Protein AF-0000000066791402 (afdb_homodimer)

Radius of gyration: 32.53 Å; Cα contacts (8 Å, |Δi|>4): 1651; chains: 2; bounding box: 67×98×71 Å

Sequence (848 aa):
MLLPCTPHPPVSLLLFLQSAPPRKTFDAFIEDCKLCGMSWCSPAAQQLCVALIIRNPLVKKYPPRPSNIYAFLKHFIFELEQIHSGTAGAEDPDGEDPIHQDLMEAYIEYMELSGRSDQKSFCYRTYFDPNASEKYVSVRLAVGQFTNVGLALWPSAFVLVQLLARELSEPSPSVVPFPLEGELRLLELGAGVGLLPLLLKRQRAYEDRVCCCILTEYQQELVDNITFNLALQDIVVAEAVTSDTPNSGGPLHAVALLDWREHEQNQVKLRNWGCNLILAADCVYDVSLIQPFVRTLHDALSATNGCGGAVVVQTHRQRETIQRLFAVLEEAGLSVCSYRLACGVPSAGRSHDITLTFPRSVSVHTGDGSVCCFALERDEVSPSGIFKGLEGIENSVVSGWIGPFFTSMEAVVGVHVIRLRSICMLLPCTPHPPVSLLLFLQSAPPRKTFDAFIEDCKLCGMSWCSPAAQQLCVALIIRNPLVKKYPPRPSNIYAFLKHFIFELEQIHSGTAGAEDPDGEDPIHQDLMEAYIEYMELSGRSDQKSFCYRTYFDPNASEKYVSVRLAVGQFTNVGLALWPSAFVLVQLLARELSEPSPSVVPFPLEGELRLLELGAGVGLLPLLLKRQRAYEDRVCCCILTEYQQELVDNITFNLALQDIVVAEAVTSDTPNSGGPLHAVALLDWREHEQNQVKLRNWGCNLILAADCVYDVSLIQPFVRTLHDALSATNGCGGAVVVQTHRQRETIQRLFAVLEEAGLSVCSYRLACGVPSAGRSHDITLTFPRSVSVHTGDGSVCCFALERDEVSPSGIFKGLEGIENSVVSGWIGPFFTSMEAVVGVHVIRLRSIC

Organism: Trypanosoma brucei brucei (strain 927/4 GUTat10.1) (NCBI:txid185431)

pLDDT: mean 86.26, std 15.94, range [28.75, 98.69]

Nearest PDB structures (foldseek):
  8fzb-assembly1_A  TM=7.005E-01  e=3.569E-17  Homo sapiens
  4m6y-assembly1_A  TM=4.398E-01  e=2.228E-04  Streptomyces hygroscopicus
  7dvq-assembly1_x  TM=4.304E-01  e=3.317E+00  Homo sapiens
  5z57-assembly1_x  TM=4.015E-01  e=5.271E+00  Homo sapiens
  5z56-assembly1_x  TM=4.015E-01  e=5.271E+00  Homo sapiens

Solvent-accessible surface area (backbone atoms only — not comparable to full-atom values): 45100 Å² total; per-residue (Å²): 123,67,66,50,33,50,86,60,57,58,62,23,47,53,32,47,35,52,60,47,61,39,67,60,25,50,53,34,38,41,52,49,26,49,58,65,54,34,57,55,72,39,62,30,38,37,40,25,47,34,18,61,45,66,51,18,56,51,36,67,77,44,36,41,45,44,56,54,54,29,49,29,42,51,51,52,52,51,55,51,52,51,54,49,61,68,53,41,78,52,67,67,78,82,73,68,69,85,63,42,66,65,43,53,51,50,40,55,53,28,50,54,49,31,72,67,59,51,56,84,37,72,22,22,36,38,38,63,37,92,86,37,92,70,38,67,49,68,39,66,29,39,53,30,52,79,79,42,66,44,34,32,86,56,71,27,47,53,51,48,42,53,48,49,56,51,40,55,66,38,94,74,54,85,72,69,56,69,55,94,68,79,79,38,22,36,31,30,51,52,36,32,38,44,60,55,62,71,63,39,66,70,33,67,43,43,40,73,52,32,50,29,39,36,35,22,24,66,45,69,71,38,44,51,46,23,50,49,34,36,46,74,70,74,43,70,75,43,78,81,64,54,75,77,70,67,85,58,94,48,47,46,33,19,68,45,82,51,48,52,82,45,55,72,65,46,47,53,52,35,46,47,48,48,32,30,33,38,34,32,34,59,73,74,84,49,67,84,48,42,61,34,44,49,50,48,51,49,48,34,39,57,49,33,77,76,53,20,23,32,42,40,22,34,50,59,76,49,44,65,44,46,30,50,44,54,52,51,36,51,73,71,48,40,43,79,51,40,27,34,59,42,82,44,67,75,49,86,83,62,48,89,41,60,76,45,73,53,52,39,53,60,47,58,62,41,95,82,62,52,60,67,35,41,28,34,24,70,43,48,72,39,87,72,37,43,45,57,89,44,64,95,54,80,80,64,69,47,69,48,53,56,37,65,40,77,44,75,34,75,44,54,38,32,42,34,33,35,35,74,53,77,82,121,124,65,64,48,33,52,87,60,57,58,62,23,46,54,32,48,35,52,60,45,60,40,68,59,27,50,54,34,38,41,52,49,28,50,58,64,54,32,56,54,74,39,62,30,40,36,42,26,46,35,19,60,45,66,52,18,57,50,36,68,76,47,35,39,46,44,56,54,54,28,48,28,43,50,51,52,53,50,54,51,52,51,54,48,60,68,54,40,77,54,68,66,79,82,71,68,69,85,65,43,67,64,44,54,51,51,41,54,53,29,50,52,49,32,73,66,58,52,56,84,38,74,22,24,35,39,38,61,37,92,85,37,92,70,38,67,48,69,40,66,28,37,53,30,51,79,79,42,66,43,34,33,86,56,70,28,47,52,50,48,44,52,50,50,56,50,40,54,67,39,95,74,56,86,72,69,54,67,54,91,68,80,79,38,21,35,32,28,50,53,35,32,39,43,61,54,62,72,62,38,65,71,34,68,44,44,39,72,52,31,50,31,40,36,35,22,25,67,45,69,73,38,44,52,45,22,52,49,33,35,46,74,70,73,43,68,74,45,78,80,66,53,76,74,70,67,83,60,95,48,48,47,33,18,68,43,81,51,48,51,81,44,54,73,65,45,49,54,52,36,46,49,49,49,32,28,34,39,35,34,36,59,73,74,83,49,69,87,48,42,63,32,44,50,50,47,50,50,49,34,38,58,47,33,76,75,51,20,23,31,42,40,22,34,51,59,77,48,46,65,45,45,30,49,44,55,52,49,36,51,73,71,48,39,42,78,51,39,27,34,58,41,80,44,66,76,50,85,84,62,48,89,42,58,74,45,71,51,54,38,54,60,48,57,63,42,96,82,62,53,61,68,34,39,30,34,24,70,45,49,71,40,86,74,39,42,45,57,88,45,65,95,54,80,82,65,68,47,70,49,52,57,38,64,40,77,44,76,34,76,45,54,39,33,41,35,31,36,34,75,50,78,81,122

GO terms:
  GO:0005737 cytoplasm (C, HTP)
  GO:0005737 cytoplasm (C, IDA)

Secondary structure (DSSP, 8-state):
----B-----HHHHHHHTT--HHHHHHHHHHHHHHTT--TTSHHHHHHHIIIIIT-HHHHHS---HHHHHHHHHHHHHHHHHHHHHHTTS--TT---SS-HHHHHHHHHHHHHHHH--TTSEEEEEEE-TTSSS-EEEEEEESSTTT-GGGS--HHHHHHHHHHHHHHH-SS-SSS---SSS-EEEEEES-TTTHHHHHHTTSHHHHHHEEEEEEEESSHHHHHHHHHHHHHTTPPEE---SS---SSSS-EEEEEE--TT-HHHHHHHHHHHT-SEEEEES----HHHHHHHHHHHHHHHHTTTT--EEEEEEE---HHHHHHHHHHHHHTTEEEEEEEEEES---GGGGGGEEEEPPBSB----TTS----EEEEEE-B-TTS-BGGGTT-----EEEEEBTEEEEESS-EEEEEEEE----/----B-----HHHHHHHTT--HHHHHHHHHHHHHHTT--TTSHHHHHHHIIIIIT-HHHHHS---HHHHHHHHHHHHHHHHHHHHHHTTS--TT---SS-HHHHHHHHHHHHHHHH--TTSEEEEEEE-TTSSS-EEEEEEESSTTT-GGGS--HHHHHHHHHHHHHHH-SS-SSS---SSS-EEEEEES-TTTHHHHHHTTSHHHHHHEEEEEEEESSHHHHHHHHHHHHHTTPPEE---SS----SSS-EEEEEE--TT-HHHHHHHHHHHT-SEEEEES----HHHHHHHHHHHHHHHHTTTT--EEEEEEE---HHHHHHHHHHHHHTTEEEEEEEEEES---GGGGGGEEEEPPBSB----TTS----EEEEEE-B-TTSSBGGGTT-----EEEEEBTEEEEESS-EEEEEEEE----

Foldseek 3Di:
DPPPDDDDDQPLQLCLLQLHQLVVSVVSLQVVQVVVVHGCQDLVNLVVCCDVHVVPPCCVVFNAQLVSQLNNLVVSVVVLVVVCVVVVVPPPVVPDDSHHPSSVVSNVVSVVVNVPDDQADKGWHKFACPLFPPGIAIFIAGSNCPVDVLRDDDPLLLVVLLLCLVQLPDPDRDAFQAFPDDAAEEEEDSCRQVVRCRPNVRPPSQFVRHQEYEYEDADPVSLVNNCVSCVVSPHDADDLFDDDSPPPSGHHYHYYHDDLVPQVVLLVSLLGNLHQEYEYEAPQDDQVCLLSVLSSVLSNQVSNVFRHKYKYKHFLPDQVSLLSNVVSCVVSQKDKWKKWKDWFDPDPPPVVFFDDWADAPDQPLDPVRTRTIITIGTFDQDSSNHTPVCVVPDQDWDWDDRHRDTDTGRGIMMIMMMGHNPPD/DPPPDDDDDQPLQLCLLQLHQLVVSVVSLQVVQVVVVHGCLDLVNLVVCCDVHVVPPCCVVFNAQLVSQLNNLVVSVVVLVVVCVVVVVPPPVVPDDSHHPSSVVSNVVSVVVNVPDDQADKGWHKFACPLFPPGIAIFIAGSNCPVDVLRDDDPLLLVVLQLCLVQLPDPDRDAFQAFPDDAAEEEEDSCRQVVRCRPNVRPPSQFVRHQEYEYEDADPVSLVNNCVSCVVSPHDADDLFDDDSPPPSGHHYHYYHDDLVPQVVLLVSLLGNLHQEYEYEAPQDDQVCLLSVLSSVLSNQVSNVFRHKYKYKHFLPDQVSLLSNVVSCVVSQKDKWKKWKDWFDPDPPPVVFFDDWADAPDQPLDPVRTRTIITIGTFDQDSSSHTPVCVVPDDDWDWDDRHRDTDTGRGIMMIMMMGHHPPD

Structure (mmCIF, N/CA/C/O backbone):
data_AF-0000000066791402-model_v1
#
loop_
_entity.id
_entity.type
_entity.pdbx_description
1 polymer 'FAM86 N-terminal domain-containing protein'
#
loop_
_atom_site.group_PDB
_atom_site.id
_atom_site.type_symbol
_atom_site.label_atom_id
_atom_site.label_alt_id
_atom_site.label_comp_id
_atom_site.label_asym_id
_atom_site.label_entity_id
_atom_site.label_seq_id
_atom_site.pdbx_PDB_ins_code
_atom_site.Cartn_x
_atom_site.Cartn_y
_atom_site.Cartn_z
_atom_site.occupancy
_atom_site.B_iso_or_equiv
_atom_site.auth_seq_id
_atom_site.auth_comp_id
_atom_site.auth_asym_id
_atom_site.auth_atom_id
_atom_site.pdbx_PDB_model_num
ATOM 1 N N . MET A 1 1 ? -15.898 -5.961 -6.141 1 28.89 1 MET A N 1
ATOM 2 C CA . MET A 1 1 ? -14.742 -5.824 -7.02 1 28.89 1 MET A CA 1
ATOM 3 C C . MET A 1 1 ? -13.594 -5.125 -6.301 1 28.89 1 MET A C 1
ATOM 5 O O . MET A 1 1 ? -13.773 -4.035 -5.75 1 28.89 1 MET A O 1
ATOM 9 N N . LEU A 1 2 ? -12.711 -5.852 -5.801 1 39 2 LEU A N 1
ATOM 10 C CA . LEU A 1 2 ? -11.633 -5.25 -5.023 1 39 2 LEU A CA 1
ATOM 11 C C . LEU A 1 2 ? -11 -4.094 -5.785 1 39 2 LEU A C 1
ATOM 13 O O . LEU A 1 2 ? -10.609 -4.246 -6.945 1 39 2 LEU A O 1
ATOM 17 N N . LEU A 1 3 ? -11.484 -2.992 -5.617 1 42.06 3 LEU A N 1
ATOM 18 C CA . LEU A 1 3 ? -10.891 -1.79 -6.188 1 42.06 3 LEU A CA 1
ATOM 19 C C . LEU A 1 3 ? -9.367 -1.859 -6.121 1 42.06 3 LEU A C 1
ATOM 21 O O . LEU A 1 3 ? -8.805 -2.426 -5.184 1 42.06 3 LEU A O 1
ATOM 25 N N . PRO A 1 4 ? -8.797 -1.756 -7.375 1 51.94 4 PRO A N 1
ATOM 26 C CA . PRO A 1 4 ? -7.332 -1.806 -7.434 1 51.94 4 PRO A CA 1
ATOM 27 C C . PRO A 1 4 ? -6.668 -1.009 -6.312 1 51.94 4 PRO A C 1
ATOM 29 O O . PRO A 1 4 ? -7.191 0.028 -5.895 1 51.94 4 PRO A O 1
ATOM 32 N N . CYS A 1 5 ? -5.922 -1.689 -5.418 1 57.69 5 CYS A N 1
ATOM 33 C CA . CYS A 1 5 ? -5.242 -1.062 -4.293 1 57.69 5 CYS A CA 1
ATOM 34 C C . CYS A 1 5 ? -4.133 -0.134 -4.773 1 57.69 5 CYS A C 1
ATOM 36 O O . CYS A 1 5 ? -3.338 -0.507 -5.637 1 57.69 5 CYS A O 1
ATOM 38 N N . THR A 1 6 ? -4.336 1.146 -4.793 1 65.69 6 THR A N 1
ATOM 39 C CA . THR A 1 6 ? -3.275 2.113 -5.047 1 65.69 6 THR A CA 1
ATOM 40 C C . THR A 1 6 ? -2.152 1.966 -4.023 1 65.69 6 THR A C 1
ATOM 42 O O . THR A 1 6 ? -2.41 1.815 -2.828 1 65.69 6 THR A O 1
ATOM 45 N N . PRO A 1 7 ? -0.952 1.846 -4.566 1 76 7 PRO A N 1
ATOM 46 C CA . PRO A 1 7 ? 0.175 1.736 -3.639 1 76 7 PRO A CA 1
ATOM 47 C C . PRO A 1 7 ? 0.181 2.842 -2.584 1 76 7 PRO A C 1
ATOM 49 O O . PRO A 1 7 ? -0.173 3.986 -2.883 1 76 7 PRO A O 1
ATOM 52 N N . HIS A 1 8 ? 0.431 2.51 -1.397 1 83.06 8 HIS A N 1
ATOM 53 C CA . HIS A 1 8 ? 0.462 3.387 -0.232 1 83.06 8 HIS A CA 1
ATOM 54 C C . HIS A 1 8 ? 1.676 3.096 0.645 1 83.06 8 HIS A C 1
ATOM 56 O O . HIS A 1 8 ? 2.09 1.941 0.775 1 83.06 8 HIS A O 1
ATOM 62 N N . PRO A 1 9 ? 2.301 4.18 1.148 1 91.81 9 PRO A N 1
ATOM 63 C CA . PRO A 1 9 ? 3.428 3.92 2.047 1 91.81 9 PRO A CA 1
ATOM 64 C C . PRO A 1 9 ? 3.025 3.111 3.279 1 91.81 9 PRO A C 1
ATOM 66 O O . PRO A 1 9 ? 1.847 3.078 3.643 1 91.81 9 PRO A O 1
ATOM 69 N N . PRO A 1 10 ? 4 2.426 3.896 1 94.19 10 PRO A N 1
ATOM 70 C CA . PRO A 1 10 ? 3.68 1.718 5.137 1 94.19 10 PRO A CA 1
ATOM 71 C C . PRO A 1 10 ? 3.135 2.645 6.223 1 94.19 10 PRO A C 1
ATOM 73 O O . PRO A 1 10 ? 3.629 3.764 6.387 1 94.19 10 PRO A O 1
ATOM 76 N N . VAL A 1 11 ? 2.16 2.197 6.941 1 93 11 VAL A N 1
ATOM 77 C CA . VAL A 1 11 ? 1.469 2.996 7.949 1 93 11 VAL A CA 1
ATOM 78 C C . VAL A 1 11 ? 2.438 3.367 9.07 1 93 11 VAL A C 1
ATOM 80 O O . VAL A 1 11 ? 2.377 4.473 9.609 1 93 11 VAL A O 1
ATOM 83 N N . SER A 1 12 ? 3.318 2.434 9.414 1 96.88 12 SER A N 1
ATOM 84 C CA . SER A 1 12 ? 4.277 2.684 10.484 1 96.88 12 SER A CA 1
ATOM 85 C C . SER A 1 12 ? 5.18 3.867 10.148 1 96.88 12 SER A C 1
ATOM 87 O O . SER A 1 12 ? 5.496 4.68 11.023 1 96.88 12 SER A O 1
ATOM 89 N N . LEU A 1 13 ? 5.578 3.977 8.875 1 97.38 13 LEU A N 1
ATOM 90 C CA . LEU A 1 13 ? 6.395 5.105 8.445 1 97.38 13 LEU A CA 1
ATOM 91 C C . LEU A 1 13 ? 5.629 6.418 8.594 1 97.38 13 LEU A C 1
ATOM 93 O O . LEU A 1 13 ? 6.168 7.398 9.109 1 97.38 13 LEU A O 1
ATOM 97 N N . LEU A 1 14 ? 4.379 6.414 8.148 1 94.88 14 LEU A N 1
ATOM 98 C CA . LEU A 1 14 ? 3.564 7.621 8.203 1 94.88 14 LEU A CA 1
ATOM 99 C C . LEU A 1 14 ? 3.361 8.078 9.648 1 94.88 14 LEU A C 1
ATOM 101 O O . LEU A 1 14 ? 3.443 9.273 9.938 1 94.88 14 LEU A O 1
ATOM 105 N N . LEU A 1 15 ? 3.078 7.113 10.516 1 95.88 15 LEU A N 1
ATOM 106 C CA . LEU A 1 15 ? 2.896 7.434 11.93 1 95.88 15 LEU A CA 1
ATOM 107 C C . LEU A 1 15 ? 4.188 7.969 12.531 1 95.88 15 LEU A C 1
ATOM 109 O O . LEU A 1 15 ? 4.168 8.953 13.281 1 95.88 15 LEU A O 1
ATOM 113 N N . PHE A 1 16 ? 5.301 7.355 12.203 1 98 16 PHE A N 1
ATOM 114 C CA . PHE A 1 16 ? 6.605 7.754 12.719 1 98 16 PHE A CA 1
ATOM 115 C C . PHE A 1 16 ? 6.941 9.18 12.297 1 98 16 PHE A C 1
ATOM 117 O O . PHE A 1 16 ? 7.387 9.984 13.117 1 98 16 PHE A O 1
ATOM 124 N N . LEU A 1 17 ? 6.691 9.492 11.055 1 97.62 17 LEU A N 1
ATOM 125 C CA . LEU A 1 17 ? 6.992 10.805 10.484 1 97.62 17 LEU A CA 1
ATOM 126 C C . LEU A 1 17 ? 6.18 11.891 11.18 1 97.62 17 LEU A C 1
ATOM 128 O O . LEU A 1 17 ? 6.574 13.062 11.18 1 97.62 17 LEU A O 1
ATOM 132 N N . GLN A 1 18 ? 5.074 11.516 11.82 1 96.19 18 GLN A N 1
ATOM 133 C CA . GLN A 1 18 ? 4.195 12.492 12.453 1 96.19 18 GLN A CA 1
ATOM 134 C C . GLN A 1 18 ? 4.352 12.461 13.969 1 96.19 18 GLN A C 1
ATOM 136 O O . GLN A 1 18 ? 3.541 13.039 14.695 1 96.19 18 GLN A O 1
ATOM 141 N N . SER A 1 19 ? 5.379 11.734 14.461 1 95.06 19 SER A N 1
ATOM 142 C CA . SER A 1 19 ? 5.656 11.609 15.883 1 95.06 19 SER A CA 1
ATOM 143 C C . SER A 1 19 ? 4.43 11.109 16.641 1 95.06 19 SER A C 1
ATOM 145 O O . SER A 1 19 ? 4.078 11.648 17.688 1 95.06 19 SER A O 1
ATOM 147 N N . ALA A 1 20 ? 3.729 10.117 16.016 1 94.5 20 ALA A N 1
ATOM 148 C CA . ALA A 1 20 ? 2.643 9.438 16.719 1 94.5 20 ALA A CA 1
ATOM 149 C C . ALA A 1 20 ? 3.158 8.719 17.969 1 94.5 20 ALA A C 1
ATOM 151 O O . ALA A 1 20 ? 4.363 8.508 18.109 1 94.5 20 ALA A O 1
ATOM 152 N N . PRO A 1 21 ? 2.234 8.383 18.906 1 94.06 21 PRO A N 1
ATOM 153 C CA . PRO A 1 21 ? 2.691 7.625 20.062 1 94.06 21 PRO A CA 1
ATOM 154 C C . PRO A 1 21 ? 3.486 6.379 19.688 1 94.06 21 PRO A C 1
ATOM 156 O O . PRO A 1 21 ? 3.08 5.629 18.797 1 94.06 21 PRO A O 1
ATOM 159 N N . PRO A 1 22 ? 4.609 6.113 20.328 1 96.81 22 PRO A N 1
ATOM 160 C CA . PRO A 1 22 ? 5.527 5.027 19.969 1 96.81 22 PRO A CA 1
ATOM 161 C C . PRO A 1 22 ? 4.832 3.668 19.891 1 96.81 22 PRO A C 1
ATOM 163 O O . PRO A 1 22 ? 5.113 2.877 19 1 96.81 22 PRO A O 1
ATOM 166 N N . ARG A 1 23 ? 3.941 3.42 20.781 1 95.75 23 ARG A N 1
ATOM 167 C CA . ARG A 1 23 ? 3.262 2.129 20.812 1 95.75 23 ARG A CA 1
ATOM 168 C C . ARG A 1 23 ? 2.393 1.943 19.562 1 95.75 23 ARG A C 1
ATOM 170 O O . ARG A 1 23 ? 2.295 0.838 19.031 1 95.75 23 ARG A O 1
ATOM 177 N N . LYS A 1 24 ? 1.714 3.057 19.125 1 94.31 24 LYS A N 1
ATOM 178 C CA . LYS A 1 24 ? 0.887 2.998 17.922 1 94.31 24 LYS A CA 1
ATOM 179 C C . LYS A 1 24 ? 1.737 2.748 16.688 1 94.31 24 LYS A C 1
ATOM 181 O O . LYS A 1 24 ? 1.343 1.986 15.797 1 94.31 24 LYS A O 1
ATOM 186 N N . THR A 1 25 ? 2.857 3.412 16.625 1 96.81 25 THR A N 1
ATOM 187 C CA . THR A 1 25 ? 3.785 3.213 15.516 1 96.81 25 THR A CA 1
ATOM 188 C C . THR A 1 25 ? 4.297 1.776 15.492 1 96.81 25 THR A C 1
ATOM 190 O O . THR A 1 25 ? 4.379 1.158 14.422 1 96.81 25 THR A O 1
ATOM 193 N N . PHE A 1 26 ? 4.609 1.235 16.672 1 98.25 26 PHE A N 1
ATOM 194 C CA . PHE A 1 26 ? 5.105 -0.132 16.781 1 98.25 26 PHE A CA 1
ATOM 195 C C . PHE A 1 26 ? 4.043 -1.129 16.328 1 98.25 26 PHE A C 1
ATOM 197 O O . PHE A 1 26 ? 4.336 -2.062 15.578 1 98.25 26 PHE A O 1
ATOM 204 N N . ASP A 1 27 ? 2.824 -0.896 16.797 1 96.5 27 ASP A N 1
ATOM 205 C CA . ASP A 1 27 ? 1.725 -1.766 16.391 1 96.5 27 ASP A CA 1
ATOM 206 C C . ASP A 1 27 ? 1.547 -1.754 14.867 1 96.5 27 ASP A C 1
ATOM 208 O O . ASP A 1 27 ? 1.312 -2.799 14.258 1 96.5 27 ASP A O 1
ATOM 212 N N . ALA A 1 28 ? 1.609 -0.577 14.305 1 94.81 28 ALA A N 1
ATOM 213 C CA . ALA A 1 28 ? 1.503 -0.459 12.859 1 94.81 28 ALA A CA 1
ATOM 214 C C . ALA A 1 28 ? 2.652 -1.183 12.164 1 94.81 28 ALA A C 1
ATOM 216 O O . ALA A 1 28 ? 2.473 -1.757 11.086 1 94.81 28 ALA A O 1
ATOM 217 N N . PHE A 1 29 ? 3.855 -1.165 12.75 1 97.94 29 PHE A N 1
ATOM 218 C CA . PHE A 1 29 ? 5.008 -1.84 12.164 1 97.94 29 PHE A CA 1
ATOM 219 C C . PHE A 1 29 ? 4.801 -3.35 12.148 1 97.94 29 PHE A C 1
ATOM 221 O O . PHE A 1 29 ? 5.184 -4.023 11.195 1 97.94 29 PHE A O 1
ATOM 228 N N . ILE A 1 30 ? 4.266 -3.863 13.227 1 97.44 30 ILE A N 1
ATOM 229 C CA . ILE A 1 30 ? 3.941 -5.285 13.289 1 97.44 30 ILE A CA 1
ATOM 230 C C . ILE A 1 30 ? 3.037 -5.66 12.117 1 97.44 30 ILE A C 1
ATOM 232 O O . ILE A 1 30 ? 3.289 -6.648 11.422 1 97.44 30 ILE A O 1
ATOM 236 N N . GLU A 1 31 ? 2.037 -4.836 11.883 1 93.94 31 GLU A N 1
ATOM 237 C CA . GLU A 1 31 ? 1.088 -5.105 10.812 1 93.94 31 GLU A CA 1
ATOM 238 C C . GLU A 1 31 ? 1.753 -4.988 9.445 1 93.94 31 GLU A C 1
ATOM 240 O O . GLU A 1 31 ? 1.46 -5.766 8.531 1 93.94 31 GLU A O 1
ATOM 245 N N . ASP A 1 32 ? 2.619 -3.951 9.297 1 95.38 32 ASP A N 1
ATOM 246 C CA . ASP A 1 32 ? 3.354 -3.797 8.047 1 95.38 32 ASP A CA 1
ATOM 247 C C . ASP A 1 32 ? 4.215 -5.027 7.758 1 95.38 32 ASP A C 1
ATOM 249 O O . ASP A 1 32 ? 4.301 -5.473 6.613 1 95.38 32 ASP A O 1
ATOM 253 N N . CYS A 1 33 ? 4.891 -5.527 8.789 1 96.94 33 CYS A N 1
ATOM 254 C CA . CYS A 1 33 ? 5.715 -6.723 8.633 1 96.94 33 CYS A CA 1
ATOM 255 C C . CYS A 1 33 ? 4.871 -7.914 8.203 1 96.94 33 CYS A C 1
ATOM 257 O O . CYS A 1 33 ? 5.254 -8.656 7.297 1 96.94 33 CYS A O 1
ATOM 259 N N . LYS A 1 34 ? 3.742 -8.102 8.859 1 93.69 34 LYS A N 1
ATOM 260 C CA . LYS A 1 34 ? 2.838 -9.195 8.508 1 93.69 34 LYS A CA 1
ATOM 261 C C . LYS A 1 34 ? 2.426 -9.117 7.039 1 93.69 34 LYS A C 1
ATOM 263 O O . LYS A 1 34 ? 2.371 -10.133 6.344 1 93.69 34 LYS A O 1
ATOM 268 N N . LEU A 1 35 ? 2.123 -7.93 6.621 1 92.19 35 LEU A N 1
ATOM 269 C CA . LEU A 1 35 ? 1.735 -7.699 5.23 1 92.19 35 LEU A CA 1
ATOM 270 C C . LEU A 1 35 ? 2.844 -8.133 4.277 1 92.19 35 LEU A C 1
ATOM 272 O O . LEU A 1 35 ? 2.566 -8.586 3.164 1 92.19 35 LEU A O 1
ATOM 276 N N . CYS A 1 36 ? 4.086 -8.031 4.695 1 95.81 36 CYS A N 1
ATOM 277 C CA . CYS A 1 36 ? 5.23 -8.359 3.854 1 95.81 36 CYS A CA 1
ATOM 278 C C . CYS A 1 36 ? 5.676 -9.797 4.082 1 95.81 36 CYS A C 1
ATOM 280 O O . CYS A 1 36 ? 6.742 -10.203 3.617 1 95.81 36 CYS A O 1
ATOM 282 N N . GLY A 1 37 ? 4.926 -10.555 4.871 1 93.56 37 GLY A N 1
ATOM 283 C CA . GLY A 1 37 ? 5.207 -11.961 5.082 1 93.56 37 GLY A CA 1
ATOM 284 C C . GLY A 1 37 ? 6.32 -12.211 6.082 1 93.56 37 GLY A C 1
ATOM 285 O O . GLY A 1 37 ? 7.027 -13.211 6 1 93.56 37 GLY A O 1
ATOM 286 N N . MET A 1 38 ? 6.523 -11.336 6.984 1 95.62 38 MET A N 1
ATOM 287 C CA . MET A 1 38 ? 7.594 -11.508 7.961 1 95.62 38 MET A CA 1
ATOM 288 C C . MET A 1 38 ? 7.098 -11.219 9.375 1 95.62 38 MET A C 1
ATOM 290 O O . MET A 1 38 ? 6.199 -10.398 9.562 1 95.62 38 MET A O 1
ATOM 294 N N . SER A 1 39 ? 7.727 -11.906 10.305 1 95.62 39 SER A N 1
ATOM 295 C CA . SER A 1 39 ? 7.508 -11.578 11.711 1 95.62 39 SER A CA 1
ATOM 296 C C . SER A 1 39 ? 8.297 -10.336 12.117 1 95.62 39 SER A C 1
ATOM 298 O O . SER A 1 39 ? 9.453 -10.172 11.719 1 95.62 39 SER A O 1
ATOM 300 N N . TRP A 1 40 ? 7.695 -9.508 12.93 1 97 40 TRP A N 1
ATOM 301 C CA . TRP A 1 40 ? 8.32 -8.25 13.336 1 97 40 TRP A CA 1
ATOM 302 C C . TRP A 1 40 ? 9.594 -8.508 14.133 1 97 40 TRP A C 1
ATOM 304 O O . TRP A 1 40 ? 10.453 -7.625 14.242 1 97 40 TRP A O 1
ATOM 314 N N . CYS A 1 41 ? 9.727 -9.703 14.672 1 95.75 41 CYS A N 1
ATOM 315 C CA . CYS A 1 41 ? 10.859 -9.992 15.547 1 95.75 41 CYS A CA 1
ATOM 316 C C . CYS A 1 41 ? 12.016 -10.594 14.758 1 95.75 41 CYS A C 1
ATOM 318 O O . CYS A 1 41 ? 13.094 -10.812 15.305 1 95.75 41 CYS A O 1
ATOM 320 N N . SER A 1 42 ? 11.844 -10.914 13.445 1 95.94 42 SER A N 1
ATOM 321 C CA . SER A 1 42 ? 12.906 -11.492 12.625 1 95.94 42 SER A CA 1
ATOM 322 C C . SER A 1 42 ? 14.039 -10.492 12.414 1 95.94 42 SER A C 1
ATOM 324 O O . SER A 1 42 ? 13.828 -9.281 12.477 1 95.94 42 SER A O 1
ATOM 326 N N . PRO A 1 43 ? 15.25 -10.945 12.227 1 96.06 43 PRO A N 1
ATOM 327 C CA . PRO A 1 43 ? 16.359 -10.039 11.914 1 96.06 43 PRO A CA 1
ATOM 328 C C . PRO A 1 43 ? 16.078 -9.156 10.703 1 96.06 43 PRO A C 1
ATOM 330 O O . PRO A 1 43 ? 16.438 -7.973 10.703 1 96.06 43 PRO A O 1
ATOM 333 N N . ALA A 1 44 ? 15.438 -9.695 9.695 1 96.69 44 ALA A N 1
ATOM 334 C CA . ALA A 1 44 ? 15.109 -8.93 8.5 1 96.69 44 ALA A CA 1
ATOM 335 C C . ALA A 1 44 ? 14.156 -7.777 8.836 1 96.69 44 ALA A C 1
ATOM 337 O O . ALA A 1 44 ? 14.297 -6.676 8.297 1 96.69 44 ALA A O 1
ATOM 338 N N . ALA A 1 45 ? 13.195 -8.078 9.664 1 97.88 45 ALA A N 1
ATOM 339 C CA . ALA A 1 45 ? 12.25 -7.043 10.062 1 97.88 45 ALA A CA 1
ATOM 340 C C . ALA A 1 45 ? 12.938 -5.93 10.836 1 97.88 45 ALA A C 1
ATOM 342 O O . ALA A 1 45 ? 12.609 -4.75 10.672 1 97.88 45 ALA A O 1
ATOM 343 N N . GLN A 1 46 ? 13.82 -6.297 11.703 1 98.06 46 GLN A N 1
ATOM 344 C CA . GLN A 1 46 ? 14.578 -5.309 12.469 1 98.06 46 GLN A CA 1
ATOM 345 C C . GLN A 1 46 ? 15.406 -4.418 11.539 1 98.06 46 GLN A C 1
ATOM 347 O O . GLN A 1 46 ? 15.414 -3.193 11.695 1 98.06 46 GLN A O 1
ATOM 352 N N . GLN A 1 47 ? 16.078 -5.031 10.594 1 97.62 47 GLN A N 1
ATOM 353 C CA . GLN A 1 47 ? 16.812 -4.277 9.594 1 97.62 47 GLN A CA 1
ATOM 354 C C . GLN A 1 47 ? 15.891 -3.396 8.766 1 97.62 47 GLN A C 1
ATOM 356 O O . GLN A 1 47 ? 16.25 -2.273 8.398 1 97.62 47 GLN A O 1
ATOM 361 N N . LEU A 1 48 ? 14.773 -3.979 8.438 1 98.19 48 LEU A N 1
ATOM 362 C CA . LEU A 1 48 ? 13.758 -3.244 7.688 1 98.19 48 LEU A CA 1
ATOM 363 C C . LEU A 1 48 ? 13.352 -1.974 8.43 1 98.19 48 LEU A C 1
ATOM 365 O O . LEU A 1 48 ? 13.25 -0.904 7.824 1 98.19 48 LEU A O 1
ATOM 369 N N . CYS A 1 49 ? 13.109 -2.064 9.703 1 98.5 49 CYS A N 1
ATOM 370 C CA . CYS A 1 49 ? 12.727 -0.918 10.516 1 98.5 49 CYS A CA 1
ATOM 371 C C . CYS A 1 49 ? 13.773 0.185 10.445 1 98.5 49 CYS A C 1
ATOM 373 O O . CYS A 1 49 ? 13.438 1.356 10.258 1 98.5 49 CYS A O 1
ATOM 375 N N . VAL A 1 50 ? 14.977 -0.211 10.555 1 98.44 50 VAL A N 1
ATOM 376 C CA . VAL A 1 50 ? 16.078 0.756 10.562 1 98.44 50 VAL A CA 1
ATOM 377 C C . VAL A 1 50 ? 16.188 1.433 9.203 1 98.44 50 VAL A C 1
ATOM 379 O O . VAL A 1 50 ? 16.25 2.66 9.117 1 98.44 50 VAL A O 1
ATOM 382 N N . ALA A 1 51 ? 16.141 0.689 8.133 1 97.62 51 ALA A N 1
ATOM 383 C CA . ALA A 1 51 ? 16.312 1.219 6.785 1 97.62 51 ALA A CA 1
ATOM 384 C C . ALA A 1 51 ? 15.109 2.051 6.355 1 97.62 51 ALA A C 1
ATOM 386 O O . ALA A 1 51 ? 15.266 3.113 5.75 1 97.62 51 ALA A O 1
ATOM 387 N N . LEU A 1 52 ? 13.914 1.593 6.652 1 97.94 52 LEU A N 1
ATOM 388 C CA . LEU A 1 52 ? 12.664 2.174 6.168 1 97.94 52 LEU A CA 1
ATOM 389 C C . LEU A 1 52 ? 12.273 3.387 7 1 97.94 52 LEU A C 1
ATOM 391 O O . LEU A 1 52 ? 11.742 4.367 6.469 1 97.94 52 LEU A O 1
ATOM 395 N N . ILE A 1 53 ? 12.508 3.254 8.336 1 98.12 53 ILE A N 1
ATOM 396 C CA . ILE A 1 53 ? 11.93 4.25 9.234 1 98.12 53 ILE A CA 1
ATOM 397 C C . ILE A 1 53 ? 13.039 5.133 9.805 1 98.12 53 ILE A C 1
ATOM 399 O O . ILE A 1 53 ? 13.094 6.332 9.523 1 98.12 53 ILE A O 1
ATOM 403 N N . ILE A 1 54 ? 14.039 4.559 10.445 1 98.31 54 ILE A N 1
ATOM 404 C CA . ILE A 1 54 ? 14.992 5.312 11.25 1 98.31 54 ILE A CA 1
ATOM 405 C C . ILE A 1 54 ? 15.977 6.039 10.328 1 98.31 54 ILE A C 1
ATOM 407 O O . ILE A 1 54 ? 16.25 7.227 10.516 1 98.31 54 ILE A O 1
ATOM 411 N N . ARG A 1 55 ? 16.453 5.355 9.312 1 97.19 55 ARG A N 1
ATOM 412 C CA . ARG A 1 55 ? 17.5 5.914 8.453 1 97.19 55 ARG A CA 1
ATOM 413 C C . ARG A 1 55 ? 16.906 6.465 7.156 1 97.19 55 ARG A C 1
ATOM 415 O O . ARG A 1 55 ? 17.625 6.699 6.188 1 97.19 55 ARG A O 1
ATOM 422 N N . ASN A 1 56 ? 15.609 6.523 7.059 1 97.56 56 ASN A N 1
ATOM 423 C CA . ASN A 1 56 ? 14.938 7.133 5.914 1 97.56 56 ASN A CA 1
ATOM 424 C C . ASN A 1 56 ? 15.492 8.523 5.617 1 97.56 56 ASN A C 1
ATOM 426 O O . ASN A 1 56 ? 15.656 9.336 6.527 1 97.56 56 ASN A O 1
ATOM 430 N N . PRO A 1 57 ? 15.797 8.844 4.434 1 96.69 57 PRO A N 1
ATOM 431 C CA . PRO A 1 57 ? 16.328 10.164 4.102 1 96.69 57 PRO A CA 1
ATOM 432 C C . PRO A 1 57 ? 15.398 11.297 4.551 1 96.69 57 PRO A C 1
ATOM 434 O O . PRO A 1 57 ? 15.867 12.375 4.922 1 96.69 57 PRO A O 1
ATOM 437 N N . LEU A 1 58 ? 14.102 11.125 4.551 1 95.88 58 LEU A N 1
ATOM 438 C CA . LEU A 1 58 ? 13.148 12.117 5.035 1 95.88 58 LEU A CA 1
ATOM 439 C C . LEU A 1 58 ? 13.367 12.398 6.52 1 95.88 58 LEU A C 1
ATOM 441 O O . LEU A 1 58 ? 13.305 13.547 6.949 1 95.88 58 LEU A O 1
ATOM 445 N N . VAL A 1 59 ? 13.578 11.328 7.23 1 96.88 59 VAL A N 1
ATOM 446 C CA . VAL A 1 59 ? 13.766 11.438 8.672 1 96.88 59 VAL A CA 1
ATOM 447 C C . VAL A 1 59 ? 15.094 12.133 8.969 1 96.88 59 VAL A C 1
ATOM 449 O O . VAL A 1 59 ? 15.195 12.906 9.922 1 96.88 59 VAL A O 1
ATOM 452 N N . LYS A 1 60 ? 16.094 11.844 8.188 1 95.62 60 LYS A N 1
ATOM 453 C CA . LYS A 1 60 ? 17.406 12.484 8.359 1 95.62 60 LYS A CA 1
ATOM 454 C C . LYS A 1 60 ? 17.328 13.977 8.047 1 95.62 60 LYS A C 1
ATOM 456 O O . LYS A 1 60 ? 17.891 14.797 8.766 1 95.62 60 LYS A O 1
ATOM 461 N N . LYS A 1 61 ? 16.656 14.32 6.988 1 96.56 61 LYS A N 1
ATOM 462 C CA . LYS A 1 61 ? 16.547 15.703 6.551 1 96.56 61 LYS A CA 1
ATOM 463 C C . LYS A 1 61 ? 15.602 16.5 7.453 1 96.56 61 LYS A C 1
ATOM 465 O O . LYS A 1 61 ? 15.844 17.672 7.742 1 96.56 61 LYS A O 1
ATOM 470 N N . TYR A 1 62 ? 14.516 15.883 7.828 1 97.25 62 TYR A N 1
ATOM 471 C CA . TYR A 1 62 ? 13.492 16.469 8.695 1 97.25 62 TYR A CA 1
ATOM 472 C C . TYR A 1 62 ? 13.234 15.57 9.898 1 97.25 62 TYR A C 1
ATOM 474 O O . TYR A 1 62 ? 12.188 14.922 9.992 1 97.25 62 TYR A O 1
ATOM 482 N N . PRO A 1 63 ? 14.078 15.617 10.867 1 96.19 63 PRO A N 1
ATOM 483 C CA . PRO A 1 63 ? 14.008 14.672 11.977 1 96.19 63 PRO A CA 1
ATOM 484 C C . PRO A 1 63 ? 12.82 14.938 12.906 1 96.19 63 PRO A C 1
ATOM 486 O O . PRO A 1 63 ? 12.617 16.078 13.336 1 96.19 63 PRO A O 1
ATOM 489 N N . PRO A 1 64 ? 12.07 13.859 13.242 1 96.25 64 PRO A N 1
ATOM 490 C CA . PRO A 1 64 ? 11.086 14.008 14.32 1 96.25 64 PRO A CA 1
ATOM 491 C C . PRO A 1 64 ? 11.727 14.25 15.68 1 96.25 64 PRO A C 1
ATOM 493 O O . PRO A 1 64 ? 12.953 14.289 15.789 1 96.25 64 PRO A O 1
ATOM 496 N N . ARG A 1 65 ? 10.898 14.461 16.672 1 93.12 65 ARG A N 1
ATOM 497 C CA . ARG A 1 65 ? 11.391 14.664 18.031 1 93.12 65 ARG A CA 1
ATOM 498 C C . ARG A 1 65 ? 12.266 13.492 18.469 1 93.12 65 ARG A C 1
ATOM 500 O O . ARG A 1 65 ? 11.828 12.344 18.453 1 93.12 65 ARG A O 1
ATOM 507 N N . PRO A 1 66 ? 13.492 13.758 18.828 1 93.31 66 PRO A N 1
ATOM 508 C CA . PRO A 1 66 ? 14.414 12.68 19.188 1 93.31 66 PRO A CA 1
ATOM 509 C C . PRO A 1 66 ? 13.891 11.805 20.312 1 93.31 66 PRO A C 1
ATOM 511 O O . PRO A 1 66 ? 14.117 10.586 20.312 1 93.31 66 PRO A O 1
ATOM 514 N N . SER A 1 67 ? 13.227 12.414 21.281 1 93.56 67 SER A N 1
ATOM 515 C CA . SER A 1 67 ? 12.695 11.641 22.406 1 93.56 67 SER A CA 1
ATOM 516 C C . SER A 1 67 ? 11.656 10.625 21.922 1 93.56 67 SER A C 1
ATOM 518 O O . SER A 1 67 ? 11.555 9.531 22.484 1 93.56 67 SER A O 1
ATOM 520 N N . ASN A 1 68 ? 10.898 11.023 20.938 1 95.06 68 ASN A N 1
ATOM 521 C CA . ASN A 1 68 ? 9.906 10.117 20.391 1 95.06 68 ASN A CA 1
ATOM 522 C C . ASN A 1 68 ? 10.555 8.938 19.672 1 95.06 68 ASN A C 1
ATOM 524 O O . ASN A 1 68 ? 10.086 7.805 19.766 1 95.06 68 ASN A O 1
ATOM 528 N N . ILE A 1 69 ? 11.633 9.18 18.922 1 97.38 69 ILE A N 1
ATOM 529 C CA . ILE A 1 69 ? 12.367 8.133 18.219 1 97.38 69 ILE A CA 1
ATOM 530 C C . ILE A 1 69 ? 12.969 7.164 19.234 1 97.38 69 ILE A C 1
ATOM 532 O O . ILE A 1 69 ? 12.844 5.945 19.094 1 97.38 69 ILE A O 1
ATOM 536 N N . TYR A 1 70 ? 13.555 7.789 20.25 1 97.44 70 TYR A N 1
ATOM 537 C CA . TYR A 1 70 ? 14.156 6.98 21.297 1 97.44 70 TYR A CA 1
ATOM 538 C C . TYR A 1 70 ? 13.117 6.102 21.984 1 97.44 70 TYR A C 1
ATOM 540 O O . TYR A 1 70 ? 13.344 4.91 22.203 1 97.44 70 TYR A O 1
ATOM 548 N N . ALA A 1 71 ? 11.984 6.645 22.297 1 97.69 71 ALA A N 1
ATOM 549 C CA . ALA A 1 71 ? 10.914 5.906 22.953 1 97.69 71 ALA A CA 1
ATOM 550 C C . ALA A 1 71 ? 10.422 4.754 22.078 1 97.69 71 ALA A C 1
ATOM 552 O O . ALA A 1 71 ? 10.117 3.672 22.594 1 97.69 71 ALA A O 1
ATOM 553 N N . PHE A 1 72 ? 10.297 4.988 20.828 1 98.31 72 PHE A N 1
ATOM 554 C CA . PHE A 1 72 ? 9.898 3.951 19.891 1 98.31 72 PHE A CA 1
ATOM 555 C C . PHE A 1 72 ? 10.898 2.801 19.891 1 98.31 72 PHE A C 1
ATOM 557 O O . PHE A 1 72 ? 10.508 1.635 20 1 98.31 72 PHE A O 1
ATOM 564 N N . LEU A 1 73 ? 12.164 3.143 19.734 1 98.62 73 LEU A N 1
ATOM 565 C CA . LEU A 1 73 ? 13.219 2.133 19.703 1 98.62 73 LEU A CA 1
ATOM 566 C C . LEU A 1 73 ? 13.297 1.383 21.031 1 98.62 73 LEU A C 1
ATOM 568 O O . LEU A 1 73 ? 13.484 0.164 21.047 1 98.62 73 LEU A O 1
ATOM 572 N N . LYS A 1 74 ? 13.156 2.09 22.078 1 98.12 74 LYS A N 1
ATOM 573 C CA . LYS A 1 74 ? 13.164 1.475 23.391 1 98.12 74 LYS A CA 1
ATOM 574 C C . LYS A 1 74 ? 12.031 0.458 23.531 1 98.12 74 LYS A C 1
ATOM 576 O O . LYS A 1 74 ? 12.25 -0.648 24.031 1 98.12 74 LYS A O 1
ATOM 581 N N . HIS A 1 75 ? 10.867 0.866 23.109 1 98.12 75 HIS A N 1
ATOM 582 C CA . HIS A 1 75 ? 9.719 -0.031 23.156 1 98.12 75 HIS A CA 1
ATOM 583 C C . HIS A 1 75 ? 9.945 -1.259 22.281 1 98.12 75 HIS A C 1
ATOM 585 O O . HIS A 1 75 ? 9.633 -2.381 22.688 1 98.12 75 HIS A O 1
ATOM 591 N N . PHE A 1 76 ? 10.469 -1.085 21.078 1 98.19 76 PHE A N 1
ATOM 592 C CA . PHE A 1 76 ? 10.75 -2.164 20.141 1 98.19 76 PHE A CA 1
ATOM 593 C C . PHE A 1 76 ? 11.711 -3.178 20.766 1 98.19 76 PHE A C 1
ATOM 595 O O . PHE A 1 76 ? 11.445 -4.383 20.734 1 98.19 76 PHE A O 1
ATOM 602 N N . ILE A 1 77 ? 12.789 -2.703 21.344 1 97.38 77 ILE A N 1
ATOM 603 C CA . ILE A 1 77 ? 13.812 -3.551 21.938 1 97.38 77 ILE A CA 1
ATOM 604 C C . ILE A 1 77 ? 13.234 -4.281 23.156 1 97.38 77 ILE A C 1
ATOM 606 O O . ILE A 1 77 ? 13.5 -5.469 23.344 1 97.38 77 ILE A O 1
ATOM 610 N N . PHE A 1 78 ? 12.453 -3.572 23.906 1 96.62 78 PHE A N 1
ATOM 611 C CA . PHE A 1 78 ? 11.797 -4.18 25.062 1 96.62 78 PHE A CA 1
ATOM 612 C C . PHE A 1 78 ? 10.945 -5.367 24.625 1 96.62 78 PHE A C 1
ATOM 614 O O . PHE A 1 78 ? 11.016 -6.438 25.234 1 96.62 78 PHE A O 1
ATOM 621 N N . GLU A 1 79 ? 10.141 -5.184 23.594 1 96.19 79 GLU A N 1
ATOM 622 C CA . GLU A 1 79 ? 9.273 -6.25 23.094 1 96.19 79 GLU A CA 1
ATOM 623 C C . GLU A 1 79 ? 10.094 -7.43 22.578 1 96.19 79 GLU A C 1
ATOM 625 O O . GLU A 1 79 ? 9.711 -8.586 22.766 1 96.19 79 GLU A O 1
ATOM 630 N N . LEU A 1 80 ? 11.219 -7.184 21.891 1 96.12 80 LEU A N 1
ATOM 631 C CA . LEU A 1 80 ? 12.102 -8.234 21.391 1 96.12 80 LEU A CA 1
ATOM 632 C C . LEU A 1 80 ? 12.672 -9.055 22.547 1 96.12 80 LEU A C 1
ATOM 634 O O . LEU A 1 80 ? 12.75 -10.281 22.469 1 96.12 80 LEU A O 1
ATOM 638 N N . GLU A 1 81 ? 13.055 -8.422 23.609 1 93.44 81 GLU A N 1
ATOM 639 C CA . GLU A 1 81 ? 13.625 -9.078 24.781 1 93.44 81 GLU A CA 1
ATOM 640 C C . GLU A 1 81 ? 12.594 -9.945 25.484 1 93.44 81 GLU A C 1
ATOM 642 O O . GLU A 1 81 ? 12.922 -11.016 26.016 1 93.44 81 GLU A O 1
ATOM 647 N N . GLN A 1 82 ? 11.398 -9.562 25.484 1 91.38 82 GLN A N 1
ATOM 648 C CA . GLN A 1 82 ? 10.328 -10.312 26.125 1 91.38 82 GLN A CA 1
ATOM 649 C C . GLN A 1 82 ? 10.062 -11.633 25.391 1 91.38 82 GLN A C 1
ATOM 651 O O . GLN A 1 82 ? 9.82 -12.656 26.031 1 91.38 82 GLN A O 1
ATOM 656 N N . ILE A 1 83 ? 10.055 -11.586 24.094 1 87.5 83 ILE A N 1
ATOM 657 C CA . ILE A 1 83 ? 9.805 -12.789 23.312 1 87.5 83 ILE A CA 1
ATOM 658 C C . ILE A 1 83 ? 10.953 -13.773 23.516 1 87.5 83 ILE A C 1
ATOM 660 O O . ILE A 1 83 ? 10.734 -14.984 23.625 1 87.5 83 ILE A O 1
ATOM 664 N N . HIS A 1 84 ? 12.133 -13.281 23.5 1 79.81 84 HIS A N 1
ATOM 665 C CA . HIS A 1 84 ? 13.312 -14.133 23.641 1 79.81 84 HIS A CA 1
ATOM 666 C C . HIS A 1 84 ? 13.398 -14.742 25.031 1 79.81 84 HIS A C 1
ATOM 668 O O . HIS A 1 84 ? 13.82 -15.891 25.188 1 79.81 84 HIS A O 1
ATOM 674 N N . SER A 1 85 ? 13.102 -13.992 25.984 1 72.44 85 SER A N 1
ATOM 675 C CA . SER A 1 85 ? 13.117 -14.508 27.359 1 72.44 85 SER A CA 1
ATOM 676 C C . SER A 1 85 ? 12.031 -15.562 27.562 1 72.44 85 SER A C 1
ATOM 678 O O . SER A 1 85 ? 12.219 -16.5 28.328 1 72.44 85 SER A O 1
ATOM 680 N N . GLY A 1 86 ? 10.891 -15.336 26.969 1 63.16 86 GLY A N 1
ATOM 681 C CA . GLY A 1 86 ? 9.812 -16.297 27.125 1 63.16 86 GLY A CA 1
ATOM 682 C C . GLY A 1 86 ? 10.062 -17.594 26.359 1 63.16 86 GLY A C 1
ATOM 683 O O . GLY A 1 86 ? 9.609 -18.656 26.781 1 63.16 86 GLY A O 1
ATOM 684 N N . THR A 1 87 ? 10.633 -17.438 25.109 1 55.94 87 THR A N 1
ATOM 685 C CA . THR A 1 87 ? 10.984 -18.641 24.359 1 55.94 87 THR A CA 1
ATOM 686 C C . THR A 1 87 ? 12.266 -19.25 24.906 1 55.94 87 THR A C 1
ATOM 688 O O . THR A 1 87 ? 12.688 -20.328 24.453 1 55.94 87 THR A O 1
ATOM 691 N N . ALA A 1 88 ? 13.062 -18.453 25.641 1 49.84 88 ALA A N 1
ATOM 692 C CA . ALA A 1 88 ? 14.359 -18.828 26.188 1 49.84 88 ALA A CA 1
ATOM 693 C C . ALA A 1 88 ? 14.258 -20.109 27.016 1 49.84 88 ALA A C 1
ATOM 695 O O . ALA A 1 88 ? 15.234 -20.531 27.625 1 49.84 88 ALA A O 1
ATOM 696 N N . GLY A 1 89 ? 13.234 -20.547 27.391 1 41.47 89 GLY A N 1
ATOM 697 C CA . GLY A 1 89 ? 13.68 -21.875 27.797 1 41.47 89 GLY A CA 1
ATOM 698 C C . GLY A 1 89 ? 14.539 -22.562 26.75 1 41.47 89 GLY A C 1
ATOM 699 O O . GLY A 1 89 ? 15.117 -23.625 27.016 1 41.47 89 GLY A O 1
ATOM 700 N N . ALA A 1 90 ? 14.039 -22.516 25.5 1 39 90 ALA A N 1
ATOM 701 C CA . ALA A 1 90 ? 14.836 -23.25 24.516 1 39 90 ALA A CA 1
ATOM 702 C C . ALA A 1 90 ? 16.062 -22.438 24.109 1 39 90 ALA A C 1
ATOM 704 O O . ALA A 1 90 ? 15.969 -21.25 23.797 1 39 90 ALA A O 1
ATOM 705 N N . GLU A 1 91 ? 17.141 -22.578 24.609 1 39.81 91 GLU A N 1
ATOM 706 C CA . GLU A 1 91 ? 18.469 -22.109 24.203 1 39.81 91 GLU A CA 1
ATOM 707 C C . GLU A 1 91 ? 18.5 -21.734 22.719 1 39.81 91 GLU A C 1
ATOM 709 O O . GLU A 1 91 ? 18.156 -22.562 21.859 1 39.81 91 GLU A O 1
ATOM 714 N N . ASP A 1 92 ? 18.016 -20.578 22.234 1 47.16 92 ASP A N 1
ATOM 715 C CA . ASP A 1 92 ? 18.375 -20.312 20.844 1 47.16 92 ASP A CA 1
ATOM 716 C C . ASP A 1 92 ? 19.75 -20.875 20.516 1 47.16 92 ASP A C 1
ATOM 718 O O . ASP A 1 92 ? 20.766 -20.406 21.047 1 47.16 92 ASP A O 1
ATOM 722 N N . PRO A 1 93 ? 19.859 -22 20.266 1 44.88 93 PRO A N 1
ATOM 723 C CA . PRO A 1 93 ? 21.125 -22.719 20.141 1 44.88 93 PRO A CA 1
ATOM 724 C C . PRO A 1 93 ? 22.219 -21.875 19.484 1 44.88 93 PRO A C 1
ATOM 726 O O . PRO A 1 93 ? 23.406 -22.156 19.672 1 44.88 93 PRO A O 1
ATOM 729 N N . ASP A 1 94 ? 21.828 -21.047 18.5 1 49.44 94 ASP A N 1
ATOM 730 C CA . ASP A 1 94 ? 22.969 -20.484 17.781 1 49.44 94 ASP A CA 1
ATOM 731 C C . ASP A 1 94 ? 23.547 -19.281 18.516 1 49.44 94 ASP A C 1
ATOM 733 O O . ASP A 1 94 ? 24.531 -18.688 18.062 1 49.44 94 ASP A O 1
ATOM 737 N N . GLY A 1 95 ? 23.125 -18.938 19.797 1 55.81 95 GLY A N 1
ATOM 738 C CA . GLY A 1 95 ? 23.812 -17.922 20.578 1 55.81 95 GLY A CA 1
ATOM 739 C C . GLY A 1 95 ? 23.641 -16.531 20.016 1 55.81 95 GLY A C 1
ATOM 740 O O . GLY A 1 95 ? 24.375 -15.609 20.391 1 55.81 95 GLY A O 1
ATOM 741 N N . GLU A 1 96 ? 22.938 -16.359 18.953 1 62.91 96 GLU A N 1
ATOM 742 C CA . GLU A 1 96 ? 22.953 -15.055 18.281 1 62.91 96 GLU A CA 1
ATOM 743 C C . GLU A 1 96 ? 22.047 -14.055 19.016 1 62.91 96 GLU A C 1
ATOM 745 O O . GLU A 1 96 ? 21.031 -14.438 19.594 1 62.91 96 GLU A O 1
ATOM 750 N N . ASP A 1 97 ? 22.531 -12.898 19.328 1 78.81 97 ASP A N 1
ATOM 751 C CA . ASP A 1 97 ? 21.844 -11.742 19.891 1 78.81 97 ASP A CA 1
ATOM 752 C C . ASP A 1 97 ? 20.484 -11.531 19.234 1 78.81 97 ASP A C 1
ATOM 754 O O . ASP A 1 97 ? 20.391 -11.516 18 1 78.81 97 ASP A O 1
ATOM 758 N N . PRO A 1 98 ? 19.406 -11.633 20.062 1 88.81 98 PRO A N 1
ATOM 759 C CA . PRO A 1 98 ? 18.047 -11.445 19.531 1 88.81 98 PRO A CA 1
ATOM 760 C C . PRO A 1 98 ? 17.875 -10.094 18.844 1 88.81 98 PRO A C 1
ATOM 762 O O . PRO A 1 98 ? 16.938 -9.922 18.047 1 88.81 98 PRO A O 1
ATOM 765 N N . ILE A 1 99 ? 18.734 -9.211 19.203 1 95.38 99 ILE A N 1
ATOM 766 C CA . ILE A 1 99 ? 18.625 -7.871 18.641 1 95.38 99 ILE A CA 1
ATOM 767 C C . ILE A 1 99 ? 19.625 -7.699 17.516 1 95.38 99 ILE A C 1
ATOM 769 O O . ILE A 1 99 ? 20.828 -7.914 17.688 1 95.38 99 ILE A O 1
ATOM 773 N N . HIS A 1 100 ? 19.156 -7.371 16.391 1 95.31 100 HIS A N 1
ATOM 774 C CA . HIS A 1 100 ? 20 -7.121 15.234 1 95.31 100 HIS A CA 1
ATOM 775 C C . HIS A 1 100 ? 20.938 -5.941 15.477 1 95.31 100 HIS A C 1
ATOM 777 O O . HIS A 1 100 ? 20.531 -4.945 16.094 1 95.31 100 HIS A O 1
ATOM 783 N N . GLN A 1 101 ? 22.094 -5.934 14.969 1 95.5 101 GLN A N 1
ATOM 784 C CA . GLN A 1 101 ? 23.125 -4.922 15.188 1 95.5 101 GLN A CA 1
ATOM 785 C C . GLN A 1 101 ? 22.656 -3.545 14.727 1 95.5 101 GLN A C 1
ATOM 787 O O . GLN A 1 101 ? 22.875 -2.545 15.406 1 95.5 101 GLN A O 1
ATOM 792 N N . ASP A 1 102 ? 22.016 -3.42 13.594 1 95.94 102 ASP A N 1
ATOM 793 C CA . ASP A 1 102 ? 21.547 -2.148 13.055 1 95.94 102 ASP A CA 1
ATOM 794 C C . ASP A 1 102 ? 20.547 -1.482 14 1 95.94 102 ASP A C 1
ATOM 796 O O . ASP A 1 102 ? 20.578 -0.262 14.172 1 95.94 102 ASP A O 1
ATOM 800 N N . LEU A 1 103 ? 19.656 -2.309 14.555 1 97.44 103 LEU A N 1
ATOM 801 C CA . LEU A 1 103 ? 18.656 -1.785 15.477 1 97.44 103 LEU A CA 1
ATOM 802 C C . LEU A 1 103 ? 19.312 -1.281 16.75 1 97.44 103 LEU A C 1
ATOM 804 O O . LEU A 1 103 ? 18.953 -0.216 17.266 1 97.44 103 LEU A O 1
ATOM 808 N N . MET A 1 104 ? 20.25 -2.047 17.297 1 97.19 104 MET A N 1
ATOM 809 C CA . MET A 1 104 ? 20.969 -1.657 18.516 1 97.19 104 MET A CA 1
ATOM 810 C C . MET A 1 104 ? 21.734 -0.359 18.297 1 97.19 104 MET A C 1
ATOM 812 O O . MET A 1 104 ? 21.734 0.521 19.156 1 97.19 104 MET A O 1
ATOM 816 N N . GLU A 1 105 ? 22.391 -0.26 17.156 1 97.31 105 GLU A N 1
ATOM 817 C CA . GLU A 1 105 ? 23.125 0.958 16.828 1 97.31 105 GLU A CA 1
ATOM 818 C C . GLU A 1 105 ? 22.203 2.168 16.781 1 97.31 105 GLU A C 1
ATOM 820 O O . GLU A 1 105 ? 22.547 3.238 17.297 1 97.31 105 GLU A O 1
ATOM 825 N N . ALA A 1 106 ? 21.062 2.021 16.156 1 97.25 106 ALA A N 1
ATOM 826 C CA . ALA A 1 106 ? 20.078 3.1 16.094 1 97.25 106 ALA A CA 1
ATOM 827 C C . ALA A 1 106 ? 19.594 3.484 17.484 1 97.25 106 ALA A C 1
ATOM 829 O O . ALA A 1 106 ? 19.469 4.672 17.797 1 97.25 106 ALA A O 1
ATOM 830 N N . TYR A 1 107 ? 19.359 2.486 18.312 1 97.75 107 TYR A N 1
ATOM 831 C CA . TYR A 1 107 ? 18.922 2.705 19.672 1 97.75 107 TYR A CA 1
ATOM 832 C C . TYR A 1 107 ? 19.922 3.547 20.453 1 97.75 107 TYR A C 1
ATOM 834 O O . TYR A 1 107 ? 19.562 4.527 21.109 1 97.75 107 TYR A O 1
ATOM 842 N N . ILE A 1 108 ? 21.172 3.199 20.391 1 97.44 108 ILE A N 1
ATOM 843 C CA . ILE A 1 108 ? 22.234 3.9 21.109 1 97.44 108 ILE A CA 1
ATOM 844 C C . ILE A 1 108 ? 22.359 5.332 20.594 1 97.44 108 ILE A C 1
ATOM 846 O O . ILE A 1 108 ? 22.484 6.273 21.375 1 97.44 108 ILE A O 1
ATOM 850 N N . GLU A 1 109 ? 22.266 5.465 19.312 1 96.5 109 GLU A N 1
ATOM 851 C CA . GLU A 1 109 ? 22.359 6.781 18.672 1 96.5 109 GLU A CA 1
ATOM 852 C C . GLU A 1 109 ? 21.266 7.715 19.203 1 96.5 109 GLU A C 1
ATOM 854 O O . GLU A 1 109 ? 21.547 8.844 19.609 1 96.5 109 GLU A O 1
ATOM 859 N N . TYR A 1 110 ? 20.062 7.254 19.266 1 95.94 110 TYR A N 1
ATOM 860 C CA . TYR A 1 110 ? 18.969 8.133 19.625 1 95.94 110 TYR A CA 1
ATOM 861 C C . TYR A 1 110 ? 18.828 8.25 21.141 1 95.94 110 TYR A C 1
ATOM 863 O O . TYR A 1 110 ? 18.203 9.195 21.641 1 95.94 110 TYR A O 1
ATOM 871 N N . MET A 1 111 ? 19.359 7.301 21.875 1 95.06 111 MET A N 1
ATOM 872 C CA . MET A 1 111 ? 19.484 7.477 23.312 1 95.06 111 MET A CA 1
ATOM 873 C C . MET A 1 111 ? 20.344 8.695 23.641 1 95.06 111 MET A C 1
ATOM 875 O O . MET A 1 111 ? 19.984 9.5 24.5 1 95.06 111 MET A O 1
ATOM 879 N N . GLU A 1 112 ? 21.391 8.836 22.891 1 94.56 112 GLU A N 1
ATOM 880 C CA . GLU A 1 112 ? 22.297 9.961 23.109 1 94.56 112 GLU A CA 1
ATOM 881 C C . GLU A 1 112 ? 21.672 11.273 22.641 1 94.56 112 GLU A C 1
ATOM 883 O O . GLU A 1 112 ? 21.766 12.289 23.328 1 94.56 112 GLU A O 1
ATOM 888 N N . LEU A 1 113 ? 21.078 11.234 21.5 1 91.06 113 LEU A N 1
ATOM 889 C CA . LEU A 1 113 ? 20.469 12.438 20.938 1 91.06 113 LEU A CA 1
ATOM 890 C C . LEU A 1 113 ? 19.328 12.938 21.812 1 91.06 113 LEU A C 1
ATOM 892 O O . LEU A 1 113 ? 19.156 14.148 22 1 91.06 113 LEU A O 1
ATOM 896 N N . SER A 1 114 ? 18.5 12.055 22.266 1 90.31 114 SER A N 1
ATOM 897 C CA . SER A 1 114 ? 17.391 12.414 23.125 1 90.31 114 SER A CA 1
ATOM 898 C C . SER A 1 114 ? 17.891 13.078 24.406 1 90.31 114 SER A C 1
ATOM 900 O O . SER A 1 114 ? 17.266 14.008 24.922 1 90.31 114 SER A O 1
ATOM 902 N N . GLY A 1 115 ? 18.953 12.609 25 1 87.56 115 GLY A N 1
ATOM 903 C CA . GLY A 1 115 ? 19.516 13.164 26.219 1 87.56 115 GLY A CA 1
ATOM 904 C C . GLY A 1 115 ? 20.078 14.562 26.031 1 87.56 115 GLY A C 1
ATOM 905 O O . GLY A 1 115 ? 20.078 15.359 26.969 1 87.56 115 GLY A O 1
ATOM 906 N N . ARG A 1 116 ? 20.469 14.938 24.859 1 84.56 116 ARG A N 1
ATOM 907 C CA . ARG A 1 116 ? 21.109 16.219 24.609 1 84.56 116 ARG A CA 1
ATOM 908 C C . ARG A 1 116 ? 20.094 17.25 24.109 1 84.56 116 ARG A C 1
ATOM 910 O O . ARG A 1 116 ? 20.406 18.438 24 1 84.56 116 ARG A O 1
ATOM 917 N N . SER A 1 117 ? 18.984 16.719 23.75 1 80.62 117 SER A N 1
ATOM 918 C CA . SER A 1 117 ? 18.016 17.594 23.094 1 80.62 117 SER A CA 1
ATOM 919 C C . SER A 1 117 ? 17.5 18.672 24.047 1 80.62 117 SER A C 1
ATOM 921 O O . SER A 1 117 ? 17.141 18.375 25.188 1 80.62 117 SER A O 1
ATOM 923 N N . ASP A 1 118 ? 17.609 19.875 23.484 1 80.44 118 ASP A N 1
ATOM 924 C CA . ASP A 1 118 ? 17.078 21.047 24.172 1 80.44 118 ASP A CA 1
ATOM 925 C C . ASP A 1 118 ? 15.641 21.328 23.766 1 80.44 118 ASP A C 1
ATOM 927 O O . ASP A 1 118 ? 15.258 21.094 22.625 1 80.44 118 ASP A O 1
ATOM 931 N N . GLN A 1 119 ? 14.906 21.812 24.703 1 74.38 119 GLN A N 1
ATOM 932 C CA . GLN A 1 119 ? 13.5 22.125 24.453 1 74.38 119 GLN A CA 1
ATOM 933 C C . GLN A 1 119 ? 13.367 23.25 23.422 1 74.38 119 GLN A C 1
ATOM 935 O O . GLN A 1 119 ? 12.336 23.359 22.75 1 74.38 119 GLN A O 1
ATOM 940 N N . LYS A 1 120 ? 14.391 23.984 23.234 1 77.69 120 LYS A N 1
ATOM 941 C CA . LYS A 1 120 ? 14.328 25.125 22.328 1 77.69 120 LYS A CA 1
ATOM 942 C C . LYS A 1 120 ? 14.711 24.719 20.906 1 77.69 120 LYS A C 1
ATOM 944 O O . LYS A 1 120 ? 14.508 25.484 19.969 1 77.69 120 LYS A O 1
ATOM 949 N N . SER A 1 121 ? 15.102 23.5 20.844 1 89.12 121 SER A N 1
ATOM 950 C CA . SER A 1 121 ? 15.453 23.016 19.516 1 89.12 121 SER A CA 1
ATOM 951 C C . SER A 1 121 ? 14.203 22.719 18.688 1 89.12 121 SER A C 1
ATOM 953 O O . SER A 1 121 ? 13.086 22.859 19.172 1 89.12 121 SER A O 1
ATOM 955 N N . PHE A 1 122 ? 14.422 22.562 17.359 1 93.25 122 PHE A N 1
ATOM 956 C CA . PHE A 1 122 ? 13.297 22.312 16.469 1 93.25 122 PHE A CA 1
ATOM 957 C C . PHE A 1 122 ? 13.273 20.859 16 1 93.25 122 PHE A C 1
ATOM 959 O O . PHE A 1 122 ? 14.289 20.172 16.062 1 93.25 122 PHE A O 1
ATOM 966 N N . CYS A 1 123 ? 12.188 20.359 15.727 1 95.62 123 CYS A N 1
ATOM 967 C CA . CYS A 1 123 ? 11.922 19.078 15.094 1 95.62 123 CYS A CA 1
ATOM 968 C C . CYS A 1 123 ? 10.906 19.219 13.969 1 95.62 123 CYS A C 1
ATOM 970 O O . CYS A 1 123 ? 10.516 20.344 13.617 1 95.62 123 CYS A O 1
ATOM 972 N N . TYR A 1 124 ? 10.57 18.125 13.352 1 97.38 124 TYR A N 1
ATOM 973 C CA . TYR A 1 124 ? 9.68 18.188 12.195 1 97.38 124 TYR A CA 1
ATOM 974 C C . TYR A 1 124 ? 8.602 17.125 12.273 1 97.38 124 TYR A C 1
ATOM 976 O O . TYR A 1 124 ? 8.797 16.078 12.898 1 97.38 124 TYR A O 1
ATOM 984 N N . ARG A 1 125 ? 7.5 17.422 11.742 1 96.94 125 ARG A N 1
ATOM 985 C CA . ARG A 1 125 ? 6.5 16.438 11.344 1 96.94 125 ARG A CA 1
ATOM 986 C C . ARG A 1 125 ? 6.297 16.453 9.836 1 96.94 125 ARG A C 1
ATOM 988 O O . ARG A 1 125 ? 6.316 17.5 9.203 1 96.94 125 ARG A O 1
ATOM 995 N N . THR A 1 126 ? 6.191 15.297 9.266 1 97.44 126 THR A N 1
ATOM 996 C CA . THR A 1 126 ? 6.074 15.156 7.82 1 97.44 126 THR A CA 1
ATOM 997 C C . THR A 1 126 ? 4.785 14.43 7.449 1 97.44 126 THR A C 1
ATOM 999 O O . THR A 1 126 ? 4.457 13.398 8.039 1 97.44 126 THR A O 1
ATOM 1002 N N . TYR A 1 127 ? 4.059 14.961 6.477 1 94.75 127 TYR A N 1
ATOM 1003 C CA . TYR A 1 127 ? 2.762 14.43 6.07 1 94.75 127 TYR A CA 1
ATOM 1004 C C . TYR A 1 127 ? 2.795 13.961 4.621 1 94.75 127 TYR A C 1
ATOM 1006 O O . TYR A 1 127 ? 3.482 14.555 3.787 1 94.75 127 TYR A O 1
ATOM 1014 N N . PHE A 1 128 ? 2.014 12.891 4.414 1 92.62 128 PHE A N 1
ATOM 1015 C CA . PHE A 1 128 ? 1.95 12.281 3.092 1 92.62 128 PHE A CA 1
ATOM 1016 C C . PHE A 1 128 ? 0.724 12.766 2.33 1 92.62 128 PHE A C 1
ATOM 1018 O O . PHE A 1 128 ? -0.392 12.734 2.854 1 92.62 128 PHE A O 1
ATOM 1025 N N . ASP A 1 129 ? 0.94 13.219 1.131 1 83.75 129 ASP A N 1
ATOM 1026 C CA . ASP A 1 129 ? -0.128 13.602 0.212 1 83.75 129 ASP A CA 1
ATOM 1027 C C . ASP A 1 129 ? -0.045 12.805 -1.089 1 83.75 129 ASP A C 1
ATOM 1029 O O . ASP A 1 129 ? 0.784 13.102 -1.952 1 83.75 129 ASP A O 1
ATOM 1033 N N . PRO A 1 130 ? -0.979 11.844 -1.309 1 76.5 130 PRO A N 1
ATOM 1034 C CA . PRO A 1 130 ? -0.899 10.984 -2.496 1 76.5 130 PRO A CA 1
ATOM 1035 C C . PRO A 1 130 ? -1.147 11.758 -3.793 1 76.5 130 PRO A C 1
ATOM 1037 O O . PRO A 1 130 ? -0.756 11.297 -4.871 1 76.5 130 PRO A O 1
ATOM 1040 N N . ASN A 1 131 ? -1.735 12.875 -3.738 1 72.19 131 ASN A N 1
ATOM 1041 C CA . ASN A 1 131 ? -2.158 13.586 -4.941 1 72.19 131 ASN A CA 1
ATOM 1042 C C . ASN A 1 131 ? -1.137 14.641 -5.363 1 72.19 131 ASN A C 1
ATOM 1044 O O . ASN A 1 131 ? -1.251 15.227 -6.438 1 72.19 131 ASN A O 1
ATOM 1048 N N . ALA A 1 132 ? -0.191 14.812 -4.539 1 77.69 132 ALA A N 1
ATOM 1049 C CA . ALA A 1 132 ? 0.802 15.836 -4.848 1 77.69 132 ALA A CA 1
ATOM 1050 C C . ALA A 1 132 ? 1.994 15.242 -5.59 1 77.69 132 ALA A C 1
ATOM 1052 O O . ALA A 1 132 ? 2.26 14.039 -5.488 1 77.69 132 ALA A O 1
ATOM 1053 N N . SER A 1 133 ? 2.6 16.062 -6.422 1 78.31 133 SER A N 1
ATOM 1054 C CA . SER A 1 133 ? 3.812 15.633 -7.109 1 78.31 133 SER A CA 1
ATOM 1055 C C . SER A 1 133 ? 4.922 15.289 -6.117 1 78.31 133 SER A C 1
ATOM 1057 O O . SER A 1 133 ? 5.57 14.25 -6.234 1 78.31 133 SER A O 1
ATOM 1059 N N . GLU A 1 134 ? 5.121 16.312 -5.238 1 84.69 134 GLU A N 1
ATOM 1060 C CA . GLU A 1 134 ? 5.953 16 -4.078 1 84.69 134 GLU A CA 1
ATOM 1061 C C . GLU A 1 134 ? 5.125 15.398 -2.943 1 84.69 134 GLU A C 1
ATOM 1063 O O . GLU A 1 134 ? 4.398 16.125 -2.254 1 84.69 134 GLU A O 1
ATOM 1068 N N . LYS A 1 135 ? 5.305 14.219 -2.678 1 88.81 135 LYS A N 1
ATOM 1069 C CA . LYS A 1 135 ? 4.34 13.445 -1.903 1 88.81 135 LYS A CA 1
ATOM 1070 C C . LYS A 1 135 ? 4.406 13.805 -0.422 1 88.81 135 LYS A C 1
ATOM 1072 O O . LYS A 1 135 ? 3.459 13.555 0.326 1 88.81 135 LYS A O 1
ATOM 1077 N N . TYR A 1 136 ? 5.578 14.375 0.037 1 94.88 136 TYR A N 1
ATOM 1078 C CA . TYR A 1 136 ? 5.742 14.617 1.468 1 94.88 136 TYR A CA 1
ATOM 1079 C C . TYR A 1 136 ? 5.898 16.109 1.759 1 94.88 136 TYR A C 1
ATOM 1081 O O . TYR A 1 136 ? 6.551 16.828 1.003 1 94.88 136 TYR A O 1
ATOM 1089 N N . VAL A 1 137 ? 5.246 16.578 2.836 1 95.31 137 VAL A N 1
ATOM 1090 C CA . VAL A 1 137 ? 5.32 17.953 3.322 1 95.31 137 VAL A CA 1
ATOM 1091 C C . VAL A 1 137 ? 5.785 17.953 4.777 1 95.31 137 VAL A C 1
ATOM 1093 O O . VAL A 1 137 ? 5.152 17.344 5.641 1 95.31 137 VAL A O 1
ATOM 1096 N N . SER A 1 138 ? 6.93 18.609 4.992 1 96.94 138 SER A N 1
ATOM 1097 C CA . SER A 1 138 ? 7.473 18.688 6.344 1 96.94 138 SER A CA 1
ATOM 1098 C C . SER A 1 138 ? 7.207 20.047 6.977 1 96.94 138 SER A C 1
ATOM 1100 O O . SER A 1 138 ? 7.227 21.062 6.289 1 96.94 138 SER A O 1
ATOM 1102 N N . VAL A 1 139 ? 6.957 20.016 8.258 1 97.31 139 VAL A N 1
ATOM 1103 C CA . VAL A 1 139 ? 6.672 21.234 9.016 1 97.31 139 VAL A CA 1
ATOM 1104 C C . VAL A 1 139 ? 7.555 21.297 10.258 1 97.31 139 VAL A C 1
ATOM 1106 O O . VAL A 1 139 ? 7.652 20.312 11 1 97.31 139 VAL A O 1
ATOM 1109 N N . ARG A 1 140 ? 8.188 22.422 10.469 1 97.12 140 ARG A N 1
ATOM 1110 C CA . ARG A 1 140 ? 9.07 22.609 11.617 1 97.12 140 ARG A CA 1
ATOM 1111 C C . ARG A 1 140 ? 8.273 23.031 12.852 1 97.12 140 ARG A C 1
ATOM 1113 O O . ARG A 1 140 ? 7.402 23.906 12.766 1 97.12 140 ARG A O 1
ATOM 1120 N N . LEU A 1 141 ? 8.555 22.391 13.945 1 94.88 141 LEU A N 1
ATOM 1121 C CA . LEU A 1 141 ? 7.957 22.656 15.25 1 94.88 141 LEU A CA 1
ATOM 1122 C C . LEU A 1 141 ? 9.023 22.719 16.344 1 94.88 141 LEU A C 1
ATOM 1124 O O . LEU A 1 141 ? 10.156 22.297 16.125 1 94.88 141 LEU A O 1
ATOM 1128 N N . ALA A 1 142 ? 8.539 23.25 17.469 1 92.25 142 ALA A N 1
ATOM 1129 C CA . ALA A 1 142 ? 9.445 23.188 18.609 1 92.25 142 ALA A CA 1
ATOM 1130 C C . ALA A 1 142 ? 9.422 21.797 19.25 1 92.25 142 ALA A C 1
ATOM 1132 O O . ALA A 1 142 ? 8.383 21.141 19.281 1 92.25 142 ALA A O 1
ATOM 1133 N N . VAL A 1 143 ? 10.586 21.375 19.781 1 87.12 143 VAL A N 1
ATOM 1134 C CA . VAL A 1 143 ? 10.672 20.094 20.484 1 87.12 143 VAL A CA 1
ATOM 1135 C C . VAL A 1 143 ? 9.82 20.141 21.75 1 87.12 143 VAL A C 1
ATOM 1137 O O . VAL A 1 143 ? 9.109 19.188 22.062 1 87.12 143 VAL A O 1
ATOM 1140 N N . GLY A 1 144 ? 9.93 21.312 22.391 1 80.44 144 GLY A N 1
ATOM 1141 C CA . GLY A 1 144 ? 9.109 21.516 23.562 1 80.44 144 GLY A CA 1
ATOM 1142 C C . GLY A 1 144 ? 7.723 22.031 23.25 1 80.44 144 GLY A C 1
ATOM 1143 O O . GLY A 1 144 ? 7.555 23.219 22.953 1 80.44 144 GLY A O 1
ATOM 1144 N N . GLN A 1 145 ? 6.699 21.266 23.359 1 66.94 145 GLN A N 1
ATOM 1145 C CA . GLN A 1 145 ? 5.352 21.641 22.953 1 66.94 145 GLN A CA 1
ATOM 1146 C C . GLN A 1 145 ? 4.805 22.766 23.828 1 66.94 145 GLN A C 1
ATOM 1148 O O . GLN A 1 145 ? 4.012 23.594 23.359 1 66.94 145 GLN A O 1
ATOM 1153 N N . PHE A 1 146 ? 5.258 22.891 25.016 1 69.75 146 PHE A N 1
ATOM 1154 C CA . PHE A 1 146 ? 4.578 23.797 25.938 1 69.75 146 PHE A CA 1
ATOM 1155 C C . PHE A 1 146 ? 5.438 25.016 26.219 1 69.75 146 PHE A C 1
ATOM 1157 O O . PHE A 1 146 ? 5.039 25.906 26.969 1 69.75 146 PHE A O 1
ATOM 1164 N N . THR A 1 147 ? 6.531 25.047 25.547 1 69.75 147 THR A N 1
ATOM 1165 C CA . THR A 1 147 ? 7.336 26.25 25.719 1 69.75 147 THR A CA 1
ATOM 1166 C C . THR A 1 147 ? 6.695 27.438 25.016 1 69.75 147 THR A C 1
ATOM 1168 O O . THR A 1 147 ? 6.59 28.531 25.578 1 69.75 147 THR A O 1
ATOM 1171 N N . ASN A 1 148 ? 6.23 27.203 23.875 1 83.06 148 ASN A N 1
ATOM 1172 C CA . ASN A 1 148 ? 5.461 28.156 23.062 1 83.06 148 ASN A CA 1
ATOM 1173 C C . ASN A 1 148 ? 4.379 27.453 22.25 1 83.06 148 ASN A C 1
ATOM 1175 O O . ASN A 1 148 ? 4.684 26.703 21.328 1 83.06 148 ASN A O 1
ATOM 1179 N N . VAL A 1 149 ? 3.154 27.688 22.641 1 87.5 149 VAL A N 1
ATOM 1180 C CA . VAL A 1 149 ? 2.023 26.953 22.094 1 87.5 149 VAL A CA 1
ATOM 1181 C C . VAL A 1 149 ? 1.918 27.219 20.594 1 87.5 149 VAL A C 1
ATOM 1183 O O . VAL A 1 149 ? 1.352 26.422 19.844 1 87.5 149 VAL A O 1
ATOM 1186 N N . GLY A 1 150 ? 2.498 28.359 20.141 1 93.56 150 GLY A N 1
ATOM 1187 C CA . GLY A 1 150 ? 2.459 28.719 18.734 1 93.56 150 GLY A CA 1
ATOM 1188 C C . GLY A 1 150 ? 3.434 27.922 17.891 1 93.56 150 GLY A C 1
ATOM 1189 O O . GLY A 1 150 ? 3.379 27.969 16.656 1 93.56 150 GLY A O 1
ATOM 1190 N N . LEU A 1 151 ? 4.289 27.172 18.547 1 94.38 151 LEU A N 1
ATOM 1191 C CA . LEU A 1 151 ? 5.281 26.375 17.828 1 94.38 151 LEU A CA 1
ATOM 1192 C C . LEU A 1 151 ? 4.895 24.906 17.844 1 94.38 151 LEU A C 1
ATOM 1194 O O . LEU A 1 151 ? 5.738 24.031 17.609 1 94.38 151 LEU A O 1
ATOM 1198 N N . ALA A 1 152 ? 3.682 24.641 18.156 1 93.38 152 ALA A N 1
ATOM 1199 C CA . ALA A 1 152 ? 3.156 23.281 18.219 1 93.38 152 ALA A CA 1
ATOM 1200 C C . ALA A 1 152 ? 1.991 23.109 17.25 1 93.38 152 ALA A C 1
ATOM 1202 O O . ALA A 1 152 ? 1.514 24.078 16.656 1 93.38 152 ALA A O 1
ATOM 1203 N N . LEU A 1 153 ? 1.646 21.859 17.031 1 93.75 153 LEU A N 1
ATOM 1204 C CA . LEU A 1 153 ? 0.464 21.531 16.234 1 93.75 153 LEU A CA 1
ATOM 1205 C C . LEU A 1 153 ? -0.646 20.984 17.125 1 93.75 153 LEU A C 1
ATOM 1207 O O . LEU A 1 153 ? -0.382 20.203 18.047 1 93.75 153 LEU A O 1
ATOM 1211 N N . TRP A 1 154 ? -1.796 21.422 16.828 1 92.75 154 TRP A N 1
ATOM 1212 C CA . TRP A 1 154 ? -2.967 21.047 17.609 1 92.75 154 TRP A CA 1
ATOM 1213 C C . TRP A 1 154 ? -4.031 20.406 16.719 1 92.75 154 TRP A C 1
ATOM 1215 O O . TRP A 1 154 ? -4.121 20.719 15.523 1 92.75 154 TRP A O 1
ATOM 1225 N N . PRO A 1 155 ? -4.91 19.531 17.25 1 92.31 155 PRO A N 1
ATOM 1226 C CA . PRO A 1 155 ? -5.875 18.766 16.453 1 92.31 155 PRO A CA 1
ATOM 1227 C C . PRO A 1 155 ? -6.801 19.656 15.625 1 92.31 155 PRO A C 1
ATOM 1229 O O . PRO A 1 155 ? -7.156 19.297 14.5 1 92.31 155 PRO A O 1
ATOM 1232 N N . SER A 1 156 ? -7.215 20.75 16.172 1 95.19 156 SER A N 1
ATOM 1233 C CA . SER A 1 156 ? -8.164 21.625 15.484 1 95.19 156 SER A CA 1
ATOM 1234 C C . SER A 1 156 ? -7.586 22.156 14.18 1 95.19 156 SER A C 1
ATOM 1236 O O . SER A 1 156 ? -8.328 22.469 13.25 1 95.19 156 SER A O 1
ATOM 1238 N N . ALA A 1 157 ? -6.262 22.281 14.141 1 95.75 157 ALA A N 1
ATOM 1239 C CA . ALA A 1 157 ? -5.617 22.719 12.898 1 95.75 157 ALA A CA 1
ATOM 1240 C C . ALA A 1 157 ? -5.852 21.719 11.781 1 95.75 157 ALA A C 1
ATOM 1242 O O . ALA A 1 157 ? -6.078 22.094 10.633 1 95.75 157 ALA A O 1
ATOM 1243 N N . PHE A 1 158 ? -5.777 20.422 12.141 1 93.56 158 PHE A N 1
ATOM 1244 C CA . PHE A 1 158 ? -5.996 19.359 11.164 1 93.56 158 PHE A CA 1
ATOM 1245 C C . PHE A 1 158 ? -7.418 19.406 10.625 1 93.56 158 PHE A C 1
ATOM 1247 O O . PHE A 1 158 ? -7.641 19.25 9.422 1 93.56 158 PHE A O 1
ATOM 1254 N N . VAL A 1 159 ? -8.336 19.641 11.484 1 92.94 159 VAL A N 1
ATOM 1255 C CA . VAL A 1 159 ? -9.75 19.719 11.109 1 92.94 159 VAL A CA 1
ATOM 1256 C C . VAL A 1 159 ? -9.984 20.922 10.195 1 92.94 159 VAL A C 1
ATOM 1258 O O . VAL A 1 159 ? -10.688 20.812 9.195 1 92.94 159 VAL A O 1
ATOM 1261 N N . LEU A 1 160 ? -9.391 22 10.555 1 96.5 160 LEU A N 1
ATOM 1262 C CA . LEU A 1 160 ? -9.555 23.219 9.758 1 96.5 160 LEU A CA 1
ATOM 1263 C C . LEU A 1 160 ? -9.023 23 8.344 1 96.5 160 LEU A C 1
ATOM 1265 O O . LEU A 1 160 ? -9.703 23.359 7.367 1 96.5 160 LEU A O 1
ATOM 1269 N N . VAL A 1 161 ? -7.832 22.438 8.25 1 94.5 161 VAL A N 1
ATOM 1270 C CA . VAL A 1 161 ? -7.211 22.203 6.953 1 94.5 161 VAL A CA 1
ATOM 1271 C C . VAL A 1 161 ? -8.094 21.297 6.109 1 94.5 161 VAL A C 1
ATOM 1273 O O . VAL A 1 161 ? -8.352 21.578 4.938 1 94.5 161 VAL A O 1
ATOM 1276 N N . GLN A 1 162 ? -8.578 20.25 6.695 1 90.69 162 GLN A N 1
ATOM 1277 C CA . GLN A 1 162 ? -9.383 19.266 5.969 1 90.69 162 GLN A CA 1
ATOM 1278 C C . GLN A 1 162 ? -10.742 19.859 5.586 1 90.69 162 GLN A C 1
ATOM 1280 O O . GLN A 1 162 ? -11.266 19.562 4.512 1 90.69 162 GLN A O 1
ATOM 1285 N N . LEU A 1 163 ? -11.328 20.609 6.465 1 93.06 163 LEU A N 1
ATOM 1286 C CA . LEU A 1 163 ? -12.594 21.266 6.18 1 93.06 163 LEU A CA 1
ATOM 1287 C C . LEU A 1 163 ? -12.469 22.203 4.98 1 93.06 163 LEU A C 1
ATOM 1289 O O . LEU A 1 163 ? -13.297 22.156 4.066 1 93.06 163 LEU A O 1
ATOM 1293 N N . LEU A 1 164 ? -11.453 23.031 5.023 1 94.19 164 LEU A N 1
ATOM 1294 C CA . LEU A 1 164 ? -11.273 23.984 3.939 1 94.19 164 LEU A CA 1
ATOM 1295 C C . LEU A 1 164 ? -10.969 23.266 2.627 1 94.19 164 LEU A C 1
ATOM 1297 O O . LEU A 1 164 ? -11.461 23.672 1.569 1 94.19 164 LEU A O 1
ATOM 1301 N N . ALA A 1 165 ? -10.094 22.266 2.697 1 90.38 165 ALA A N 1
ATOM 1302 C CA . ALA A 1 165 ? -9.773 21.484 1.503 1 90.38 165 ALA A CA 1
ATOM 1303 C C . ALA A 1 165 ? -11.039 20.922 0.866 1 90.38 165 ALA A C 1
ATOM 1305 O O . ALA A 1 165 ? -11.203 20.984 -0.354 1 90.38 165 ALA A O 1
ATOM 1306 N N . ARG A 1 166 ? -11.844 20.406 1.642 1 87.31 166 ARG A N 1
ATOM 1307 C CA . ARG A 1 166 ? -13.078 19.797 1.163 1 87.31 166 ARG A CA 1
ATOM 1308 C C . ARG A 1 166 ? -14.031 20.859 0.611 1 87.31 166 ARG A C 1
ATOM 1310 O O . ARG A 1 166 ? -14.594 20.688 -0.472 1 87.31 166 ARG A O 1
ATOM 1317 N N . GLU A 1 167 ? -14.258 21.875 1.366 1 90.5 167 GLU A N 1
ATOM 1318 C CA . GLU A 1 167 ? -15.234 22.906 1.012 1 90.5 167 GLU A CA 1
ATOM 1319 C C . GLU A 1 167 ? -14.789 23.703 -0.209 1 90.5 167 GLU A C 1
ATOM 1321 O O . GLU A 1 167 ? -15.617 24.141 -1.008 1 90.5 167 GLU A O 1
ATOM 1326 N N . LEU A 1 168 ? -13.516 23.891 -0.334 1 90.94 168 LEU A N 1
ATOM 1327 C CA . LEU A 1 168 ? -13 24.609 -1.502 1 90.94 168 LEU A CA 1
ATOM 1328 C C . LEU A 1 168 ? -13.203 23.781 -2.77 1 90.94 168 LEU A C 1
ATOM 1330 O O . LEU A 1 168 ? -13.367 24.344 -3.855 1 90.94 168 LEU A O 1
ATOM 1334 N N . SER A 1 169 ? -13.164 22.469 -2.695 1 86.75 169 SER A N 1
ATOM 1335 C CA . SER A 1 169 ? -13.25 21.578 -3.848 1 86.75 169 SER A CA 1
ATOM 1336 C C . SER A 1 169 ? -14.703 21.297 -4.215 1 86.75 169 SER A C 1
ATOM 1338 O O . SER A 1 169 ? -14.984 20.703 -5.262 1 86.75 169 SER A O 1
ATOM 1340 N N . GLU A 1 170 ? -15.609 21.703 -3.371 1 84.69 170 GLU A N 1
ATOM 1341 C CA . GLU A 1 170 ? -17.031 21.438 -3.588 1 84.69 170 GLU A CA 1
ATOM 1342 C C . GLU A 1 170 ? -17.703 22.594 -4.324 1 84.69 170 GLU A C 1
ATOM 1344 O O . GLU A 1 170 ? -17.406 23.766 -4.051 1 84.69 170 GLU A O 1
ATOM 1349 N N . PRO A 1 171 ? -18.562 22.234 -5.23 1 82.88 171 PRO A N 1
ATOM 1350 C CA . PRO A 1 171 ? -19.297 23.297 -5.93 1 82.88 171 PRO A CA 1
ATOM 1351 C C . PRO A 1 171 ? -20.266 24.047 -5.02 1 82.88 171 PRO A C 1
ATOM 1353 O O . PRO A 1 171 ? -20.5 25.25 -5.211 1 82.88 171 PRO A O 1
ATOM 1356 N N . SER A 1 172 ? -20.844 23.281 -4.051 1 84.88 172 SER A N 1
ATOM 1357 C CA . SER A 1 172 ? -21.781 23.891 -3.113 1 84.88 172 SER A CA 1
ATOM 1358 C C . SER A 1 172 ? -21.328 23.688 -1.67 1 84.88 172 SER A C 1
ATOM 1360 O O . SER A 1 172 ? -21.812 22.781 -0.982 1 84.88 172 SER A O 1
ATOM 1362 N N . PRO A 1 173 ? -20.484 24.562 -1.242 1 85.5 173 PRO A N 1
ATOM 1363 C CA . PRO A 1 173 ? -20.031 24.438 0.145 1 85.5 173 PRO A CA 1
ATOM 1364 C C . PRO A 1 173 ? -21.172 24.578 1.154 1 85.5 173 PRO A C 1
ATOM 1366 O O . PRO A 1 173 ? -22.109 25.344 0.922 1 85.5 173 PRO A O 1
ATOM 1369 N N . SER A 1 174 ? -21.062 23.844 2.305 1 86.38 174 SER A N 1
ATOM 1370 C CA . SER A 1 174 ? -22.188 23.75 3.232 1 86.38 174 SER A CA 1
ATOM 1371 C C . SER A 1 174 ? -21.812 24.312 4.598 1 86.38 174 SER A C 1
ATOM 1373 O O . SER A 1 174 ? -22.703 24.703 5.375 1 86.38 174 SER A O 1
ATOM 1375 N N . VAL A 1 175 ? -20.578 24.469 4.945 1 91.62 175 VAL A N 1
ATOM 1376 C CA . VAL A 1 175 ? -20.172 24.828 6.301 1 91.62 175 VAL A CA 1
ATOM 1377 C C . VAL A 1 175 ? -19.453 26.172 6.285 1 91.62 175 VAL A C 1
ATOM 1379 O O . VAL A 1 175 ? -19.828 27.109 6.996 1 91.62 175 VAL A O 1
ATOM 1382 N N . VAL A 1 176 ? -18.484 26.281 5.395 1 92.94 176 VAL A N 1
ATOM 1383 C CA . VAL A 1 176 ? -17.641 27.469 5.352 1 92.94 176 VAL A CA 1
ATOM 1384 C C . VAL A 1 176 ? -18.391 28.609 4.688 1 92.94 176 VAL A C 1
ATOM 1386 O O . VAL A 1 176 ? -18.953 28.453 3.604 1 92.94 176 VAL A O 1
ATOM 1389 N N . PRO A 1 177 ? -18.406 29.719 5.301 1 91.81 177 PRO A N 1
ATOM 1390 C CA . PRO A 1 177 ? -19.125 30.875 4.758 1 91.81 177 PRO A CA 1
ATOM 1391 C C . PRO A 1 177 ? -18.328 31.625 3.691 1 91.81 177 PRO A C 1
ATOM 1393 O O . PRO A 1 177 ? -17.922 32.781 3.906 1 91.81 177 PRO A O 1
ATOM 1396 N N . PHE A 1 178 ? -18.219 31.031 2.574 1 88.88 178 PHE A N 1
ATOM 1397 C CA . PHE A 1 178 ? -17.547 31.703 1.472 1 88.88 178 PHE A CA 1
ATOM 1398 C C . PHE A 1 178 ? -18.359 32.906 0.973 1 88.88 178 PHE A C 1
ATOM 1400 O O . PHE A 1 178 ? -19.594 32.844 0.994 1 88.88 178 PHE A O 1
ATOM 1407 N N . PRO A 1 179 ? -17.625 33.875 0.545 1 83.94 179 PRO A N 1
ATOM 1408 C CA . PRO A 1 179 ? -18.375 35 -0.034 1 83.94 179 PRO A CA 1
ATOM 1409 C C . PRO A 1 179 ? -19.047 34.625 -1.36 1 83.94 179 PRO A C 1
ATOM 1411 O O . PRO A 1 179 ? -18.516 33.812 -2.119 1 83.94 179 PRO A O 1
ATOM 1414 N N . LEU A 1 180 ? -20.172 35.125 -1.593 1 73.25 180 LEU A N 1
ATOM 1415 C CA . LEU A 1 180 ? -20.938 34.844 -2.805 1 73.25 180 LEU A CA 1
ATOM 1416 C C . LEU A 1 180 ? -20.25 35.438 -4.027 1 73.25 180 LEU A C 1
ATOM 1418 O O . LEU A 1 180 ? -20.344 34.906 -5.129 1 73.25 180 LEU A O 1
ATOM 1422 N N . GLU A 1 181 ? -19.672 36.625 -3.793 1 73.31 181 GLU A N 1
ATOM 1423 C CA . GLU A 1 181 ? -19.016 37.312 -4.887 1 73.31 181 GLU A CA 1
ATOM 1424 C C . GLU A 1 181 ? -17.641 37.844 -4.453 1 73.31 181 GLU A C 1
ATOM 1426 O O . GLU A 1 181 ? -17.375 37.969 -3.258 1 73.31 181 GLU A O 1
ATOM 1431 N N . GLY A 1 182 ? -16.812 37.938 -5.379 1 75.12 182 GLY A N 1
ATOM 1432 C CA . GLY A 1 182 ? -15.531 38.562 -5.117 1 75.12 182 GLY A CA 1
ATOM 1433 C C . GLY A 1 182 ? -14.406 37.562 -4.902 1 75.12 182 GLY A C 1
ATOM 1434 O O . GLY A 1 182 ? -14.609 36.344 -5.012 1 75.12 182 GLY A O 1
ATOM 1435 N N . GLU A 1 183 ? -13.289 38.156 -4.617 1 85.06 183 GLU A N 1
ATOM 1436 C CA . GLU A 1 183 ? -12.07 37.375 -4.371 1 85.06 183 GLU A CA 1
ATOM 1437 C C . GLU A 1 183 ? -12.086 36.75 -2.979 1 85.06 183 GLU A C 1
ATOM 1439 O O . GLU A 1 183 ? -12.562 37.375 -2.021 1 85.06 183 GLU A O 1
ATOM 1444 N N . LEU A 1 184 ? -11.727 35.562 -2.857 1 92.75 184 LEU A N 1
ATOM 1445 C CA . LEU A 1 184 ? -11.617 34.906 -1.558 1 92.75 184 LEU A CA 1
ATOM 1446 C C . LEU A 1 184 ? -10.281 35.219 -0.896 1 92.75 184 LEU A C 1
ATOM 1448 O O . LEU A 1 184 ? -9.227 34.844 -1.404 1 92.75 184 LEU A O 1
ATOM 1452 N N . ARG A 1 185 ? -10.312 36 0.165 1 93.5 185 ARG A N 1
ATOM 1453 C CA . ARG A 1 185 ? -9.141 36.406 0.938 1 93.5 185 ARG A CA 1
ATOM 1454 C C . ARG A 1 185 ? -9.195 35.844 2.352 1 93.5 185 ARG A C 1
ATOM 1456 O O . ARG A 1 185 ? -10.133 36.125 3.105 1 93.5 185 ARG A O 1
ATOM 1463 N N . LEU A 1 186 ? -8.172 35.094 2.695 1 96.56 186 LEU A N 1
ATOM 1464 C CA . LEU A 1 186 ? -8.148 34.375 3.969 1 96.56 186 LEU A CA 1
ATOM 1465 C C . LEU A 1 186 ? -7.285 35.094 4.988 1 96.56 186 LEU A C 1
ATOM 1467 O O . LEU A 1 186 ? -6.234 35.656 4.637 1 96.56 186 LEU A O 1
ATOM 1471 N N . LEU A 1 187 ? -7.773 35.188 6.191 1 97.56 187 LEU A N 1
ATOM 1472 C CA . LEU A 1 187 ? -7.008 35.625 7.352 1 97.56 187 LEU A CA 1
ATOM 1473 C C . LEU A 1 187 ? -7.016 34.562 8.445 1 97.56 187 LEU A C 1
ATOM 1475 O O . LEU A 1 187 ? -8.078 34.156 8.922 1 97.56 187 LEU A O 1
ATOM 1479 N N . GLU A 1 188 ? -5.879 34.031 8.758 1 98.69 188 GLU A N 1
ATOM 1480 C CA . GLU A 1 188 ? -5.824 33.094 9.883 1 98.69 188 GLU A CA 1
ATOM 1481 C C . GLU A 1 188 ? -5.27 33.781 11.133 1 98.69 188 GLU A C 1
ATOM 1483 O O . GLU A 1 188 ? -4.145 34.281 11.125 1 98.69 188 GLU A O 1
ATOM 1488 N N . LEU A 1 189 ? -6.117 33.875 12.164 1 98.5 189 LEU A N 1
ATOM 1489 C CA . LEU A 1 189 ? -5.703 34.375 13.477 1 98.5 189 LEU A CA 1
ATOM 1490 C C . LEU A 1 189 ? -5.043 33.25 14.289 1 98.5 189 LEU A C 1
ATOM 1492 O O . LEU A 1 189 ? -5.613 32.156 14.453 1 98.5 189 LEU A O 1
ATOM 1496 N N . GLY A 1 190 ? -3.828 33.531 14.828 1 97.81 190 GLY A N 1
ATOM 1497 C CA . GLY A 1 190 ? -3.125 32.469 15.547 1 97.81 190 GLY A CA 1
ATOM 1498 C C . GLY A 1 190 ? -2.803 31.266 14.68 1 97.81 190 GLY A C 1
ATOM 1499 O O . GLY A 1 190 ? -3.221 30.141 14.984 1 97.81 190 GLY A O 1
ATOM 1500 N N . ALA A 1 191 ? -1.927 31.516 13.734 1 98.25 191 ALA A N 1
ATOM 1501 C CA . ALA A 1 191 ? -1.706 30.516 12.68 1 98.25 191 ALA A CA 1
ATOM 1502 C C . ALA A 1 191 ? -0.767 29.422 13.164 1 98.25 191 ALA A C 1
ATOM 1504 O O . ALA A 1 191 ? -0.581 28.406 12.477 1 98.25 191 ALA A O 1
ATOM 1505 N N . GLY A 1 192 ? -0.209 29.516 14.352 1 96.81 192 GLY A N 1
ATOM 1506 C CA . GLY A 1 192 ? 0.708 28.516 14.867 1 96.81 192 GLY A CA 1
ATOM 1507 C C . GLY A 1 192 ? 1.937 28.328 14 1 96.81 192 GLY A C 1
ATOM 1508 O O . GLY A 1 192 ? 2.686 29.281 13.766 1 96.81 192 GLY A O 1
ATOM 1509 N N . VAL A 1 193 ? 2.074 27.219 13.414 1 97.38 193 VAL A N 1
ATOM 1510 C CA . VAL A 1 193 ? 3.262 26.953 12.617 1 97.38 193 VAL A CA 1
ATOM 1511 C C . VAL A 1 193 ? 2.947 27.156 11.133 1 97.38 193 VAL A C 1
ATOM 1513 O O . VAL A 1 193 ? 3.773 26.859 10.266 1 97.38 193 VAL A O 1
ATOM 1516 N N . GLY A 1 194 ? 1.788 27.625 10.812 1 98 194 GLY A N 1
ATOM 1517 C CA . GLY A 1 194 ? 1.428 27.969 9.445 1 98 194 GLY A CA 1
ATOM 1518 C C . GLY A 1 194 ? 1.067 26.75 8.602 1 98 194 GLY A C 1
ATOM 1519 O O . GLY A 1 194 ? 1.438 26.672 7.43 1 98 194 GLY A O 1
ATOM 1520 N N . LEU A 1 195 ? 0.323 25.797 9.094 1 97.25 195 LEU A N 1
ATOM 1521 C CA . LEU A 1 195 ? 0.024 24.516 8.461 1 97.25 195 LEU A CA 1
ATOM 1522 C C . LEU A 1 195 ? -0.905 24.703 7.27 1 97.25 195 LEU A C 1
ATOM 1524 O O . LEU A 1 195 ? -0.789 23.984 6.27 1 97.25 195 LEU A O 1
ATOM 1528 N N . LEU A 1 196 ? -1.777 25.594 7.285 1 96.56 196 LEU A N 1
ATOM 1529 C CA . LEU A 1 196 ? -2.912 25.734 6.379 1 96.56 196 LEU A CA 1
ATOM 1530 C C . LEU A 1 196 ? -2.439 25.859 4.934 1 96.56 196 LEU A C 1
ATOM 1532 O O . LEU A 1 196 ? -2.75 25 4.098 1 96.56 196 LEU A O 1
ATOM 1536 N N . PRO A 1 197 ? -1.642 26.859 4.57 1 96 197 PRO A N 1
ATOM 1537 C CA . PRO A 1 197 ? -1.248 26.969 3.162 1 96 197 PRO A CA 1
ATOM 1538 C C . PRO A 1 197 ? -0.289 25.859 2.73 1 96 197 PRO A C 1
ATOM 1540 O O . PRO A 1 197 ? -0.167 25.578 1.536 1 96 197 PRO A O 1
ATOM 1543 N N . LEU A 1 198 ? 0.45 25.25 3.705 1 94.75 198 LEU A N 1
ATOM 1544 C CA . LEU A 1 198 ? 1.409 24.203 3.367 1 94.75 198 LEU A CA 1
ATOM 1545 C C . LEU A 1 198 ? 0.713 23.031 2.691 1 94.75 198 LEU A C 1
ATOM 1547 O O . LEU A 1 198 ? 1.257 22.438 1.758 1 94.75 198 LEU A O 1
ATOM 1551 N N . LEU A 1 199 ? -0.434 22.734 3.143 1 91.75 199 LEU A N 1
ATOM 1552 C CA . LEU A 1 199 ? -1.15 21.578 2.617 1 91.75 199 LEU A CA 1
ATOM 1553 C C . LEU A 1 199 ? -2.107 22 1.504 1 91.75 199 LEU A C 1
ATOM 1555 O O . LEU A 1 199 ? -2.283 21.266 0.526 1 91.75 199 LEU A O 1
ATOM 1559 N N . LEU A 1 200 ? -2.686 23.188 1.572 1 92.06 200 LEU A N 1
ATOM 1560 C CA . LEU A 1 200 ? -3.729 23.594 0.638 1 92.06 200 LEU A CA 1
ATOM 1561 C C . LEU A 1 200 ? -3.127 24.047 -0.686 1 92.06 200 LEU A C 1
ATOM 1563 O O . LEU A 1 200 ? -3.762 23.938 -1.736 1 92.06 200 LEU A O 1
ATOM 1567 N N . LYS A 1 201 ? -1.955 24.562 -0.651 1 90.62 201 LYS A N 1
ATOM 1568 C CA . LYS A 1 201 ? -1.321 25.062 -1.864 1 90.62 201 LYS A CA 1
ATOM 1569 C C . LYS A 1 201 ? -1.185 23.969 -2.914 1 90.62 201 LYS A C 1
ATOM 1571 O O . LYS A 1 201 ? -1.08 24.25 -4.109 1 90.62 201 LYS A O 1
ATOM 1576 N N . ARG A 1 202 ? -1.252 22.812 -2.471 1 86.19 202 ARG A N 1
ATOM 1577 C CA . ARG A 1 202 ? -1.088 21.656 -3.35 1 86.19 202 ARG A CA 1
ATOM 1578 C C . ARG A 1 202 ? -2.406 21.297 -4.023 1 86.19 202 ARG A C 1
ATOM 1580 O O . ARG A 1 202 ? -2.441 20.438 -4.902 1 86.19 202 ARG A O 1
ATOM 1587 N N . GLN A 1 203 ? -3.422 21.953 -3.705 1 86.19 203 GLN A N 1
ATOM 1588 C CA . GLN A 1 203 ? -4.75 21.703 -4.25 1 86.19 203 GLN A CA 1
ATOM 1589 C C . GLN A 1 203 ? -5.121 22.734 -5.305 1 86.19 203 GLN A C 1
ATOM 1591 O O . GLN A 1 203 ? -4.965 23.938 -5.082 1 86.19 203 GLN A O 1
ATOM 1596 N N . ARG A 1 204 ? -5.648 22.266 -6.383 1 87.62 204 ARG A N 1
ATOM 1597 C CA . ARG A 1 204 ? -6.027 23.156 -7.473 1 87.62 204 ARG A CA 1
ATOM 1598 C C . ARG A 1 204 ? -7.098 24.141 -7.02 1 87.62 204 ARG A C 1
ATOM 1600 O O . ARG A 1 204 ? -7.086 25.312 -7.426 1 87.62 204 ARG A O 1
ATOM 1607 N N . ALA A 1 205 ? -8 23.656 -6.266 1 88.88 205 ALA A N 1
ATOM 1608 C CA . ALA A 1 205 ? -9.102 24.5 -5.816 1 88.88 205 ALA A CA 1
ATOM 1609 C C . ALA A 1 205 ? -8.586 25.703 -5.016 1 88.88 205 ALA A C 1
ATOM 1611 O O . ALA A 1 205 ? -9.141 26.797 -5.09 1 88.88 205 ALA A O 1
ATOM 1612 N N . TYR A 1 206 ? -7.539 25.531 -4.211 1 92.31 206 TYR A N 1
ATOM 1613 C CA . TYR A 1 206 ? -6.926 26.609 -3.441 1 92.31 206 TYR A CA 1
ATOM 1614 C C . TYR A 1 206 ? -6.285 27.641 -4.363 1 92.31 206 TYR A C 1
ATOM 1616 O O . TYR A 1 206 ? -6.48 28.844 -4.191 1 92.31 206 TYR A O 1
ATOM 1624 N N . GLU A 1 207 ? -5.629 27.172 -5.336 1 89.19 207 GLU A N 1
ATOM 1625 C CA . GLU A 1 207 ? -4.949 28.047 -6.289 1 89.19 207 GLU A CA 1
ATOM 1626 C C . GLU A 1 207 ? -5.953 28.844 -7.117 1 89.19 207 GLU A C 1
ATOM 1628 O O . GLU A 1 207 ? -5.695 29.984 -7.477 1 89.19 207 GLU A O 1
ATOM 1633 N N . ASP A 1 208 ? -7.035 28.188 -7.367 1 89.19 208 ASP A N 1
ATOM 1634 C CA . ASP A 1 208 ? -8.016 28.797 -8.258 1 89.19 208 ASP A CA 1
ATOM 1635 C C . ASP A 1 208 ? -8.898 29.781 -7.5 1 89.19 208 ASP A C 1
ATOM 1637 O O . ASP A 1 208 ? -9.305 30.812 -8.055 1 89.19 208 ASP A O 1
ATOM 1641 N N . ARG A 1 209 ? -9.203 29.484 -6.27 1 91 209 ARG A N 1
ATOM 1642 C CA . ARG A 1 209 ? -10.266 30.219 -5.598 1 91 209 ARG A CA 1
ATOM 1643 C C . ARG A 1 209 ? -9.695 31.234 -4.617 1 91 209 ARG A C 1
ATOM 1645 O O . ARG A 1 209 ? -10.336 32.25 -4.328 1 91 209 ARG A O 1
ATOM 1652 N N . VAL A 1 210 ? -8.531 31.016 -4.035 1 94 210 VAL A N 1
ATOM 1653 C CA . VAL A 1 210 ? -7.977 31.891 -3.002 1 94 210 VAL A CA 1
ATOM 1654 C C . VAL A 1 210 ? -7.066 32.938 -3.643 1 94 210 VAL A C 1
ATOM 1656 O O . VAL A 1 210 ? -6.195 32.594 -4.449 1 94 210 VAL A O 1
ATOM 1659 N N . CYS A 1 211 ? -7.324 34.125 -3.287 1 91.5 211 CYS A N 1
ATOM 1660 C CA . CYS A 1 211 ? -6.527 35.25 -3.828 1 91.5 211 CYS A CA 1
ATOM 1661 C C . CYS A 1 211 ? -5.375 35.594 -2.896 1 91.5 211 CYS A C 1
ATOM 1663 O O . CYS A 1 211 ? -4.305 36 -3.352 1 91.5 211 CYS A O 1
ATOM 1665 N N . CYS A 1 212 ? -5.727 35.438 -1.659 1 92.94 212 CYS A N 1
ATOM 1666 C CA . CYS A 1 212 ? -4.742 35.812 -0.651 1 92.94 212 CYS A CA 1
ATOM 1667 C C . CYS A 1 212 ? -4.949 35.031 0.64 1 92.94 212 CYS A C 1
ATOM 1669 O O . CYS A 1 212 ? -6.082 34.719 0.993 1 92.94 212 CYS A O 1
ATOM 1671 N N . CYS A 1 213 ? -3.814 34.719 1.273 1 96.31 213 CYS A N 1
ATOM 1672 C CA . CYS A 1 213 ? -3.826 34.094 2.582 1 96.31 213 CYS A CA 1
ATOM 1673 C C . CYS A 1 213 ? -2.848 34.75 3.533 1 96.31 213 CYS A C 1
ATOM 1675 O O . CYS A 1 213 ? -1.633 34.688 3.332 1 96.31 213 CYS A O 1
ATOM 1677 N N . ILE A 1 214 ? -3.4 35.406 4.531 1 97.56 214 ILE A N 1
ATOM 1678 C CA . ILE A 1 214 ? -2.578 36.094 5.516 1 97.56 214 ILE A CA 1
ATOM 1679 C C . ILE A 1 214 ? -2.568 35.312 6.824 1 97.56 214 ILE A C 1
ATOM 1681 O O . ILE A 1 214 ? -3.625 35.062 7.402 1 97.56 214 ILE A O 1
ATOM 1685 N N . LEU A 1 215 ? -1.372 34.969 7.258 1 98.5 215 LEU A N 1
ATOM 1686 C CA . LEU A 1 215 ? -1.175 34.281 8.523 1 98.5 215 LEU A CA 1
ATOM 1687 C C . LEU A 1 215 ? -0.646 35.219 9.594 1 98.5 215 LEU A C 1
ATOM 1689 O O . LEU A 1 215 ? 0.249 36.031 9.328 1 98.5 215 LEU A O 1
ATOM 1693 N N . THR A 1 216 ? -1.248 35.125 10.828 1 98.38 216 THR A N 1
ATOM 1694 C CA . THR A 1 216 ? -0.831 36.062 11.852 1 98.38 216 THR A CA 1
ATOM 1695 C C . THR A 1 216 ? -0.478 35.344 13.148 1 98.38 216 THR A C 1
ATOM 1697 O O . THR A 1 216 ? -1.047 34.312 13.461 1 98.38 216 THR A O 1
ATOM 1700 N N . GLU A 1 217 ? 0.485 35.906 13.828 1 97.5 217 GLU A N 1
ATOM 1701 C CA . GLU A 1 217 ? 0.866 35.5 15.188 1 97.5 217 GLU A CA 1
ATOM 1702 C C . GLU A 1 217 ? 1.326 36.719 15.992 1 97.5 217 GLU A C 1
ATOM 1704 O O . GLU A 1 217 ? 1.598 37.781 15.422 1 97.5 217 GLU A O 1
ATOM 1709 N N . TYR A 1 218 ? 1.356 36.531 17.281 1 96.69 218 TYR A N 1
ATOM 1710 C CA . TYR A 1 218 ? 1.544 37.719 18.141 1 96.69 218 TYR A CA 1
ATOM 1711 C C . TYR A 1 218 ? 3.018 37.906 18.469 1 96.69 218 TYR A C 1
ATOM 1713 O O . TYR A 1 218 ? 3.41 38.969 18.938 1 96.69 218 TYR A O 1
ATOM 1721 N N . GLN A 1 219 ? 3.889 36.938 18.234 1 96.19 219 GLN A N 1
ATOM 1722 C CA . GLN A 1 219 ? 5.312 37.062 18.531 1 96.19 219 GLN A CA 1
ATOM 1723 C C . GLN A 1 219 ? 6.152 36.938 17.266 1 96.19 219 GLN A C 1
ATOM 1725 O O . GLN A 1 219 ? 5.82 36.125 16.391 1 96.19 219 GLN A O 1
ATOM 1730 N N . GLN A 1 220 ? 7.258 37.562 17.281 1 96.38 220 GLN A N 1
ATOM 1731 C CA . GLN A 1 220 ? 8.141 37.562 16.109 1 96.38 220 GLN A CA 1
ATOM 1732 C C . GLN A 1 220 ? 8.695 36.156 15.867 1 96.38 220 GLN A C 1
ATOM 1734 O O . GLN A 1 220 ? 8.828 35.719 14.719 1 96.38 220 GLN A O 1
ATOM 1739 N N . GLU A 1 221 ? 9.031 35.469 16.922 1 94.75 221 GLU A N 1
ATOM 1740 C CA . GLU A 1 221 ? 9.586 34.125 16.781 1 94.75 221 GLU A CA 1
ATOM 1741 C C . GLU A 1 221 ? 8.617 33.188 16.047 1 94.75 221 GLU A C 1
ATOM 1743 O O . GLU A 1 221 ? 9.047 32.344 15.258 1 94.75 221 GLU A O 1
ATOM 1748 N N . LEU A 1 222 ? 7.367 33.406 16.312 1 96.5 222 LEU A N 1
ATOM 1749 C CA . LEU A 1 222 ? 6.34 32.594 15.664 1 96.5 222 LEU A CA 1
ATOM 1750 C C . LEU A 1 222 ? 6.191 32.969 14.195 1 96.5 222 LEU A C 1
ATOM 1752 O O . LEU A 1 222 ? 6.094 32.094 13.336 1 96.5 222 LEU A O 1
ATOM 1756 N N . VAL A 1 223 ? 6.211 34.25 13.898 1 97.38 223 VAL A N 1
ATOM 1757 C CA . VAL A 1 223 ? 6.137 34.75 12.523 1 97.38 223 VAL A CA 1
ATOM 1758 C C . VAL A 1 223 ? 7.324 34.219 11.719 1 97.38 223 VAL A C 1
ATOM 1760 O O . VAL A 1 223 ? 7.16 33.781 10.578 1 97.38 223 VAL A O 1
ATOM 1763 N N . ASP A 1 224 ? 8.469 34.219 12.336 1 97.06 224 ASP A N 1
ATOM 1764 C CA . ASP A 1 224 ? 9.672 33.719 11.688 1 97.06 224 ASP A CA 1
ATOM 1765 C C . ASP A 1 224 ? 9.555 32.219 11.367 1 97.06 224 ASP A C 1
ATOM 1767 O O . ASP A 1 224 ? 10 31.781 10.312 1 97.06 224 ASP A O 1
ATOM 1771 N N . ASN A 1 225 ? 9.008 31.5 12.297 1 96.81 225 ASN A N 1
ATOM 1772 C CA . ASN A 1 225 ? 8.859 30.062 12.078 1 96.81 225 ASN A CA 1
ATOM 1773 C C . ASN A 1 225 ? 7.859 29.766 10.969 1 96.81 225 ASN A C 1
ATOM 1775 O O . ASN A 1 225 ? 8.055 28.828 10.18 1 96.81 225 ASN A O 1
ATOM 1779 N N . ILE A 1 226 ? 6.758 30.547 10.891 1 98.31 226 ILE A N 1
ATOM 1780 C CA . ILE A 1 226 ? 5.809 30.406 9.797 1 98.31 226 ILE A CA 1
ATOM 1781 C C . ILE A 1 226 ? 6.508 30.672 8.461 1 98.31 226 ILE A C 1
ATOM 1783 O O . ILE A 1 226 ? 6.363 29.891 7.516 1 98.31 226 ILE A O 1
ATOM 1787 N N . THR A 1 227 ? 7.246 31.719 8.445 1 97.94 227 THR A N 1
ATOM 1788 C CA . THR A 1 227 ? 7.969 32.094 7.23 1 97.94 227 THR A CA 1
ATOM 1789 C C . THR A 1 227 ? 8.93 30.984 6.809 1 97.94 227 THR A C 1
ATOM 1791 O O . THR A 1 227 ? 9.023 30.656 5.621 1 97.94 227 THR A O 1
ATOM 1794 N N . PHE A 1 228 ? 9.609 30.406 7.73 1 97.75 228 PHE A N 1
ATOM 1795 C CA . PHE A 1 228 ? 10.516 29.297 7.469 1 97.75 228 PHE A CA 1
ATOM 1796 C C . PHE A 1 228 ? 9.773 28.125 6.84 1 97.75 228 PHE A C 1
ATOM 1798 O O . PHE A 1 228 ? 10.219 27.562 5.84 1 97.75 228 PHE A O 1
ATOM 1805 N N . ASN A 1 229 ? 8.648 27.75 7.445 1 98 229 ASN A N 1
ATOM 1806 C CA . ASN A 1 229 ? 7.879 26.609 6.965 1 98 229 ASN A CA 1
ATOM 1807 C C . ASN A 1 229 ? 7.328 26.859 5.562 1 98 229 ASN A C 1
ATOM 1809 O O . ASN A 1 229 ? 7.273 25.953 4.738 1 98 229 ASN A O 1
ATOM 1813 N N . LEU A 1 230 ? 6.906 28.109 5.297 1 97.56 230 LEU A N 1
ATOM 1814 C CA . LEU A 1 230 ? 6.453 28.453 3.955 1 97.56 230 LEU A CA 1
ATOM 1815 C C . LEU A 1 230 ? 7.598 28.344 2.951 1 97.56 230 LEU A C 1
ATOM 1817 O O . LEU A 1 230 ? 7.43 27.75 1.875 1 97.56 230 LEU A O 1
ATOM 1821 N N . ALA A 1 231 ? 8.719 28.828 3.312 1 96.94 231 ALA A N 1
ATOM 1822 C CA . ALA A 1 231 ? 9.891 28.781 2.443 1 96.94 231 ALA A CA 1
ATOM 1823 C C . ALA A 1 231 ? 10.32 27.344 2.172 1 96.94 231 ALA A C 1
ATOM 1825 O O . ALA A 1 231 ? 10.773 27.016 1.073 1 96.94 231 ALA A O 1
ATOM 1826 N N . LEU A 1 232 ? 10.195 26.547 3.203 1 95.31 232 LEU A N 1
ATOM 1827 C CA . LEU A 1 232 ? 10.539 25.125 3.074 1 95.31 232 LEU A CA 1
ATOM 1828 C C . LEU A 1 232 ? 9.734 24.469 1.95 1 95.31 232 LEU A C 1
ATOM 1830 O O . LEU A 1 232 ? 10.195 23.516 1.338 1 95.31 232 LEU A O 1
ATOM 1834 N N . GLN A 1 233 ? 8.531 24.969 1.669 1 92.94 233 GLN A N 1
ATOM 1835 C CA . GLN A 1 233 ? 7.66 24.422 0.633 1 92.94 233 GLN A CA 1
ATOM 1836 C C . GLN A 1 233 ? 7.645 25.312 -0.604 1 92.94 233 GLN A C 1
ATOM 1838 O O . GLN A 1 233 ? 6.719 25.25 -1.414 1 92.94 233 GLN A O 1
ATOM 1843 N N . ASP A 1 234 ? 8.562 26.25 -0.732 1 92.25 234 ASP A N 1
ATOM 1844 C CA . ASP A 1 234 ? 8.758 27.141 -1.87 1 92.25 234 ASP A CA 1
ATOM 1845 C C . ASP A 1 234 ? 7.578 28.109 -2.02 1 92.25 234 ASP A C 1
ATOM 1847 O O . ASP A 1 234 ? 7.16 28.406 -3.137 1 92.25 234 ASP A O 1
ATOM 1851 N N . ILE A 1 235 ? 6.992 28.422 -0.928 1 93.94 235 ILE A N 1
ATOM 1852 C CA . ILE A 1 235 ? 5.965 29.453 -0.929 1 93.94 235 ILE A CA 1
ATOM 1853 C C . ILE A 1 235 ? 6.602 30.812 -0.64 1 93.94 235 ILE A C 1
ATOM 1855 O O . ILE A 1 235 ? 7.223 31 0.408 1 93.94 235 ILE A O 1
ATOM 1859 N N . VAL A 1 236 ? 6.402 31.688 -1.482 1 92.06 236 VAL A N 1
ATOM 1860 C CA . VAL A 1 236 ? 6.984 33.031 -1.341 1 92.06 236 VAL A CA 1
ATOM 1861 C C . VAL A 1 236 ? 6.082 33.875 -0.468 1 92.06 236 VAL A C 1
ATOM 1863 O O . VAL A 1 236 ? 4.871 33.938 -0.681 1 92.06 236 VAL A O 1
ATOM 1866 N N . VAL A 1 237 ? 6.695 34.5 0.474 1 94.06 237 VAL A N 1
ATOM 1867 C CA . VAL A 1 237 ? 5.961 35.375 1.381 1 94.06 237 VAL A CA 1
ATOM 1868 C C . VAL A 1 237 ? 6.004 36.812 0.862 1 94.06 237 VAL A C 1
ATOM 1870 O O . VAL A 1 237 ? 7.082 37.312 0.567 1 94.06 237 VAL A O 1
ATOM 1873 N N . ALA A 1 238 ? 4.867 37.375 0.762 1 90.88 238 ALA A N 1
ATOM 1874 C CA . ALA A 1 238 ? 4.746 38.75 0.315 1 90.88 238 ALA A CA 1
ATOM 1875 C C . ALA A 1 238 ? 4.285 39.656 1.453 1 90.88 238 ALA A C 1
ATOM 1877 O O . ALA A 1 238 ? 4.066 39.188 2.576 1 90.88 238 ALA A O 1
ATOM 1878 N N . GLU A 1 239 ? 4.328 40.938 1.142 1 86.25 239 GLU A N 1
ATOM 1879 C CA . GLU A 1 239 ? 3.754 41.875 2.092 1 86.25 239 GLU A CA 1
ATOM 1880 C C . GLU A 1 239 ? 2.229 41.812 2.086 1 86.25 239 GLU A C 1
ATOM 1882 O O . GLU A 1 239 ? 1.613 41.625 1.033 1 86.25 239 GLU A O 1
ATOM 1887 N N . ALA A 1 240 ? 1.746 41.844 3.346 1 77.06 240 ALA A N 1
ATOM 1888 C CA . ALA A 1 240 ? 0.29 41.844 3.461 1 77.06 240 ALA A CA 1
ATOM 1889 C C . ALA A 1 240 ? -0.324 43.125 2.916 1 77.06 240 ALA A C 1
ATOM 1891 O O . ALA A 1 240 ? -0.149 44.188 3.498 1 77.06 240 ALA A O 1
ATOM 1892 N N . VAL A 1 241 ? -0.701 43.312 1.615 1 67.69 241 VAL A N 1
ATOM 1893 C CA . VAL A 1 241 ? -1.256 44.562 1.062 1 67.69 241 VAL A CA 1
ATOM 1894 C C . VAL A 1 241 ? -2.578 44.25 0.359 1 67.69 241 VAL A C 1
ATOM 1896 O O . VAL A 1 241 ? -2.887 43.094 0.072 1 67.69 241 VAL A O 1
ATOM 1899 N N . THR A 1 242 ? -3.613 45.156 0.551 1 61.09 242 THR A N 1
ATOM 1900 C CA . THR A 1 242 ? -4.953 45.062 -0.018 1 61.09 242 THR A CA 1
ATOM 1901 C C . THR A 1 242 ? -4.891 44.625 -1.48 1 61.09 242 THR A C 1
ATOM 1903 O O . THR A 1 242 ? -5.699 43.812 -1.926 1 61.09 242 THR A O 1
ATOM 1906 N N . SER A 1 243 ? -4.426 45.562 -2.404 1 53.5 243 SER A N 1
ATOM 1907 C CA . SER A 1 243 ? -5.062 45.812 -3.689 1 53.5 243 SER A CA 1
ATOM 1908 C C . SER A 1 243 ? -4.738 44.719 -4.703 1 53.5 243 SER A C 1
ATOM 1910 O O . SER A 1 243 ? -5.625 44.25 -5.414 1 53.5 243 SER A O 1
ATOM 1912 N N . ASP A 1 244 ? -3.572 44.812 -5.348 1 50.16 244 ASP A N 1
ATOM 1913 C CA . ASP A 1 244 ? -3.457 44.438 -6.746 1 50.16 244 ASP A CA 1
ATOM 1914 C C . ASP A 1 244 ? -3.225 42.938 -6.883 1 50.16 244 ASP A C 1
ATOM 1916 O O . ASP A 1 244 ? -2.414 42.344 -6.152 1 50.16 244 ASP A O 1
ATOM 1920 N N . THR A 1 245 ? -4.391 42.281 -7.168 1 53.47 245 THR A N 1
ATOM 1921 C CA . THR A 1 245 ? -4.34 40.906 -7.582 1 53.47 245 THR A CA 1
ATOM 1922 C C . THR A 1 245 ? -2.965 40.562 -8.148 1 53.47 245 THR A C 1
ATOM 1924 O O . THR A 1 245 ? -2.512 41.156 -9.117 1 53.47 245 THR A O 1
ATOM 1927 N N . PRO A 1 246 ? -2.148 40.094 -7.297 1 50.88 246 PRO A N 1
ATOM 1928 C CA . PRO A 1 246 ? -0.926 39.719 -8.016 1 50.88 246 PRO A CA 1
ATOM 1929 C C . PRO A 1 246 ? -1.208 38.938 -9.289 1 50.88 246 PRO A C 1
ATOM 1931 O O . PRO A 1 246 ? -2.195 38.219 -9.359 1 50.88 246 PRO A O 1
ATOM 1934 N N . ASN A 1 247 ? -1.028 39.562 -10.422 1 48.62 247 ASN A N 1
ATOM 1935 C CA . ASN A 1 247 ? -1.048 38.938 -11.742 1 48.62 247 ASN A CA 1
ATOM 1936 C C . ASN A 1 247 ? -0.359 37.594 -11.734 1 48.62 247 ASN A C 1
ATOM 1938 O O . ASN A 1 247 ? -0.135 37 -12.789 1 48.62 247 ASN A O 1
ATOM 1942 N N . SER A 1 248 ? 0.256 37.219 -10.57 1 55.66 248 SER A N 1
ATOM 1943 C CA . SER A 1 248 ? 1.09 36.031 -10.773 1 55.66 248 SER A CA 1
ATOM 1944 C C . SER A 1 248 ? 0.344 34.781 -10.391 1 55.66 248 SER A C 1
ATOM 1946 O O . SER A 1 248 ? -0.104 34.625 -9.258 1 55.66 248 SER A O 1
ATOM 1948 N N . GLY A 1 249 ? -0.458 34.062 -11.312 1 66.69 249 GLY A N 1
ATOM 1949 C CA . GLY A 1 249 ? -0.98 32.75 -11.586 1 66.69 249 GLY A CA 1
ATOM 1950 C C . GLY A 1 249 ? -1.417 32 -10.336 1 66.69 249 GLY A C 1
ATOM 1951 O O . GLY A 1 249 ? -2.057 30.953 -10.422 1 66.69 249 GLY A O 1
ATOM 1952 N N . GLY A 1 250 ? -1.17 32.562 -8.781 1 79.31 250 GLY A N 1
ATOM 1953 C CA . GLY A 1 250 ? -1.603 31.859 -7.578 1 79.31 250 GLY A CA 1
ATOM 1954 C C . GLY A 1 250 ? -1.852 32.781 -6.406 1 79.31 250 GLY A C 1
ATOM 1955 O O . GLY A 1 250 ? -1.708 34 -6.535 1 79.31 250 GLY A O 1
ATOM 1956 N N . PRO A 1 251 ? -2.346 32.25 -5.277 1 90.12 251 PRO A N 1
ATOM 1957 C CA . PRO A 1 251 ? -2.639 33.094 -4.105 1 90.12 251 PRO A CA 1
ATOM 1958 C C . PRO A 1 251 ? -1.398 33.781 -3.549 1 90.12 251 PRO A C 1
ATOM 1960 O O . PRO A 1 251 ? -0.304 33.219 -3.574 1 90.12 251 PRO A O 1
ATOM 1963 N N . LEU A 1 252 ? -1.567 35 -3.096 1 91.62 252 LEU A N 1
ATOM 1964 C CA . LEU A 1 252 ? -0.542 35.688 -2.318 1 91.62 252 LEU A CA 1
ATOM 1965 C C . LEU A 1 252 ? -0.521 35.188 -0.88 1 91.62 252 LEU A C 1
ATOM 1967 O O . LEU A 1 252 ? -1.574 35 -0.267 1 91.62 252 LEU A O 1
ATOM 1971 N N . HIS A 1 253 ? 0.685 34.906 -0.418 1 95.94 253 HIS A N 1
ATOM 1972 C CA . HIS A 1 253 ? 0.848 34.5 0.973 1 95.94 253 HIS A CA 1
ATOM 1973 C C . HIS A 1 253 ? 1.631 35.531 1.765 1 95.94 253 HIS A C 1
ATOM 1975 O O . HIS A 1 253 ? 2.688 36 1.322 1 95.94 253 HIS A O 1
ATOM 1981 N N . ALA A 1 254 ? 1.069 35.938 2.861 1 96.88 254 ALA A N 1
ATOM 1982 C CA . ALA A 1 254 ? 1.734 36.906 3.73 1 96.88 254 ALA A CA 1
ATOM 1983 C C . ALA A 1 254 ? 1.687 36.469 5.188 1 96.88 254 ALA A C 1
ATOM 1985 O O . ALA A 1 254 ? 0.823 35.656 5.574 1 96.88 254 ALA A O 1
ATOM 1986 N N . VAL A 1 255 ? 2.654 36.875 5.938 1 98.12 255 VAL A N 1
ATOM 1987 C CA . VAL A 1 255 ? 2.736 36.625 7.375 1 98.12 255 VAL A CA 1
ATOM 1988 C C . VAL A 1 255 ? 2.906 37.938 8.117 1 98.12 255 VAL A C 1
ATOM 1990 O O . VAL A 1 255 ? 3.701 38.781 7.711 1 98.12 255 VAL A O 1
ATOM 1993 N N . ALA A 1 256 ? 2.109 38.156 9.164 1 97.25 256 ALA A N 1
ATOM 1994 C CA . ALA A 1 256 ? 2.146 39.469 9.844 1 97.25 256 ALA A CA 1
ATOM 1995 C C . ALA A 1 256 ? 2.006 39.281 11.359 1 97.25 256 ALA A C 1
ATOM 1997 O O . ALA A 1 256 ? 1.411 38.312 11.828 1 97.25 256 ALA A O 1
ATOM 1998 N N . LEU A 1 257 ? 2.553 40.25 12.078 1 96.81 257 LEU A N 1
ATOM 1999 C CA . LEU A 1 257 ? 2.363 40.344 13.516 1 96.81 257 LEU A CA 1
ATOM 2000 C C . LEU A 1 257 ? 0.985 40.906 13.852 1 96.81 257 LEU A C 1
ATOM 2002 O O . LEU A 1 257 ? 0.577 41.938 13.297 1 96.81 257 LEU A O 1
ATOM 2006 N N . LEU A 1 258 ? 0.306 40.25 14.703 1 97.62 258 LEU A N 1
ATOM 2007 C CA . LEU A 1 258 ? -1.002 40.719 15.156 1 97.62 258 LEU A CA 1
ATOM 2008 C C . LEU A 1 258 ? -1.262 40.281 16.594 1 97.62 258 LEU A C 1
ATOM 2010 O O . LEU A 1 258 ? -1.631 39.125 16.844 1 97.62 258 LEU A O 1
ATOM 2014 N N . ASP A 1 259 ? -1.065 41.188 17.5 1 97.5 259 ASP A N 1
ATOM 2015 C CA . ASP A 1 259 ? -1.438 41 18.891 1 97.5 259 ASP A CA 1
ATOM 2016 C C . ASP A 1 259 ? -2.881 41.406 19.141 1 97.5 259 ASP A C 1
ATOM 2018 O O . ASP A 1 259 ? -3.207 42.594 19.047 1 97.5 259 ASP A O 1
ATOM 2022 N N . TRP A 1 260 ? -3.717 40.5 19.531 1 97.81 260 TRP A N 1
ATOM 2023 C CA . TRP A 1 260 ? -5.148 40.75 19.641 1 97.81 260 TRP A CA 1
ATOM 2024 C C . TRP A 1 260 ? -5.422 41.875 20.656 1 97.81 260 TRP A C 1
ATOM 2026 O O . TRP A 1 260 ? -6.512 42.438 20.672 1 97.81 260 TRP A O 1
ATOM 2036 N N . ARG A 1 261 ? -4.449 42.188 21.531 1 96.75 261 ARG A N 1
ATOM 2037 C CA . ARG A 1 261 ? -4.625 43.188 22.578 1 96.75 261 ARG A CA 1
ATOM 2038 C C . ARG A 1 261 ? -4.426 44.594 22.031 1 96.75 261 ARG A C 1
ATOM 2040 O O . ARG A 1 261 ? -4.801 45.562 22.672 1 96.75 261 ARG A O 1
ATOM 2047 N N . GLU A 1 262 ? -3.846 44.625 20.875 1 96.19 262 GLU A N 1
ATOM 2048 C CA . GLU A 1 262 ? -3.602 45.938 20.25 1 96.19 262 GLU A CA 1
ATOM 2049 C C . GLU A 1 262 ? -4.727 46.312 19.297 1 96.19 262 GLU A C 1
ATOM 2051 O O . GLU A 1 262 ? -4.52 46.375 18.078 1 96.19 262 GLU A O 1
ATOM 2056 N N . HIS A 1 263 ? -5.801 46.844 19.719 1 93.31 263 HIS A N 1
ATOM 2057 C CA . HIS A 1 263 ? -7.055 46.969 19 1 93.31 263 HIS A CA 1
ATOM 2058 C C . HIS A 1 263 ? -6.949 48.062 17.922 1 93.31 263 HIS A C 1
ATOM 2060 O O . HIS A 1 263 ? -7.281 47.844 16.766 1 93.31 263 HIS A O 1
ATOM 2066 N N . GLU A 1 264 ? -6.426 49.188 18.219 1 93.06 264 GLU A N 1
ATOM 2067 C CA . GLU A 1 264 ? -6.398 50.312 17.297 1 93.06 264 GLU A CA 1
ATOM 2068 C C . GLU A 1 264 ? -5.523 50 16.078 1 93.06 264 GLU A C 1
ATOM 2070 O O . GLU A 1 264 ? -5.934 50.219 14.938 1 93.06 264 GLU A O 1
ATOM 2075 N N . GLN A 1 265 ? -4.414 49.469 16.391 1 93.88 265 GLN A N 1
ATOM 2076 C CA . GLN A 1 265 ? -3.506 49.125 15.305 1 93.88 265 GLN A CA 1
ATOM 2077 C C . GLN A 1 265 ? -4.086 48 14.445 1 93.88 265 GLN A C 1
ATOM 2079 O O . GLN A 1 265 ? -3.939 48 13.227 1 93.88 265 GLN A O 1
ATOM 2084 N N . ASN A 1 266 ? -4.707 47.062 15.102 1 95.75 266 ASN A N 1
ATOM 2085 C CA . ASN A 1 266 ? -5.273 45.906 14.398 1 95.75 266 ASN A CA 1
ATOM 2086 C C . ASN A 1 266 ? -6.41 46.344 13.469 1 95.75 266 ASN A C 1
ATOM 2088 O O . ASN A 1 266 ? -6.555 45.781 12.375 1 95.75 266 ASN A O 1
ATOM 2092 N N . GLN A 1 267 ? -7.227 47.281 13.875 1 94.88 267 GLN A N 1
ATOM 2093 C CA . GLN A 1 267 ? -8.352 47.719 13.062 1 94.88 267 GLN A CA 1
ATOM 2094 C C . GLN A 1 267 ? -7.871 48.25 11.719 1 94.88 267 GLN A C 1
ATOM 2096 O O . GLN A 1 267 ? -8.492 48 10.68 1 94.88 267 GLN A O 1
ATOM 2101 N N . VAL A 1 268 ? -6.809 48.969 11.758 1 94.12 268 VAL A N 1
ATOM 2102 C CA . VAL A 1 268 ? -6.246 49.531 10.531 1 94.12 268 VAL A CA 1
ATOM 2103 C C . VAL A 1 268 ? -5.715 48.406 9.641 1 94.12 268 VAL A C 1
ATOM 2105 O O . VAL A 1 268 ? -5.988 48.375 8.438 1 94.12 268 VAL A O 1
ATOM 2108 N N . LYS A 1 269 ? -4.938 47.5 10.195 1 95 269 LYS A N 1
ATOM 2109 C CA . LYS A 1 269 ? -4.391 46.375 9.453 1 95 269 LYS A CA 1
ATOM 2110 C C . LYS A 1 269 ? -5.5 45.562 8.805 1 95 269 LYS A C 1
ATOM 2112 O O . LYS A 1 269 ? -5.426 45.25 7.613 1 95 269 LYS A O 1
ATOM 2117 N N . LEU A 1 270 ? -6.52 45.25 9.539 1 95.62 270 LEU A N 1
ATOM 2118 C CA . LEU A 1 270 ? -7.609 44.375 9.094 1 95.62 270 LEU A CA 1
ATOM 2119 C C . LEU A 1 270 ? -8.383 45.031 7.953 1 95.62 270 LEU A C 1
ATOM 2121 O O . LEU A 1 270 ? -8.758 44.344 6.988 1 95.62 270 LEU A O 1
ATOM 2125 N N . ARG A 1 271 ? -8.609 46.312 8.055 1 92.81 271 ARG A N 1
ATOM 2126 C CA . ARG A 1 271 ? -9.281 47.062 6.984 1 92.81 271 ARG A CA 1
ATOM 2127 C C . ARG A 1 271 ? -8.445 47.031 5.707 1 92.81 271 ARG A C 1
ATOM 2129 O O . ARG A 1 271 ? -8.984 46.844 4.613 1 92.81 271 ARG A O 1
ATOM 2136 N N . ASN A 1 272 ? -7.199 47.25 5.895 1 92.31 272 ASN A N 1
ATOM 2137 C CA . ASN A 1 272 ? -6.297 47.25 4.746 1 92.31 272 ASN A CA 1
ATOM 2138 C C . ASN A 1 272 ? -6.215 45.875 4.074 1 92.31 272 ASN A C 1
ATOM 2140 O O . ASN A 1 272 ? -6.113 45.812 2.852 1 92.31 272 ASN A O 1
ATOM 2144 N N . TRP A 1 273 ? -6.207 44.844 4.875 1 93 273 TRP A N 1
ATOM 2145 C CA . TRP A 1 273 ? -6.07 43.469 4.352 1 93 273 TRP A CA 1
ATOM 2146 C C . TRP A 1 273 ? -7.352 43.031 3.645 1 93 273 TRP A C 1
ATOM 2148 O O . TRP A 1 273 ? -7.297 42.344 2.639 1 93 273 TRP A O 1
ATOM 2158 N N . GLY A 1 274 ? -8.539 43.406 4.145 1 89.19 274 GLY A N 1
ATOM 2159 C CA . GLY A 1 274 ? -9.82 43.156 3.508 1 89.19 274 GLY A CA 1
ATOM 2160 C C . GLY A 1 274 ? -10.141 41.688 3.352 1 89.19 274 GLY A C 1
ATOM 2161 O O . GLY A 1 274 ? -10.695 41.281 2.332 1 89.19 274 GLY A O 1
ATOM 2162 N N . CYS A 1 275 ? -9.688 40.906 4.285 1 94.12 275 CYS A N 1
ATOM 2163 C CA . CYS A 1 275 ? -9.969 39.469 4.23 1 94.12 275 CYS A CA 1
ATOM 2164 C C . CYS A 1 275 ? -11.438 39.188 4.551 1 94.12 275 CYS A C 1
ATOM 2166 O O . CYS A 1 275 ? -12.016 39.812 5.434 1 94.12 275 CYS A O 1
ATOM 2168 N N . ASN A 1 276 ? -12.008 38.312 3.777 1 94.38 276 ASN A N 1
ATOM 2169 C CA . ASN A 1 276 ? -13.445 38.062 3.943 1 94.38 276 ASN A CA 1
ATOM 2170 C C . ASN A 1 276 ? -13.734 36.688 4.496 1 94.38 276 ASN A C 1
ATOM 2172 O O . ASN A 1 276 ? -14.891 36.344 4.727 1 94.38 276 ASN A O 1
ATOM 2176 N N . LEU A 1 277 ? -12.789 35.875 4.734 1 96.75 277 LEU A N 1
ATOM 2177 C CA . LEU A 1 277 ? -12.898 34.625 5.492 1 96.75 277 LEU A CA 1
ATOM 2178 C C . LEU A 1 277 ? -11.836 34.562 6.586 1 96.75 277 LEU A C 1
ATOM 2180 O O . LEU A 1 277 ? -10.641 34.469 6.293 1 96.75 277 LEU A O 1
ATOM 2184 N N . ILE A 1 278 ? -12.289 34.656 7.824 1 97.88 278 ILE A N 1
ATOM 2185 C CA . ILE A 1 278 ? -11.398 34.656 8.977 1 97.88 278 ILE A CA 1
ATOM 2186 C C . ILE A 1 278 ? -11.352 33.25 9.609 1 97.88 278 ILE A C 1
ATOM 2188 O O . ILE A 1 278 ? -12.398 32.656 9.859 1 97.88 278 ILE A O 1
ATOM 2192 N N . LEU A 1 279 ? -10.141 32.75 9.781 1 98.62 279 LEU A N 1
ATOM 2193 C CA . LEU A 1 279 ? -9.938 31.406 10.297 1 98.62 279 LEU A CA 1
ATOM 2194 C C . LEU A 1 279 ? -9.164 31.438 11.609 1 98.62 279 LEU A C 1
ATOM 2196 O O . LEU A 1 279 ? -8.289 32.281 11.805 1 98.62 279 LEU A O 1
ATOM 2200 N N . ALA A 1 280 ? -9.508 30.594 12.492 1 98.62 280 ALA A N 1
ATOM 2201 C CA . ALA A 1 280 ? -8.773 30.375 13.734 1 98.62 280 ALA A CA 1
ATOM 2202 C C . ALA A 1 280 ? -8.922 28.938 14.219 1 98.62 280 ALA A C 1
ATOM 2204 O O . ALA A 1 280 ? -10.016 28.359 14.156 1 98.62 280 ALA A O 1
ATOM 2205 N N . ALA A 1 281 ? -7.82 28.344 14.68 1 97.94 281 ALA A N 1
ATOM 2206 C CA . ALA A 1 281 ? -7.84 26.969 15.188 1 97.94 281 ALA A CA 1
ATOM 2207 C C . ALA A 1 281 ? -7.125 26.875 16.531 1 97.94 281 ALA A C 1
ATOM 2209 O O . ALA A 1 281 ? -5.93 27.156 16.625 1 97.94 281 ALA A O 1
ATOM 2210 N N . ASP A 1 282 ? -7.859 26.453 17.547 1 95.56 282 ASP A N 1
ATOM 2211 C CA . ASP A 1 282 ? -7.371 26.219 18.906 1 95.56 282 ASP A CA 1
ATOM 2212 C C . ASP A 1 282 ? -6.742 27.484 19.469 1 95.56 282 ASP A C 1
ATOM 2214 O O . ASP A 1 282 ? -5.648 27.438 20.047 1 95.56 282 ASP A O 1
ATOM 2218 N N . CYS A 1 283 ? -7.469 28.531 19.344 1 96.06 283 CYS A N 1
ATOM 2219 C CA . CYS A 1 283 ? -6.996 29.828 19.812 1 96.06 283 CYS A CA 1
ATOM 2220 C C . CYS A 1 283 ? -7.637 30.188 21.141 1 96.06 283 CYS A C 1
ATOM 2222 O O . CYS A 1 283 ? -7.273 31.203 21.766 1 96.06 283 CYS A O 1
ATOM 2224 N N . VAL A 1 284 ? -8.547 29.391 21.594 1 94.69 284 VAL A N 1
ATOM 2225 C CA . VAL A 1 284 ? -9.312 29.688 22.797 1 94.69 284 VAL A CA 1
ATOM 2226 C C . VAL A 1 284 ? -8.82 28.828 23.953 1 94.69 284 VAL A C 1
ATOM 2228 O O . VAL A 1 284 ? -9.43 27.812 24.281 1 94.69 284 VAL A O 1
ATOM 2231 N N . TYR A 1 285 ? -7.715 29.25 24.656 1 91.06 285 TYR A N 1
ATOM 2232 C CA . TYR A 1 285 ? -7.117 28.438 25.719 1 91.06 285 TYR A CA 1
ATOM 2233 C C . TYR A 1 285 ? -6.801 29.297 26.938 1 91.06 285 TYR A C 1
ATOM 2235 O O . TYR A 1 285 ? -6.48 28.75 28 1 91.06 285 TYR A O 1
ATOM 2243 N N . ASP A 1 286 ? -6.906 30.578 26.781 1 92.31 286 ASP A N 1
ATOM 2244 C CA . ASP A 1 286 ? -6.684 31.547 27.859 1 92.31 286 ASP A CA 1
ATOM 2245 C C . ASP A 1 286 ? -7.863 32.5 27.984 1 92.31 286 ASP A C 1
ATOM 2247 O O . ASP A 1 286 ? -8.109 33.312 27.078 1 92.31 286 ASP A O 1
ATOM 2251 N N . VAL A 1 287 ? -8.516 32.531 29.094 1 94.5 287 VAL A N 1
ATOM 2252 C CA . VAL A 1 287 ? -9.727 33.281 29.328 1 94.5 287 VAL A CA 1
ATOM 2253 C C . VAL A 1 287 ? -9.438 34.781 29.109 1 94.5 287 VAL A C 1
ATOM 2255 O O . VAL A 1 287 ? -10.281 35.531 28.609 1 94.5 287 VAL A O 1
ATOM 2258 N N . SER A 1 288 ? -8.281 35.188 29.469 1 94.69 288 SER A N 1
ATOM 2259 C CA . SER A 1 288 ? -7.926 36.625 29.406 1 94.69 288 SER A CA 1
ATOM 2260 C C . SER A 1 288 ? -7.812 37.094 27.953 1 94.69 288 SER A C 1
ATOM 2262 O O . SER A 1 288 ? -7.867 38.281 27.688 1 94.69 288 SER A O 1
ATOM 2264 N N . LEU A 1 289 ? -7.715 36.156 27.047 1 95.88 289 LEU A N 1
ATOM 2265 C CA . LEU A 1 289 ? -7.5 36.531 25.656 1 95.88 289 LEU A CA 1
ATOM 2266 C C . LEU A 1 289 ? -8.805 36.438 24.859 1 95.88 289 LEU A C 1
ATOM 2268 O O . LEU A 1 289 ? -8.852 36.875 23.703 1 95.88 289 LEU A O 1
ATOM 2272 N N . ILE A 1 290 ? -9.867 36.031 25.469 1 97.31 290 ILE A N 1
ATOM 2273 C CA . ILE A 1 290 ? -11.102 35.75 24.734 1 97.31 290 ILE A CA 1
ATOM 2274 C C . ILE A 1 290 ? -11.719 37.062 24.266 1 97.31 290 ILE A C 1
ATOM 2276 O O . ILE A 1 290 ? -12.109 37.188 23.109 1 97.31 290 ILE A O 1
ATOM 2280 N N . GLN A 1 291 ? -11.773 38.031 25.125 1 97.31 291 GLN A N 1
ATOM 2281 C CA . GLN A 1 291 ? -12.359 39.344 24.766 1 97.31 291 GLN A CA 1
ATOM 2282 C C . GLN A 1 291 ? -11.578 40 23.641 1 97.31 291 GLN A C 1
ATOM 2284 O O . GLN A 1 291 ? -12.164 40.406 22.625 1 97.31 291 GLN A O 1
ATOM 2289 N N . PRO A 1 292 ? -10.219 40.125 23.781 1 97.88 292 PRO A N 1
ATOM 2290 C CA . PRO A 1 292 ? -9.461 40.688 22.672 1 97.88 292 PRO A CA 1
ATOM 2291 C C . PRO A 1 292 ? -9.609 39.875 21.391 1 97.88 292 PRO A C 1
ATOM 2293 O O . PRO A 1 292 ? -9.625 40.438 20.297 1 97.88 292 PRO A O 1
ATOM 2296 N N . PHE A 1 293 ? -9.664 38.594 21.5 1 98 293 PHE A N 1
ATOM 2297 C CA . PHE A 1 293 ? -9.828 37.719 20.344 1 98 293 PHE A CA 1
ATOM 2298 C C . PHE A 1 293 ? -11.141 38 19.625 1 98 293 PHE A C 1
ATOM 2300 O O . PHE A 1 293 ? -11.164 38.219 18.406 1 98 293 PHE A O 1
ATOM 2307 N N . VAL A 1 294 ? -12.234 38.062 20.328 1 98.06 294 VAL A N 1
ATOM 2308 C CA . VAL A 1 294 ? -13.562 38.281 19.766 1 98.06 294 VAL A CA 1
ATOM 2309 C C . VAL A 1 294 ? -13.633 39.688 19.172 1 98.06 294 VAL A C 1
ATOM 2311 O O . VAL A 1 294 ? -14.25 39.906 18.125 1 98.06 294 VAL A O 1
ATOM 2314 N N . ARG A 1 295 ? -13.023 40.594 19.828 1 97.38 295 ARG A N 1
ATOM 2315 C CA . ARG A 1 295 ? -12.984 41.969 19.281 1 97.38 295 ARG A CA 1
ATOM 2316 C C . ARG A 1 295 ? -12.258 41.969 17.938 1 97.38 295 ARG A C 1
ATOM 2318 O O . ARG A 1 295 ? -12.688 42.656 17 1 97.38 295 ARG A O 1
ATOM 2325 N N . THR A 1 296 ? -11.141 41.312 17.938 1 97.75 296 THR A N 1
ATOM 2326 C CA . THR A 1 296 ? -10.391 41.219 16.688 1 97.75 296 THR A CA 1
ATOM 2327 C C . THR A 1 296 ? -11.242 40.594 15.602 1 97.75 296 THR A C 1
ATOM 2329 O O . THR A 1 296 ? -11.25 41.062 14.461 1 97.75 296 THR A O 1
ATOM 2332 N N . LEU A 1 297 ? -11.93 39.531 15.938 1 96.81 297 LEU A N 1
ATOM 2333 C CA . LEU A 1 297 ? -12.836 38.844 15.016 1 96.81 297 LEU A CA 1
ATOM 2334 C C . LEU A 1 297 ? -13.906 39.812 14.508 1 96.81 297 LEU A C 1
ATOM 2336 O O . LEU A 1 297 ? -14.18 39.875 13.305 1 96.81 297 LEU A O 1
ATOM 2340 N N . HIS A 1 298 ? -14.484 40.5 15.422 1 95.88 298 HIS A N 1
ATOM 2341 C CA . HIS A 1 298 ? -15.523 41.469 15.086 1 95.88 298 HIS A CA 1
ATOM 2342 C C . HIS A 1 298 ? -15.008 42.562 14.141 1 95.88 298 HIS A C 1
ATOM 2344 O O . HIS A 1 298 ? -15.656 42.875 13.148 1 95.88 298 HIS A O 1
ATOM 2350 N N . ASP A 1 299 ? -13.844 43.062 14.453 1 95.75 299 ASP A N 1
ATOM 2351 C CA . ASP A 1 299 ? -13.242 44.094 13.625 1 95.75 299 ASP A CA 1
ATOM 2352 C C . ASP A 1 299 ? -12.945 43.594 12.219 1 95.75 299 ASP A C 1
ATOM 2354 O O . ASP A 1 299 ? -13.164 44.281 11.234 1 95.75 299 ASP A O 1
ATOM 2358 N N . ALA A 1 300 ? -12.445 42.406 12.125 1 95.75 300 ALA A N 1
ATOM 2359 C CA . ALA A 1 300 ? -12.133 41.781 10.828 1 95.75 300 ALA A CA 1
ATOM 2360 C C . ALA A 1 300 ? -13.406 41.594 10 1 95.75 300 ALA A C 1
ATOM 2362 O O . ALA A 1 300 ? -13.414 41.875 8.805 1 95.75 300 ALA A O 1
ATOM 2363 N N . LEU A 1 301 ? -14.438 41.094 10.633 1 94.75 301 LEU A N 1
ATOM 2364 C CA . LEU A 1 301 ? -15.695 40.875 9.938 1 94.75 301 LEU A CA 1
ATOM 2365 C C . LEU A 1 301 ? -16.359 42.188 9.531 1 94.75 301 LEU A C 1
ATOM 2367 O O . LEU A 1 301 ? -16.969 42.25 8.469 1 94.75 301 LEU A O 1
ATOM 2371 N N . SER A 1 302 ? -16.219 43.156 10.344 1 92.62 302 SER A N 1
ATOM 2372 C CA . SER A 1 302 ? -16.797 44.469 10.055 1 92.62 302 SER A CA 1
ATOM 2373 C C . SER A 1 302 ? -16.141 45.094 8.836 1 92.62 302 SER A C 1
ATOM 2375 O O . SER A 1 302 ? -16.781 45.844 8.102 1 92.62 302 SER A O 1
ATOM 2377 N N . ALA A 1 303 ? -14.898 44.781 8.664 1 90.56 303 ALA A N 1
ATOM 2378 C CA . ALA A 1 303 ? -14.141 45.344 7.555 1 90.56 303 ALA A CA 1
ATOM 2379 C C . ALA A 1 303 ? -14.641 44.812 6.219 1 90.56 303 ALA A C 1
ATOM 2381 O O . ALA A 1 303 ? -14.336 45.375 5.164 1 90.56 303 ALA A O 1
ATOM 2382 N N . THR A 1 304 ? -15.453 43.75 6.195 1 87.38 304 THR A N 1
ATOM 2383 C CA . THR A 1 304 ? -15.914 43.125 4.961 1 87.38 304 THR A CA 1
ATOM 2384 C C . THR A 1 304 ? -17.297 43.656 4.566 1 87.38 304 THR A C 1
ATOM 2386 O O . THR A 1 304 ? -17.859 43.219 3.568 1 87.38 304 THR A O 1
ATOM 2389 N N . ASN A 1 305 ? -17.844 44.625 5.191 1 79.94 305 ASN A N 1
ATOM 2390 C CA . ASN A 1 305 ? -19.156 45.219 4.941 1 79.94 305 ASN A CA 1
ATOM 2391 C C . ASN A 1 305 ? -20.25 44.156 4.879 1 79.94 305 ASN A C 1
ATOM 2393 O O . ASN A 1 305 ? -21.062 44.156 3.959 1 79.94 305 ASN A O 1
ATOM 2397 N N . GLY A 1 306 ? -20.156 43.156 5.73 1 76.88 306 GLY A N 1
ATOM 2398 C CA . GLY A 1 306 ? -21.219 42.188 5.895 1 76.88 306 GLY A CA 1
ATOM 2399 C C . GLY A 1 306 ? -21.047 40.969 4.996 1 76.88 306 GLY A C 1
ATOM 2400 O O . GLY A 1 306 ? -21.844 40.031 5.062 1 76.88 306 GLY A O 1
ATOM 2401 N N . CYS A 1 307 ? -20.062 40.844 4.234 1 82.06 307 CYS A N 1
ATOM 2402 C CA . CYS A 1 307 ? -19.922 39.781 3.26 1 82.06 307 CYS A CA 1
ATOM 2403 C C . CYS A 1 307 ? -18.984 38.688 3.77 1 82.06 307 CYS A C 1
ATOM 2405 O O . CYS A 1 307 ? -18.859 37.625 3.158 1 82.06 307 CYS A O 1
ATOM 2407 N N . GLY A 1 308 ? -18.469 38.906 4.863 1 89.94 308 GLY A N 1
ATOM 2408 C CA . GLY A 1 308 ? -17.469 37.969 5.328 1 89.94 308 GLY A CA 1
ATOM 2409 C C . GLY A 1 308 ? -17.969 37.062 6.434 1 89.94 308 GLY A C 1
ATOM 2410 O O . GLY A 1 308 ? -19.062 37.281 6.965 1 89.94 308 GLY A O 1
ATOM 2411 N N . GLY A 1 309 ? -17.328 35.969 6.695 1 94.88 309 GLY A N 1
ATOM 2412 C CA . GLY A 1 309 ? -17.578 35.031 7.789 1 94.88 309 GLY A CA 1
ATOM 2413 C C . GLY A 1 309 ? -16.312 34.5 8.414 1 94.88 309 GLY A C 1
ATOM 2414 O O . GLY A 1 309 ? -15.211 34.75 7.914 1 94.88 309 GLY A O 1
ATOM 2415 N N . ALA A 1 310 ? -16.531 33.906 9.547 1 97.56 310 ALA A N 1
ATOM 2416 C CA . ALA A 1 310 ? -15.391 33.344 10.25 1 97.56 310 ALA A CA 1
ATOM 2417 C C . ALA A 1 310 ? -15.641 31.859 10.602 1 97.56 310 ALA A C 1
ATOM 2419 O O . ALA A 1 310 ? -16.781 31.453 10.781 1 97.56 310 ALA A O 1
ATOM 2420 N N . VAL A 1 311 ? -14.586 31.078 10.586 1 98.12 311 VAL A N 1
ATOM 2421 C CA . VAL A 1 311 ? -14.609 29.688 11.039 1 98.12 311 VAL A CA 1
ATOM 2422 C C . VAL A 1 311 ? -13.609 29.5 12.172 1 98.12 311 VAL A C 1
ATOM 2424 O O . VAL A 1 311 ? -12.398 29.656 11.969 1 98.12 311 VAL A O 1
ATOM 2427 N N . VAL A 1 312 ? -14.133 29.25 13.328 1 98.44 312 VAL A N 1
ATOM 2428 C CA . VAL A 1 312 ? -13.305 28.969 14.492 1 98.44 312 VAL A CA 1
ATOM 2429 C C . VAL A 1 312 ? -13.398 27.484 14.852 1 98.44 312 VAL A C 1
ATOM 2431 O O . VAL A 1 312 ? -14.477 27 15.211 1 98.44 312 VAL A O 1
ATOM 2434 N N . VAL A 1 313 ? -12.297 26.781 14.703 1 97.44 313 VAL A N 1
ATOM 2435 C CA . VAL A 1 313 ? -12.219 25.375 15.102 1 97.44 313 VAL A CA 1
ATOM 2436 C C . VAL A 1 313 ? -11.531 25.266 16.469 1 97.44 313 VAL A C 1
ATOM 2438 O O . VAL A 1 313 ? -10.414 25.75 16.641 1 97.44 313 VAL A O 1
ATOM 2441 N N . GLN A 1 314 ? -12.273 24.641 17.406 1 96.06 314 GLN A N 1
ATOM 2442 C CA . GLN A 1 314 ? -11.781 24.656 18.781 1 96.06 314 GLN A CA 1
ATOM 2443 C C . GLN A 1 314 ? -11.977 23.297 19.453 1 96.06 314 GLN A C 1
ATOM 2445 O O . GLN A 1 314 ? -13.055 22.719 19.375 1 96.06 314 GLN A O 1
ATOM 2450 N N . THR A 1 315 ? -10.836 22.812 20.047 1 93.88 315 THR A N 1
ATOM 2451 C CA . THR A 1 315 ? -10.969 21.672 20.953 1 93.88 315 THR A CA 1
ATOM 2452 C C . THR A 1 315 ? -11.516 22.125 22.297 1 93.88 315 THR A C 1
ATOM 2454 O O . THR A 1 315 ? -10.93 22.969 22.969 1 93.88 315 THR A O 1
ATOM 2457 N N . HIS A 1 316 ? -12.594 21.531 22.703 1 92.31 316 HIS A N 1
ATOM 2458 C CA . HIS A 1 316 ? -13.273 21.922 23.938 1 92.31 316 HIS A CA 1
ATOM 2459 C C . HIS A 1 316 ? -12.625 21.266 25.156 1 92.31 316 HIS A C 1
ATOM 2461 O O . HIS A 1 316 ? -13.242 20.438 25.828 1 92.31 316 HIS A O 1
ATOM 2467 N N . ARG A 1 317 ? -11.484 21.781 25.531 1 88.31 317 ARG A N 1
ATOM 2468 C CA . ARG A 1 317 ? -10.719 21.188 26.625 1 88.31 317 ARG A CA 1
ATOM 2469 C C . ARG A 1 317 ? -11.227 21.688 27.984 1 88.31 317 ARG A C 1
ATOM 2471 O O . ARG A 1 317 ? -11.219 20.953 28.953 1 88.31 317 ARG A O 1
ATOM 2478 N N . GLN A 1 318 ? -11.531 22.953 28.031 1 88.94 318 GLN A N 1
ATOM 2479 C CA . GLN A 1 318 ? -11.984 23.578 29.266 1 88.94 318 GLN A CA 1
ATOM 2480 C C . GLN A 1 318 ? -13.367 24.219 29.078 1 88.94 318 GLN A C 1
ATOM 2482 O O . GLN A 1 318 ? -13.555 25.078 28.219 1 88.94 318 GLN A O 1
ATOM 2487 N N . ARG A 1 319 ? -14.195 23.922 30 1 89.44 319 ARG A N 1
ATOM 2488 C CA . ARG A 1 319 ? -15.562 24.422 29.922 1 89.44 319 ARG A CA 1
ATOM 2489 C C . ARG A 1 319 ? -15.609 25.938 30.109 1 89.44 319 ARG A C 1
ATOM 2491 O O . ARG A 1 319 ? -16.375 26.625 29.453 1 89.44 319 ARG A O 1
ATOM 2498 N N . GLU A 1 320 ? -14.812 26.391 30.906 1 92.5 320 GLU A N 1
ATOM 2499 C CA . GLU A 1 320 ? -14.805 27.812 31.25 1 92.5 320 GLU A CA 1
ATOM 2500 C C . GLU A 1 320 ? -14.484 28.656 30.016 1 92.5 320 GLU A C 1
ATOM 2502 O O . GLU A 1 320 ? -15.133 29.688 29.781 1 92.5 320 GLU A O 1
ATOM 2507 N N . THR A 1 321 ? -13.469 28.297 29.281 1 94.12 321 THR A N 1
ATOM 2508 C CA . THR A 1 321 ? -13.07 29.078 28.109 1 94.12 321 THR A CA 1
ATOM 2509 C C . THR A 1 321 ? -14.156 29.047 27.047 1 94.12 321 THR A C 1
ATOM 2511 O O . THR A 1 321 ? -14.414 30.047 26.375 1 94.12 321 THR A O 1
ATOM 2514 N N . ILE A 1 322 ? -14.82 27.938 26.938 1 94.81 322 ILE A N 1
ATOM 2515 C CA . ILE A 1 322 ? -15.859 27.797 25.922 1 94.81 322 ILE A CA 1
ATOM 2516 C C . ILE A 1 322 ? -17.078 28.641 26.312 1 94.81 322 ILE A C 1
ATOM 2518 O O . ILE A 1 322 ? -17.641 29.359 25.484 1 94.81 322 ILE A O 1
ATOM 2522 N N . GLN A 1 323 ? -17.406 28.531 27.562 1 95.19 323 GLN A N 1
ATOM 2523 C CA . GLN A 1 323 ? -18.516 29.344 28.062 1 95.19 323 GLN A CA 1
ATOM 2524 C C . GLN A 1 323 ? -18.25 30.828 27.844 1 95.19 323 GLN A C 1
ATOM 2526 O O . GLN A 1 323 ? -19.141 31.562 27.375 1 95.19 323 GLN A O 1
ATOM 2531 N N . ARG A 1 324 ? -17.125 31.203 28.219 1 96.06 324 ARG A N 1
ATOM 2532 C CA . ARG A 1 324 ? -16.75 32.625 28.078 1 96.06 324 ARG A CA 1
ATOM 2533 C C . ARG A 1 324 ? -16.75 33.031 26.609 1 96.06 324 ARG A C 1
ATOM 2535 O O . ARG A 1 324 ? -17.188 34.125 26.281 1 96.06 324 ARG A O 1
ATOM 2542 N N . LEU A 1 325 ? -16.234 32.219 25.734 1 97.31 325 LEU A N 1
ATOM 2543 C CA . LEU A 1 325 ? -16.203 32.531 24.312 1 97.31 325 LEU A CA 1
ATOM 2544 C C . LEU A 1 325 ? -17.609 32.844 23.797 1 97.31 325 LEU A C 1
ATOM 2546 O O . LEU A 1 325 ? -17.844 33.875 23.188 1 97.31 325 LEU A O 1
ATOM 2550 N N . PHE A 1 326 ? -18.531 31.984 24.062 1 96.56 326 PHE A N 1
ATOM 2551 C CA . PHE A 1 326 ? -19.875 32.125 23.516 1 96.56 326 PHE A CA 1
ATOM 2552 C C . PHE A 1 326 ? -20.594 33.312 24.141 1 96.56 326 PHE A C 1
ATOM 2554 O O . PHE A 1 326 ? -21.375 34 23.469 1 96.56 326 PHE A O 1
ATOM 2561 N N . ALA A 1 327 ? -20.344 33.5 25.375 1 95.88 327 ALA A N 1
ATOM 2562 C CA . ALA A 1 327 ? -20.922 34.688 26.031 1 95.88 327 ALA A CA 1
ATOM 2563 C C . ALA A 1 327 ? -20.422 35.969 25.375 1 95.88 327 ALA A C 1
ATOM 2565 O O . ALA A 1 327 ? -21.219 36.875 25.109 1 95.88 327 ALA A O 1
ATOM 2566 N N . VAL A 1 328 ? -19.125 36.062 25.172 1 97.06 328 VAL A N 1
ATOM 2567 C CA . VAL A 1 328 ? -18.531 37.281 24.609 1 97.06 328 VAL A CA 1
ATOM 2568 C C . VAL A 1 328 ? -18.984 37.438 23.172 1 97.06 328 VAL A C 1
ATOM 2570 O O . VAL A 1 328 ? -19.203 38.562 22.703 1 97.06 328 VAL A O 1
ATOM 2573 N N . LEU A 1 329 ? -19.109 36.375 22.406 1 96.75 329 LEU A N 1
ATOM 2574 C CA . LEU A 1 329 ? -19.609 36.438 21.047 1 96.75 329 LEU A CA 1
ATOM 2575 C C . LEU A 1 329 ? -21.016 37.031 21.016 1 96.75 329 LEU A C 1
ATOM 2577 O O . LEU A 1 329 ? -21.312 37.875 20.172 1 96.75 329 LEU A O 1
ATOM 2581 N N . GLU A 1 330 ? -21.844 36.562 21.875 1 94.56 330 GLU A N 1
ATOM 2582 C CA . GLU A 1 330 ? -23.203 37.094 21.969 1 94.56 330 GLU A CA 1
ATOM 2583 C C . GLU A 1 330 ? -23.219 38.562 22.312 1 94.56 330 GLU A C 1
ATOM 2585 O O . GLU A 1 330 ? -23.969 39.344 21.703 1 94.56 330 GLU A O 1
ATOM 2590 N N . GLU A 1 331 ? -22.422 38.906 23.188 1 95.81 331 GLU A N 1
ATOM 2591 C CA . GLU A 1 331 ? -22.328 40.312 23.625 1 95.81 331 GLU A CA 1
ATOM 2592 C C . GLU A 1 331 ? -21.859 41.188 22.469 1 95.81 331 GLU A C 1
ATOM 2594 O O . GLU A 1 331 ? -22.25 42.375 22.406 1 95.81 331 GLU A O 1
ATOM 2599 N N . ALA A 1 332 ? -21.031 40.656 21.641 1 95.5 332 ALA A N 1
ATOM 2600 C CA . ALA A 1 332 ? -20.453 41.406 20.547 1 95.5 332 ALA A CA 1
ATOM 2601 C C . ALA A 1 332 ? -21.406 41.469 19.344 1 95.5 332 ALA A C 1
ATOM 2603 O O . ALA A 1 332 ? -21.094 42.062 18.312 1 95.5 332 ALA A O 1
ATOM 2604 N N . GLY A 1 333 ? -22.562 40.781 19.406 1 93.06 333 GLY A N 1
ATOM 2605 C CA . GLY A 1 333 ? -23.547 40.781 18.344 1 93.06 333 GLY A CA 1
ATOM 2606 C C . GLY A 1 333 ? -23.172 39.844 17.203 1 93.06 333 GLY A C 1
ATOM 2607 O O . GLY A 1 333 ? -23.422 40.156 16.031 1 93.06 333 GLY A O 1
ATOM 2608 N N . LEU A 1 334 ? -22.5 38.844 17.5 1 95.31 334 LEU A N 1
ATOM 2609 C CA . LEU A 1 334 ? -22.109 37.844 16.5 1 95.31 334 LEU A CA 1
ATOM 2610 C C . LEU A 1 334 ? -22.984 36.625 16.578 1 95.31 334 LEU A C 1
ATOM 2612 O O . LEU A 1 334 ? -23.344 36.188 17.672 1 95.31 334 LEU A O 1
ATOM 2616 N N . SER A 1 335 ? -23.422 36.125 15.445 1 94.81 335 SER A N 1
ATOM 2617 C CA . SER A 1 335 ? -24.188 34.875 15.383 1 94.81 335 SER A CA 1
ATOM 2618 C C . SER A 1 335 ? -23.25 33.688 15.172 1 94.81 335 SER A C 1
ATOM 2620 O O . SER A 1 335 ? -22.234 33.781 14.484 1 94.81 335 SER A O 1
ATOM 2622 N N . VAL A 1 336 ? -23.656 32.531 15.773 1 95.94 336 VAL A N 1
ATOM 2623 C CA . VAL A 1 336 ? -22.781 31.359 15.711 1 95.94 336 VAL A CA 1
ATOM 2624 C C . VAL A 1 336 ? -23.594 30.141 15.289 1 95.94 336 VAL A C 1
ATOM 2626 O O . VAL A 1 336 ? -24.703 29.922 15.773 1 95.94 336 VAL A O 1
ATOM 2629 N N . CYS A 1 337 ? -23.125 29.406 14.281 1 94.88 337 CYS A N 1
ATOM 2630 C CA . CYS A 1 337 ? -23.562 28.062 13.93 1 94.88 337 CYS A CA 1
ATOM 2631 C C . CYS A 1 337 ? -22.469 27.047 14.203 1 94.88 337 CYS A C 1
ATOM 2633 O O . CYS A 1 337 ? -21.359 27.141 13.664 1 94.88 337 CYS A O 1
ATOM 2635 N N . SER A 1 338 ? -22.859 26.031 14.984 1 95.25 338 SER A N 1
ATOM 2636 C CA . SER A 1 338 ? -21.812 25.141 15.469 1 95.25 338 SER A CA 1
ATOM 2637 C C . SER A 1 338 ? -21.984 23.734 14.914 1 95.25 338 SER A C 1
ATOM 2639 O O . SER A 1 338 ? -23.109 23.297 14.641 1 95.25 338 SER A O 1
ATOM 2641 N N . TYR A 1 339 ? -20.859 23.109 14.703 1 93.19 339 TYR A N 1
ATOM 2642 C CA . TYR A 1 339 ? -20.75 21.703 14.297 1 93.19 339 TYR A CA 1
ATOM 2643 C C . TYR A 1 339 ? -19.812 20.953 15.219 1 93.19 339 TYR A C 1
ATOM 2645 O O . TYR A 1 339 ? -18.828 21.516 15.727 1 93.19 339 TYR A O 1
ATOM 2653 N N . ARG A 1 340 ? -20.062 19.719 15.453 1 91.62 340 ARG A N 1
ATOM 2654 C CA . ARG A 1 340 ? -19.234 18.828 16.266 1 91.62 340 ARG A CA 1
ATOM 2655 C C . ARG A 1 340 ? -18.578 17.75 15.43 1 91.62 340 ARG A C 1
ATOM 2657 O O . ARG A 1 340 ? -19.219 17.172 14.547 1 91.62 340 ARG A O 1
ATOM 2664 N N . LEU A 1 341 ? -17.312 17.578 15.703 1 89 341 LEU A N 1
ATOM 2665 C CA . LEU A 1 341 ? -16.609 16.484 15.039 1 89 341 LEU A CA 1
ATOM 2666 C C . LEU A 1 341 ? -16.969 15.148 15.68 1 89 341 LEU A C 1
ATOM 2668 O O . LEU A 1 341 ? -16.719 14.93 16.875 1 89 341 LEU A O 1
ATOM 2672 N N . ALA A 1 342 ? -17.562 14.273 14.922 1 80.94 342 ALA A N 1
ATOM 2673 C CA . ALA A 1 342 ? -17.953 12.953 15.406 1 80.94 342 ALA A CA 1
ATOM 2674 C C . ALA A 1 342 ? -17.125 11.859 14.75 1 80.94 342 ALA A C 1
ATOM 2676 O O . ALA A 1 342 ? -16.672 12.008 13.617 1 80.94 342 ALA A O 1
ATOM 2677 N N . CYS A 1 343 ? -16.703 10.828 15.672 1 71.19 343 CYS A N 1
ATOM 2678 C CA . CYS A 1 343 ? -15.984 9.664 15.156 1 71.19 343 CYS A CA 1
ATOM 2679 C C . CYS A 1 343 ? -16.922 8.477 14.992 1 71.19 343 CYS A C 1
ATOM 2681 O O . CYS A 1 343 ? -17.734 8.188 15.875 1 71.19 343 CYS A O 1
ATOM 2683 N N . GLY A 1 344 ? -17.125 7.816 13.883 1 60.44 344 GLY A N 1
ATOM 2684 C CA . GLY A 1 344 ? -17.875 6.578 13.727 1 60.44 344 GLY A CA 1
ATOM 2685 C C . GLY A 1 344 ? -18.734 6.551 12.477 1 60.44 344 GLY A C 1
ATOM 2686 O O . GLY A 1 344 ? -18.797 7.539 11.742 1 60.44 344 GLY A O 1
ATOM 2687 N N . VAL A 1 345 ? -19.156 5.203 11.977 1 52.38 345 VAL A N 1
ATOM 2688 C CA . VAL A 1 345 ? -20.062 4.938 10.859 1 52.38 345 VAL A CA 1
ATOM 2689 C C . VAL A 1 345 ? -21.391 5.668 11.07 1 52.38 345 VAL A C 1
ATOM 2691 O O . VAL A 1 345 ? -21.938 5.656 12.172 1 52.38 345 VAL A O 1
ATOM 2694 N N . PRO A 1 346 ? -21.641 6.629 10.102 1 47.44 346 PRO A N 1
ATOM 2695 C CA . PRO A 1 346 ? -22.984 7.191 10.281 1 47.44 346 PRO A CA 1
ATOM 2696 C C . PRO A 1 346 ? -24.031 6.129 10.609 1 47.44 346 PRO A C 1
ATOM 2698 O O . PRO A 1 346 ? -24.062 5.066 9.984 1 47.44 346 PRO A O 1
ATOM 2701 N N . SER A 1 347 ? -24.234 5.871 11.734 1 41.88 347 SER A N 1
ATOM 2702 C CA . SER A 1 347 ? -25.344 4.957 11.93 1 41.88 347 SER A CA 1
ATOM 2703 C C . SER A 1 347 ? -26.516 5.301 11.016 1 41.88 347 SER A C 1
ATOM 2705 O O . SER A 1 347 ? -26.703 6.465 10.648 1 41.88 347 SER A O 1
ATOM 2707 N N . ALA A 1 348 ? -27.125 4.301 10.336 1 41.69 348 ALA A N 1
ATOM 2708 C CA . ALA A 1 348 ? -28.297 4.453 9.484 1 41.69 348 ALA A CA 1
ATOM 2709 C C . ALA A 1 348 ? -29.188 5.59 9.977 1 41.69 348 ALA A C 1
ATOM 2711 O O . ALA A 1 348 ? -29.812 6.289 9.172 1 41.69 348 ALA A O 1
ATOM 2712 N N . GLY A 1 349 ? -29.609 5.625 11.094 1 37.97 349 GLY A N 1
ATOM 2713 C CA . GLY A 1 349 ? -30.719 6.453 11.531 1 37.97 349 GLY A CA 1
ATOM 2714 C C . GLY A 1 349 ? -30.344 7.914 11.703 1 37.97 349 GLY A C 1
ATOM 2715 O O . GLY A 1 349 ? -31.219 8.758 11.922 1 37.97 349 GLY A O 1
ATOM 2716 N N . ARG A 1 350 ? -29.219 8.273 12.016 1 43.69 350 ARG A N 1
ATOM 2717 C CA . ARG A 1 350 ? -28.984 9.672 12.375 1 43.69 350 ARG A CA 1
ATOM 2718 C C . ARG A 1 350 ? -28.25 10.414 11.266 1 43.69 350 ARG A C 1
ATOM 2720 O O . ARG A 1 350 ? -27.438 11.297 11.531 1 43.69 350 ARG A O 1
ATOM 2727 N N . SER A 1 351 ? -28.328 9.914 10.109 1 50.06 351 SER A N 1
ATOM 2728 C CA . SER A 1 351 ? -27.781 10.461 8.875 1 50.06 351 SER A CA 1
ATOM 2729 C C . SER A 1 351 ? -28.125 11.945 8.734 1 50.06 351 SER A C 1
ATOM 2731 O O . SER A 1 351 ? -27.391 12.695 8.102 1 50.06 351 SER A O 1
ATOM 2733 N N . HIS A 1 352 ? -29.281 12.25 9.234 1 46.19 352 HIS A N 1
ATOM 2734 C CA . HIS A 1 352 ? -29.812 13.578 8.93 1 46.19 352 HIS A CA 1
ATOM 2735 C C . HIS A 1 352 ? -28.891 14.664 9.469 1 46.19 352 HIS A C 1
ATOM 2737 O O . HIS A 1 352 ? -28.953 15.82 9.039 1 46.19 352 HIS A O 1
ATOM 2743 N N . ASP A 1 353 ? -27.859 14.219 10.305 1 56.38 353 ASP A N 1
ATOM 2744 C CA . ASP A 1 353 ? -27.172 15.352 10.93 1 56.38 353 ASP A CA 1
ATOM 2745 C C . ASP A 1 353 ? -25.703 15.414 10.477 1 56.38 353 ASP A C 1
ATOM 2747 O O . ASP A 1 353 ? -24.922 16.219 11.008 1 56.38 353 ASP A O 1
ATOM 2751 N N . ILE A 1 354 ? -25.359 14.57 9.43 1 54.38 354 ILE A N 1
ATOM 2752 C CA . ILE A 1 354 ? -23.984 14.602 8.953 1 54.38 354 ILE A CA 1
ATOM 2753 C C . ILE A 1 354 ? -23.859 15.617 7.82 1 54.38 354 ILE A C 1
ATOM 2755 O O . ILE A 1 354 ? -24.547 15.508 6.801 1 54.38 354 ILE A O 1
ATOM 2759 N N . THR A 1 355 ? -23.031 16.547 8.117 1 62.5 355 THR A N 1
ATOM 2760 C CA . THR A 1 355 ? -22.828 17.625 7.145 1 62.5 355 THR A CA 1
ATOM 2761 C C . THR A 1 355 ? -21.688 17.281 6.195 1 62.5 355 THR A C 1
ATOM 2763 O O . THR A 1 355 ? -21.766 17.547 4.992 1 62.5 355 THR A O 1
ATOM 2766 N N . LEU A 1 356 ? -20.609 16.609 6.801 1 66 356 LEU A N 1
ATOM 2767 C CA . LEU A 1 356 ? -19.453 16.344 5.965 1 66 356 LEU A CA 1
ATOM 2768 C C . LEU A 1 356 ? -18.656 15.156 6.516 1 66 356 LEU A C 1
ATOM 2770 O O . LEU A 1 356 ? -18.625 14.938 7.727 1 66 356 LEU A O 1
ATOM 2774 N N . THR A 1 357 ? -18.234 14.352 5.578 1 65.62 357 THR A N 1
ATOM 2775 C CA . THR A 1 357 ? -17.344 13.266 5.965 1 65.62 357 THR A CA 1
ATOM 2776 C C . THR A 1 357 ? -15.938 13.508 5.438 1 65.62 357 THR A C 1
ATOM 2778 O O . THR A 1 357 ? -15.758 14.047 4.34 1 65.62 357 THR A O 1
ATOM 2781 N N . PHE A 1 358 ? -15.047 13.289 6.273 1 67.81 358 PHE A N 1
ATOM 2782 C CA . PHE A 1 358 ? -13.656 13.438 5.852 1 67.81 358 PHE A CA 1
ATOM 2783 C C . PHE A 1 358 ? -13.125 12.125 5.277 1 67.81 358 PHE A C 1
ATOM 2785 O O . PHE A 1 358 ? -13.453 11.047 5.773 1 67.81 358 PHE A O 1
ATOM 2792 N N . PRO A 1 359 ? -12.43 12.281 4.047 1 58.03 359 PRO A N 1
ATOM 2793 C CA . PRO A 1 359 ? -11.844 11.055 3.484 1 58.03 359 PRO A CA 1
ATOM 2794 C C . PRO A 1 359 ? -10.758 10.453 4.375 1 58.03 359 PRO A C 1
ATOM 2796 O O . PRO A 1 359 ? -10.156 11.164 5.18 1 58.03 359 PRO A O 1
ATOM 2799 N N . ARG A 1 360 ? -10.719 9.188 4.332 1 56 360 ARG A N 1
ATOM 2800 C CA . ARG A 1 360 ? -9.664 8.484 5.055 1 56 360 ARG A CA 1
ATOM 2801 C C . ARG A 1 360 ? -8.484 8.188 4.141 1 56 360 ARG A C 1
ATOM 2803 O O . ARG A 1 360 ? -8.664 7.801 2.984 1 56 360 ARG A O 1
ATOM 2810 N N . SER A 1 361 ? -7.316 8.695 4.488 1 53.16 361 SER A N 1
ATOM 2811 C CA . SER A 1 361 ? -6.156 8.32 3.686 1 53.16 361 SER A CA 1
ATOM 2812 C C . SER A 1 361 ? -5.809 6.852 3.871 1 53.16 361 SER A C 1
ATOM 2814 O O . SER A 1 361 ? -5.309 6.203 2.947 1 53.16 361 SER A O 1
ATOM 2816 N N . VAL A 1 362 ? -5.859 6.328 5.18 1 51.97 362 VAL A N 1
ATOM 2817 C CA . VAL A 1 362 ? -5.469 4.953 5.48 1 51.97 362 VAL A CA 1
ATOM 2818 C C . VAL A 1 362 ? -6.633 4.223 6.145 1 51.97 362 VAL A C 1
ATOM 2820 O O . VAL A 1 362 ? -7.277 4.758 7.047 1 51.97 362 VAL A O 1
ATOM 2823 N N . SER A 1 363 ? -7.164 3.281 5.41 1 48.03 363 SER A N 1
ATOM 2824 C CA . SER A 1 363 ? -8.203 2.496 6.07 1 48.03 363 SER A CA 1
ATOM 2825 C C . SER A 1 363 ? -7.609 1.599 7.152 1 48.03 363 SER A C 1
ATOM 2827 O O . SER A 1 363 ? -6.848 0.676 6.852 1 48.03 363 SER A O 1
ATOM 2829 N N . VAL A 1 364 ? -7.145 2.178 8.281 1 44.12 364 VAL A N 1
ATOM 2830 C CA . VAL A 1 364 ? -6.629 1.312 9.336 1 44.12 364 VAL A CA 1
ATOM 2831 C C . VAL A 1 364 ? -7.781 0.581 10.023 1 44.12 364 VAL A C 1
ATOM 2833 O O . VAL A 1 364 ? -8.797 1.193 10.367 1 44.12 364 VAL A O 1
ATOM 2836 N N . HIS A 1 365 ? -7.891 -0.633 9.727 1 40.16 365 HIS A N 1
ATOM 2837 C CA . HIS A 1 365 ? -8.875 -1.392 10.492 1 40.16 365 HIS A CA 1
ATOM 2838 C C . HIS A 1 365 ? -8.594 -1.302 11.992 1 40.16 365 HIS A C 1
ATOM 2840 O O . HIS A 1 365 ? -7.453 -1.48 12.422 1 40.16 365 HIS A O 1
ATOM 2846 N N . THR A 1 366 ? -9.188 -0.472 12.648 1 39.88 366 THR A N 1
ATOM 2847 C CA . THR A 1 366 ? -9.094 -0.599 14.102 1 39.88 366 THR A CA 1
ATOM 2848 C C . THR A 1 366 ? -9.32 -2.043 14.531 1 39.88 366 THR A C 1
ATOM 2850 O O . THR A 1 366 ? -9.812 -2.861 13.75 1 39.88 366 THR A O 1
ATOM 2853 N N . GLY A 1 367 ? -8.656 -2.375 15.625 1 36.75 367 GLY A N 1
ATOM 2854 C CA . GLY A 1 367 ? -8.859 -3.689 16.219 1 36.75 367 GLY A CA 1
ATOM 2855 C C . GLY A 1 367 ? -10.242 -4.254 15.945 1 36.75 367 GLY A C 1
ATOM 2856 O O . GLY A 1 367 ? -10.398 -5.465 15.773 1 36.75 367 GLY A O 1
ATOM 2857 N N . ASP A 1 368 ? -11.266 -3.48 16.062 1 36.53 368 ASP A N 1
ATOM 2858 C CA . ASP A 1 368 ? -12.617 -4.02 15.953 1 36.53 368 ASP A CA 1
ATOM 2859 C C . ASP A 1 368 ? -13.117 -3.957 14.508 1 36.53 368 ASP A C 1
ATOM 2861 O O . ASP A 1 368 ? -14.281 -4.25 14.242 1 36.53 368 ASP A O 1
ATOM 2865 N N . GLY A 1 369 ? -12.43 -3.76 13.492 1 42.16 369 GLY A N 1
ATOM 2866 C CA . GLY A 1 369 ? -12.852 -3.785 12.102 1 42.16 369 GLY A CA 1
ATOM 2867 C C . GLY A 1 369 ? -13.438 -2.469 11.633 1 42.16 369 GLY A C 1
ATOM 2868 O O . GLY A 1 369 ? -13.828 -2.338 10.477 1 42.16 369 GLY A O 1
ATOM 2869 N N . SER A 1 370 ? -13.805 -1.582 12.586 1 44.53 370 SER A N 1
ATOM 2870 C CA . SER A 1 370 ? -14.617 -0.431 12.203 1 44.53 370 SER A CA 1
ATOM 2871 C C . SER A 1 370 ? -13.75 0.688 11.633 1 44.53 370 SER A C 1
ATOM 2873 O O . SER A 1 370 ? -12.586 0.836 12.008 1 44.53 370 SER A O 1
ATOM 2875 N N . VAL A 1 371 ? -13.953 1.004 10.391 1 49.66 371 VAL A N 1
ATOM 2876 C CA . VAL A 1 371 ? -13.328 2.143 9.727 1 49.66 371 VAL A CA 1
ATOM 2877 C C . VAL A 1 371 ? -13.844 3.443 10.328 1 49.66 371 VAL A C 1
ATOM 2879 O O . VAL A 1 371 ? -15.047 3.721 10.289 1 49.66 371 VAL A O 1
ATOM 2882 N N . CYS A 1 372 ? -13.156 4.043 11.375 1 55.34 372 CYS A N 1
ATOM 2883 C CA . CYS A 1 372 ? -13.617 5.293 11.961 1 55.34 372 CYS A CA 1
ATOM 2884 C C . CYS A 1 372 ? -13.469 6.445 10.969 1 55.34 372 CYS A C 1
ATOM 2886 O O . CYS A 1 372 ? -12.398 6.652 10.406 1 55.34 372 CYS A O 1
ATOM 2888 N N . CYS A 1 373 ? -14.539 6.836 10.391 1 66.56 373 CYS A N 1
ATOM 2889 C CA . CYS A 1 373 ? -14.57 8.039 9.57 1 66.56 373 CYS A CA 1
ATOM 2890 C C . CYS A 1 373 ? -15.039 9.242 10.391 1 66.56 373 CYS A C 1
ATOM 2892 O O . CYS A 1 373 ? -15.828 9.094 11.328 1 66.56 373 CYS A O 1
ATOM 2894 N N . PHE A 1 374 ? -14.289 10.367 10.297 1 77 374 PHE A N 1
ATOM 2895 C CA . PHE A 1 374 ? -14.695 11.594 10.977 1 77 374 PHE A CA 1
ATOM 2896 C C . PHE A 1 374 ? -15.734 12.352 10.148 1 77 374 PHE A C 1
ATOM 2898 O O . PHE A 1 374 ? -15.641 12.406 8.922 1 77 374 PHE A O 1
ATOM 2905 N N . ALA A 1 375 ? -16.719 12.812 10.859 1 81.56 375 ALA A N 1
ATOM 2906 C CA . ALA A 1 375 ? -17.781 13.586 10.234 1 81.56 375 ALA A CA 1
ATOM 2907 C C . ALA A 1 375 ? -18.156 14.797 11.078 1 81.56 375 ALA A C 1
ATOM 2909 O O . ALA A 1 375 ? -17.953 14.797 12.297 1 81.56 375 ALA A O 1
ATOM 2910 N N . LEU A 1 376 ? -18.641 15.805 10.43 1 88.19 376 LEU A N 1
ATOM 2911 C CA . LEU A 1 376 ? -19.156 16.969 11.133 1 88.19 376 LEU A CA 1
ATOM 2912 C C . LEU A 1 376 ? -20.672 16.906 11.281 1 88.19 376 LEU A C 1
ATOM 2914 O O . LEU A 1 376 ? -21.375 16.656 10.305 1 88.19 376 LEU A O 1
ATOM 2918 N N . GLU A 1 377 ? -21.125 17.141 12.453 1 87.19 377 GLU A N 1
ATOM 2919 C CA . GLU A 1 377 ? -22.547 17.156 12.758 1 87.19 377 GLU A CA 1
ATOM 2920 C C . GLU A 1 377 ? -22.984 18.516 13.312 1 87.19 377 GLU A C 1
ATOM 2922 O O . GLU A 1 377 ? -22.297 19.078 14.18 1 87.19 377 GLU A O 1
ATOM 2927 N N . ARG A 1 378 ? -24.078 18.938 12.758 1 90.5 378 ARG A N 1
ATOM 2928 C CA . ARG A 1 378 ? -24.609 20.172 13.32 1 90.5 378 ARG A CA 1
ATOM 2929 C C . ARG A 1 378 ? -25.016 19.984 14.773 1 90.5 378 ARG A C 1
ATOM 2931 O O . ARG A 1 378 ? -25.594 18.953 15.125 1 90.5 378 ARG A O 1
ATOM 2938 N N . ASP A 1 379 ? -24.609 20.859 15.625 1 91.5 379 ASP A N 1
ATOM 2939 C CA . ASP A 1 379 ? -24.906 20.781 17.047 1 91.5 379 ASP A CA 1
ATOM 2940 C C . ASP A 1 379 ? -24.938 22.172 17.688 1 91.5 379 ASP A C 1
ATOM 2942 O O . ASP A 1 379 ? -24.641 23.172 17.016 1 91.5 379 ASP A O 1
ATOM 2946 N N . GLU A 1 380 ? -25.469 22.219 18.859 1 92 380 GLU A N 1
ATOM 2947 C CA . GLU A 1 380 ? -25.5 23.469 19.609 1 92 380 GLU A CA 1
ATOM 2948 C C . GLU A 1 380 ? -24.75 23.344 20.922 1 92 380 GLU A C 1
ATOM 2950 O O . GLU A 1 380 ? -24.75 22.297 21.562 1 92 380 GLU A O 1
ATOM 2955 N N . VAL A 1 381 ? -24.062 24.406 21.203 1 91.62 381 VAL A N 1
ATOM 2956 C CA . VAL A 1 381 ? -23.344 24.422 22.469 1 91.62 381 VAL A CA 1
ATOM 2957 C C . VAL A 1 381 ? -24.234 24.984 23.578 1 91.62 381 VAL A C 1
ATOM 2959 O O . VAL A 1 381 ? -24.766 26.094 23.453 1 91.62 381 VAL A O 1
ATOM 2962 N N . SER A 1 382 ? -24.359 24.297 24.641 1 89.88 382 SER A N 1
ATOM 2963 C CA . SER A 1 382 ? -25.172 24.703 25.766 1 89.88 382 SER A CA 1
ATOM 2964 C C . SER A 1 382 ? -24.5 25.812 26.562 1 89.88 382 SER A C 1
ATOM 2966 O O . SER A 1 382 ? -23.297 26.062 26.391 1 89.88 382 SER A O 1
ATOM 2968 N N . PRO A 1 383 ? -25.25 26.438 27.469 1 86.19 383 PRO A N 1
ATOM 2969 C CA . PRO A 1 383 ? -24.641 27.469 28.312 1 86.19 383 PRO A CA 1
ATOM 2970 C C . PRO A 1 383 ? -23.531 26.938 29.203 1 86.19 383 PRO A C 1
ATOM 2972 O O . PRO A 1 383 ? -22.672 27.703 29.656 1 86.19 383 PRO A O 1
ATOM 2975 N N . SER A 1 384 ? -23.5 25.641 29.406 1 86.5 384 SER A N 1
ATOM 2976 C CA . SER A 1 384 ? -22.453 25.031 30.219 1 86.5 384 SER A CA 1
ATOM 2977 C C . SER A 1 384 ? -21.188 24.766 29.406 1 86.5 384 SER A C 1
ATOM 2979 O O . SER A 1 384 ? -20.156 24.375 29.953 1 86.5 384 SER A O 1
ATOM 2981 N N . GLY A 1 385 ? -21.297 25.062 28.156 1 86.88 385 GLY A N 1
ATOM 2982 C CA . GLY A 1 385 ? -20.125 24.922 27.312 1 86.88 385 GLY A CA 1
ATOM 2983 C C . GLY A 1 385 ? -19.984 23.547 26.688 1 86.88 385 GLY A C 1
ATOM 2984 O O . GLY A 1 385 ? -18.938 23.219 26.125 1 86.88 385 GLY A O 1
ATOM 2985 N N . ILE A 1 386 ? -21.047 22.734 26.859 1 88.81 386 ILE A N 1
ATOM 2986 C CA . ILE A 1 386 ? -21.031 21.375 26.312 1 88.81 386 ILE A CA 1
ATOM 2987 C C . ILE A 1 386 ? -21.984 21.297 25.125 1 88.81 386 ILE A C 1
ATOM 2989 O O . ILE A 1 386 ? -23.031 21.938 25.109 1 88.81 386 ILE A O 1
ATOM 2993 N N . PHE A 1 387 ? -21.547 20.516 24.188 1 90.31 387 PHE A N 1
ATOM 2994 C CA . PHE A 1 387 ? -22.453 20.281 23.078 1 90.31 387 PHE A CA 1
ATOM 2995 C C . PHE A 1 387 ? -23.703 19.547 23.547 1 90.31 387 PHE A C 1
ATOM 2997 O O . PHE A 1 387 ? -23.609 18.609 24.344 1 90.31 387 PHE A O 1
ATOM 3004 N N . LYS A 1 388 ? -24.812 19.906 23.031 1 89.12 388 LYS A N 1
ATOM 3005 C CA . LYS A 1 388 ? -26.078 19.297 23.422 1 89.12 388 LYS A CA 1
ATOM 3006 C C . LYS A 1 388 ? -26.109 17.812 23.094 1 89.12 388 LYS A C 1
ATOM 3008 O O . LYS A 1 388 ? -26.625 17 23.859 1 89.12 388 LYS A O 1
ATOM 3013 N N . GLY A 1 389 ? -25.531 17.469 21.953 1 83.69 389 GLY A N 1
ATOM 3014 C CA . GLY A 1 389 ? -25.5 16.078 21.531 1 83.69 389 GLY A CA 1
ATOM 3015 C C . GLY A 1 389 ? -24.641 15.203 22.422 1 83.69 389 GLY A C 1
ATOM 3016 O O . GLY A 1 389 ? -24.703 13.977 22.344 1 83.69 389 GLY A O 1
ATOM 3017 N N . LEU A 1 390 ? -23.828 15.805 23.25 1 84.25 390 LEU A N 1
ATOM 3018 C CA . LEU A 1 390 ? -22.938 15.039 24.109 1 84.25 390 LEU A CA 1
ATOM 3019 C C . LEU A 1 390 ? -23.359 15.156 25.562 1 84.25 390 LEU A C 1
ATOM 3021 O O . LEU A 1 390 ? -22.641 14.711 26.469 1 84.25 390 LEU A O 1
ATOM 3025 N N . GLU A 1 391 ? -24.406 15.734 25.781 1 81.25 391 GLU A N 1
ATOM 3026 C CA . GLU A 1 391 ? -24.891 15.82 27.156 1 81.25 391 GLU A CA 1
ATOM 3027 C C . GLU A 1 391 ? -25.094 14.43 27.75 1 81.25 391 GLU A C 1
ATOM 3029 O O . GLU A 1 391 ? -25.797 13.594 27.172 1 81.25 391 GLU A O 1
ATOM 3034 N N . GLY A 1 392 ? -24.391 14.125 28.828 1 70.75 392 GLY A N 1
ATOM 3035 C CA . GLY A 1 392 ? -24.516 12.836 29.5 1 70.75 392 GLY A CA 1
ATOM 3036 C C . GLY A 1 392 ? -23.531 11.797 28.984 1 70.75 392 GLY A C 1
ATOM 3037 O O . GLY A 1 392 ? -23.531 10.648 29.422 1 70.75 392 GLY A O 1
ATOM 3038 N N . ILE A 1 393 ? -22.766 12.219 27.906 1 73.5 393 ILE A N 1
ATOM 3039 C CA . ILE A 1 393 ? -21.812 11.273 27.328 1 73.5 393 ILE A CA 1
ATOM 3040 C C . ILE A 1 393 ? -20.391 11.625 27.766 1 73.5 393 ILE A C 1
ATOM 3042 O O . ILE A 1 393 ? -20 12.789 27.719 1 73.5 393 ILE A O 1
ATOM 3046 N N . GLU A 1 394 ? -19.719 10.719 28.344 1 65.06 394 GLU A N 1
ATOM 3047 C CA . GLU A 1 394 ? -18.328 10.93 28.734 1 65.06 394 GLU A CA 1
ATOM 3048 C C . GLU A 1 394 ? -17.406 10.953 27.516 1 65.06 394 GLU A C 1
ATOM 3050 O O . GLU A 1 394 ? -17.578 10.164 26.594 1 65.06 394 GLU A O 1
ATOM 3055 N N . ASN A 1 395 ? -16.641 12 27.5 1 61.25 395 ASN A N 1
ATOM 3056 C CA . ASN A 1 395 ? -15.719 12.18 26.391 1 61.25 395 ASN A CA 1
ATOM 3057 C C . ASN A 1 395 ? -14.594 11.141 26.422 1 61.25 395 ASN A C 1
ATOM 3059 O O . ASN A 1 395 ? -13.961 10.938 27.453 1 61.25 395 ASN A O 1
ATOM 3063 N N . SER A 1 396 ? -14.5 10.266 25.453 1 65.31 396 SER A N 1
ATOM 3064 C CA . SER A 1 396 ? -13.367 9.352 25.328 1 65.31 396 SER A CA 1
ATOM 3065 C C . SER A 1 396 ? -12.359 9.852 24.297 1 65.31 396 SER A C 1
ATOM 3067 O O . SER A 1 396 ? -12.719 10.617 23.391 1 65.31 396 SER A O 1
ATOM 3069 N N . VAL A 1 397 ? -11.07 9.656 24.625 1 69 397 VAL A N 1
ATOM 3070 C CA . VAL A 1 397 ? -9.992 9.961 23.688 1 69 397 VAL A CA 1
ATOM 3071 C C . VAL A 1 397 ? -10.211 9.195 22.375 1 69 397 VAL A C 1
ATOM 3073 O O . VAL A 1 397 ? -10.461 7.988 22.391 1 69 397 VAL A O 1
ATOM 3076 N N . VAL A 1 398 ? -10.25 9.984 21.422 1 75.25 398 VAL A N 1
ATOM 3077 C CA . VAL A 1 398 ? -10.414 9.375 20.109 1 75.25 398 VAL A CA 1
ATOM 3078 C C . VAL A 1 398 ? -9.156 9.602 19.266 1 75.25 398 VAL A C 1
ATOM 3080 O O . VAL A 1 398 ? -8.602 10.703 19.25 1 75.25 398 VAL A O 1
ATOM 3083 N N . SER A 1 399 ? -8.508 8.469 18.859 1 79.38 399 SER A N 1
ATOM 3084 C CA . SER A 1 399 ? -7.355 8.578 17.969 1 79.38 399 SER A CA 1
ATOM 3085 C C . SER A 1 399 ? -7.684 8.055 16.578 1 79.38 399 SER A C 1
ATOM 3087 O O . SER A 1 399 ? -8.492 7.137 16.422 1 79.38 399 SER A O 1
ATOM 3089 N N . GLY A 1 400 ? -7.152 8.672 15.586 1 81.31 400 GLY A N 1
ATOM 3090 C CA . GLY A 1 400 ? -7.379 8.234 14.219 1 81.31 400 GLY A CA 1
ATOM 3091 C C . GLY A 1 400 ? -6.812 9.188 13.188 1 81.31 400 GLY A C 1
ATOM 3092 O O . GLY A 1 400 ? -5.945 10 13.492 1 81.31 400 GLY A O 1
ATOM 3093 N N . TRP A 1 401 ? -7.293 8.945 12 1 84.69 401 TRP A N 1
ATOM 3094 C CA . TRP A 1 401 ? -6.777 9.727 10.883 1 84.69 401 TRP A CA 1
ATOM 3095 C C . TRP A 1 401 ? -7.816 10.734 10.398 1 84.69 401 TRP A C 1
ATOM 3097 O O . TRP A 1 401 ? -8.984 10.398 10.219 1 84.69 401 TRP A O 1
ATOM 3107 N N . ILE A 1 402 ? -7.422 11.93 10.305 1 84.19 402 ILE A N 1
ATOM 3108 C CA . ILE A 1 402 ? -8.18 12.961 9.594 1 84.19 402 ILE A CA 1
ATOM 3109 C C . ILE A 1 402 ? -7.441 13.344 8.312 1 84.19 402 ILE A C 1
ATOM 3111 O O . ILE A 1 402 ? -6.543 14.188 8.336 1 84.19 402 ILE A O 1
ATOM 3115 N N . GLY A 1 403 ? -7.895 12.703 7.195 1 82 403 GLY A N 1
ATOM 3116 C CA . GLY A 1 403 ? -7.074 12.82 6 1 82 403 GLY A CA 1
ATOM 3117 C C . GLY A 1 403 ? -5.672 12.273 6.18 1 82 403 GLY A C 1
ATOM 3118 O O . GLY A 1 403 ? -5.496 11.141 6.637 1 82 403 GLY A O 1
ATOM 3119 N N . PRO A 1 404 ? -4.672 13.141 5.941 1 86.75 404 PRO A N 1
ATOM 3120 C CA . PRO A 1 404 ? -3.289 12.68 6.09 1 86.75 404 PRO A CA 1
ATOM 3121 C C . PRO A 1 404 ? -2.783 12.781 7.527 1 86.75 404 PRO A C 1
ATOM 3123 O O . PRO A 1 404 ? -1.67 12.344 7.828 1 86.75 404 PRO A O 1
ATOM 3126 N N . PHE A 1 405 ? -3.629 13.305 8.43 1 90.56 405 PHE A N 1
ATOM 3127 C CA . PHE A 1 405 ? -3.164 13.625 9.773 1 90.56 405 PHE A CA 1
ATOM 3128 C C . PHE A 1 405 ? -3.58 12.539 10.758 1 90.56 405 PHE A C 1
ATOM 3130 O O . PHE A 1 405 ? -4.766 12.234 10.898 1 90.56 405 PHE A O 1
ATOM 3137 N N . PHE A 1 406 ? -2.582 12.008 11.422 1 90.06 406 PHE A N 1
ATOM 3138 C CA . PHE A 1 406 ? -2.889 11.188 12.578 1 90.06 406 PHE A CA 1
ATOM 3139 C C . PHE A 1 406 ? -2.979 12.039 13.844 1 90.06 406 PHE A C 1
ATOM 3141 O O . PHE A 1 406 ? -2.127 12.898 14.078 1 90.06 406 PHE A O 1
ATOM 3148 N N . THR A 1 407 ? -4.062 11.852 14.594 1 86.38 407 THR A N 1
ATOM 3149 C CA . THR A 1 407 ? -4.207 12.688 15.781 1 86.38 407 THR A CA 1
ATOM 3150 C C . THR A 1 407 ? -4.895 11.914 16.906 1 86.38 407 THR A C 1
ATOM 3152 O O . THR A 1 407 ? -5.609 10.945 16.656 1 86.38 407 THR A O 1
ATOM 3155 N N . SER A 1 408 ? -4.449 12.266 18.078 1 81.62 408 SER A N 1
ATOM 3156 C CA . SER A 1 408 ? -5.137 11.828 19.281 1 81.62 408 SER A CA 1
ATOM 3157 C C . SER A 1 408 ? -5.836 12.992 19.984 1 81.62 408 SER A C 1
ATOM 3159 O O . SER A 1 408 ? -5.188 13.961 20.391 1 81.62 408 SER A O 1
ATOM 3161 N N . MET A 1 409 ? -7.145 12.883 20.016 1 80.56 409 MET A N 1
ATOM 3162 C CA . MET A 1 409 ? -7.922 13.969 20.594 1 80.56 409 MET A CA 1
ATOM 3163 C C . MET A 1 409 ? -8.414 13.594 22 1 80.56 409 MET A C 1
ATOM 3165 O O . MET A 1 409 ? -9.039 12.547 22.172 1 80.56 409 MET A O 1
ATOM 3169 N N . GLU A 1 410 ? -8.102 14.43 22.891 1 79.81 410 GLU A N 1
ATOM 3170 C CA . GLU A 1 410 ? -8.523 14.188 24.281 1 79.81 410 GLU A CA 1
ATOM 3171 C C . GLU A 1 410 ? -9.883 14.828 24.547 1 79.81 410 GLU A C 1
ATOM 3173 O O . GLU A 1 410 ? -10.484 14.578 25.594 1 79.81 410 GLU A O 1
ATOM 3178 N N . ALA A 1 411 ? -10.336 15.664 23.641 1 84.31 411 ALA A N 1
ATOM 3179 C CA . ALA A 1 411 ? -11.617 16.344 23.797 1 84.31 411 ALA A CA 1
ATOM 3180 C C . ALA A 1 411 ? -12.297 16.547 22.453 1 84.31 411 ALA A C 1
ATOM 3182 O O . ALA A 1 411 ? -11.688 16.312 21.406 1 84.31 411 ALA A O 1
ATOM 3183 N N . VAL A 1 412 ? -13.547 16.953 22.594 1 88.69 412 VAL A N 1
ATOM 3184 C CA . VAL A 1 412 ? -14.352 17.125 21.391 1 88.69 412 VAL A CA 1
ATOM 3185 C C . VAL A 1 412 ? -13.898 18.375 20.625 1 88.69 412 VAL A C 1
ATOM 3187 O O . VAL A 1 412 ? -13.57 19.391 21.25 1 88.69 412 VAL A O 1
ATOM 3190 N N . VAL A 1 413 ? -13.875 18.219 19.344 1 92.31 413 VAL A N 1
ATOM 3191 C CA . VAL A 1 413 ? -13.531 19.359 18.5 1 92.31 413 VAL A CA 1
ATOM 3192 C C . VAL A 1 413 ? -14.805 19.984 17.922 1 92.31 413 VAL A C 1
ATOM 3194 O O . VAL A 1 413 ? -15.656 19.266 17.391 1 92.31 413 VAL A O 1
ATOM 3197 N N . GLY A 1 414 ? -14.953 21.281 18.094 1 93.81 414 GLY A N 1
ATOM 3198 C CA . GLY A 1 414 ? -16.062 22.016 17.516 1 93.81 414 GLY A CA 1
ATOM 3199 C C . GLY A 1 414 ? -15.648 22.953 16.391 1 93.81 414 GLY A C 1
ATOM 3200 O O . GLY A 1 414 ? -14.57 23.531 16.422 1 93.81 414 GLY A O 1
ATOM 3201 N N . VAL A 1 415 ? -16.5 23 15.375 1 95.94 415 VAL A N 1
ATOM 3202 C CA . VAL A 1 415 ? -16.391 23.984 14.312 1 95.94 415 VAL A CA 1
ATOM 3203 C C . VAL A 1 415 ? -17.469 25.047 14.469 1 95.94 415 VAL A C 1
ATOM 3205 O O . VAL A 1 415 ? -18.672 24.734 14.422 1 95.94 415 VAL A O 1
ATOM 3208 N N . HIS A 1 416 ? -17.094 26.25 14.664 1 97.38 416 HIS A N 1
ATOM 3209 C CA . HIS A 1 416 ? -18.016 27.344 14.906 1 97.38 416 HIS A CA 1
ATOM 3210 C C . HIS A 1 416 ? -17.953 28.375 13.789 1 97.38 416 HIS A C 1
ATOM 3212 O O . HIS A 1 416 ? -16.938 29.047 13.617 1 97.38 416 HIS A O 1
ATOM 3218 N N . VAL A 1 417 ? -19.031 28.438 13.07 1 97.19 417 VAL A N 1
ATOM 3219 C CA . VAL A 1 417 ? -19.141 29.422 12 1 97.19 417 VAL A CA 1
ATOM 3220 C C . VAL A 1 417 ? -19.766 30.719 12.547 1 97.19 417 VAL A C 1
ATOM 3222 O O . VAL A 1 417 ? -20.859 30.688 13.125 1 97.19 417 VAL A O 1
ATOM 3225 N N . ILE A 1 418 ? -19.062 31.797 12.367 1 96.94 418 ILE A N 1
ATOM 3226 C CA . ILE A 1 418 ? -19.438 33.062 12.992 1 96.94 418 ILE A CA 1
ATOM 3227 C C . ILE A 1 418 ? -19.688 34.125 11.922 1 96.94 418 ILE A C 1
ATOM 3229 O O . ILE A 1 418 ? -18.938 34.219 10.953 1 96.94 418 ILE A O 1
ATOM 3233 N N . ARG A 1 419 ? -20.75 34.938 12.102 1 95 419 ARG A N 1
ATOM 3234 C CA . ARG A 1 419 ? -21.109 36.062 11.203 1 95 419 ARG A CA 1
ATOM 3235 C C . ARG A 1 419 ? -21.578 37.25 11.992 1 95 419 ARG A C 1
ATOM 3237 O O . ARG A 1 419 ? -21.953 37.156 13.164 1 95 419 ARG A O 1
ATOM 3244 N N . LEU A 1 420 ? -21.453 38.406 11.312 1 92.44 420 LEU A N 1
ATOM 3245 C CA . LEU A 1 420 ? -22.062 39.594 11.891 1 92.44 420 LEU A CA 1
ATOM 3246 C C . LEU A 1 420 ? -23.578 39.5 11.852 1 92.44 420 LEU A C 1
ATOM 3248 O O . LEU A 1 420 ? -24.156 39.062 10.859 1 92.44 420 LEU A O 1
ATOM 3252 N N . ARG A 1 421 ? -24.219 39.719 12.992 1 85.81 421 ARG A N 1
ATOM 3253 C CA . ARG A 1 421 ? -25.688 39.75 13.008 1 85.81 421 ARG A CA 1
ATOM 3254 C C . ARG A 1 421 ? -26.219 40.875 12.141 1 85.81 421 ARG A C 1
ATOM 3256 O O . ARG A 1 421 ? -25.656 41.969 12.117 1 85.81 421 ARG A O 1
ATOM 3263 N N . SER A 1 422 ? -27.031 40.531 11.039 1 64.06 422 SER A N 1
ATOM 3264 C CA . SER A 1 422 ? -27.672 41.594 10.25 1 64.06 422 SER A CA 1
ATOM 3265 C C . SER A 1 422 ? -28.469 42.531 11.133 1 64.06 422 SER A C 1
ATOM 3267 O O . SER A 1 422 ? -29.172 42.094 12.047 1 64.06 422 SER A O 1
ATOM 3269 N N . ILE A 1 423 ? -27.906 43.719 11.562 1 43.91 423 ILE A N 1
ATOM 3270 C CA . ILE A 1 423 ? -28.734 44.75 12.203 1 43.91 423 ILE A CA 1
ATOM 3271 C C . ILE A 1 423 ? -30.078 44.875 11.469 1 43.91 423 ILE A C 1
ATOM 3273 O O . ILE A 1 423 ? -30.094 45.125 10.266 1 43.91 423 ILE A O 1
ATOM 3277 N N . CYS A 1 424 ? -31 44.031 11.859 1 32.84 424 CYS A N 1
ATOM 3278 C CA . CYS A 1 424 ? -32.312 44.562 11.516 1 32.84 424 CYS A CA 1
ATOM 3279 C C . CYS A 1 424 ? -32.531 45.906 12.18 1 32.84 424 CYS A C 1
ATOM 3281 O O . CYS A 1 424 ? -32.156 46.125 13.328 1 32.84 424 CYS A O 1
ATOM 3283 N N . MET B 1 1 ? -14.086 10.414 -3.914 1 28.75 1 MET B N 1
ATOM 3284 C CA . MET B 1 1 ? -13.773 10.078 -2.527 1 28.75 1 MET B CA 1
ATOM 3285 C C . MET B 1 1 ? -12.68 9.016 -2.459 1 28.75 1 MET B C 1
ATOM 3287 O O . MET B 1 1 ? -12.797 7.957 -3.078 1 28.75 1 MET B O 1
ATOM 3291 N N . LEU B 1 2 ? -11.516 9.398 -2.279 1 38.72 2 LEU B N 1
ATOM 3292 C CA . LEU B 1 2 ? -10.414 8.438 -2.305 1 38.72 2 LEU B CA 1
ATOM 3293 C C . LEU B 1 2 ? -10.711 7.25 -1.4 1 38.72 2 LEU B C 1
ATOM 3295 O O . LEU B 1 2 ? -11.062 7.426 -0.23 1 38.72 2 LEU B O 1
ATOM 3299 N N . LEU B 1 3 ? -11.305 6.305 -1.896 1 42.06 3 LEU B N 1
ATOM 3300 C CA . LEU B 1 3 ? -11.523 5.055 -1.176 1 42.06 3 LEU B CA 1
ATOM 3301 C C . LEU B 1 3 ? -10.312 4.699 -0.323 1 42.06 3 LEU B C 1
ATOM 3303 O O . LEU B 1 3 ? -9.172 4.992 -0.701 1 42.06 3 LEU B O 1
ATOM 3307 N N . PRO B 1 4 ? -10.625 4.59 1.014 1 51.5 4 PRO B N 1
ATOM 3308 C CA . PRO B 1 4 ? -9.531 4.246 1.926 1 51.5 4 PRO B CA 1
ATOM 3309 C C . PRO B 1 4 ? -8.594 3.189 1.347 1 51.5 4 PRO B C 1
ATOM 3311 O O . PRO B 1 4 ? -9.031 2.295 0.62 1 51.5 4 PRO B O 1
ATOM 3314 N N . CYS B 1 5 ? -7.316 3.557 1.105 1 57.34 5 CYS B N 1
ATOM 3315 C CA . CYS B 1 5 ? -6.312 2.656 0.548 1 57.34 5 CYS B CA 1
ATOM 3316 C C . CYS B 1 5 ? -6.012 1.512 1.51 1 57.34 5 CYS B C 1
ATOM 3318 O O . CYS B 1 5 ? -5.82 1.735 2.705 1 57.34 5 CYS B O 1
ATOM 3320 N N . THR B 1 6 ? -6.523 0.354 1.285 1 65.44 6 THR B N 1
ATOM 3321 C CA . THR B 1 6 ? -6.141 -0.839 2.033 1 65.44 6 THR B CA 1
ATOM 3322 C C . THR B 1 6 ? -4.645 -1.104 1.902 1 65.44 6 THR B C 1
ATOM 3324 O O . THR B 1 6 ? -4.082 -1.001 0.81 1 65.44 6 THR B O 1
ATOM 3327 N N . PRO B 1 7 ? -4.031 -1.265 3.07 1 75.81 7 PRO B N 1
ATOM 3328 C CA . PRO B 1 7 ? -2.598 -1.565 3.01 1 75.81 7 PRO B CA 1
ATOM 3329 C C . PRO B 1 7 ? -2.279 -2.727 2.072 1 75.81 7 PRO B C 1
ATOM 3331 O O . PRO B 1 7 ? -3.043 -3.691 1.995 1 75.81 7 PRO B O 1
ATOM 3334 N N . HIS B 1 8 ? -1.291 -2.588 1.305 1 83.06 8 HIS B N 1
ATOM 3335 C CA . HIS B 1 8 ? -0.822 -3.547 0.312 1 83.06 8 HIS B CA 1
ATOM 3336 C C . HIS B 1 8 ? 0.695 -3.693 0.359 1 83.06 8 HIS B C 1
ATOM 3338 O O . HIS B 1 8 ? 1.408 -2.719 0.615 1 83.06 8 HIS B O 1
ATOM 3344 N N . PRO B 1 9 ? 1.163 -4.949 0.226 1 91.88 9 PRO B N 1
ATOM 3345 C CA . PRO B 1 9 ? 2.619 -5.102 0.198 1 91.88 9 PRO B CA 1
ATOM 3346 C C . PRO B 1 9 ? 3.27 -4.336 -0.952 1 91.88 9 PRO B C 1
ATOM 3348 O O . PRO B 1 9 ? 2.604 -4.012 -1.938 1 91.88 9 PRO B O 1
ATOM 3351 N N . PRO B 1 10 ? 4.559 -4.012 -0.799 1 94.19 10 PRO B N 1
ATOM 3352 C CA . PRO B 1 10 ? 5.25 -3.361 -1.917 1 94.19 10 PRO B CA 1
ATOM 3353 C C . PRO B 1 10 ? 5.223 -4.199 -3.193 1 94.19 10 PRO B C 1
ATOM 3355 O O . PRO B 1 10 ? 5.375 -5.422 -3.139 1 94.19 10 PRO B O 1
ATOM 3358 N N . VAL B 1 11 ? 5.035 -3.562 -4.301 1 93.06 11 VAL B N 1
ATOM 3359 C CA . VAL B 1 11 ? 4.887 -4.23 -5.59 1 93.06 11 VAL B CA 1
ATOM 3360 C C . VAL B 1 11 ? 6.176 -4.961 -5.945 1 93.06 11 VAL B C 1
ATOM 3362 O O . VAL B 1 11 ? 6.141 -6.055 -6.52 1 93.06 11 VAL B O 1
ATOM 3365 N N . SER B 1 12 ? 7.309 -4.34 -5.613 1 96.88 12 SER B N 1
ATOM 3366 C CA . SER B 1 12 ? 8.602 -4.953 -5.926 1 96.88 12 SER B CA 1
ATOM 3367 C C . SER B 1 12 ? 8.75 -6.301 -5.234 1 96.88 12 SER B C 1
ATOM 3369 O O . SER B 1 12 ? 9.273 -7.25 -5.82 1 96.88 12 SER B O 1
ATOM 3371 N N . LEU B 1 13 ? 8.266 -6.395 -3.992 1 97.44 13 LEU B N 1
ATOM 3372 C CA . LEU B 1 13 ? 8.312 -7.664 -3.271 1 97.44 13 LEU B CA 1
ATOM 3373 C C . LEU B 1 13 ? 7.453 -8.719 -3.965 1 97.44 13 LEU B C 1
ATOM 3375 O O . LEU B 1 13 ? 7.891 -9.852 -4.152 1 97.44 13 LEU B O 1
ATOM 3379 N N . LEU B 1 14 ? 6.254 -8.328 -4.348 1 94.94 14 LEU B N 1
ATOM 3380 C CA . LEU B 1 14 ? 5.336 -9.258 -4.988 1 94.94 14 LEU B CA 1
ATOM 3381 C C . LEU B 1 14 ? 5.91 -9.773 -6.305 1 94.94 14 LEU B C 1
ATOM 3383 O O . LEU B 1 14 ? 5.812 -10.969 -6.602 1 94.94 14 LEU B O 1
ATOM 3387 N N . LEU B 1 15 ? 6.477 -8.852 -7.082 1 95.94 15 LEU B N 1
ATOM 3388 C CA . LEU B 1 15 ? 7.09 -9.242 -8.352 1 95.94 15 LEU B CA 1
ATOM 3389 C C . LEU B 1 15 ? 8.273 -10.172 -8.117 1 95.94 15 LEU B C 1
ATOM 3391 O O . LEU B 1 15 ? 8.43 -11.172 -8.82 1 95.94 15 LEU B O 1
ATOM 3395 N N . PHE B 1 16 ? 9.086 -9.867 -7.125 1 98.06 16 PHE B N 1
ATOM 3396 C CA . PHE B 1 16 ? 10.266 -10.664 -6.805 1 98.06 16 PHE B CA 1
ATOM 3397 C C . PHE B 1 16 ? 9.875 -12.078 -6.406 1 98.06 16 PHE B C 1
ATOM 3399 O O . PHE B 1 16 ? 10.477 -13.047 -6.875 1 98.06 16 PHE B O 1
ATOM 3406 N N . LEU B 1 17 ? 8.859 -12.188 -5.59 1 97.62 17 LEU B N 1
ATOM 3407 C CA . LEU B 1 17 ? 8.391 -13.469 -5.086 1 97.62 17 LEU B CA 1
ATOM 3408 C C . LEU B 1 17 ? 7.883 -14.352 -6.227 1 97.62 17 LEU B C 1
ATOM 3410 O O . LEU B 1 17 ? 7.852 -15.578 -6.102 1 97.62 17 LEU B O 1
ATOM 3414 N N . GLN B 1 18 ? 7.535 -13.742 -7.352 1 96.25 18 GLN B N 1
ATOM 3415 C CA . GLN B 1 18 ? 6.98 -14.492 -8.477 1 96.25 18 GLN B CA 1
ATOM 3416 C C . GLN B 1 18 ? 8.008 -14.656 -9.594 1 96.25 18 GLN B C 1
ATOM 3418 O O . GLN B 1 18 ? 7.66 -15.047 -10.711 1 96.25 18 GLN B O 1
ATOM 3423 N N . SER B 1 19 ? 9.273 -14.281 -9.305 1 95.06 19 SER B N 1
ATOM 3424 C CA . SER B 1 19 ? 10.359 -14.375 -10.273 1 95.06 19 SER B CA 1
ATOM 3425 C C . SER B 1 19 ? 10.023 -13.625 -11.555 1 95.06 19 SER B C 1
ATOM 3427 O O . SER B 1 19 ? 10.219 -14.148 -12.656 1 95.06 19 SER B O 1
ATOM 3429 N N . ALA B 1 20 ? 9.406 -12.422 -11.391 1 94.56 20 ALA B N 1
ATOM 3430 C CA . ALA B 1 20 ? 9.188 -11.539 -12.531 1 94.56 20 ALA B CA 1
ATOM 3431 C C . ALA B 1 20 ? 10.508 -11.109 -13.148 1 94.56 20 ALA B C 1
ATOM 3433 O O . ALA B 1 20 ? 11.57 -11.258 -12.539 1 94.56 20 ALA B O 1
ATOM 3434 N N . PRO B 1 21 ? 10.438 -10.609 -14.406 1 94 21 PRO B N 1
ATOM 3435 C CA . PRO B 1 21 ? 11.688 -10.125 -15 1 94 21 PRO B CA 1
ATOM 3436 C C . PRO B 1 21 ? 12.414 -9.125 -14.109 1 94 21 PRO B C 1
ATOM 3438 O O . PRO B 1 21 ? 11.789 -8.211 -13.562 1 94 21 PRO B O 1
ATOM 3441 N N . PRO B 1 22 ? 13.727 -9.25 -13.93 1 96.88 22 PRO B N 1
ATOM 3442 C CA . PRO B 1 22 ? 14.516 -8.43 -13.008 1 96.88 22 PRO B CA 1
ATOM 3443 C C . PRO B 1 22 ? 14.328 -6.934 -13.227 1 96.88 22 PRO B C 1
ATOM 3445 O O . PRO B 1 22 ? 14.227 -6.172 -12.258 1 96.88 22 PRO B O 1
ATOM 3448 N N . ARG B 1 23 ? 14.242 -6.527 -14.445 1 95.69 23 ARG B N 1
ATOM 3449 C CA . ARG B 1 23 ? 14.102 -5.105 -14.742 1 95.69 23 ARG B CA 1
ATOM 3450 C C . ARG B 1 23 ? 12.758 -4.57 -14.25 1 95.69 23 ARG B C 1
ATOM 3452 O O . ARG B 1 23 ? 12.68 -3.436 -13.766 1 95.69 23 ARG B O 1
ATOM 3459 N N . LYS B 1 24 ? 11.672 -5.402 -14.398 1 94.31 24 LYS B N 1
ATOM 3460 C CA . LYS B 1 24 ? 10.352 -5.004 -13.914 1 94.31 24 LYS B CA 1
ATOM 3461 C C . LYS B 1 24 ? 10.328 -4.887 -12.398 1 94.31 24 LYS B C 1
ATOM 3463 O O . LYS B 1 24 ? 9.719 -3.965 -11.852 1 94.31 24 LYS B O 1
ATOM 3468 N N . THR B 1 25 ? 10.969 -5.828 -11.75 1 96.81 25 THR B N 1
ATOM 3469 C CA . THR B 1 25 ? 11.062 -5.797 -10.297 1 96.81 25 THR B CA 1
ATOM 3470 C C . THR B 1 25 ? 11.844 -4.562 -9.836 1 96.81 25 THR B C 1
ATOM 3472 O O . THR B 1 25 ? 11.445 -3.895 -8.883 1 96.81 25 THR B O 1
ATOM 3475 N N . PHE B 1 26 ? 12.922 -4.242 -10.555 1 98.25 26 PHE B N 1
ATOM 3476 C CA . PHE B 1 26 ? 13.734 -3.082 -10.203 1 98.25 26 PHE B CA 1
ATOM 3477 C C . PHE B 1 26 ? 12.945 -1.792 -10.383 1 98.25 26 PHE B C 1
ATOM 3479 O O . PHE B 1 26 ? 12.984 -0.911 -9.523 1 98.25 26 PHE B O 1
ATOM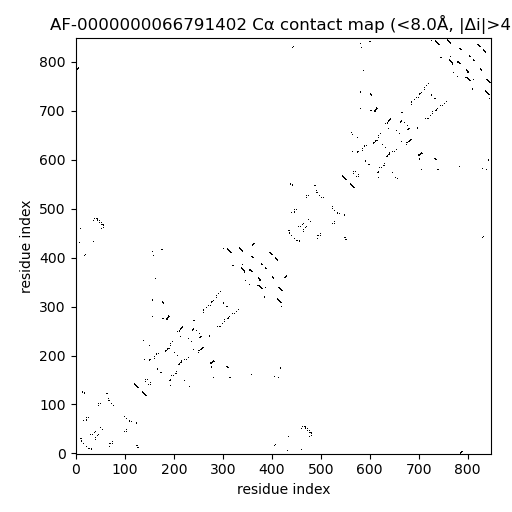 3486 N N . ASP B 1 27 ? 12.234 -1.716 -11.5 1 96.44 27 ASP B N 1
ATOM 3487 C CA . ASP B 1 27 ? 11.406 -0.54 -11.742 1 96.44 27 ASP B CA 1
ATOM 3488 C C . ASP B 1 27 ? 10.375 -0.358 -10.633 1 96.44 27 ASP B C 1
ATOM 3490 O O . ASP B 1 27 ? 10.125 0.764 -10.188 1 96.44 27 ASP B O 1
ATOM 3494 N N . ALA B 1 28 ? 9.766 -1.454 -10.258 1 94.88 28 ALA B N 1
ATOM 3495 C CA . ALA B 1 28 ? 8.789 -1.399 -9.164 1 94.88 28 ALA B CA 1
ATOM 3496 C C . ALA B 1 28 ? 9.453 -0.963 -7.863 1 94.88 28 ALA B C 1
ATOM 3498 O O . ALA B 1 28 ? 8.836 -0.262 -7.055 1 94.88 28 ALA B O 1
ATOM 3499 N N . PHE B 1 29 ? 10.703 -1.36 -7.621 1 97.94 29 PHE B N 1
ATOM 3500 C CA . PHE B 1 29 ? 11.414 -0.981 -6.406 1 97.94 29 PHE B CA 1
ATOM 3501 C C . PHE B 1 29 ? 11.672 0.521 -6.375 1 97.94 29 PHE B C 1
ATOM 3503 O O . PHE B 1 29 ? 11.586 1.149 -5.32 1 97.94 29 PHE B O 1
ATOM 3510 N N . ILE B 1 30 ? 12.047 1.053 -7.516 1 97.44 30 ILE B N 1
ATOM 3511 C CA . ILE B 1 30 ? 12.242 2.496 -7.621 1 97.44 30 ILE B CA 1
ATOM 3512 C C . ILE B 1 30 ? 10.969 3.217 -7.184 1 97.44 30 ILE B C 1
ATOM 3514 O O . ILE B 1 30 ? 11.023 4.156 -6.387 1 97.44 30 ILE B O 1
ATOM 3518 N N . GLU B 1 31 ? 9.844 2.729 -7.664 1 93.88 31 GLU B N 1
ATOM 3519 C CA . GLU B 1 31 ? 8.562 3.355 -7.344 1 93.88 31 GLU B CA 1
ATOM 3520 C C . GLU B 1 31 ? 8.219 3.182 -5.867 1 93.88 31 GLU B C 1
ATOM 3522 O O . GLU B 1 31 ? 7.68 4.094 -5.238 1 93.88 31 GLU B O 1
ATOM 3527 N N . ASP B 1 32 ? 8.508 1.964 -5.336 1 95.38 32 ASP B N 1
ATOM 3528 C CA . ASP B 1 32 ? 8.281 1.727 -3.914 1 95.38 32 ASP B CA 1
ATOM 3529 C C . ASP B 1 32 ? 9.102 2.688 -3.057 1 95.38 32 ASP B C 1
ATOM 3531 O O . ASP B 1 32 ? 8.617 3.195 -2.045 1 95.38 32 ASP B O 1
ATOM 3535 N N . CYS B 1 33 ? 10.359 2.887 -3.432 1 96.88 33 CYS B N 1
ATOM 3536 C CA . CYS B 1 33 ? 11.219 3.811 -2.705 1 96.88 33 CYS B CA 1
ATOM 3537 C C . CYS B 1 33 ? 10.664 5.227 -2.748 1 96.88 33 CYS B C 1
ATOM 3539 O O . CYS B 1 33 ? 10.625 5.914 -1.726 1 96.88 33 CYS B O 1
ATOM 3541 N N . LYS B 1 34 ? 10.25 5.664 -3.926 1 93.69 34 LYS B N 1
ATOM 3542 C CA . LYS B 1 34 ? 9.664 6.992 -4.078 1 93.69 34 LYS B CA 1
ATOM 3543 C C . LYS B 1 34 ? 8.461 7.168 -3.156 1 93.69 34 LYS B C 1
ATOM 3545 O O . LYS B 1 34 ? 8.289 8.227 -2.539 1 93.69 34 LYS B O 1
ATOM 3550 N N . LEU B 1 35 ? 7.652 6.152 -3.105 1 92.06 35 LEU B N 1
ATOM 3551 C CA . LEU B 1 35 ? 6.469 6.168 -2.25 1 92.06 35 LEU B CA 1
ATOM 3552 C C . LEU B 1 35 ? 6.859 6.363 -0.788 1 92.06 35 LEU B C 1
ATOM 3554 O O . LEU B 1 35 ? 6.117 6.977 -0.018 1 92.06 35 LEU B O 1
ATOM 3558 N N . CYS B 1 36 ? 8.016 5.883 -0.395 1 95.75 36 CYS B N 1
ATOM 3559 C CA . CYS B 1 36 ? 8.477 5.957 0.988 1 95.75 36 CYS B CA 1
ATOM 3560 C C . CYS B 1 36 ? 9.352 7.184 1.207 1 95.75 36 CYS B C 1
ATOM 3562 O O . CYS B 1 36 ? 10 7.312 2.25 1 95.75 36 CYS B O 1
ATOM 3564 N N . GLY B 1 37 ? 9.469 8.047 0.209 1 93.56 37 GLY B N 1
ATOM 3565 C CA . GLY B 1 37 ? 10.195 9.297 0.338 1 93.56 37 GLY B CA 1
ATOM 3566 C C . GLY B 1 37 ? 11.703 9.117 0.22 1 93.56 37 GLY B C 1
ATOM 3567 O O . GLY B 1 37 ? 12.469 9.891 0.802 1 93.56 37 GLY B O 1
ATOM 3568 N N . MET B 1 38 ? 12.141 8.141 -0.469 1 95.56 38 MET B N 1
ATOM 3569 C CA . MET B 1 38 ? 13.578 7.922 -0.599 1 95.56 38 MET B CA 1
ATOM 3570 C C . MET B 1 38 ? 13.961 7.652 -2.051 1 95.56 38 MET B C 1
ATOM 3572 O O . MET B 1 38 ? 13.164 7.098 -2.812 1 95.56 38 MET B O 1
ATOM 3576 N N . SER B 1 39 ? 15.18 8.062 -2.355 1 95.56 39 SER B N 1
ATOM 3577 C CA . SER B 1 39 ? 15.758 7.676 -3.641 1 95.56 39 SER B CA 1
ATOM 3578 C C . SER B 1 39 ? 16.25 6.234 -3.619 1 95.56 39 SER B C 1
ATOM 3580 O O . SER B 1 39 ? 16.844 5.789 -2.635 1 95.56 39 SER B O 1
ATOM 3582 N N . TRP B 1 40 ? 16.047 5.52 -4.703 1 96.94 40 TRP B N 1
ATOM 3583 C CA . TRP B 1 40 ? 16.406 4.105 -4.777 1 96.94 40 TRP B CA 1
ATOM 3584 C C . TRP B 1 40 ? 17.906 3.916 -4.637 1 96.94 40 TRP B C 1
ATOM 3586 O O . TRP B 1 40 ? 18.375 2.824 -4.301 1 96.94 40 TRP B O 1
ATOM 3596 N N . CYS B 1 41 ? 18.672 4.98 -4.875 1 95.75 41 CYS B N 1
ATOM 3597 C CA . CYS B 1 41 ? 20.125 4.859 -4.879 1 95.75 41 CYS B CA 1
ATOM 3598 C C . CYS B 1 41 ? 20.703 5.188 -3.506 1 95.75 41 CYS B C 1
ATOM 3600 O O . CYS B 1 41 ? 21.906 5.055 -3.287 1 95.75 41 CYS B O 1
ATOM 3602 N N . SER B 1 42 ? 19.875 5.66 -2.521 1 95.88 42 SER B N 1
ATOM 3603 C CA . SER B 1 42 ? 20.344 5.988 -1.183 1 95.88 42 SER B CA 1
ATOM 3604 C C . SER B 1 42 ? 20.797 4.738 -0.433 1 95.88 42 SER B C 1
ATOM 3606 O O . SER B 1 42 ? 20.328 3.635 -0.725 1 95.88 42 SER B O 1
ATOM 3608 N N . PRO B 1 43 ? 21.734 4.855 0.475 1 96 43 PRO B N 1
ATOM 3609 C CA . PRO B 1 43 ? 22.141 3.707 1.294 1 96 43 PRO B CA 1
ATOM 3610 C C . PRO B 1 43 ? 20.969 3.055 2.016 1 96 43 PRO B C 1
ATOM 3612 O O . PRO B 1 43 ? 20.906 1.828 2.117 1 96 43 PRO B O 1
ATOM 3615 N N . ALA B 1 44 ? 20.031 3.85 2.49 1 96.62 44 ALA B N 1
ATOM 3616 C CA . ALA B 1 44 ? 18.859 3.322 3.178 1 96.62 44 ALA B CA 1
ATOM 3617 C C . ALA B 1 44 ? 18.016 2.455 2.242 1 96.62 44 ALA B C 1
ATOM 3619 O O . ALA B 1 44 ? 17.5 1.415 2.652 1 96.62 44 ALA B O 1
ATOM 3620 N N . ALA B 1 45 ? 17.859 2.928 1.034 1 97.88 45 ALA B N 1
ATOM 3621 C CA . ALA B 1 45 ? 17.094 2.166 0.058 1 97.88 45 ALA B CA 1
ATOM 3622 C C . ALA B 1 45 ? 17.766 0.834 -0.258 1 97.88 45 ALA B C 1
ATOM 3624 O O . ALA B 1 45 ? 17.094 -0.184 -0.435 1 97.88 45 ALA B O 1
ATOM 3625 N N . GLN B 1 46 ? 19.047 0.862 -0.385 1 98.06 46 GLN B N 1
ATOM 3626 C CA . GLN B 1 46 ? 19.797 -0.367 -0.636 1 98.06 46 GLN B CA 1
ATOM 3627 C C . GLN B 1 46 ? 19.625 -1.36 0.508 1 98.06 46 GLN B C 1
ATOM 3629 O O . GLN B 1 46 ? 19.375 -2.547 0.275 1 98.06 46 GLN B O 1
ATOM 3634 N N . GLN B 1 47 ? 19.734 -0.873 1.723 1 97.62 47 GLN B N 1
ATOM 3635 C CA . GLN B 1 47 ? 19.484 -1.712 2.891 1 97.62 47 GLN B CA 1
ATOM 3636 C C . GLN B 1 47 ? 18.047 -2.211 2.918 1 97.62 47 GLN B C 1
ATOM 3638 O O . GLN B 1 47 ? 17.781 -3.348 3.314 1 97.62 47 GLN B O 1
ATOM 3643 N N . LEU B 1 48 ? 17.172 -1.306 2.566 1 98.19 48 LEU B N 1
ATOM 3644 C CA . LEU B 1 48 ? 15.758 -1.653 2.49 1 98.19 48 LEU B CA 1
ATOM 3645 C C . LEU B 1 48 ? 15.539 -2.824 1.54 1 98.19 48 LEU B C 1
ATOM 3647 O O . LEU B 1 48 ? 14.805 -3.762 1.861 1 98.19 48 LEU B O 1
ATOM 3651 N N . CYS B 1 49 ? 16.141 -2.787 0.385 1 98.56 49 CYS B N 1
ATOM 3652 C CA . CYS B 1 49 ? 16 -3.854 -0.602 1 98.56 49 CYS B CA 1
ATOM 3653 C C . CYS B 1 49 ? 16.438 -5.191 -0.021 1 98.56 49 CYS B C 1
ATOM 3655 O O . CYS B 1 49 ? 15.758 -6.199 -0.185 1 98.56 49 CYS B O 1
ATOM 3657 N N . VAL B 1 50 ? 17.547 -5.164 0.643 1 98.44 50 VAL B N 1
ATOM 3658 C CA . VAL B 1 50 ? 18.109 -6.391 1.191 1 98.44 50 VAL B CA 1
ATOM 3659 C C . VAL B 1 50 ? 17.188 -6.941 2.283 1 98.44 50 VAL B C 1
ATOM 3661 O O . VAL B 1 50 ? 16.859 -8.125 2.277 1 98.44 50 VAL B O 1
ATOM 3664 N N . ALA B 1 51 ? 16.734 -6.121 3.188 1 97.62 51 ALA B N 1
ATOM 3665 C CA . ALA B 1 51 ? 15.914 -6.551 4.32 1 97.62 51 ALA B CA 1
ATOM 3666 C C . ALA B 1 51 ? 14.523 -6.969 3.867 1 97.62 51 ALA B C 1
ATOM 3668 O O . ALA B 1 51 ? 13.984 -7.973 4.34 1 97.62 51 ALA B O 1
ATOM 3669 N N . LEU B 1 52 ? 13.914 -6.227 2.965 1 98 52 LEU B N 1
ATOM 3670 C CA . LEU B 1 52 ? 12.523 -6.391 2.562 1 98 52 LEU B CA 1
ATOM 3671 C C . LEU B 1 52 ? 12.383 -7.516 1.547 1 98 52 LEU B C 1
ATOM 3673 O O . LEU B 1 52 ? 11.391 -8.258 1.566 1 98 52 LEU B O 1
ATOM 3677 N N . ILE B 1 53 ? 13.383 -7.578 0.622 1 98.19 53 ILE B N 1
ATOM 3678 C CA . ILE B 1 53 ? 13.203 -8.461 -0.529 1 98.19 53 ILE B CA 1
ATOM 3679 C C . ILE B 1 53 ? 14.133 -9.664 -0.408 1 98.19 53 ILE B C 1
ATOM 3681 O O . ILE B 1 53 ? 13.672 -10.797 -0.245 1 98.19 53 ILE B O 1
ATOM 3685 N N . ILE B 1 54 ? 15.43 -9.453 -0.285 1 98.38 54 ILE B N 1
ATOM 3686 C CA . ILE B 1 54 ? 16.422 -10.516 -0.426 1 98.38 54 ILE B CA 1
ATOM 3687 C C . ILE B 1 54 ? 16.422 -11.398 0.823 1 98.38 54 ILE B C 1
ATOM 3689 O O . ILE B 1 54 ? 16.406 -12.625 0.726 1 98.38 54 ILE B O 1
ATOM 3693 N N . ARG B 1 55 ? 16.375 -10.781 1.986 1 97.25 55 ARG B N 1
ATOM 3694 C CA . ARG B 1 55 ? 16.484 -11.523 3.236 1 97.25 55 ARG B CA 1
ATOM 3695 C C . ARG B 1 55 ? 15.117 -11.758 3.861 1 97.25 55 ARG B C 1
ATOM 3697 O O . ARG B 1 55 ? 15.016 -12.094 5.043 1 97.25 55 ARG B O 1
ATOM 3704 N N . ASN B 1 56 ? 14.062 -11.453 3.162 1 97.62 56 ASN B N 1
ATOM 3705 C CA . ASN B 1 56 ? 12.711 -11.742 3.625 1 97.62 56 ASN B CA 1
ATOM 3706 C C . ASN B 1 56 ? 12.562 -13.195 4.055 1 97.62 56 ASN B C 1
ATOM 3708 O O . ASN B 1 56 ? 13 -14.102 3.344 1 97.62 56 ASN B O 1
ATOM 3712 N N . PRO B 1 57 ? 12 -13.477 5.164 1 96.75 57 PRO B N 1
ATOM 3713 C CA . PRO B 1 57 ? 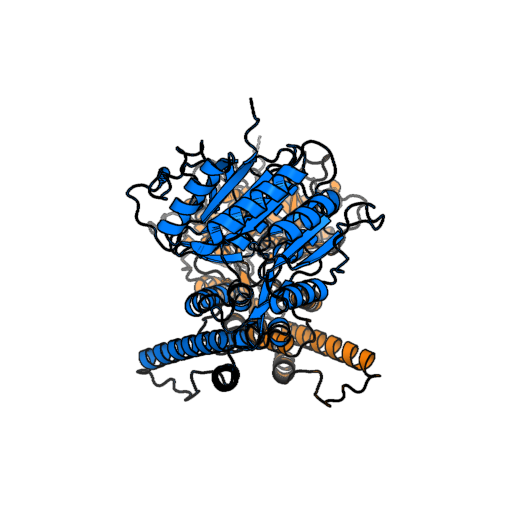11.828 -14.859 5.613 1 96.75 57 PRO B CA 1
ATOM 3714 C C . PRO B 1 57 ? 11.078 -15.719 4.602 1 96.75 57 PRO B C 1
ATOM 3716 O O . PRO B 1 57 ? 11.359 -16.922 4.477 1 96.75 57 PRO B O 1
ATOM 3719 N N . LEU B 1 58 ? 10.148 -15.203 3.861 1 95.88 58 LEU B N 1
ATOM 3720 C CA . LEU B 1 58 ? 9.438 -15.93 2.814 1 95.88 58 LEU B CA 1
ATOM 3721 C C . LEU B 1 58 ? 10.406 -16.391 1.729 1 95.88 58 LEU B C 1
ATOM 3723 O O . LEU B 1 58 ? 10.297 -17.531 1.244 1 95.88 58 LEU B O 1
ATOM 3727 N N . VAL B 1 59 ? 11.273 -15.492 1.37 1 96.94 59 VAL B N 1
ATOM 3728 C CA . VAL B 1 59 ? 12.25 -15.789 0.32 1 96.94 59 VAL B CA 1
ATOM 3729 C C . VAL B 1 59 ? 13.227 -16.844 0.805 1 96.94 59 VAL B C 1
ATOM 3731 O O . VAL B 1 59 ? 13.656 -17.703 0.032 1 96.94 59 VAL B O 1
ATOM 3734 N N . LYS B 1 60 ? 13.609 -16.781 2.053 1 95.69 60 LYS B N 1
ATOM 3735 C CA . LYS B 1 60 ? 14.523 -17.766 2.627 1 95.69 60 LYS B CA 1
ATOM 3736 C C . LYS B 1 60 ? 13.859 -19.141 2.699 1 95.69 60 LYS B C 1
ATOM 3738 O O . LYS B 1 60 ? 14.492 -20.156 2.377 1 95.69 60 LYS B O 1
ATOM 3743 N N . LYS B 1 61 ? 12.641 -19.188 3.107 1 96.56 61 LYS B N 1
ATOM 3744 C CA . LYS B 1 61 ? 11.906 -20.453 3.26 1 96.56 61 LYS B CA 1
ATOM 3745 C C . LYS B 1 61 ? 11.508 -21.031 1.903 1 96.56 61 LYS B C 1
ATOM 3747 O O . LYS B 1 61 ? 11.539 -22.234 1.705 1 96.56 61 LYS B O 1
ATOM 3752 N N . TYR B 1 62 ? 11.078 -20.172 1.026 1 97.31 62 TYR B N 1
ATOM 3753 C CA . TYR B 1 62 ? 10.656 -20.531 -0.327 1 97.31 62 TYR B CA 1
ATOM 3754 C C . TYR B 1 62 ? 11.43 -19.719 -1.362 1 97.31 62 TYR B C 1
ATOM 3756 O O . TYR B 1 62 ? 10.867 -18.812 -1.985 1 97.31 62 TYR B O 1
ATOM 3764 N N . PRO B 1 63 ? 12.625 -20.094 -1.637 1 96.25 63 PRO B N 1
ATOM 3765 C CA . PRO B 1 63 ? 13.492 -19.266 -2.48 1 96.25 63 PRO B CA 1
ATOM 3766 C C . PRO B 1 63 ? 13.078 -19.281 -3.949 1 96.25 63 PRO B C 1
ATOM 3768 O O . PRO B 1 63 ? 12.852 -20.344 -4.52 1 96.25 63 PRO B O 1
ATOM 3771 N N . PRO B 1 64 ? 13.008 -18.078 -4.57 1 96.31 64 PRO B N 1
ATOM 3772 C CA . PRO B 1 64 ? 12.859 -18.031 -6.027 1 96.31 64 PRO B CA 1
ATOM 3773 C C . PRO B 1 64 ? 14.086 -18.578 -6.758 1 96.31 64 PRO B C 1
ATOM 3775 O O . PRO B 1 64 ? 15.07 -18.969 -6.121 1 96.31 64 PRO B O 1
ATOM 3778 N N . ARG B 1 65 ? 13.992 -18.625 -8.055 1 93.25 65 ARG B N 1
ATOM 3779 C CA . ARG B 1 65 ? 15.117 -19.094 -8.867 1 93.25 65 ARG B CA 1
ATOM 3780 C C . ARG B 1 65 ? 16.359 -18.25 -8.594 1 93.25 65 ARG B C 1
ATOM 3782 O O . ARG B 1 65 ? 16.344 -17.031 -8.734 1 93.25 65 ARG B O 1
ATOM 3789 N N . PRO B 1 66 ? 17.438 -18.891 -8.188 1 93.44 66 PRO B N 1
ATOM 3790 C CA . PRO B 1 66 ? 18.641 -18.156 -7.82 1 93.44 66 PRO B CA 1
ATOM 3791 C C . PRO B 1 66 ? 19.156 -17.281 -8.953 1 93.44 66 PRO B C 1
ATOM 3793 O O . PRO B 1 66 ? 19.672 -16.172 -8.711 1 93.44 66 PRO B O 1
ATOM 3796 N N . SER B 1 67 ? 19.062 -17.766 -10.172 1 93.56 67 SER B N 1
ATOM 3797 C CA . SER B 1 67 ? 19.531 -16.984 -11.312 1 93.56 67 SER B CA 1
ATOM 3798 C C . SER B 1 67 ? 18.75 -15.68 -11.453 1 93.56 67 SER B C 1
ATOM 3800 O O . SER B 1 67 ? 19.297 -14.656 -11.852 1 93.56 67 SER B O 1
ATOM 3802 N N . ASN B 1 68 ? 17.484 -15.758 -11.148 1 95.12 68 ASN B N 1
ATOM 3803 C CA . ASN B 1 68 ? 16.656 -14.555 -11.211 1 95.12 68 ASN B CA 1
ATOM 3804 C C . ASN B 1 68 ? 17.062 -13.539 -10.141 1 95.12 68 ASN B C 1
ATOM 3806 O O . ASN B 1 68 ? 17.078 -12.336 -10.398 1 95.12 68 ASN B O 1
ATOM 3810 N N . ILE B 1 69 ? 17.359 -14.008 -8.922 1 97.44 69 ILE B N 1
ATOM 3811 C CA . ILE B 1 69 ? 17.797 -13.141 -7.832 1 97.44 69 ILE B CA 1
ATOM 3812 C C . ILE B 1 69 ? 19.125 -12.484 -8.188 1 97.44 69 ILE B C 1
ATOM 3814 O O . ILE B 1 69 ? 19.281 -11.266 -8.039 1 97.44 69 ILE B O 1
ATOM 3818 N N . TYR B 1 70 ? 19.984 -13.328 -8.719 1 97.5 70 TYR B N 1
ATOM 3819 C CA . TYR B 1 70 ? 21.281 -12.82 -9.133 1 97.5 70 TYR B CA 1
ATOM 3820 C C . TYR B 1 70 ? 21.141 -11.75 -10.211 1 97.5 70 TYR B C 1
ATOM 3822 O O . TYR B 1 70 ? 21.781 -10.703 -10.141 1 97.5 70 TYR B O 1
ATOM 3830 N N . ALA B 1 71 ? 20.328 -12 -11.18 1 97.69 71 ALA B N 1
ATOM 3831 C CA . ALA B 1 71 ? 20.109 -11.055 -12.273 1 97.69 71 ALA B CA 1
ATOM 3832 C C . ALA B 1 71 ? 19.547 -9.734 -11.758 1 97.69 71 ALA B C 1
ATOM 3834 O O . ALA B 1 71 ? 19.922 -8.664 -12.234 1 97.69 71 ALA B O 1
ATOM 3835 N N . PHE B 1 72 ? 18.641 -9.805 -10.844 1 98.31 72 PHE B N 1
ATOM 3836 C CA . PHE B 1 72 ? 18.078 -8.617 -10.227 1 98.31 72 PHE B CA 1
ATOM 3837 C C . PHE B 1 72 ? 19.156 -7.793 -9.531 1 98.31 72 PHE B C 1
ATOM 3839 O O . PHE B 1 72 ? 19.25 -6.582 -9.734 1 98.31 72 PHE B O 1
ATOM 3846 N N . LEU B 1 73 ? 19.922 -8.461 -8.688 1 98.62 73 LEU B N 1
ATOM 3847 C CA . LEU B 1 73 ? 20.984 -7.789 -7.945 1 98.62 73 LEU B CA 1
ATOM 3848 C C . LEU B 1 73 ? 22.031 -7.215 -8.891 1 98.62 73 LEU B C 1
ATOM 3850 O O . LEU B 1 73 ? 22.531 -6.105 -8.672 1 98.62 73 LEU B O 1
ATOM 3854 N N . LYS B 1 74 ? 22.344 -7.941 -9.875 1 98.12 74 LYS B N 1
ATOM 3855 C CA . LYS B 1 74 ? 23.312 -7.48 -10.875 1 98.12 74 LYS B CA 1
ATOM 3856 C C . LYS B 1 74 ? 22.828 -6.207 -11.562 1 98.12 74 LYS B C 1
ATOM 3858 O O . LYS B 1 74 ? 23.594 -5.254 -11.727 1 98.12 74 LYS B O 1
ATOM 3863 N N . HIS B 1 75 ? 21.562 -6.238 -11.945 1 98.12 75 HIS B N 1
ATOM 3864 C CA . HIS B 1 75 ? 20.984 -5.062 -12.578 1 98.12 75 HIS B CA 1
ATOM 3865 C C . HIS B 1 75 ? 20.969 -3.871 -11.633 1 98.12 75 HIS B C 1
ATOM 3867 O O . HIS B 1 75 ? 21.281 -2.75 -12.039 1 98.12 75 HIS B O 1
ATOM 3873 N N . PHE B 1 76 ? 20.625 -4.074 -10.375 1 98.19 76 PHE B N 1
ATOM 3874 C CA . PHE B 1 76 ? 20.578 -3.035 -9.352 1 98.19 76 PHE B CA 1
ATOM 3875 C C . PHE B 1 76 ? 21.953 -2.391 -9.18 1 98.19 76 PHE B C 1
ATOM 3877 O O . PHE B 1 76 ? 22.078 -1.164 -9.211 1 98.19 76 PHE B O 1
ATOM 3884 N N . ILE B 1 77 ? 22.969 -3.191 -9.055 1 97.38 77 ILE B N 1
ATOM 3885 C CA . ILE B 1 77 ? 24.344 -2.725 -8.852 1 97.38 77 ILE B CA 1
ATOM 3886 C C . ILE B 1 77 ? 24.828 -1.976 -10.094 1 97.38 77 ILE B C 1
ATOM 3888 O O . ILE B 1 77 ? 25.469 -0.935 -9.984 1 97.38 77 ILE B O 1
ATOM 3892 N N . PHE B 1 78 ? 24.469 -2.51 -11.219 1 96.62 78 PHE B N 1
ATOM 3893 C CA . PHE B 1 78 ? 24.844 -1.857 -12.469 1 96.62 78 PHE B CA 1
ATOM 3894 C C . PHE B 1 78 ? 24.266 -0.444 -12.523 1 96.62 78 PHE B C 1
ATOM 3896 O O . PHE B 1 78 ? 24.984 0.502 -12.875 1 96.62 78 PHE B O 1
ATOM 3903 N N . GLU B 1 79 ? 22.984 -0.3 -12.188 1 96.19 79 GLU B N 1
ATOM 3904 C CA . GLU B 1 79 ? 22.344 1.006 -12.203 1 96.19 79 GLU B CA 1
ATOM 3905 C C . GLU B 1 79 ? 22.984 1.955 -11.195 1 96.19 79 GLU B C 1
ATOM 3907 O O . GLU B 1 79 ? 23.125 3.15 -11.461 1 96.19 79 GLU B O 1
ATOM 3912 N N . LEU B 1 80 ? 23.359 1.468 -10 1 96.06 80 LEU B N 1
ATOM 3913 C CA . LEU B 1 80 ? 24.031 2.271 -8.984 1 96.06 80 LEU B CA 1
ATOM 3914 C C . LEU B 1 80 ? 25.375 2.787 -9.492 1 96.06 80 LEU B C 1
ATOM 3916 O O . LEU B 1 80 ? 25.719 3.947 -9.266 1 96.06 80 LEU B O 1
ATOM 3920 N N . GLU B 1 81 ? 26.109 1.978 -10.164 1 93.31 81 GLU B N 1
ATOM 3921 C CA . GLU B 1 81 ? 27.422 2.336 -10.703 1 93.31 81 GLU B CA 1
ATOM 3922 C C . GLU B 1 81 ? 27.297 3.389 -11.797 1 93.31 81 GLU B C 1
ATOM 3924 O O . GLU B 1 81 ? 28.156 4.266 -11.922 1 93.31 81 GLU B O 1
ATOM 3929 N N . GLN B 1 82 ? 26.281 3.352 -12.539 1 91.31 82 GLN B N 1
ATOM 3930 C CA . GLN B 1 82 ? 26.062 4.309 -13.625 1 91.31 82 GLN B CA 1
ATOM 3931 C C . GLN B 1 82 ? 25.812 5.707 -13.07 1 91.31 82 GLN B C 1
ATOM 3933 O O . GLN B 1 82 ? 26.281 6.699 -13.633 1 91.31 82 GLN B O 1
ATOM 3938 N N . ILE B 1 83 ? 25.016 5.789 -12.039 1 87.38 83 ILE B N 1
ATOM 3939 C CA . ILE B 1 83 ? 24.703 7.082 -11.445 1 87.38 83 ILE B CA 1
ATOM 3940 C C . ILE B 1 83 ? 25.969 7.688 -10.828 1 87.38 83 ILE B C 1
ATOM 3942 O O . ILE B 1 83 ? 26.203 8.891 -10.93 1 87.38 83 ILE B O 1
ATOM 3946 N N . HIS B 1 84 ? 26.719 6.883 -10.18 1 79.62 84 HIS B N 1
ATOM 3947 C CA . HIS B 1 84 ? 27.922 7.359 -9.508 1 79.62 84 HIS B CA 1
ATOM 3948 C C . HIS B 1 84 ? 28.984 7.785 -10.516 1 79.62 84 HIS B C 1
ATOM 3950 O O . HIS B 1 84 ? 29.719 8.75 -10.281 1 79.62 84 HIS B O 1
ATOM 3956 N N . SER B 1 85 ? 29.109 7.062 -11.516 1 72.12 85 SER B N 1
ATOM 3957 C CA . SER B 1 85 ? 30.078 7.422 -12.555 1 72.12 85 SER B CA 1
ATOM 3958 C C . SER B 1 85 ? 29.672 8.711 -13.258 1 72.12 85 SER B C 1
ATOM 3960 O O . SER B 1 85 ? 30.531 9.484 -13.695 1 72.12 85 SER B O 1
ATOM 3962 N N . GLY B 1 86 ? 28.391 8.867 -13.484 1 62.97 86 GLY B N 1
ATOM 3963 C CA . GLY B 1 86 ? 27.922 10.07 -14.156 1 62.97 86 GLY B CA 1
ATOM 3964 C C . GLY B 1 86 ? 28.016 11.305 -13.281 1 62.97 86 GLY B C 1
ATOM 3965 O O . GLY B 1 86 ? 28.219 12.414 -13.789 1 62.97 86 GLY B O 1
ATOM 3966 N N . THR B 1 87 ? 27.672 11.109 -11.961 1 55.41 87 THR B N 1
ATOM 3967 C CA . THR B 1 87 ? 27.828 12.234 -11.039 1 55.41 87 THR B CA 1
ATOM 3968 C C . THR B 1 87 ? 29.297 12.43 -10.664 1 55.41 87 THR B C 1
ATOM 3970 O O . THR B 1 87 ? 29.641 13.383 -9.961 1 55.41 87 THR B O 1
ATOM 3973 N N . ALA B 1 88 ? 30.109 11.375 -10.859 1 49.66 88 ALA B N 1
ATOM 3974 C CA . ALA B 1 88 ? 31.516 11.336 -10.477 1 49.66 88 ALA B CA 1
ATOM 3975 C C . ALA B 1 88 ? 32.281 12.492 -11.109 1 49.66 88 ALA B C 1
ATOM 3977 O O . ALA B 1 88 ? 33.5 12.586 -10.969 1 49.66 88 ALA B O 1
ATOM 3978 N N . GLY B 1 89 ? 31.875 13.148 -11.969 1 41 89 GLY B N 1
ATOM 3979 C CA . GLY B 1 89 ? 32.812 14.258 -11.914 1 41 89 GLY B CA 1
ATOM 3980 C C . GLY B 1 89 ? 33.031 14.781 -10.508 1 41 89 GLY B C 1
ATOM 3981 O O . GLY B 1 89 ? 33.969 15.555 -10.266 1 41 89 GLY B O 1
ATOM 3982 N N . ALA B 1 90 ? 31.875 14.992 -9.805 1 38.59 90 ALA B N 1
ATOM 3983 C CA . ALA B 1 90 ? 32.094 15.57 -8.477 1 38.59 90 ALA B CA 1
ATOM 3984 C C . ALA B 1 90 ? 32.594 14.508 -7.488 1 38.59 90 ALA B C 1
ATOM 3986 O O . ALA B 1 90 ? 31.969 13.445 -7.363 1 38.59 90 ALA B O 1
ATOM 3987 N N . GLU B 1 91 ? 33.75 14.273 -7.27 1 39.69 91 GLU B N 1
ATOM 3988 C CA . GLU B 1 91 ? 34.375 13.5 -6.203 1 39.69 91 GLU B CA 1
ATOM 3989 C C . GLU B 1 91 ? 33.406 13.289 -5.035 1 39.69 91 GLU B C 1
ATOM 3991 O O . GLU B 1 91 ? 32.875 14.25 -4.48 1 39.69 91 GLU B O 1
ATOM 3996 N N . ASP B 1 92 ? 32.469 12.336 -5.008 1 47.25 92 ASP B N 1
ATOM 3997 C CA . ASP B 1 92 ? 31.812 12.125 -3.711 1 47.25 92 ASP B CA 1
ATOM 3998 C C . ASP B 1 92 ? 32.812 12.32 -2.572 1 47.25 92 ASP B C 1
ATOM 4000 O O . ASP B 1 92 ? 33.781 11.555 -2.432 1 47.25 92 ASP B O 1
ATOM 4004 N N . PRO B 1 93 ? 33.031 13.359 -2.203 1 44.97 93 PRO B N 1
ATOM 4005 C CA . PRO B 1 93 ? 34.094 13.719 -1.293 1 44.97 93 PRO B CA 1
ATOM 4006 C C . PRO B 1 93 ? 34.312 12.688 -0.189 1 44.97 93 PRO B C 1
ATOM 4008 O O . PRO B 1 93 ? 35.406 12.617 0.39 1 44.97 93 PRO B O 1
ATOM 4011 N N . ASP B 1 94 ? 33.219 12.078 0.293 1 49.38 94 ASP B N 1
ATOM 4012 C CA . ASP B 1 94 ? 33.5 11.305 1.492 1 49.38 94 ASP B CA 1
ATOM 4013 C C . ASP B 1 94 ? 34.062 9.922 1.132 1 49.38 94 ASP B C 1
ATOM 4015 O O . ASP B 1 94 ? 34.375 9.125 2.016 1 49.38 94 ASP B O 1
ATOM 4019 N N . GLY B 1 95 ? 34.406 9.602 -0.157 1 55.62 95 GLY B N 1
ATOM 4020 C CA . GLY B 1 95 ? 35.094 8.367 -0.475 1 55.62 95 GLY B CA 1
ATOM 4021 C C . GLY B 1 95 ? 34.25 7.129 -0.257 1 55.62 95 GLY B C 1
ATOM 4022 O O . GLY B 1 95 ? 34.781 6.012 -0.229 1 55.62 95 GLY B O 1
ATOM 4023 N N . GLU B 1 96 ? 33.031 7.258 0.16 1 62.59 96 GLU B N 1
ATOM 4024 C CA . GLU B 1 96 ? 32.281 6.07 0.577 1 62.59 96 GLU B CA 1
ATOM 4025 C C . GLU B 1 96 ? 31.75 5.301 -0.628 1 62.59 96 GLU B C 1
ATOM 4027 O O . GLU B 1 96 ? 31.422 5.898 -1.655 1 62.59 96 GLU B O 1
ATOM 4032 N N . ASP B 1 97 ? 31.984 4.027 -0.711 1 78.5 97 ASP B N 1
ATOM 4033 C CA . ASP B 1 97 ? 31.484 3.061 -1.685 1 78.5 97 ASP B CA 1
ATOM 4034 C C . ASP B 1 97 ? 30 3.297 -1.978 1 78.5 97 ASP B C 1
ATOM 4036 O O . ASP B 1 97 ? 29.188 3.422 -1.056 1 78.5 97 ASP B O 1
ATOM 4040 N N . PRO B 1 98 ? 29.703 3.619 -3.279 1 88.69 98 PRO B N 1
ATOM 4041 C CA . PRO B 1 98 ? 28.312 3.871 -3.666 1 88.69 98 PRO B CA 1
ATOM 4042 C C . PRO B 1 98 ? 27.391 2.695 -3.35 1 88.69 98 PRO B C 1
ATOM 4044 O O . PRO B 1 98 ? 26.172 2.863 -3.277 1 88.69 98 PRO B O 1
ATOM 4047 N N . ILE B 1 99 ? 28.016 1.572 -3.209 1 95.44 99 ILE B N 1
ATOM 4048 C CA . ILE B 1 99 ? 27.234 0.376 -2.951 1 95.44 99 ILE B CA 1
ATOM 4049 C C . ILE B 1 99 ? 27.266 0.042 -1.461 1 95.44 99 ILE B C 1
ATOM 4051 O O . ILE B 1 99 ? 28.344 -0.102 -0.878 1 95.44 99 ILE B O 1
ATOM 4055 N N . HIS B 1 100 ? 26.156 -0.04 -0.882 1 95.25 100 HIS B N 1
ATOM 4056 C CA . HIS B 1 100 ? 26.047 -0.406 0.525 1 95.25 100 HIS B CA 1
ATOM 4057 C C . HIS B 1 100 ? 26.562 -1.819 0.771 1 95.25 100 HIS B C 1
ATOM 4059 O O . HIS B 1 100 ? 26.344 -2.715 -0.048 1 95.25 100 HIS B O 1
ATOM 4065 N N . GLN B 1 101 ? 27.125 -2.096 1.87 1 95.5 101 GLN B N 1
ATOM 4066 C CA . GLN B 1 101 ? 27.75 -3.371 2.213 1 95.5 101 GLN B CA 1
ATOM 4067 C C . GLN B 1 101 ? 26.734 -4.508 2.17 1 95.5 101 GLN B C 1
ATOM 4069 O O . GLN B 1 101 ? 27.031 -5.594 1.66 1 95.5 101 GLN B O 1
ATOM 4074 N N . ASP B 1 102 ? 25.547 -4.344 2.684 1 95.94 102 ASP B N 1
ATOM 4075 C CA . ASP B 1 102 ? 24.531 -5.379 2.717 1 95.94 102 ASP B CA 1
ATOM 4076 C C . ASP B 1 102 ? 24.156 -5.828 1.307 1 95.94 102 ASP B C 1
ATOM 4078 O O . ASP B 1 102 ? 23.938 -7.016 1.066 1 95.94 102 ASP B O 1
ATOM 4082 N N . LEU B 1 103 ? 24.031 -4.848 0.412 1 97.44 103 LEU B N 1
ATOM 4083 C CA . LEU B 1 103 ? 23.672 -5.156 -0.968 1 97.44 103 LEU B CA 1
ATOM 4084 C C . LEU B 1 103 ? 24.781 -5.941 -1.656 1 97.44 103 LEU B C 1
ATOM 4086 O O . LEU B 1 103 ? 24.516 -6.906 -2.373 1 97.44 103 LEU B O 1
ATOM 4090 N N . MET B 1 104 ? 26.047 -5.516 -1.454 1 97.19 104 MET B N 1
ATOM 4091 C CA . MET B 1 104 ? 27.188 -6.203 -2.033 1 97.19 104 MET B CA 1
ATOM 4092 C C . MET B 1 104 ? 27.281 -7.641 -1.522 1 97.19 104 MET B C 1
ATOM 4094 O O . MET B 1 104 ? 27.547 -8.562 -2.295 1 97.19 104 MET B O 1
ATOM 4098 N N . GLU B 1 105 ? 27.062 -7.809 -0.24 1 97.38 105 GLU B N 1
ATOM 4099 C CA . GLU B 1 105 ? 27.094 -9.148 0.342 1 97.38 105 GLU B CA 1
ATOM 4100 C C . GLU B 1 105 ? 26.031 -10.039 -0.283 1 97.38 105 GLU B C 1
ATOM 4102 O O . GLU B 1 105 ? 26.281 -11.203 -0.589 1 97.38 105 GLU B O 1
ATOM 4107 N N . ALA B 1 106 ? 24.828 -9.531 -0.431 1 97.25 106 ALA B N 1
ATOM 4108 C CA . ALA B 1 106 ? 23.75 -10.281 -1.067 1 97.25 106 ALA B CA 1
ATOM 4109 C C . ALA B 1 106 ? 24.109 -10.648 -2.504 1 97.25 106 ALA B C 1
ATOM 4111 O O . ALA B 1 106 ? 23.875 -11.781 -2.939 1 97.25 106 ALA B O 1
ATOM 4112 N N . TYR B 1 107 ? 24.688 -9.711 -3.213 1 97.75 107 TYR B N 1
ATOM 4113 C CA . TYR B 1 107 ? 25.109 -9.922 -4.594 1 97.75 107 TYR B CA 1
ATOM 4114 C C . TYR B 1 107 ? 26.094 -11.086 -4.691 1 97.75 107 TYR B C 1
ATOM 4116 O O . TYR B 1 107 ? 25.922 -11.977 -5.523 1 97.75 107 TYR B O 1
ATOM 4124 N N . ILE B 1 108 ? 27.109 -11.094 -3.867 1 97.44 108 ILE B N 1
ATOM 4125 C CA . ILE B 1 108 ? 28.141 -12.125 -3.879 1 97.44 108 ILE B CA 1
ATOM 4126 C C . ILE B 1 108 ? 27.516 -13.477 -3.531 1 97.44 108 ILE B C 1
ATOM 4128 O O . ILE B 1 108 ? 27.828 -14.484 -4.168 1 97.44 108 ILE B O 1
ATOM 4132 N N . GLU B 1 109 ? 26.656 -13.469 -2.57 1 96.5 109 GLU B N 1
ATOM 4133 C CA . GLU B 1 109 ? 25.984 -14.688 -2.143 1 96.5 109 GLU B CA 1
ATOM 4134 C C . GLU B 1 109 ? 25.203 -15.32 -3.295 1 96.5 109 GLU B C 1
ATOM 4136 O O . GLU B 1 109 ? 25.344 -16.516 -3.561 1 96.5 109 GLU B O 1
ATOM 4141 N N . TYR B 1 110 ? 24.469 -14.555 -4.004 1 96 110 TYR B N 1
ATOM 4142 C CA . TYR B 1 110 ? 23.594 -15.117 -5.027 1 96 110 TYR B CA 1
ATOM 4143 C C . TYR B 1 110 ? 24.344 -15.336 -6.332 1 96 110 TYR B C 1
ATOM 4145 O O . TYR B 1 110 ? 23.922 -16.109 -7.188 1 96 110 TYR B O 1
ATOM 4153 N N . MET B 1 111 ? 25.453 -14.641 -6.512 1 95.12 111 MET B N 1
ATOM 4154 C CA . MET B 1 111 ? 26.359 -14.977 -7.613 1 95.12 111 MET B CA 1
ATOM 4155 C C . MET B 1 111 ? 26.859 -16.406 -7.48 1 95.12 111 MET B C 1
ATOM 4157 O O . MET B 1 111 ? 26.875 -17.172 -8.453 1 95.12 111 MET B O 1
ATOM 4161 N N . GLU B 1 112 ? 27.172 -16.781 -6.281 1 94.62 112 GLU B N 1
ATOM 4162 C CA . GLU B 1 112 ? 27.672 -18.125 -6.016 1 94.62 112 GLU B CA 1
ATOM 4163 C C . GLU B 1 112 ? 26.562 -19.172 -6.133 1 94.62 112 GLU B C 1
ATOM 4165 O O . GLU B 1 112 ? 26.75 -20.219 -6.738 1 94.62 112 GLU B O 1
ATOM 4170 N N . LEU B 1 113 ? 25.438 -18.859 -5.57 1 91.12 113 LEU B N 1
ATOM 4171 C CA . LEU B 1 113 ? 24.312 -19.781 -5.59 1 91.12 113 LEU B CA 1
ATOM 4172 C C . LEU B 1 113 ? 23.844 -20.016 -7.02 1 91.12 113 LEU B C 1
ATOM 4174 O O . LEU B 1 113 ? 23.484 -21.141 -7.375 1 91.12 113 LEU B O 1
ATOM 4178 N N . SER B 1 114 ? 23.719 -18.984 -7.785 1 90.38 114 SER B N 1
ATOM 4179 C CA . SER B 1 114 ? 23.297 -19.109 -9.18 1 90.38 114 SER B CA 1
ATOM 4180 C C . SER B 1 114 ? 24.25 -20 -9.969 1 90.38 114 SER B C 1
ATOM 4182 O O . SER B 1 114 ? 23.812 -20.766 -10.828 1 90.38 114 SER B O 1
ATOM 4184 N N . GLY B 1 115 ? 25.531 -19.906 -9.766 1 87.62 115 GLY B N 1
ATOM 4185 C CA . GLY B 1 115 ? 26.531 -20.703 -10.461 1 87.62 115 GLY B CA 1
ATOM 4186 C C . GLY B 1 115 ? 26.453 -22.188 -10.109 1 87.62 115 GLY B C 1
ATOM 4187 O O . GLY B 1 115 ? 26.797 -23.047 -10.93 1 87.62 115 GLY B O 1
ATOM 4188 N N . ARG B 1 116 ? 25.953 -22.531 -8.969 1 84.38 116 ARG B N 1
ATOM 4189 C CA . ARG B 1 116 ? 25.922 -23.906 -8.492 1 84.38 116 ARG B CA 1
ATOM 4190 C C . ARG B 1 116 ? 24.578 -24.547 -8.789 1 84.38 116 ARG B C 1
ATOM 4192 O O . ARG B 1 116 ? 24.406 -25.766 -8.633 1 84.38 116 ARG B O 1
ATOM 4199 N N . SER B 1 117 ? 23.672 -23.734 -9.125 1 80.69 117 SER B N 1
ATOM 4200 C CA . SER B 1 117 ? 22.312 -24.234 -9.25 1 80.69 117 SER B CA 1
ATOM 4201 C C . SER B 1 117 ? 22.172 -25.203 -10.414 1 80.69 117 SER B C 1
ATOM 4203 O O . SER B 1 117 ? 22.672 -24.938 -11.516 1 80.69 117 SER B O 1
ATOM 4205 N N . ASP B 1 118 ? 21.594 -26.328 -10.016 1 80.69 118 ASP B N 1
ATOM 4206 C CA . ASP B 1 118 ? 21.281 -27.359 -11 1 80.69 118 ASP B CA 1
ATOM 4207 C C . ASP B 1 118 ? 19.859 -27.188 -11.555 1 80.69 118 ASP B C 1
ATOM 4209 O O . ASP B 1 118 ? 18.969 -26.75 -10.844 1 80.69 118 ASP B O 1
ATOM 4213 N N . GLN B 1 119 ? 19.719 -27.516 -12.781 1 74.31 119 GLN B N 1
ATOM 4214 C CA . GLN B 1 119 ? 18.422 -27.406 -13.445 1 74.31 119 GLN B CA 1
ATOM 4215 C C . GLN B 1 119 ? 17.406 -28.344 -12.812 1 74.31 119 GLN B C 1
ATOM 4217 O O . GLN B 1 119 ? 16.203 -28.109 -12.898 1 74.31 119 GLN B O 1
ATOM 4222 N N . LYS B 1 120 ? 17.875 -29.328 -12.141 1 77.69 120 LYS B N 1
ATOM 4223 C CA . LYS B 1 120 ? 16.969 -30.328 -11.562 1 77.69 120 LYS B CA 1
ATOM 4224 C C . LYS B 1 120 ? 16.516 -29.906 -10.164 1 77.69 120 LYS B C 1
ATOM 4226 O O . LYS B 1 120 ? 15.594 -30.484 -9.602 1 77.69 120 LYS B O 1
ATOM 4231 N N . SER B 1 121 ? 17.109 -28.844 -9.75 1 89.19 121 SER B N 1
ATOM 4232 C CA . SER B 1 121 ? 16.719 -28.359 -8.43 1 89.19 121 SER B CA 1
ATOM 4233 C C . SER B 1 121 ? 15.375 -27.641 -8.484 1 89.19 121 SER B C 1
ATOM 4235 O O . SER B 1 121 ? 14.766 -27.516 -9.555 1 89.19 121 SER B O 1
ATOM 4237 N N . PHE B 1 122 ? 14.797 -27.422 -7.281 1 93.31 122 PHE B N 1
ATOM 4238 C CA . PHE B 1 122 ? 13.484 -26.797 -7.207 1 93.31 122 PHE B CA 1
ATOM 4239 C C . PHE B 1 122 ? 13.594 -25.359 -6.715 1 93.31 122 PHE B C 1
ATOM 4241 O O . PHE B 1 122 ? 14.594 -24.984 -6.094 1 93.31 122 PHE B O 1
ATOM 4248 N N . CYS B 1 123 ? 12.766 -24.547 -7.098 1 95.56 123 CYS B N 1
ATOM 4249 C CA . CYS B 1 123 ? 12.539 -23.188 -6.625 1 95.56 123 CYS B CA 1
ATOM 4250 C C . CYS B 1 123 ? 11.062 -22.938 -6.344 1 95.56 123 CYS B C 1
ATOM 4252 O O . CYS B 1 123 ? 10.25 -23.859 -6.398 1 95.56 123 CYS B O 1
ATOM 4254 N N . TYR B 1 124 ? 10.75 -21.734 -5.941 1 97.38 124 TYR B N 1
ATOM 4255 C CA . TYR B 1 124 ? 9.375 -21.438 -5.559 1 97.38 124 TYR B CA 1
ATOM 4256 C C . TYR B 1 124 ? 8.906 -20.125 -6.156 1 97.38 124 TYR B C 1
ATOM 4258 O O . TYR B 1 124 ? 9.711 -19.234 -6.445 1 97.38 124 TYR B O 1
ATOM 4266 N N . ARG B 1 125 ? 7.676 -20.062 -6.426 1 97 125 ARG B N 1
ATOM 4267 C CA . ARG B 1 125 ? 6.957 -18.812 -6.609 1 97 125 ARG B CA 1
ATOM 4268 C C . ARG B 1 125 ? 5.906 -18.609 -5.52 1 97 125 ARG B C 1
ATOM 4270 O O . ARG B 1 125 ? 5.246 -19.562 -5.105 1 97 125 ARG B O 1
ATOM 4277 N N . THR B 1 126 ? 5.805 -17.438 -5.023 1 97.5 126 THR B N 1
ATOM 4278 C CA . THR B 1 126 ? 4.895 -17.125 -3.924 1 97.5 126 THR B CA 1
ATOM 4279 C C . THR B 1 126 ? 3.904 -16.047 -4.32 1 97.5 126 THR B C 1
ATOM 4281 O O . THR B 1 126 ? 4.293 -15.023 -4.895 1 97.5 126 THR B O 1
ATOM 4284 N N . TYR B 1 127 ? 2.629 -16.25 -4.02 1 94.88 127 TYR B N 1
ATOM 4285 C CA . TYR B 1 127 ? 1.557 -15.344 -4.414 1 94.88 127 TYR B CA 1
ATOM 4286 C C . TYR B 1 127 ? 0.852 -14.773 -3.191 1 94.88 127 TYR B C 1
ATOM 4288 O O . TYR B 1 127 ? 0.703 -15.453 -2.174 1 94.88 127 TYR B O 1
ATOM 4296 N N . PHE B 1 128 ? 0.448 -13.516 -3.381 1 92.69 128 PHE B N 1
ATOM 4297 C CA . PHE B 1 128 ? -0.215 -12.789 -2.301 1 92.69 128 PHE B CA 1
ATOM 4298 C C . PHE B 1 128 ? -1.729 -12.836 -2.467 1 92.69 128 PHE B C 1
ATOM 4300 O O . PHE B 1 128 ? -2.25 -12.547 -3.545 1 92.69 128 PHE B O 1
ATOM 4307 N N . ASP B 1 129 ? -2.402 -13.203 -1.425 1 83.81 129 ASP B N 1
ATOM 4308 C CA . ASP B 1 129 ? -3.861 -13.188 -1.359 1 83.81 129 ASP B CA 1
ATOM 4309 C C . ASP B 1 129 ? -4.348 -12.328 -0.193 1 83.81 129 ASP B C 1
ATOM 4311 O O . ASP B 1 129 ? -4.316 -12.766 0.96 1 83.81 129 ASP B O 1
ATOM 4315 N N . PRO B 1 130 ? -4.91 -11.125 -0.482 1 76.75 130 PRO B N 1
ATOM 4316 C CA . PRO B 1 130 ? -5.312 -10.227 0.599 1 76.75 130 PRO B CA 1
ATOM 4317 C C . PRO B 1 130 ? -6.488 -10.773 1.41 1 76.75 130 PRO B C 1
ATOM 4319 O O . PRO B 1 130 ? -6.707 -10.344 2.547 1 76.75 130 PRO B O 1
ATOM 4322 N N . ASN B 1 131 ? -7.215 -11.688 0.914 1 72.31 131 ASN B N 1
ATOM 4323 C CA . ASN B 1 131 ? -8.445 -12.133 1.553 1 72.31 131 ASN B CA 1
ATOM 4324 C C . ASN B 1 131 ? -8.219 -13.383 2.396 1 72.31 131 ASN B C 1
ATOM 4326 O O . ASN B 1 131 ? -9.117 -13.812 3.129 1 72.31 131 ASN B O 1
ATOM 4330 N N . ALA B 1 132 ? -7.074 -13.891 2.293 1 78.06 132 ALA B N 1
ATOM 4331 C CA . ALA B 1 132 ? -6.793 -15.117 3.031 1 78.06 132 ALA B CA 1
ATOM 4332 C C . ALA B 1 132 ? -6.164 -14.812 4.387 1 78.06 132 ALA B C 1
ATOM 4334 O O . ALA B 1 132 ? -5.562 -13.75 4.574 1 78.06 132 ALA B O 1
ATOM 4335 N N . SER B 1 133 ? -6.43 -15.688 5.336 1 78.44 133 SER B N 1
ATOM 4336 C CA . SER B 1 133 ? -5.801 -15.555 6.645 1 78.44 133 SER B CA 1
ATOM 4337 C C . SER B 1 133 ? -4.281 -15.633 6.535 1 78.44 133 SER B C 1
ATOM 4339 O O . SER B 1 133 ? -3.568 -14.812 7.117 1 78.44 133 SER B O 1
ATOM 4341 N N . GLU B 1 134 ? -3.891 -16.734 5.852 1 84.94 134 GLU B N 1
ATOM 4342 C CA . GLU B 1 134 ? -2.488 -16.797 5.445 1 84.94 134 GLU B CA 1
ATOM 4343 C C . GLU B 1 134 ? -2.275 -16.094 4.105 1 84.94 134 GLU B C 1
ATOM 4345 O O . GLU B 1 134 ? -2.615 -16.641 3.055 1 84.94 134 GLU B O 1
ATOM 4350 N N . LYS B 1 135 ? -1.647 -15.039 4.117 1 88.94 135 LYS B N 1
ATOM 4351 C CA . LYS B 1 135 ? -1.703 -14.102 2.998 1 88.94 135 LYS B CA 1
ATOM 4352 C C . LYS B 1 135 ? -0.875 -14.602 1.819 1 88.94 135 LYS B C 1
ATOM 4354 O O . LYS B 1 135 ? -1.078 -14.172 0.683 1 88.94 135 LYS B O 1
ATOM 4359 N N . TYR B 1 136 ? 0.12 -15.523 2.092 1 94.94 136 TYR B N 1
ATOM 4360 C CA . TYR B 1 136 ? 1.026 -15.93 1.022 1 94.94 136 TYR B CA 1
ATOM 4361 C C . TYR B 1 136 ? 0.902 -17.422 0.738 1 94.94 136 TYR B C 1
ATOM 4363 O O . TYR B 1 136 ? 0.749 -18.219 1.661 1 94.94 136 TYR B O 1
ATOM 4371 N N . VAL B 1 137 ? 0.923 -17.781 -0.55 1 95.38 137 VAL B N 1
ATOM 4372 C CA . VAL B 1 137 ? 0.884 -19.156 -1.028 1 95.38 137 VAL B CA 1
ATOM 4373 C C . VAL B 1 137 ? 2.098 -19.422 -1.915 1 95.38 137 VAL B C 1
ATOM 4375 O O . VAL B 1 137 ? 2.299 -18.75 -2.928 1 95.38 137 VAL B O 1
ATOM 4378 N N . SER B 1 138 ? 2.906 -20.406 -1.474 1 97 138 SER B N 1
ATOM 4379 C CA . SER B 1 138 ? 4.102 -20.75 -2.24 1 97 138 SER B CA 1
ATOM 4380 C C . SER B 1 138 ? 3.896 -22.031 -3.031 1 97 138 SER B C 1
ATOM 4382 O O . SER B 1 138 ? 3.221 -22.953 -2.564 1 97 138 SER B O 1
ATOM 4384 N N . VAL B 1 139 ? 4.473 -22.062 -4.199 1 97.38 139 VAL B N 1
ATOM 4385 C CA . VAL B 1 139 ? 4.363 -23.219 -5.086 1 97.38 139 VAL B CA 1
ATOM 4386 C C . VAL B 1 139 ? 5.754 -23.641 -5.562 1 97.38 139 VAL B C 1
ATOM 4388 O O . VAL B 1 139 ? 6.543 -22.797 -6.008 1 97.38 139 VAL B O 1
ATOM 4391 N N . ARG B 1 140 ? 6.047 -24.906 -5.461 1 97.12 140 ARG B N 1
ATOM 4392 C CA . ARG B 1 140 ? 7.34 -25.453 -5.875 1 97.12 140 ARG B CA 1
ATOM 4393 C C . ARG B 1 140 ? 7.355 -25.734 -7.371 1 97.12 140 ARG B C 1
ATOM 4395 O O . ARG B 1 140 ? 6.406 -26.312 -7.906 1 97.12 140 ARG B O 1
ATOM 4402 N N . LEU B 1 141 ? 8.406 -25.312 -8.023 1 94.94 141 LEU B N 1
ATOM 4403 C CA . LEU B 1 141 ? 8.648 -25.531 -9.445 1 94.94 141 LEU B CA 1
ATOM 4404 C C . LEU B 1 141 ? 10.078 -25.984 -9.688 1 94.94 141 LEU B C 1
ATOM 4406 O O . LEU B 1 141 ? 10.93 -25.875 -8.797 1 94.94 141 LEU B O 1
ATOM 4410 N N . ALA B 1 142 ? 10.242 -26.453 -10.922 1 92.38 142 ALA B N 1
ATOM 4411 C CA . ALA B 1 142 ? 11.617 -26.75 -11.297 1 92.38 142 ALA B CA 1
ATOM 4412 C C . ALA B 1 142 ? 12.367 -25.484 -11.688 1 92.38 142 ALA B C 1
ATOM 4414 O O . ALA B 1 142 ? 11.789 -24.562 -12.281 1 92.38 142 ALA B O 1
ATOM 4415 N N . VAL B 1 143 ? 13.68 -25.453 -11.383 1 87.19 143 VAL B N 1
ATOM 4416 C CA . VAL B 1 143 ? 14.523 -24.328 -11.773 1 87.19 143 VAL B CA 1
ATOM 4417 C C . VAL B 1 143 ? 14.617 -24.25 -13.297 1 87.19 143 VAL B C 1
ATOM 4419 O O . VAL B 1 143 ? 14.531 -23.172 -13.875 1 87.19 143 VAL B O 1
ATOM 4422 N N . GLY B 1 144 ? 14.758 -25.453 -13.844 1 80.56 144 GLY B N 1
ATOM 4423 C CA . GLY B 1 144 ? 14.781 -25.531 -15.297 1 80.56 144 GLY B CA 1
ATOM 4424 C C . GLY B 1 144 ? 13.398 -25.625 -15.906 1 80.56 144 GLY B C 1
ATOM 4425 O O . GLY B 1 144 ? 12.766 -26.672 -15.891 1 80.56 144 GLY B O 1
ATOM 4426 N N . GLN B 1 145 ? 12.906 -24.609 -16.516 1 67 145 GLN B N 1
ATOM 4427 C CA . GLN B 1 145 ? 11.539 -24.547 -17.031 1 67 145 GLN B CA 1
ATOM 4428 C C . GLN B 1 145 ? 11.328 -25.562 -18.156 1 67 145 GLN B C 1
ATOM 4430 O O . GLN B 1 145 ? 10.227 -26.078 -18.328 1 67 145 GLN B O 1
ATOM 4435 N N . PHE B 1 146 ? 12.336 -25.891 -18.859 1 69.75 146 PHE B N 1
ATOM 4436 C CA . PHE B 1 146 ? 12.117 -26.656 -20.094 1 69.75 146 PHE B CA 1
ATOM 4437 C C . PHE B 1 146 ? 12.586 -28.094 -19.922 1 69.75 146 PHE B C 1
ATOM 4439 O O . PHE B 1 146 ? 12.484 -28.906 -20.859 1 69.75 146 PHE B O 1
ATOM 4446 N N . THR B 1 147 ? 13.023 -28.375 -18.734 1 69.94 147 THR B N 1
ATOM 4447 C CA . THR B 1 147 ? 13.406 -29.766 -18.531 1 69.94 147 THR B CA 1
ATOM 4448 C C . THR B 1 147 ? 12.172 -30.656 -18.453 1 69.94 147 THR B C 1
ATOM 4450 O O . THR B 1 147 ? 12.125 -31.719 -19.078 1 69.94 147 THR B O 1
ATOM 4453 N N . ASN B 1 148 ? 11.211 -30.203 -17.781 1 83.19 148 ASN B N 1
ATOM 4454 C CA . ASN B 1 148 ? 9.891 -30.812 -17.688 1 83.19 148 ASN B CA 1
ATOM 4455 C C . ASN B 1 148 ? 8.789 -29.766 -17.609 1 83.19 148 ASN B C 1
ATOM 4457 O O . ASN B 1 148 ? 8.68 -29.047 -16.625 1 83.19 148 ASN B O 1
ATOM 4461 N N . VAL B 1 149 ? 8.031 -29.688 -18.688 1 87.69 149 VAL B N 1
ATOM 4462 C CA . VAL B 1 149 ? 7.051 -28.609 -18.844 1 87.69 149 VAL B CA 1
ATOM 4463 C C . VAL B 1 149 ? 6.004 -28.703 -17.734 1 87.69 149 VAL B C 1
ATOM 4465 O O . VAL B 1 149 ? 5.359 -27.719 -17.391 1 87.69 149 VAL B O 1
ATOM 4468 N N . GLY B 1 150 ? 5.855 -29.906 -17.141 1 93.62 150 GLY B N 1
ATOM 4469 C CA . GLY B 1 150 ? 4.891 -30.109 -16.078 1 93.62 150 GLY B CA 1
ATOM 4470 C C . GLY B 1 150 ? 5.344 -29.547 -14.742 1 93.62 150 GLY B C 1
ATOM 4471 O O . GLY B 1 150 ? 4.562 -29.453 -13.797 1 93.62 150 GLY B O 1
ATOM 4472 N N . LEU B 1 151 ? 6.59 -29.141 -14.688 1 94.44 151 LEU B N 1
ATOM 4473 C CA . LEU B 1 151 ? 7.141 -28.578 -13.453 1 94.44 151 LEU B CA 1
ATOM 4474 C C . LEU B 1 151 ? 7.266 -27.062 -13.555 1 94.44 151 LEU B C 1
ATOM 4476 O O . LEU B 1 151 ? 8.008 -26.453 -12.781 1 94.44 151 LEU B O 1
ATOM 4480 N N . ALA B 1 152 ? 6.605 -26.5 -14.5 1 93.44 152 ALA B N 1
ATOM 4481 C CA . ALA B 1 152 ? 6.621 -25.062 -14.719 1 93.44 152 ALA B CA 1
ATOM 4482 C C . ALA B 1 152 ? 5.215 -24.469 -14.617 1 93.44 152 ALA B C 1
ATOM 4484 O O . ALA B 1 152 ? 4.234 -25.219 -14.523 1 93.44 152 ALA B O 1
ATOM 4485 N N . LEU B 1 153 ? 5.168 -23.172 -14.523 1 93.75 153 LEU B N 1
ATOM 4486 C CA . LEU B 1 153 ? 3.9 -22.453 -14.562 1 93.75 153 LEU B CA 1
ATOM 4487 C C . LEU B 1 153 ? 3.744 -21.688 -15.883 1 93.75 153 LEU B C 1
ATOM 4489 O O . LEU B 1 153 ? 4.703 -21.109 -16.391 1 93.75 153 LEU B O 1
ATOM 4493 N N . TRP B 1 154 ? 2.566 -21.766 -16.359 1 92.88 154 TRP B N 1
ATOM 4494 C CA . TRP B 1 154 ? 2.252 -21.141 -17.656 1 92.88 154 TRP B CA 1
ATOM 4495 C C . TRP B 1 154 ? 1.097 -20.156 -17.5 1 92.88 154 TRP B C 1
ATOM 4497 O O . TRP B 1 154 ? 0.238 -20.312 -16.641 1 92.88 154 TRP B O 1
ATOM 4507 N N . PRO B 1 155 ? 0.984 -19.125 -18.375 1 92.56 155 PRO B N 1
ATOM 4508 C CA . PRO B 1 155 ? -0.002 -18.062 -18.25 1 92.56 155 PRO B CA 1
ATOM 4509 C C . PRO B 1 155 ? -1.438 -18.578 -18.219 1 92.56 155 PRO B C 1
ATOM 4511 O O . PRO B 1 155 ? -2.279 -18.031 -17.5 1 92.56 155 PRO B O 1
ATOM 4514 N N . SER B 1 156 ? -1.72 -19.562 -19 1 95.38 156 SER B N 1
ATOM 4515 C CA . SER B 1 156 ? -3.084 -20.062 -19.094 1 95.38 156 SER B CA 1
ATOM 4516 C C . SER B 1 156 ? -3.57 -20.609 -17.766 1 95.38 156 SER B C 1
ATOM 4518 O O . SER B 1 156 ? -4.773 -20.609 -17.484 1 95.38 156 SER B O 1
ATOM 4520 N N . ALA B 1 157 ? -2.641 -21.094 -16.953 1 95.88 157 ALA B N 1
ATOM 4521 C CA . ALA B 1 157 ? -3.014 -21.578 -15.625 1 95.88 157 ALA B CA 1
ATOM 4522 C C . ALA B 1 157 ? -3.574 -20.438 -14.773 1 95.88 157 ALA B C 1
ATOM 4524 O O . ALA B 1 157 ? -4.535 -20.641 -14.023 1 95.88 157 ALA B O 1
ATOM 4525 N N . PHE B 1 158 ? -2.939 -19.266 -14.898 1 93.88 158 PHE B N 1
ATOM 4526 C CA . PHE B 1 158 ? -3.391 -18.109 -14.141 1 93.88 158 PHE B CA 1
ATOM 4527 C C . PHE B 1 158 ? -4.797 -17.703 -14.562 1 93.88 158 PHE B C 1
ATOM 4529 O O . PHE B 1 158 ? -5.637 -17.391 -13.719 1 93.88 158 PHE B O 1
ATOM 4536 N N . VAL B 1 159 ? -5.047 -17.75 -15.82 1 93.25 159 VAL B N 1
ATOM 4537 C CA . VAL B 1 159 ? -6.348 -17.391 -16.359 1 93.25 159 VAL B CA 1
ATOM 4538 C C . VAL B 1 159 ? -7.402 -18.391 -15.891 1 93.25 159 VAL B C 1
ATOM 4540 O O . VAL B 1 159 ? -8.5 -17.984 -15.492 1 93.25 159 VAL B O 1
ATOM 4543 N N . LEU B 1 160 ? -7.047 -19.625 -15.93 1 96.75 160 LEU B N 1
ATOM 4544 C CA . LEU B 1 160 ? -7.98 -20.656 -15.5 1 96.75 160 LEU B CA 1
ATOM 4545 C C . LEU B 1 160 ? -8.367 -20.469 -14.039 1 96.75 160 LEU B C 1
ATOM 4547 O O . LEU B 1 160 ? -9.547 -20.516 -13.695 1 96.75 160 LEU B O 1
ATOM 4551 N N . VAL B 1 161 ? -7.355 -20.25 -13.203 1 94.75 161 VAL B N 1
ATOM 4552 C CA . VAL B 1 161 ? -7.598 -20.094 -11.773 1 94.75 161 VAL B CA 1
ATOM 4553 C C . VAL B 1 161 ? -8.508 -18.891 -11.539 1 94.75 161 VAL B C 1
ATOM 4555 O O . VAL B 1 161 ? -9.484 -18.984 -10.781 1 94.75 161 VAL B O 1
ATOM 4558 N N . GLN B 1 162 ? -8.219 -17.812 -12.188 1 91.12 162 GLN B N 1
ATOM 4559 C CA . GLN B 1 162 ? -8.992 -16.578 -11.992 1 91.12 162 GLN B CA 1
ATOM 4560 C C . GLN B 1 162 ? -10.406 -16.734 -12.547 1 91.12 162 GLN B C 1
ATOM 4562 O O . GLN B 1 162 ? -11.359 -16.203 -11.977 1 91.12 162 GLN B O 1
ATOM 4567 N N . LEU B 1 163 ? -10.539 -17.359 -13.672 1 93.5 163 LEU B N 1
ATOM 4568 C CA . LEU B 1 163 ? -11.852 -17.609 -14.258 1 93.5 163 LEU B CA 1
ATOM 4569 C C . LEU B 1 163 ? -12.727 -18.422 -13.312 1 93.5 163 LEU B C 1
ATOM 4571 O O . LEU B 1 163 ? -13.883 -18.062 -13.07 1 93.5 163 LEU B O 1
ATOM 4575 N N . LEU B 1 164 ? -12.172 -19.5 -12.836 1 94.56 164 LEU B N 1
ATOM 4576 C CA . LEU B 1 164 ? -12.938 -20.375 -11.945 1 94.56 164 LEU B CA 1
ATOM 4577 C C . LEU B 1 164 ? -13.289 -19.641 -10.648 1 94.56 164 LEU B C 1
ATOM 4579 O O . LEU B 1 164 ? -14.406 -19.781 -10.141 1 94.56 164 LEU B O 1
ATOM 4583 N N . ALA B 1 165 ? -12.312 -18.953 -10.094 1 90.81 165 ALA B N 1
ATOM 4584 C CA . ALA B 1 165 ? -12.562 -18.188 -8.875 1 90.81 165 ALA B CA 1
ATOM 4585 C C . ALA B 1 165 ? -13.734 -17.219 -9.055 1 90.81 165 ALA B C 1
ATOM 4587 O O . ALA B 1 165 ? -14.609 -17.125 -8.188 1 90.81 165 ALA B O 1
ATOM 4588 N N . ARG B 1 166 ? -13.734 -16.578 -10.109 1 87.69 166 ARG B N 1
ATOM 4589 C CA . ARG B 1 166 ? -14.781 -15.609 -10.398 1 87.69 166 ARG B CA 1
ATOM 4590 C C . ARG B 1 166 ? -16.125 -16.297 -10.617 1 87.69 166 ARG B C 1
ATOM 4592 O O . ARG B 1 166 ? -17.141 -15.875 -10.078 1 87.69 166 ARG B O 1
ATOM 4599 N N . GLU B 1 167 ? -16.125 -17.297 -11.453 1 91.06 167 GLU B N 1
ATOM 4600 C CA . GLU B 1 167 ? -17.359 -17.953 -11.852 1 91.06 167 GLU B CA 1
ATOM 4601 C C . GLU B 1 167 ? -17.969 -18.734 -10.688 1 91.06 167 GLU B C 1
ATOM 4603 O O . GLU B 1 167 ? -19.188 -18.844 -10.578 1 91.06 167 GLU B O 1
ATOM 4608 N N . LEU B 1 168 ? -17.141 -19.266 -9.844 1 91.31 168 LEU B N 1
ATOM 4609 C CA . LEU B 1 168 ? -17.641 -19.984 -8.672 1 91.31 168 LEU B CA 1
ATOM 4610 C C . LEU B 1 168 ? -18.328 -19.016 -7.707 1 91.31 168 LEU B C 1
ATOM 4612 O O . LEU B 1 168 ? -19.25 -19.406 -6.992 1 91.31 168 LEU B O 1
ATOM 4616 N N . SER B 1 169 ? -17.906 -17.797 -7.613 1 87.12 169 SER B N 1
ATOM 4617 C CA . SER B 1 169 ? -18.406 -16.812 -6.66 1 87.12 169 SER B CA 1
ATOM 4618 C C . SER B 1 169 ? -19.641 -16.094 -7.207 1 87.12 169 SER B C 1
ATOM 4620 O O . SER B 1 169 ? -20.312 -15.359 -6.48 1 87.12 169 SER B O 1
ATOM 4622 N N . GLU B 1 170 ? -19.922 -16.312 -8.461 1 85.44 170 GLU B N 1
ATOM 4623 C CA . GLU B 1 170 ? -21.047 -15.641 -9.109 1 85.44 170 GLU B CA 1
ATOM 4624 C C . GLU B 1 170 ? -22.312 -16.484 -9.031 1 85.44 170 GLU B C 1
ATOM 4626 O O . GLU B 1 170 ? -22.266 -17.703 -9.188 1 85.44 170 GLU B O 1
ATOM 4631 N N . PRO B 1 171 ? -23.406 -15.812 -8.789 1 83.19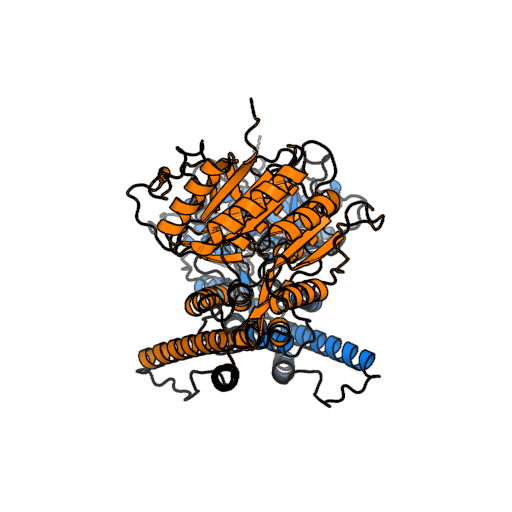 171 PRO B N 1
ATOM 4632 C CA . PRO B 1 171 ? -24.672 -16.547 -8.773 1 83.19 171 PRO B CA 1
ATOM 4633 C C . PRO B 1 171 ? -25.078 -17.078 -10.148 1 83.19 171 PRO B C 1
ATOM 4635 O O . PRO B 1 171 ? -25.703 -18.125 -10.25 1 83.19 171 PRO B O 1
ATOM 4638 N N . SER B 1 172 ? -24.719 -16.281 -11.195 1 85.31 172 SER B N 1
ATOM 4639 C CA . SER B 1 172 ? -25.031 -16.672 -12.562 1 85.31 172 SER B CA 1
ATOM 4640 C C . SER B 1 172 ? -23.781 -16.75 -13.422 1 85.31 172 SER B C 1
ATOM 4642 O O . SER B 1 172 ? -23.469 -15.82 -14.172 1 85.31 172 SER B O 1
ATOM 4644 N N . PRO B 1 173 ? -23.141 -17.875 -13.359 1 85.88 173 PRO B N 1
ATOM 4645 C CA . PRO B 1 173 ? -21.938 -18.016 -14.18 1 85.88 173 PRO B CA 1
ATOM 4646 C C . PRO B 1 173 ? -22.234 -17.922 -15.672 1 85.88 173 PRO B C 1
ATOM 4648 O O . PRO B 1 173 ? -23.297 -18.359 -16.125 1 85.88 173 PRO B O 1
ATOM 4651 N N . SER B 1 174 ? -21.234 -17.328 -16.453 1 87 174 SER B N 1
ATOM 4652 C CA . SER B 1 174 ? -21.5 -17.016 -17.859 1 87 174 SER B CA 1
ATOM 4653 C C . SER B 1 174 ? -20.578 -17.797 -18.781 1 87 174 SER B C 1
ATOM 4655 O O . SER B 1 174 ? -20.891 -17.969 -19.969 1 87 174 SER B O 1
ATOM 4657 N N . VAL B 1 175 ? -19.484 -18.328 -18.328 1 92.12 175 VAL B N 1
ATOM 4658 C CA . VAL B 1 175 ? -18.484 -18.922 -19.203 1 92.12 175 VAL B CA 1
ATOM 4659 C C . VAL B 1 175 ? -18.328 -20.406 -18.891 1 92.12 175 VAL B C 1
ATOM 4661 O O . VAL B 1 175 ? -18.453 -21.25 -19.766 1 92.12 175 VAL B O 1
ATOM 4664 N N . VAL B 1 176 ? -18.172 -20.688 -17.625 1 93.19 176 VAL B N 1
ATOM 4665 C CA . VAL B 1 176 ? -17.875 -22.047 -17.203 1 93.19 176 VAL B CA 1
ATOM 4666 C C . VAL B 1 176 ? -19.172 -22.875 -17.219 1 93.19 176 VAL B C 1
ATOM 4668 O O . VAL B 1 176 ? -20.188 -22.453 -16.688 1 93.19 176 VAL B O 1
ATOM 4671 N N . PRO B 1 177 ? -19.109 -23.984 -17.828 1 92 177 PRO B N 1
ATOM 4672 C CA . PRO B 1 177 ? -20.297 -24.844 -17.922 1 92 177 PRO B CA 1
ATOM 4673 C C . PRO B 1 177 ? -20.547 -25.672 -16.672 1 92 177 PRO B C 1
ATOM 4675 O O . PRO B 1 177 ? -20.422 -26.906 -16.719 1 92 177 PRO B O 1
ATOM 4678 N N . PHE B 1 178 ? -20.969 -25.047 -15.672 1 89 178 PHE B N 1
ATOM 4679 C CA . PHE B 1 178 ? -21.297 -25.781 -14.453 1 89 178 PHE B CA 1
ATOM 4680 C C . PHE B 1 178 ? -22.531 -26.641 -14.648 1 89 178 PHE B C 1
ATOM 4682 O O . PHE B 1 178 ? -23.438 -26.281 -15.391 1 89 178 PHE B O 1
ATOM 4689 N N . PRO B 1 179 ? -22.5 -27.734 -13.961 1 83.94 179 PRO B N 1
ATOM 4690 C CA . PRO B 1 179 ? -23.719 -28.547 -14.047 1 83.94 179 PRO B CA 1
ATOM 4691 C C . PRO B 1 179 ? -24.906 -27.891 -13.344 1 83.94 179 PRO B C 1
ATOM 4693 O O . PRO B 1 179 ? -24.734 -27.172 -12.352 1 83.94 179 PRO B O 1
ATOM 4696 N N . LEU B 1 180 ? -26.031 -28.031 -13.883 1 73.44 180 LEU B N 1
ATOM 4697 C CA . LEU B 1 180 ? -27.25 -27.438 -13.344 1 73.44 180 LEU B CA 1
ATOM 4698 C C . LEU B 1 180 ? -27.625 -28.078 -12.008 1 73.44 180 LEU B C 1
ATOM 4700 O O . LEU B 1 180 ? -28.188 -27.422 -11.133 1 73.44 180 LEU B O 1
ATOM 4704 N N . GLU B 1 181 ? -27.391 -29.391 -11.977 1 73.31 181 GLU B N 1
ATOM 4705 C CA . GLU B 1 181 ? -27.734 -30.141 -10.773 1 73.31 181 GLU B CA 1
ATOM 4706 C C . GLU B 1 181 ? -26.594 -31.062 -10.359 1 73.31 181 GLU B C 1
ATOM 4708 O O . GLU B 1 181 ? -25.703 -31.359 -11.164 1 73.31 181 GLU B O 1
ATOM 4713 N N . GLY B 1 182 ? -26.547 -31.297 -9.133 1 75.25 182 GLY B N 1
ATOM 4714 C CA . GLY B 1 182 ? -25.594 -32.281 -8.648 1 75.25 182 GLY B CA 1
ATOM 4715 C C . GLY B 1 182 ? -24.344 -31.672 -8.055 1 75.25 182 GLY B C 1
ATOM 4716 O O . GLY B 1 182 ? -24.219 -30.453 -7.977 1 75.25 182 GLY B O 1
ATOM 4717 N N . GLU B 1 183 ? -23.484 -32.562 -7.676 1 85.06 183 GLU B N 1
ATOM 4718 C CA . GLU B 1 183 ? -22.203 -32.188 -7.078 1 85.06 183 GLU B CA 1
ATOM 4719 C C . GLU B 1 183 ? -21.219 -31.719 -8.141 1 85.06 183 GLU B C 1
ATOM 4721 O O . GLU B 1 183 ? -21.188 -32.25 -9.242 1 85.06 183 GLU B O 1
ATOM 4726 N N . LEU B 1 184 ? -20.547 -30.688 -7.898 1 92.75 184 LEU B N 1
ATOM 4727 C CA . LEU B 1 184 ? -19.516 -30.219 -8.805 1 92.75 184 LEU B CA 1
ATOM 4728 C C . LEU B 1 184 ? -18.203 -30.953 -8.57 1 92.75 184 LEU B C 1
ATOM 4730 O O . LEU B 1 184 ? -17.609 -30.844 -7.5 1 92.75 184 LEU B O 1
ATOM 4734 N N . ARG B 1 185 ? -17.797 -31.766 -9.516 1 93.5 185 ARG B N 1
ATOM 4735 C CA . ARG B 1 185 ? -16.578 -32.562 -9.477 1 93.5 185 ARG B CA 1
ATOM 4736 C C . ARG B 1 185 ? -15.609 -32.125 -10.578 1 93.5 185 ARG B C 1
ATOM 4738 O O . ARG B 1 185 ? -15.945 -32.219 -11.766 1 93.5 185 ARG B O 1
ATOM 4745 N N . LEU B 1 186 ? -14.43 -31.734 -10.172 1 96.56 186 LEU B N 1
ATOM 4746 C CA . LEU B 1 186 ? -13.461 -31.188 -11.109 1 96.56 186 LEU B CA 1
ATOM 4747 C C . LEU B 1 186 ? -12.406 -32.219 -11.484 1 96.56 186 LEU B C 1
ATOM 4749 O O . LEU B 1 186 ? -11.977 -33 -10.633 1 96.56 186 LEU B O 1
ATOM 4753 N N . LEU B 1 187 ? -12.086 -32.25 -12.742 1 97.56 187 LEU B N 1
ATOM 4754 C CA . LEU B 1 187 ? -10.938 -33 -13.258 1 97.56 187 LEU B CA 1
ATOM 4755 C C . LEU B 1 187 ? -10 -32.094 -14.031 1 97.56 187 LEU B C 1
ATOM 4757 O O . LEU B 1 187 ? -10.406 -31.453 -15.016 1 97.56 187 LEU B O 1
ATOM 4761 N N . GLU B 1 188 ? -8.812 -31.938 -13.555 1 98.69 188 GLU B N 1
ATOM 4762 C CA . GLU B 1 188 ? -7.844 -31.172 -14.336 1 98.69 188 GLU B CA 1
ATOM 4763 C C . GLU B 1 188 ? -6.875 -32.094 -15.07 1 98.69 188 GLU B C 1
ATOM 4765 O O . GLU B 1 188 ? -6.168 -32.906 -14.445 1 98.69 188 GLU B O 1
ATOM 4770 N N . LEU B 1 189 ? -6.922 -32.031 -16.406 1 98.5 189 LEU B N 1
ATOM 4771 C CA . LEU B 1 189 ? -5.969 -32.75 -17.25 1 98.5 189 LEU B CA 1
ATOM 4772 C C . LEU B 1 189 ? -4.68 -31.938 -17.406 1 98.5 189 LEU B C 1
ATOM 4774 O O . LEU B 1 189 ? -4.715 -30.75 -17.766 1 98.5 189 LEU B O 1
ATOM 4778 N N . GLY B 1 190 ? -3.512 -32.594 -17.141 1 97.81 190 GLY B N 1
ATOM 4779 C CA . GLY B 1 190 ? -2.266 -31.844 -17.203 1 97.81 190 GLY B CA 1
ATOM 4780 C C . GLY B 1 190 ? -2.205 -30.703 -16.203 1 97.81 190 GLY B C 1
ATOM 4781 O O . GLY B 1 190 ? -2.035 -29.547 -16.578 1 97.81 190 GLY B O 1
ATOM 4782 N N . ALA B 1 191 ? -2.178 -31.094 -14.945 1 98.25 191 ALA B N 1
ATOM 4783 C CA . ALA B 1 191 ? -2.355 -30.109 -13.883 1 98.25 191 ALA B CA 1
ATOM 4784 C C . ALA B 1 191 ? -1.054 -29.375 -13.602 1 98.25 191 ALA B C 1
ATOM 4786 O O . ALA B 1 191 ? -1.041 -28.391 -12.852 1 98.25 191 ALA B O 1
ATOM 4787 N N . GLY B 1 192 ? 0.044 -29.734 -14.234 1 96.81 192 GLY B N 1
ATOM 4788 C CA . GLY B 1 192 ? 1.32 -29.078 -14.008 1 96.81 192 GLY B CA 1
ATOM 4789 C C . GLY B 1 192 ? 1.786 -29.156 -12.562 1 96.81 192 GLY B C 1
ATOM 4790 O O . GLY B 1 192 ? 1.953 -30.25 -12.031 1 96.81 192 GLY B O 1
ATOM 4791 N N . VAL B 1 193 ? 1.854 -28.078 -11.914 1 97.38 193 VAL B N 1
ATOM 4792 C CA . VAL B 1 193 ? 2.354 -28.078 -10.539 1 97.38 193 VAL B CA 1
ATOM 4793 C C . VAL B 1 193 ? 1.183 -28.062 -9.562 1 97.38 193 VAL B C 1
ATOM 4795 O O . VAL B 1 193 ? 1.378 -27.922 -8.352 1 97.38 193 VAL B O 1
ATOM 4798 N N . GLY B 1 194 ? -0.011 -28.141 -10.031 1 98 194 GLY B N 1
ATOM 4799 C CA . GLY B 1 194 ? -1.186 -28.234 -9.18 1 98 194 GLY B CA 1
ATOM 4800 C C . GLY B 1 194 ? -1.62 -26.891 -8.609 1 98 194 GLY B C 1
ATOM 4801 O O . GLY B 1 194 ? -2.01 -26.812 -7.441 1 98 194 GLY B O 1
ATOM 4802 N N . LEU B 1 195 ? -1.637 -25.828 -9.352 1 97.31 195 LEU B N 1
ATOM 4803 C CA . LEU B 1 195 ? -1.88 -24.469 -8.906 1 97.31 195 LEU B CA 1
ATOM 4804 C C . LEU B 1 195 ? -3.342 -24.266 -8.523 1 97.31 195 LEU B C 1
ATOM 4806 O O . LEU B 1 195 ? -3.648 -23.531 -7.582 1 97.31 19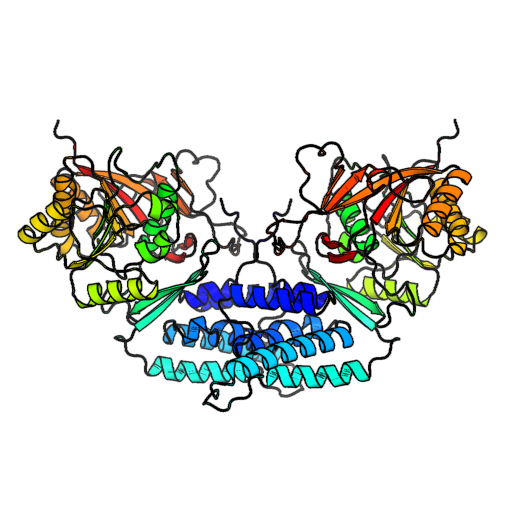5 LEU B O 1
ATOM 4810 N N . LEU B 1 196 ? -4.238 -24.891 -9.133 1 96.69 196 LEU B N 1
ATOM 4811 C CA . LEU B 1 196 ? -5.668 -24.609 -9.094 1 96.69 196 LEU B CA 1
ATOM 4812 C C . LEU B 1 196 ? -6.207 -24.719 -7.672 1 96.69 196 LEU B C 1
ATOM 4814 O O . LEU B 1 196 ? -6.703 -23.75 -7.113 1 96.69 196 LEU B O 1
ATOM 4818 N N . PRO B 1 197 ? -6.094 -25.859 -7 1 96 197 PRO B N 1
ATOM 4819 C CA . PRO B 1 197 ? -6.664 -25.938 -5.652 1 96 197 PRO B CA 1
ATOM 4820 C C . PRO B 1 197 ? -5.891 -25.109 -4.637 1 96 197 PRO B C 1
ATOM 4822 O O . PRO B 1 197 ? -6.426 -24.75 -3.582 1 96 197 PRO B O 1
ATOM 4825 N N . LEU B 1 198 ? -4.582 -24.828 -4.914 1 94.88 198 LEU B N 1
ATOM 4826 C CA . LEU B 1 198 ? -3.77 -24.062 -3.977 1 94.88 198 LEU B CA 1
ATOM 4827 C C . LEU B 1 198 ? -4.367 -22.672 -3.738 1 94.88 198 LEU B C 1
ATOM 4829 O O . LEU B 1 198 ? -4.344 -22.172 -2.613 1 94.88 198 LEU B O 1
ATOM 4833 N N . LEU B 1 199 ? -4.887 -22.125 -4.762 1 91.94 199 LEU B N 1
ATOM 4834 C CA . LEU B 1 199 ? -5.422 -20.781 -4.656 1 91.94 199 LEU B CA 1
ATOM 4835 C C . LEU B 1 199 ? -6.922 -20.797 -4.379 1 91.94 199 LEU B C 1
ATOM 4837 O O . LEU B 1 199 ? -7.43 -19.969 -3.631 1 91.94 199 LEU B O 1
ATOM 4841 N N . LEU B 1 200 ? -7.641 -21.781 -4.879 1 92.25 200 LEU B N 1
ATOM 4842 C CA . LEU B 1 200 ? -9.094 -21.797 -4.793 1 92.25 200 LEU B CA 1
ATOM 4843 C C . LEU B 1 200 ? -9.555 -22.281 -3.42 1 92.25 200 LEU B C 1
ATOM 4845 O O . LEU B 1 200 ? -10.625 -21.891 -2.945 1 92.25 200 LEU B O 1
ATOM 4849 N N . LYS B 1 201 ? -8.789 -23.094 -2.801 1 90.69 201 LYS B N 1
ATOM 4850 C CA . LYS B 1 201 ? -9.172 -23.641 -1.503 1 90.69 201 LYS B CA 1
ATOM 4851 C C . LYS B 1 201 ? -9.391 -22.516 -0.48 1 90.69 201 LYS B C 1
ATOM 4853 O O . LYS B 1 201 ? -10.094 -22.719 0.513 1 90.69 201 LYS B O 1
ATOM 4858 N N . ARG B 1 202 ? -8.852 -21.453 -0.762 1 86.31 202 ARG B N 1
ATOM 4859 C CA . ARG B 1 202 ? -8.938 -20.312 0.146 1 86.31 202 ARG B CA 1
ATOM 4860 C C . ARG B 1 202 ? -10.227 -19.531 -0.061 1 86.31 202 ARG B C 1
ATOM 4862 O O . ARG B 1 202 ? -10.539 -18.609 0.697 1 86.31 202 ARG B O 1
ATOM 4869 N N . GLN B 1 203 ? -10.992 -19.922 -0.983 1 86.38 203 GLN B N 1
ATOM 4870 C CA . GLN B 1 203 ? -12.25 -19.266 -1.31 1 86.38 203 GLN B CA 1
ATOM 4871 C C . GLN B 1 203 ? -13.445 -20.047 -0.784 1 86.38 203 GLN B C 1
ATOM 4873 O O . GLN B 1 203 ? -13.531 -21.266 -0.984 1 86.38 203 GLN B O 1
ATOM 4878 N N . ARG B 1 204 ? -14.344 -19.344 -0.182 1 87.69 204 ARG B N 1
ATOM 4879 C CA . ARG B 1 204 ? -15.531 -19.984 0.379 1 87.69 204 ARG B CA 1
ATOM 4880 C C . ARG B 1 204 ? -16.344 -20.672 -0.71 1 87.69 204 ARG B C 1
ATOM 4882 O O . ARG B 1 204 ? -16.891 -21.75 -0.492 1 87.69 204 ARG B O 1
ATOM 4889 N N . ALA B 1 205 ? -16.453 -20.016 -1.812 1 89 205 ALA B N 1
ATOM 4890 C CA . ALA B 1 205 ? -17.25 -20.562 -2.906 1 89 205 ALA B CA 1
ATOM 4891 C C . ALA B 1 205 ? -16.719 -21.922 -3.352 1 89 205 ALA B C 1
ATOM 4893 O O . ALA B 1 205 ? -17.484 -22.812 -3.729 1 89 205 ALA B O 1
ATOM 4894 N N . TYR B 1 206 ? -15.398 -22.141 -3.359 1 92.38 206 TYR B N 1
ATOM 4895 C CA . TYR B 1 206 ? -14.781 -23.406 -3.713 1 92.38 206 TYR B CA 1
ATOM 4896 C C . TYR B 1 206 ? -15.133 -24.484 -2.693 1 92.38 206 TYR B C 1
ATOM 4898 O O . TYR B 1 206 ? -15.516 -25.594 -3.062 1 92.38 206 TYR B O 1
ATOM 4906 N N . GLU B 1 207 ? -15.078 -24.141 -1.488 1 89.19 207 GLU B N 1
ATOM 4907 C CA . GLU B 1 207 ? -15.375 -25.062 -0.404 1 89.19 207 GLU B CA 1
ATOM 4908 C C . GLU B 1 207 ? -16.844 -25.469 -0.416 1 89.19 207 GLU B C 1
ATOM 4910 O O . GLU B 1 207 ? -17.188 -26.609 -0.094 1 89.19 207 GLU B O 1
ATOM 4915 N N . ASP B 1 208 ? -17.641 -24.516 -0.794 1 89.19 208 ASP B N 1
ATOM 4916 C CA . ASP B 1 208 ? -19.078 -24.75 -0.726 1 89.19 208 ASP B CA 1
ATOM 4917 C C . ASP B 1 208 ? -19.578 -25.516 -1.947 1 89.19 208 ASP B C 1
ATOM 4919 O O . ASP B 1 208 ? -20.484 -26.344 -1.841 1 89.19 208 ASP B O 1
ATOM 4923 N N . ARG B 1 209 ? -18.969 -25.266 -3.084 1 91.06 209 ARG B N 1
ATOM 4924 C CA . ARG B 1 209 ? -19.578 -25.734 -4.324 1 91.06 209 ARG B CA 1
ATOM 4925 C C . ARG B 1 209 ? -18.859 -26.953 -4.863 1 91.06 209 ARG B C 1
ATOM 4927 O O . ARG B 1 209 ? -19.453 -27.781 -5.574 1 91.06 209 ARG B O 1
ATOM 4934 N N . VAL B 1 210 ? -17.578 -27.125 -4.617 1 94 210 VAL B N 1
ATOM 4935 C CA . VAL B 1 210 ? -16.781 -28.203 -5.195 1 94 210 VAL B CA 1
ATOM 4936 C C . VAL B 1 210 ? -16.766 -29.406 -4.242 1 94 210 VAL B C 1
ATOM 4938 O O . VAL B 1 210 ? -16.5 -29.25 -3.047 1 94 210 VAL B O 1
ATOM 4941 N N . CYS B 1 211 ? -17.078 -30.5 -4.801 1 91.5 211 CYS B N 1
ATOM 4942 C CA . CYS B 1 211 ? -17.109 -31.719 -4.004 1 91.5 211 CYS B CA 1
ATOM 4943 C C . CYS B 1 211 ? -15.773 -32.469 -4.09 1 91.5 211 CYS B C 1
ATOM 4945 O O . CYS B 1 211 ? -15.352 -33.094 -3.125 1 91.5 211 CYS B O 1
ATOM 4947 N N . CYS B 1 212 ? -15.273 -32.344 -5.277 1 92.88 212 CYS B N 1
ATOM 4948 C CA . CYS B 1 212 ? -14.039 -33.094 -5.535 1 92.88 212 CYS B CA 1
ATOM 4949 C C . CYS B 1 212 ? -13.211 -32.406 -6.613 1 92.88 212 CYS B C 1
ATOM 4951 O O . CYS B 1 212 ? -13.766 -31.812 -7.539 1 92.88 212 CYS B O 1
ATOM 4953 N N . CYS B 1 213 ? -11.891 -32.469 -6.41 1 96.31 213 CYS B N 1
ATOM 4954 C CA . CYS B 1 213 ? -10.945 -31.984 -7.402 1 96.31 213 CYS B CA 1
ATOM 4955 C C . CYS B 1 213 ? -9.828 -33 -7.648 1 96.31 213 CYS B C 1
ATOM 4957 O O . CYS B 1 213 ? -9.016 -33.25 -6.762 1 96.31 213 CYS B O 1
ATOM 4959 N N . ILE B 1 214 ? -9.836 -33.531 -8.828 1 97.56 214 ILE B N 1
ATOM 4960 C CA . ILE B 1 214 ? -8.82 -34.531 -9.195 1 97.56 214 ILE B CA 1
ATOM 4961 C C . ILE B 1 214 ? -7.82 -33.906 -10.164 1 97.56 214 ILE B C 1
ATOM 4963 O O . ILE B 1 214 ? -8.203 -33.406 -11.227 1 97.56 214 ILE B O 1
ATOM 4967 N N . LEU B 1 215 ? -6.566 -33.969 -9.766 1 98.5 215 LEU B N 1
ATOM 4968 C CA . LEU B 1 215 ? -5.473 -33.469 -10.594 1 98.5 215 LEU B CA 1
ATOM 4969 C C . LEU B 1 215 ? -4.703 -34.625 -11.227 1 98.5 215 LEU B C 1
ATOM 4971 O O . LEU B 1 215 ? -4.406 -35.625 -10.562 1 98.5 215 LEU B O 1
ATOM 4975 N N . THR B 1 216 ? -4.391 -34.469 -12.555 1 98.38 216 THR B N 1
ATOM 4976 C CA . THR B 1 216 ? -3.734 -35.594 -13.219 1 98.38 216 THR B CA 1
ATOM 4977 C C . THR B 1 216 ? -2.498 -35.125 -13.977 1 98.38 216 THR B C 1
ATOM 4979 O O . THR B 1 216 ? -2.455 -33.969 -14.469 1 98.38 216 THR B O 1
ATOM 4982 N N . GLU B 1 217 ? -1.523 -35.969 -14 1 97.5 217 GLU B N 1
ATOM 4983 C CA . GLU B 1 217 ? -0.324 -35.812 -14.82 1 97.5 217 GLU B CA 1
ATOM 4984 C C . GLU B 1 217 ? 0.168 -37.188 -15.297 1 97.5 217 GLU B C 1
ATOM 4986 O O . GLU B 1 217 ? -0.253 -38.219 -14.781 1 97.5 217 GLU B O 1
ATOM 4991 N N . TYR B 1 218 ? 1.021 -37.125 -16.297 1 96.69 218 TYR B N 1
ATOM 4992 C CA . TYR B 1 218 ? 1.34 -38.375 -16.969 1 96.69 218 TYR B CA 1
ATOM 4993 C C . TYR B 1 218 ? 2.594 -39.031 -16.375 1 96.69 218 TYR B C 1
ATOM 4995 O O . TYR B 1 218 ? 2.881 -40.188 -16.641 1 96.69 218 TYR B O 1
ATOM 5003 N N . GLN B 1 219 ? 3.389 -38.312 -15.602 1 96.25 219 GLN B N 1
ATOM 5004 C CA . GLN B 1 219 ? 4.609 -38.844 -15.008 1 96.25 219 GLN B CA 1
ATOM 5005 C C . GLN B 1 219 ? 4.535 -38.844 -13.484 1 96.25 219 GLN B C 1
ATOM 5007 O O . GLN B 1 219 ? 3.973 -37.906 -12.891 1 96.25 219 GLN B O 1
ATOM 5012 N N . GLN B 1 220 ? 5.184 -39.781 -12.898 1 96.44 220 GLN B N 1
ATOM 5013 C CA . GLN B 1 220 ? 5.164 -39.906 -11.445 1 96.44 220 GLN B CA 1
ATOM 5014 C C . GLN B 1 220 ? 5.832 -38.688 -10.781 1 96.44 220 GLN B C 1
ATOM 5016 O O . GLN B 1 220 ? 5.363 -38.219 -9.75 1 96.44 220 GLN B O 1
ATOM 5021 N N . GLU B 1 221 ? 6.91 -38.219 -11.359 1 94.81 221 GLU B N 1
ATOM 5022 C CA . GLU B 1 221 ? 7.617 -37.094 -10.797 1 94.81 221 GLU B CA 1
ATOM 5023 C C . GLU B 1 221 ? 6.707 -35.875 -10.688 1 94.81 221 GLU B C 1
ATOM 5025 O O . GLU B 1 221 ? 6.793 -35.094 -9.727 1 94.81 221 GLU B O 1
ATOM 5030 N N . LEU B 1 222 ? 5.855 -35.719 -11.656 1 96.56 222 LEU B N 1
ATOM 5031 C CA . LEU B 1 222 ? 4.922 -34.625 -11.68 1 96.56 222 LEU B CA 1
ATOM 5032 C C . LEU B 1 222 ? 3.834 -34.781 -10.625 1 96.56 222 LEU B C 1
ATOM 5034 O O . LEU B 1 222 ? 3.496 -33.844 -9.914 1 96.56 222 LEU B O 1
ATOM 5038 N N . VAL B 1 223 ? 3.314 -36 -10.5 1 97.38 223 VAL B N 1
ATOM 5039 C CA . VAL B 1 223 ? 2.307 -36.312 -9.492 1 97.38 223 VAL B CA 1
ATOM 5040 C C . VAL B 1 223 ? 2.869 -36.062 -8.102 1 97.38 223 VAL B C 1
ATOM 5042 O O . VAL B 1 223 ? 2.189 -35.5 -7.238 1 97.38 223 VAL B O 1
ATOM 5045 N N . ASP B 1 224 ? 4.098 -36.438 -7.91 1 97.06 224 ASP B N 1
ATOM 5046 C CA . ASP B 1 224 ? 4.762 -36.25 -6.625 1 97.06 224 ASP B CA 1
ATOM 5047 C C . ASP B 1 224 ? 4.891 -34.75 -6.297 1 97.06 224 ASP B C 1
ATOM 5049 O O . ASP B 1 224 ? 4.727 -34.344 -5.145 1 97.06 224 ASP B O 1
ATOM 5053 N N . ASN B 1 225 ? 5.234 -34 -7.301 1 96.81 225 ASN B N 1
ATOM 5054 C CA . ASN B 1 225 ? 5.391 -32.562 -7.078 1 96.81 225 ASN B CA 1
ATOM 5055 C C . ASN B 1 225 ? 4.055 -31.906 -6.75 1 96.81 225 ASN B C 1
ATOM 5057 O O . ASN B 1 225 ? 3.996 -31 -5.918 1 96.81 225 ASN B O 1
ATOM 5061 N N . ILE B 1 226 ? 2.971 -32.344 -7.41 1 98.31 226 ILE B N 1
ATOM 5062 C CA . ILE B 1 226 ? 1.642 -31.828 -7.09 1 98.31 226 ILE B CA 1
ATOM 5063 C C . ILE B 1 226 ? 1.303 -32.156 -5.637 1 98.31 226 ILE B C 1
ATOM 5065 O O . ILE B 1 226 ? 0.844 -31.297 -4.887 1 98.31 226 ILE B O 1
ATOM 5069 N N . THR B 1 227 ? 1.557 -33.344 -5.289 1 97.94 227 THR B N 1
ATOM 5070 C CA . THR B 1 227 ? 1.278 -33.812 -3.928 1 97.94 227 THR B CA 1
ATOM 5071 C C . THR B 1 227 ? 2.057 -32.969 -2.916 1 97.94 227 THR B C 1
ATOM 5073 O O . THR B 1 227 ? 1.518 -32.562 -1.878 1 97.94 227 THR B O 1
ATOM 5076 N N . PHE B 1 228 ? 3.277 -32.688 -3.188 1 97.75 228 PHE B N 1
ATOM 5077 C CA . PHE B 1 228 ? 4.117 -31.859 -2.332 1 97.75 228 PHE B CA 1
ATOM 5078 C C . PHE B 1 228 ? 3.506 -30.469 -2.164 1 97.75 228 PHE B C 1
ATOM 5080 O O . PHE B 1 228 ? 3.4 -29.969 -1.045 1 97.75 228 PHE B O 1
ATOM 5087 N N . ASN B 1 229 ? 3.127 -29.875 -3.277 1 98.06 229 ASN B N 1
ATOM 5088 C CA . ASN B 1 229 ? 2.572 -28.516 -3.244 1 98.06 229 ASN B CA 1
ATOM 5089 C C . ASN B 1 229 ? 1.256 -28.469 -2.473 1 98.06 229 ASN B C 1
ATOM 5091 O O . ASN B 1 229 ? 0.982 -27.5 -1.763 1 98.06 229 ASN B O 1
ATOM 5095 N N . LEU B 1 230 ? 0.442 -29.516 -2.623 1 97.5 230 LEU B N 1
ATOM 5096 C CA . LEU B 1 230 ? -0.793 -29.594 -1.852 1 97.5 230 LEU B CA 1
ATOM 5097 C C . LEU B 1 230 ? -0.496 -29.703 -0.36 1 97.5 230 LEU B C 1
ATOM 5099 O O . LEU B 1 230 ? -1.098 -29 0.455 1 97.5 230 LEU B O 1
ATOM 5103 N N . ALA B 1 231 ? 0.422 -30.516 -0.029 1 96.88 231 ALA B N 1
ATOM 5104 C CA . ALA B 1 231 ? 0.805 -30.719 1.367 1 96.88 231 ALA B CA 1
ATOM 5105 C C . ALA B 1 231 ? 1.363 -29.438 1.972 1 96.88 231 ALA B C 1
ATOM 5107 O O . ALA B 1 231 ? 1.144 -29.156 3.152 1 96.88 231 ALA B O 1
ATOM 5108 N N . LEU B 1 232 ? 2.107 -28.734 1.146 1 95.25 232 LEU B N 1
ATOM 5109 C CA . LEU B 1 232 ? 2.68 -27.469 1.583 1 95.25 232 LEU B CA 1
ATOM 5110 C C . LEU B 1 232 ? 1.59 -26.516 2.066 1 95.25 232 LEU B C 1
ATOM 5112 O O . LEU B 1 232 ? 1.838 -25.656 2.92 1 95.25 232 LEU B O 1
ATOM 5116 N N . GLN B 1 233 ? 0.381 -26.625 1.524 1 93.06 233 GLN B N 1
ATOM 5117 C CA . GLN B 1 233 ? -0.739 -25.766 1.887 1 93.06 233 GLN B CA 1
ATOM 5118 C C . GLN B 1 233 ? -1.731 -26.5 2.783 1 93.06 233 GLN B C 1
ATOM 5120 O O . GLN B 1 233 ? -2.895 -26.109 2.887 1 93.06 233 GLN B O 1
ATOM 5125 N N . ASP B 1 234 ? -1.367 -27.641 3.35 1 92.25 234 ASP B N 1
ATOM 5126 C CA . ASP B 1 234 ? -2.148 -28.438 4.289 1 92.25 234 ASP B CA 1
ATOM 5127 C C . ASP B 1 234 ? -3.393 -29.016 3.617 1 92.25 234 ASP B C 1
ATOM 5129 O O . ASP B 1 234 ? -4.461 -29.078 4.23 1 92.25 234 ASP B O 1
ATOM 5133 N N . ILE B 1 235 ? -3.277 -29.25 2.373 1 93.94 235 ILE B N 1
ATOM 5134 C CA . ILE B 1 235 ? -4.344 -29.953 1.666 1 93.94 235 ILE B CA 1
ATOM 5135 C C . ILE B 1 235 ? -4.07 -31.453 1.686 1 93.94 235 ILE B C 1
ATOM 5137 O O . ILE B 1 235 ? -3.031 -31.906 1.198 1 93.94 235 ILE B O 1
ATOM 5141 N N . VAL B 1 236 ? -4.965 -32.156 2.156 1 91.94 236 VAL B N 1
ATOM 5142 C CA . VAL B 1 236 ? -4.812 -33.594 2.266 1 91.94 236 VAL B CA 1
ATOM 5143 C C . VAL B 1 236 ? -5.215 -34.25 0.951 1 91.94 236 VAL B C 1
ATOM 5145 O O . VAL B 1 236 ? -6.27 -33.938 0.391 1 91.94 236 VAL B O 1
ATOM 5148 N N . VAL B 1 237 ? -4.359 -35.094 0.502 1 94 237 VAL B N 1
ATOM 5149 C CA . VAL B 1 237 ? -4.617 -35.812 -0.742 1 94 237 VAL B CA 1
ATOM 5150 C C . VAL B 1 237 ? -5.289 -37.156 -0.438 1 94 237 VAL B C 1
ATOM 5152 O O . VAL B 1 237 ? -4.801 -37.938 0.387 1 94 237 VAL B O 1
ATOM 5155 N N . ALA B 1 238 ? -6.367 -37.375 -1.093 1 90.81 238 ALA B N 1
ATOM 5156 C CA . ALA B 1 238 ? -7.109 -38.625 -0.939 1 90.81 238 ALA B CA 1
ATOM 5157 C C . ALA B 1 238 ? -7.031 -39.469 -2.209 1 90.81 238 ALA B C 1
ATOM 5159 O O . ALA B 1 238 ? -6.402 -39.062 -3.191 1 90.81 238 ALA B O 1
ATOM 5160 N N . GLU B 1 239 ? -7.535 -40.656 -2.045 1 86.06 239 GLU B N 1
ATOM 5161 C CA . GLU B 1 239 ? -7.672 -41.5 -3.234 1 86.06 239 GLU B CA 1
ATOM 5162 C C . GLU B 1 239 ? -8.805 -41 -4.125 1 86.06 239 GLU B C 1
ATOM 5164 O O . GLU B 1 239 ? -9.844 -40.562 -3.631 1 86.06 239 GLU B O 1
ATOM 5169 N N . ALA B 1 240 ? -8.422 -41.031 -5.422 1 76.94 240 ALA B N 1
ATOM 5170 C CA . ALA B 1 240 ? -9.453 -40.594 -6.371 1 76.94 240 ALA B CA 1
ATOM 5171 C C . ALA B 1 240 ? -10.602 -41.625 -6.418 1 76.94 240 ALA B C 1
ATOM 5173 O O . ALA B 1 240 ? -10.422 -42.75 -6.867 1 76.94 240 ALA B O 1
ATOM 5174 N N . VAL B 1 241 ? -11.695 -41.562 -5.57 1 67.5 241 VAL B N 1
ATOM 5175 C CA . VAL B 1 241 ? -12.789 -42.531 -5.57 1 67.5 241 VAL B CA 1
ATOM 5176 C C . VAL B 1 241 ? -14.117 -41.812 -5.762 1 67.5 241 VAL B C 1
ATOM 5178 O O . VAL B 1 241 ? -14.203 -40.594 -5.594 1 67.5 241 VAL B O 1
ATOM 5181 N N . THR B 1 242 ? -15.031 -42.406 -6.594 1 60.88 242 THR B N 1
ATOM 5182 C CA . THR B 1 242 ? -16.344 -41.906 -6.961 1 60.88 242 THR B CA 1
ATOM 5183 C C . THR B 1 242 ? -17.047 -41.281 -5.75 1 60.88 242 THR B C 1
ATOM 5185 O O . THR B 1 242 ? -17.531 -40.156 -5.816 1 60.88 242 THR B O 1
ATOM 5188 N N . SER B 1 243 ? -17.797 -42.094 -4.949 1 54.44 243 SER B N 1
ATOM 5189 C CA . SER B 1 243 ? -19.125 -41.875 -4.43 1 54.44 243 SER B CA 1
ATOM 5190 C C . SER B 1 243 ? -19.078 -41.125 -3.088 1 54.44 243 SER B C 1
ATOM 5192 O O . SER B 1 243 ? -20.125 -40.719 -2.562 1 54.44 243 SER B O 1
ATOM 5194 N N . ASP B 1 244 ? -18.109 -41.469 -2.248 1 51.16 244 ASP B N 1
ATOM 5195 C CA . ASP B 1 244 ? -18.578 -41.125 -0.904 1 51.16 244 ASP B CA 1
ATOM 5196 C C . ASP B 1 244 ? -18.25 -39.688 -0.544 1 51.16 244 ASP B C 1
ATOM 5198 O O . ASP B 1 244 ? -17.094 -39.25 -0.682 1 51.16 244 ASP B O 1
ATOM 5202 N N . THR B 1 245 ? -19.266 -38.875 -0.835 1 53.72 245 THR B N 1
ATOM 5203 C CA . THR B 1 245 ? -19.188 -37.5 -0.33 1 53.72 245 THR B CA 1
ATOM 5204 C C . THR B 1 245 ? -18.391 -37.438 0.97 1 53.72 245 THR B C 1
ATOM 5206 O O . THR B 1 245 ? -18.766 -38.094 1.951 1 53.72 245 THR B O 1
ATOM 5209 N N . PRO B 1 246 ? -17.172 -37.25 0.823 1 51.16 246 PRO B N 1
ATOM 5210 C CA . PRO B 1 246 ? -16.562 -37.156 2.154 1 51.16 246 PRO B CA 1
ATOM 5211 C C . PRO B 1 246 ? -17.344 -36.219 3.09 1 51.16 246 PRO B C 1
ATOM 5213 O O . PRO B 1 246 ? -17.938 -35.25 2.639 1 51.16 246 PRO B O 1
ATOM 5216 N N . ASN B 1 247 ? -18.031 -36.781 4.039 1 48.91 247 ASN B N 1
ATOM 5217 C CA . ASN B 1 247 ? -18.672 -36.094 5.152 1 48.91 247 ASN B CA 1
ATOM 5218 C C . ASN B 1 247 ? -17.797 -34.969 5.691 1 48.91 247 ASN B C 1
ATOM 5220 O O . ASN B 1 247 ? -18.109 -34.344 6.707 1 48.91 247 ASN B O 1
ATOM 5224 N N . SER B 1 248 ? -16.531 -34.906 5.203 1 55.62 248 SER B N 1
ATOM 5225 C CA . SER B 1 248 ? -15.703 -34 5.996 1 55.62 248 SER B CA 1
ATOM 5226 C C . SER B 1 248 ? -15.664 -32.594 5.379 1 55.62 248 SER B C 1
ATOM 5228 O O . SER B 1 248 ? -15.219 -32.438 4.242 1 55.62 248 SER B O 1
ATOM 5230 N N . GLY B 1 249 ? -16.656 -31.625 5.672 1 66.5 249 GLY B N 1
ATOM 5231 C CA . GLY B 1 249 ? -16.844 -30.172 5.715 1 66.5 249 GLY B CA 1
ATOM 5232 C C . GLY B 1 249 ? -16.203 -29.469 4.535 1 66.5 249 GLY B C 1
ATOM 5233 O O . GLY B 1 249 ? -16.422 -28.266 4.332 1 66.5 249 GLY B O 1
ATOM 5234 N N . GLY B 1 250 ? -15.273 -30.188 3.387 1 79.31 250 GLY B N 1
ATOM 5235 C CA . GLY B 1 250 ? -14.688 -29.516 2.236 1 79.31 250 GLY B CA 1
ATOM 5236 C C . GLY B 1 250 ? -14.438 -30.453 1.066 1 79.31 250 GLY B C 1
ATOM 5237 O O . GLY B 1 250 ? -14.75 -31.641 1.139 1 79.31 250 GLY B O 1
ATOM 5238 N N . PRO B 1 251 ? -13.984 -29.906 -0.079 1 90.06 251 PRO B N 1
ATOM 5239 C CA . PRO B 1 251 ? -13.734 -30.734 -1.267 1 90.06 251 PRO B CA 1
ATOM 5240 C C . PRO B 1 251 ? -12.664 -31.797 -1.038 1 90.06 251 PRO B C 1
ATOM 5242 O O . PRO B 1 251 ? -11.695 -31.562 -0.308 1 90.06 251 PRO B O 1
ATOM 5245 N N . LEU B 1 252 ? -12.859 -32.969 -1.617 1 91.56 252 LEU B N 1
ATOM 5246 C CA . LEU B 1 252 ? -11.82 -33.969 -1.694 1 91.56 252 LEU B CA 1
ATOM 5247 C C . LEU B 1 252 ? -10.805 -33.625 -2.783 1 91.56 252 LEU B C 1
ATOM 5249 O O . LEU B 1 252 ? -11.188 -33.219 -3.883 1 91.56 252 LEU B O 1
ATOM 5253 N N . HIS B 1 253 ? -9.555 -33.75 -2.412 1 95.88 253 HIS B N 1
ATOM 5254 C CA . HIS B 1 253 ? -8.492 -33.531 -3.389 1 95.88 253 HIS B CA 1
ATOM 5255 C C . HIS B 1 253 ? -7.715 -34.844 -3.656 1 95.88 253 HIS B C 1
ATOM 5257 O O . HIS B 1 253 ? -7.309 -35.531 -2.719 1 95.88 253 HIS B O 1
ATOM 5263 N N . ALA B 1 254 ? -7.602 -35.125 -4.898 1 96.81 254 ALA B N 1
ATOM 5264 C CA . ALA B 1 254 ? -6.852 -36.344 -5.289 1 96.81 254 ALA B CA 1
ATOM 5265 C C . ALA B 1 254 ? -5.898 -36.031 -6.441 1 96.81 254 ALA B C 1
ATOM 5267 O O . ALA B 1 254 ? -6.102 -35.062 -7.188 1 96.81 254 ALA B O 1
ATOM 5268 N N . VAL B 1 255 ? -4.84 -36.781 -6.5 1 98.12 255 VAL B N 1
ATOM 5269 C CA . VAL B 1 255 ? -3.854 -36.688 -7.574 1 98.12 255 VAL B CA 1
ATOM 5270 C C . VAL B 1 255 ? -3.65 -38.062 -8.195 1 98.12 255 VAL B C 1
ATOM 5272 O O . VAL B 1 255 ? -3.527 -39.062 -7.48 1 98.12 255 VAL B O 1
ATOM 5275 N N . ALA B 1 256 ? -3.686 -38.125 -9.523 1 97.19 256 ALA B N 1
ATOM 5276 C CA . ALA B 1 256 ? -3.613 -39.438 -10.164 1 97.19 256 ALA B CA 1
ATOM 5277 C C . ALA B 1 256 ? -2.777 -39.375 -11.445 1 97.19 256 ALA B C 1
ATOM 5279 O O . ALA B 1 256 ? -2.678 -38.344 -12.078 1 97.19 256 ALA B O 1
ATOM 5280 N N . LEU B 1 257 ? -2.197 -40.531 -11.789 1 96.81 257 LEU B N 1
ATOM 5281 C CA . LEU B 1 257 ? -1.512 -40.688 -13.062 1 96.81 257 LEU B CA 1
ATOM 5282 C C . LEU B 1 257 ? -2.512 -40.875 -14.195 1 96.81 257 LEU B C 1
ATOM 5284 O O . LEU B 1 257 ? -3.434 -41.688 -14.094 1 96.81 257 LEU B O 1
ATOM 5288 N N . LEU B 1 258 ? -2.334 -40.156 -15.219 1 97.62 258 LEU B N 1
ATOM 5289 C CA . LEU B 1 258 ? -3.182 -40.281 -16.406 1 97.62 258 LEU B CA 1
ATOM 5290 C C . LEU B 1 258 ? -2.404 -39.938 -17.672 1 97.62 258 LEU B C 1
ATOM 5292 O O . LEU B 1 258 ? -2.213 -38.75 -17.984 1 97.62 258 LEU B O 1
ATOM 5296 N N . ASP B 1 259 ? -1.968 -40.906 -18.359 1 97.5 259 ASP B N 1
ATOM 5297 C CA . ASP B 1 259 ? -1.363 -40.75 -19.672 1 97.5 259 ASP B CA 1
ATOM 5298 C C . ASP B 1 259 ? -2.424 -40.812 -20.766 1 97.5 259 ASP B C 1
ATOM 5300 O O . ASP B 1 259 ? -3.061 -41.844 -21 1 97.5 259 ASP B O 1
ATOM 5304 N N . TRP B 1 260 ? -2.576 -39.75 -21.484 1 97.81 260 TRP B N 1
ATOM 5305 C CA . TRP B 1 260 ? -3.654 -39.594 -22.453 1 97.81 260 TRP B CA 1
ATOM 5306 C C . TRP B 1 260 ? -3.562 -40.656 -23.547 1 97.81 260 TRP B C 1
ATOM 5308 O O . TRP B 1 260 ? -4.535 -40.938 -24.25 1 97.81 260 TRP B O 1
ATOM 5318 N N . ARG B 1 261 ? -2.389 -41.312 -23.688 1 96.75 261 ARG B N 1
ATOM 5319 C CA . ARG B 1 261 ? -2.174 -42.312 -24.719 1 96.75 261 ARG B CA 1
ATOM 5320 C C . ARG B 1 261 ? -2.738 -43.656 -24.297 1 96.75 261 ARG B C 1
ATOM 5322 O O . ARG B 1 261 ? -2.902 -44.562 -25.125 1 96.75 261 ARG B O 1
ATOM 5329 N N . GLU B 1 262 ? -3.014 -43.781 -23.047 1 96.19 262 GLU B N 1
ATOM 5330 C CA . GLU B 1 262 ? -3.559 -45.031 -22.531 1 96.19 262 GLU B CA 1
ATOM 5331 C C . GLU B 1 262 ? -5.082 -44.969 -22.469 1 96.19 262 GLU B C 1
ATOM 5333 O O . GLU B 1 262 ? -5.664 -45 -21.375 1 96.19 262 GLU B O 1
ATOM 5338 N N . HIS B 1 263 ? -5.781 -45.219 -23.484 1 93.12 263 HIS B N 1
ATOM 5339 C CA . HIS B 1 263 ? -7.203 -44.938 -23.656 1 93.12 263 HIS B CA 1
ATOM 5340 C C . HIS B 1 263 ? -8.055 -45.906 -22.844 1 93.12 263 HIS B C 1
ATOM 5342 O O . HIS B 1 263 ? -8.938 -45.5 -22.094 1 93.12 263 HIS B O 1
ATOM 5348 N N . GLU B 1 264 ? -7.793 -47.156 -22.891 1 93 264 GLU B N 1
ATOM 5349 C CA . GLU B 1 264 ? -8.633 -48.156 -22.234 1 93 264 GLU B CA 1
ATOM 5350 C C . GLU B 1 264 ? -8.609 -47.969 -20.719 1 93 264 GLU B C 1
ATOM 5352 O O . GLU B 1 264 ? -9.664 -47.969 -20.078 1 93 264 GLU B O 1
ATOM 5357 N N . GLN B 1 265 ? -7.449 -47.812 -20.266 1 93.75 265 GLN B N 1
ATOM 5358 C CA . GLN B 1 265 ? -7.309 -47.625 -18.828 1 93.75 265 GLN B CA 1
ATOM 5359 C C . GLN B 1 265 ? -7.945 -46.312 -18.375 1 93.75 265 GLN B C 1
ATOM 5361 O O . GLN B 1 265 ? -8.562 -46.25 -17.312 1 93.75 265 GLN B O 1
ATOM 5366 N N . ASN B 1 266 ? -7.773 -45.344 -19.172 1 95.62 266 ASN B N 1
ATOM 5367 C CA . ASN B 1 266 ? -8.297 -44 -18.828 1 95.62 266 ASN B CA 1
ATOM 5368 C C . ASN B 1 266 ? -9.82 -44 -18.812 1 95.62 266 ASN B C 1
ATOM 5370 O O . ASN B 1 266 ? -10.43 -43.344 -17.969 1 95.62 266 ASN B O 1
ATOM 5374 N N . GLN B 1 267 ? -10.453 -44.688 -19.703 1 94.75 267 GLN B N 1
ATOM 5375 C CA . GLN B 1 267 ? -11.906 -44.75 -19.75 1 94.75 267 GLN B CA 1
ATOM 5376 C C . GLN B 1 267 ? -12.492 -45.25 -18.438 1 94.75 267 GLN B C 1
ATOM 5378 O O . GLN B 1 267 ? -13.5 -44.719 -17.953 1 94.75 267 GLN B O 1
ATOM 5383 N N . VAL B 1 268 ? -11.867 -46.219 -17.922 1 94.06 268 VAL B N 1
ATOM 5384 C CA . VAL B 1 268 ? -12.328 -46.812 -16.656 1 94.06 268 VAL B CA 1
ATOM 5385 C C . VAL B 1 268 ? -12.148 -45.812 -15.523 1 94.06 268 VAL B C 1
ATOM 5387 O O . VAL B 1 268 ? -13.055 -45.594 -14.719 1 94.06 268 VAL B O 1
ATOM 5390 N N . LYS B 1 269 ? -10.984 -45.219 -15.43 1 94.94 269 LYS B N 1
ATOM 5391 C CA . LYS B 1 269 ? -10.703 -44.219 -14.406 1 94.94 269 LYS B CA 1
ATOM 5392 C C . LYS B 1 269 ? -11.695 -43.094 -14.469 1 94.94 269 LYS B C 1
ATOM 5394 O O . LYS B 1 269 ? -12.258 -42.688 -13.453 1 94.94 269 LYS B O 1
ATOM 5399 N N . LEU B 1 270 ? -11.938 -42.562 -15.641 1 95.5 270 LEU B N 1
ATOM 5400 C CA . LEU B 1 270 ? -12.781 -41.406 -15.852 1 95.5 270 LEU B CA 1
ATOM 5401 C C . LEU B 1 270 ? -14.227 -41.688 -15.461 1 95.5 270 LEU B C 1
ATOM 5403 O O . LEU B 1 270 ? -14.891 -40.844 -14.852 1 95.5 270 LEU B O 1
ATOM 5407 N N . ARG B 1 271 ? -14.688 -42.844 -15.789 1 92.75 271 ARG B N 1
ATOM 5408 C CA . ARG B 1 271 ? -16.031 -43.281 -15.406 1 92.75 271 ARG B CA 1
ATOM 5409 C C . ARG B 1 271 ? -16.156 -43.375 -13.891 1 92.75 271 ARG B C 1
ATOM 5411 O O . ARG B 1 271 ? -17.172 -42.938 -13.312 1 92.75 271 ARG B O 1
ATOM 5418 N N . ASN B 1 272 ? -15.172 -43.938 -13.312 1 92.25 272 ASN B N 1
ATOM 5419 C CA . ASN B 1 272 ? -15.18 -44.094 -11.859 1 92.25 272 ASN B CA 1
ATOM 5420 C C . ASN B 1 272 ? -15.133 -42.75 -11.148 1 92.25 272 ASN B C 1
ATOM 5422 O O . ASN B 1 272 ? -15.758 -42.562 -10.102 1 92.25 272 ASN B O 1
ATOM 5426 N N . TRP B 1 273 ? -14.367 -41.812 -11.688 1 92.88 273 TRP B N 1
ATOM 5427 C CA . TRP B 1 273 ? -14.195 -40.531 -11.055 1 92.88 273 TRP B CA 1
ATOM 5428 C C . TRP B 1 273 ? -15.461 -39.688 -11.203 1 92.88 273 TRP B C 1
ATOM 5430 O O . TRP B 1 273 ? -15.82 -38.906 -10.305 1 92.88 273 TRP B O 1
ATOM 5440 N N . GLY B 1 274 ? -16.156 -39.719 -12.344 1 89.12 274 GLY B N 1
ATOM 5441 C CA . GLY B 1 274 ? -17.438 -39.094 -12.57 1 89.12 274 GLY B CA 1
ATOM 5442 C C . GLY B 1 274 ? -17.359 -37.562 -12.492 1 89.12 274 GLY B C 1
ATOM 5443 O O . GLY B 1 274 ? -18.266 -36.906 -11.969 1 89.12 274 GLY B O 1
ATOM 5444 N N . CYS B 1 275 ? -16.234 -37.031 -12.906 1 94.12 275 CYS B N 1
ATOM 5445 C CA . CYS B 1 275 ? -16.094 -35.594 -12.891 1 94.12 275 CYS B CA 1
ATOM 5446 C C . CYS B 1 275 ? -16.922 -34.938 -13.992 1 94.12 275 CYS B C 1
ATOM 5448 O O . CYS B 1 275 ? -17.016 -35.469 -15.102 1 94.12 275 CYS B O 1
ATOM 5450 N N . ASN B 1 276 ? -17.578 -33.844 -13.633 1 94.38 276 ASN B N 1
ATOM 5451 C CA . ASN B 1 276 ? -18.5 -33.25 -14.594 1 94.38 276 ASN B CA 1
ATOM 5452 C C . ASN B 1 276 ? -18 -31.891 -15.078 1 94.38 276 ASN B C 1
ATOM 5454 O O . ASN B 1 276 ? -18.625 -31.25 -15.922 1 94.38 276 ASN B O 1
ATOM 5458 N N . LEU B 1 277 ? -16.922 -31.375 -14.617 1 96.81 277 LEU B N 1
ATOM 5459 C CA . LEU B 1 277 ? -16.203 -30.234 -15.164 1 96.81 277 LEU B CA 1
ATOM 5460 C C . LEU B 1 277 ? -14.742 -30.578 -15.406 1 96.81 277 LEU B C 1
ATOM 5462 O O . LEU B 1 277 ? -13.992 -30.781 -14.453 1 96.81 277 LEU B O 1
ATOM 5466 N N . ILE B 1 278 ? -14.367 -30.641 -16.672 1 97.88 278 ILE B N 1
ATOM 5467 C CA . ILE B 1 278 ? -13.016 -31.016 -17.062 1 97.88 278 ILE B CA 1
ATOM 5468 C C . ILE B 1 278 ? -12.219 -29.75 -17.406 1 97.88 278 ILE B C 1
ATOM 5470 O O . ILE B 1 278 ? -12.695 -28.906 -18.172 1 97.88 278 ILE B O 1
ATOM 5474 N N . LEU B 1 279 ? -11.07 -29.625 -16.781 1 98.62 279 LEU B N 1
ATOM 5475 C CA . LEU B 1 279 ? -10.234 -28.438 -16.938 1 98.62 279 LEU B CA 1
ATOM 5476 C C . LEU B 1 279 ? -8.875 -28.797 -17.531 1 98.62 279 LEU B C 1
ATOM 5478 O O . LEU B 1 279 ? -8.336 -29.875 -17.25 1 98.62 279 LEU B O 1
ATOM 5482 N N . ALA B 1 280 ? -8.383 -27.984 -18.359 1 98.62 280 ALA B N 1
ATOM 5483 C CA . ALA B 1 280 ? -7.027 -28.094 -18.891 1 98.62 280 ALA B CA 1
ATOM 5484 C C . ALA B 1 280 ? -6.449 -26.734 -19.234 1 98.62 280 ALA B C 1
ATOM 5486 O O . ALA B 1 280 ? -7.148 -25.875 -19.781 1 98.62 280 ALA B O 1
ATOM 5487 N N . ALA B 1 281 ? -5.176 -26.516 -18.891 1 97.94 281 ALA B N 1
ATOM 5488 C CA . ALA B 1 281 ? -4.504 -25.25 -19.172 1 97.94 281 ALA B CA 1
ATOM 5489 C C . ALA B 1 281 ? -3.143 -25.484 -19.812 1 97.94 281 ALA B C 1
ATOM 5491 O O . ALA B 1 281 ? -2.264 -26.109 -19.219 1 97.94 281 ALA B O 1
ATOM 5492 N N . ASP B 1 282 ? -2.984 -24.953 -21.016 1 95.62 282 ASP B N 1
ATOM 5493 C CA . ASP B 1 282 ? -1.75 -25 -21.797 1 95.62 282 ASP B CA 1
ATOM 5494 C C . ASP B 1 282 ? -1.289 -26.453 -22 1 95.62 282 ASP B C 1
ATOM 5496 O O . ASP B 1 282 ? -0.114 -26.766 -21.812 1 95.62 282 ASP B O 1
ATOM 5500 N N . CYS B 1 283 ? -2.207 -27.219 -22.438 1 96.12 283 CYS B N 1
ATOM 5501 C CA . CYS B 1 283 ? -1.937 -28.641 -22.656 1 96.12 283 CYS B CA 1
ATOM 5502 C C . CYS B 1 283 ? -1.728 -28.938 -24.141 1 96.12 283 CYS B C 1
ATOM 5504 O O . CYS B 1 283 ? -1.377 -30.047 -24.5 1 96.12 283 CYS B O 1
ATOM 5506 N N . VAL B 1 284 ? -1.918 -27.953 -24.953 1 94.75 284 VAL B N 1
ATOM 5507 C CA . VAL B 1 284 ? -1.867 -28.141 -26.391 1 94.75 284 VAL B CA 1
ATOM 5508 C C . VAL B 1 284 ? -0.562 -27.562 -26.938 1 94.75 284 VAL B C 1
ATOM 5510 O O . VAL B 1 284 ? -0.54 -26.438 -27.469 1 94.75 284 VAL B O 1
ATOM 5513 N N . TYR B 1 285 ? 0.578 -28.344 -26.891 1 91 285 TYR B N 1
ATOM 5514 C CA . TYR B 1 285 ? 1.883 -27.844 -27.297 1 91 285 TYR B CA 1
ATOM 5515 C C . TYR B 1 285 ? 2.613 -28.859 -28.172 1 91 285 TYR B C 1
ATOM 5517 O O . TYR B 1 285 ? 3.635 -28.531 -28.781 1 91 285 TYR B O 1
ATOM 5525 N N . ASP B 1 286 ? 2.09 -30.031 -28.234 1 92.38 286 ASP B N 1
ATOM 5526 C CA . ASP B 1 286 ? 2.621 -31.109 -29.047 1 92.38 286 ASP B CA 1
ATOM 5527 C C . ASP B 1 286 ? 1.535 -31.719 -29.953 1 92.38 286 ASP B C 1
ATOM 5529 O O . ASP B 1 286 ? 0.592 -32.344 -29.453 1 92.38 286 ASP B O 1
ATOM 5533 N N . VAL B 1 287 ? 1.714 -31.641 -31.219 1 94.44 287 VAL B N 1
ATOM 5534 C CA . VAL B 1 287 ? 0.716 -32.062 -32.188 1 94.44 287 VAL B CA 1
ATOM 5535 C C . VAL B 1 287 ? 0.396 -33.562 -32 1 94.44 287 VAL B C 1
ATOM 5537 O O . VAL B 1 287 ? -0.75 -33.969 -32.188 1 94.44 287 VAL B O 1
ATOM 5540 N N . SER B 1 288 ? 1.359 -34.312 -31.641 1 94.75 288 SER B N 1
ATOM 5541 C CA . SER B 1 288 ? 1.191 -35.75 -31.516 1 94.75 288 SER B CA 1
ATOM 5542 C C . SER B 1 288 ? 0.288 -36.094 -30.328 1 94.75 288 SER B C 1
ATOM 5544 O O . SER B 1 288 ? -0.248 -37.219 -30.266 1 94.75 288 SER B O 1
ATOM 5546 N N . LEU B 1 289 ? 0.082 -35.156 -29.453 1 95.88 289 LEU B N 1
ATOM 5547 C CA . LEU B 1 289 ? -0.686 -35.438 -28.25 1 95.88 289 LEU B CA 1
ATOM 5548 C C . LEU B 1 289 ? -2.117 -34.938 -28.391 1 95.88 289 LEU B C 1
ATOM 5550 O O . LEU B 1 289 ? -2.961 -35.219 -27.531 1 95.88 289 LEU B O 1
ATOM 5554 N N . ILE B 1 290 ? -2.451 -34.281 -29.453 1 97.31 290 ILE B N 1
ATOM 5555 C CA . ILE B 1 290 ? -3.742 -33.625 -29.578 1 97.31 290 ILE B CA 1
ATOM 5556 C C . ILE B 1 290 ? -4.852 -34.656 -29.703 1 97.31 290 ILE B C 1
ATOM 5558 O O . ILE B 1 290 ? -5.875 -34.562 -29.016 1 97.31 290 ILE B O 1
ATOM 5562 N N . GLN B 1 291 ? -4.652 -35.656 -30.516 1 97.31 291 GLN B N 1
ATOM 5563 C CA . GLN B 1 291 ? -5.672 -36.688 -30.703 1 97.31 291 GLN B CA 1
ATOM 5564 C C . GLN B 1 291 ? -5.938 -37.438 -29.391 1 97.31 291 GLN B C 1
ATOM 5566 O O . GLN B 1 291 ? -7.086 -37.562 -28.969 1 97.31 291 GLN B O 1
ATOM 5571 N N . PRO B 1 292 ? -4.852 -37.938 -28.719 1 97.88 292 PRO B N 1
ATOM 5572 C CA . PRO B 1 292 ? -5.098 -38.594 -27.422 1 97.88 292 PRO B CA 1
ATOM 5573 C C . PRO B 1 292 ? -5.746 -37.656 -26.406 1 97.88 292 PRO B C 1
ATOM 5575 O O . PRO B 1 292 ?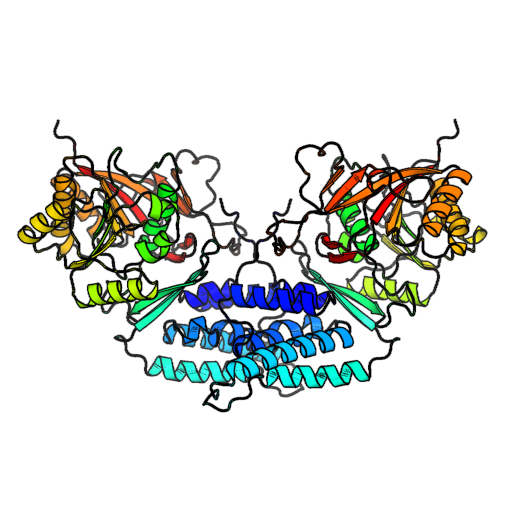 -6.566 -38.094 -25.594 1 97.88 292 PRO B O 1
ATOM 5578 N N . PHE B 1 293 ? -5.363 -36.438 -26.406 1 98 293 PHE B N 1
ATOM 5579 C CA . PHE B 1 293 ? -5.93 -35.438 -25.5 1 98 293 PHE B CA 1
ATOM 5580 C C . PHE B 1 293 ? -7.43 -35.281 -25.734 1 98 293 PHE B C 1
ATOM 5582 O O . PHE B 1 293 ? -8.219 -35.375 -24.797 1 98 293 PHE B O 1
ATOM 5589 N N . VAL B 1 294 ? -7.852 -35.094 -26.953 1 98.06 294 VAL B N 1
ATOM 5590 C CA . VAL B 1 294 ? -9.25 -34.875 -27.312 1 98.06 294 VAL B CA 1
ATOM 5591 C C . VAL B 1 294 ? -10.055 -36.156 -27.016 1 98.06 294 VAL B C 1
ATOM 5593 O O . VAL B 1 294 ? -11.195 -36.062 -26.547 1 98.06 294 VAL B O 1
ATOM 5596 N N . ARG B 1 295 ? -9.453 -37.25 -27.266 1 97.38 295 ARG B N 1
ATOM 5597 C CA . ARG B 1 295 ? -10.125 -38.5 -26.938 1 97.38 295 ARG B CA 1
ATOM 5598 C C . ARG B 1 295 ? -10.375 -38.625 -25.438 1 97.38 295 ARG B C 1
ATOM 5600 O O . ARG B 1 295 ? -11.445 -39.062 -25 1 97.38 295 ARG B O 1
ATOM 5607 N N . THR B 1 296 ? -9.352 -38.281 -24.719 1 97.69 296 THR B N 1
ATOM 5608 C CA . THR B 1 296 ? -9.5 -38.281 -23.266 1 97.69 296 THR B CA 1
ATOM 5609 C C . THR B 1 296 ? -10.617 -37.344 -22.828 1 97.69 296 THR B C 1
ATOM 5611 O O . THR B 1 296 ? -11.43 -37.688 -21.969 1 97.69 296 THR B O 1
ATOM 5614 N N . LEU B 1 297 ? -10.641 -36.188 -23.406 1 96.75 297 LEU B N 1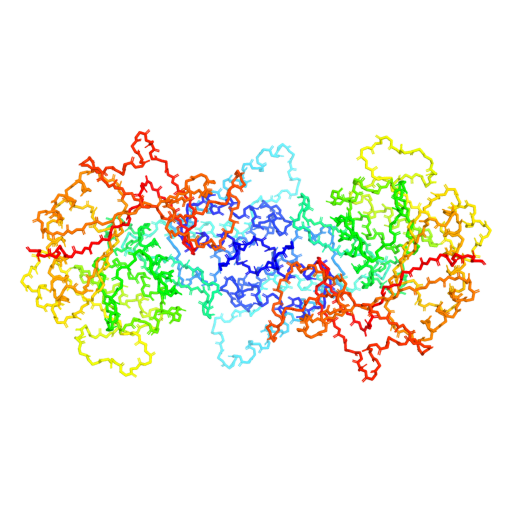
ATOM 5615 C CA . LEU B 1 297 ? -11.688 -35.188 -23.141 1 96.75 297 LEU B CA 1
ATOM 5616 C C . LEU B 1 297 ? -13.062 -35.781 -23.469 1 96.75 297 LEU B C 1
ATOM 5618 O O . LEU B 1 297 ? -14 -35.656 -22.672 1 96.75 297 LEU B O 1
ATOM 5622 N N . HIS B 1 298 ? -13.148 -36.344 -24.594 1 95.81 298 HIS B N 1
ATOM 5623 C CA . HIS B 1 298 ? -14.398 -36.969 -25.047 1 95.81 298 HIS B CA 1
ATOM 5624 C C . HIS B 1 298 ? -14.867 -38.031 -24.078 1 95.81 298 HIS B C 1
ATOM 5626 O O . HIS B 1 298 ? -16.047 -38.062 -23.703 1 95.81 298 HIS B O 1
ATOM 5632 N N . ASP B 1 299 ? -13.945 -38.875 -23.703 1 95.69 299 ASP B N 1
ATOM 5633 C CA . ASP B 1 299 ? -14.273 -39.969 -22.781 1 95.69 299 ASP B CA 1
ATOM 5634 C C . ASP B 1 299 ? -14.734 -39.406 -21.438 1 95.69 299 ASP B C 1
ATOM 5636 O O . ASP B 1 299 ? -15.688 -39.938 -20.844 1 95.69 299 ASP B O 1
ATOM 5640 N N . ALA B 1 300 ? -14.086 -38.406 -20.938 1 95.69 300 ALA B N 1
ATOM 5641 C CA . ALA B 1 300 ? -14.453 -37.812 -19.672 1 95.69 300 ALA B CA 1
ATOM 5642 C C . ALA B 1 300 ? -15.852 -37.188 -19.734 1 95.69 300 ALA B C 1
ATOM 5644 O O . ALA B 1 300 ? -16.656 -37.375 -18.812 1 95.69 300 ALA B O 1
ATOM 5645 N N . LEU B 1 301 ? -16.125 -36.5 -20.797 1 94.69 301 LEU B N 1
ATOM 5646 C CA . LEU B 1 301 ? -17.406 -35.844 -20.969 1 94.69 301 LEU B CA 1
ATOM 5647 C C . LEU B 1 301 ? -18.516 -36.875 -21.172 1 94.69 301 LEU B C 1
ATOM 5649 O O . LEU B 1 301 ? -19.641 -36.688 -20.688 1 94.69 301 LEU B O 1
ATOM 5653 N N . SER B 1 302 ? -18.188 -37.906 -21.828 1 92.5 302 SER B N 1
ATOM 5654 C CA . SER B 1 302 ? -19.172 -38.969 -22.062 1 92.5 302 SER B CA 1
ATOM 5655 C C . SER B 1 302 ? -19.562 -39.656 -20.766 1 92.5 302 SER B C 1
ATOM 5657 O O . SER B 1 302 ? -20.688 -40.125 -20.625 1 92.5 302 SER B O 1
ATOM 5659 N N . ALA B 1 303 ? -18.641 -39.688 -19.859 1 90.5 303 ALA B N 1
ATOM 5660 C CA . ALA B 1 303 ? -18.891 -40.344 -18.578 1 90.5 303 ALA B CA 1
ATOM 5661 C C . ALA B 1 303 ? -19.906 -39.562 -17.75 1 90.5 303 ALA B C 1
ATOM 5663 O O . ALA B 1 303 ? -20.453 -40.094 -16.781 1 90.5 303 ALA B O 1
ATOM 5664 N N . THR B 1 304 ? -20.25 -38.344 -18.125 1 87.25 304 THR B N 1
ATOM 5665 C CA . THR B 1 304 ? -21.156 -37.5 -17.344 1 87.25 304 THR B CA 1
ATOM 5666 C C . THR B 1 304 ? -22.578 -37.594 -17.891 1 87.25 304 THR B C 1
ATOM 5668 O O . THR B 1 304 ? -23.484 -36.906 -17.391 1 87.25 304 THR B O 1
ATOM 5671 N N . ASN B 1 305 ? -22.891 -38.406 -18.812 1 79.94 305 ASN B N 1
ATOM 5672 C CA . ASN B 1 305 ? -24.188 -38.594 -19.453 1 79.94 305 ASN B CA 1
ATOM 5673 C C . ASN B 1 305 ? -24.75 -37.281 -19.953 1 79.94 305 ASN B C 1
ATOM 5675 O O . ASN B 1 305 ? -25.922 -36.969 -19.703 1 79.94 305 ASN B O 1
ATOM 5679 N N . GLY B 1 306 ? -23.922 -36.406 -20.484 1 76.81 306 GLY B N 1
ATOM 5680 C CA . GLY B 1 306 ? -24.344 -35.188 -21.156 1 76.81 306 GLY B CA 1
ATOM 5681 C C . GLY B 1 306 ? -24.406 -34 -20.219 1 76.81 306 GLY B C 1
ATOM 5682 O O . GLY B 1 306 ? -24.703 -32.875 -20.656 1 76.81 306 GLY B O 1
ATOM 5683 N N . CYS B 1 307 ? -24.078 -34.094 -19.016 1 82.06 307 CYS B N 1
ATOM 5684 C CA . CYS B 1 307 ? -24.266 -33 -18.062 1 82.06 307 CYS B CA 1
ATOM 5685 C C . CYS B 1 307 ? -22.938 -32.281 -17.797 1 82.06 307 CYS B C 1
ATOM 5687 O O . CYS B 1 307 ? -22.922 -31.219 -17.156 1 8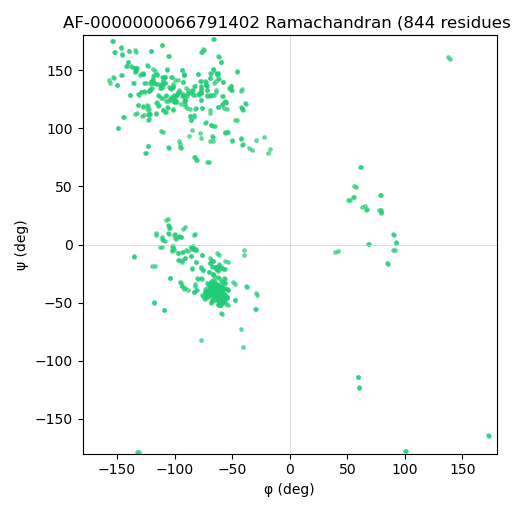2.06 307 CYS B O 1
ATOM 5689 N N . GLY B 1 308 ? -21.969 -32.75 -18.391 1 89.88 308 GLY B N 1
ATOM 5690 C CA . GLY B 1 308 ? -20.672 -32.156 -18.078 1 89.88 308 GLY B CA 1
ATOM 5691 C C . GLY B 1 308 ? -20.156 -31.25 -19.172 1 89.88 308 GLY B C 1
ATOM 5692 O O . GLY B 1 308 ? -20.719 -31.188 -20.266 1 89.88 308 GLY B O 1
ATOM 5693 N N . GLY B 1 309 ? -19.219 -30.406 -18.891 1 94.94 309 GLY B N 1
ATOM 5694 C CA . GLY B 1 309 ? -18.5 -29.547 -19.812 1 94.94 309 GLY B CA 1
ATOM 5695 C C . GLY B 1 309 ? -17.016 -29.438 -19.516 1 94.94 309 GLY B C 1
ATOM 5696 O O . GLY B 1 309 ? -16.547 -29.938 -18.484 1 94.94 309 GLY B O 1
ATOM 5697 N N . ALA B 1 310 ? -16.344 -28.906 -20.5 1 97.62 310 ALA B N 1
ATOM 5698 C CA . ALA B 1 310 ? -14.906 -28.75 -20.328 1 97.62 310 ALA B CA 1
ATOM 5699 C C . ALA B 1 310 ? -14.484 -27.312 -20.609 1 97.62 310 ALA B C 1
ATOM 5701 O O . ALA B 1 310 ? -15.12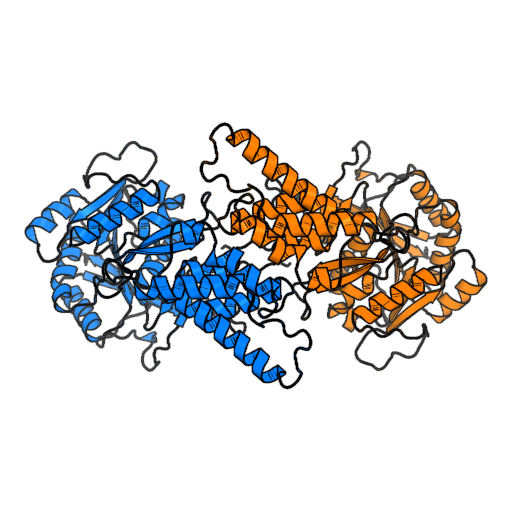5 -26.609 -21.406 1 97.62 310 ALA B O 1
ATOM 5702 N N . VAL B 1 311 ? -13.469 -26.859 -19.906 1 98.19 311 VAL B N 1
ATOM 5703 C CA . VAL B 1 311 ? -12.836 -25.562 -20.141 1 98.19 311 VAL B CA 1
ATOM 5704 C C . VAL B 1 311 ? -11.352 -25.781 -20.438 1 98.19 311 VAL B C 1
ATOM 5706 O O . VAL B 1 311 ? -10.594 -26.234 -19.578 1 98.19 311 VAL B O 1
ATOM 5709 N N . VAL B 1 312 ? -10.992 -25.484 -21.656 1 98.5 312 VAL B N 1
ATOM 5710 C CA . VAL B 1 312 ? -9.594 -25.547 -22.062 1 98.5 312 VAL B CA 1
ATOM 5711 C C . VAL B 1 312 ? -9.047 -24.141 -22.266 1 98.5 312 VAL B C 1
ATOM 5713 O O . VAL B 1 312 ? -9.508 -23.406 -23.141 1 98.5 312 VAL B O 1
ATOM 5716 N N . VAL B 1 313 ? -8.109 -23.781 -21.422 1 97.56 313 VAL B N 1
ATOM 5717 C CA . VAL B 1 313 ? -7.426 -22.5 -21.562 1 97.56 313 VAL B CA 1
ATOM 5718 C C . VAL B 1 313 ? -6.066 -22.703 -22.234 1 97.56 313 VAL B C 1
ATOM 5720 O O . VAL B 1 313 ? -5.254 -23.5 -21.75 1 97.56 313 VAL B O 1
ATOM 5723 N N . GLN B 1 314 ? -5.891 -21.984 -23.359 1 96.06 314 GLN B N 1
ATOM 5724 C CA . GLN B 1 314 ? -4.711 -22.266 -24.172 1 96.06 314 GLN B CA 1
ATOM 5725 C C . GLN B 1 314 ? -4.078 -20.984 -24.688 1 96.06 314 GLN B C 1
ATOM 5727 O O . GLN B 1 314 ? -4.777 -20.109 -25.219 1 96.06 314 GLN B O 1
ATOM 5732 N N . THR B 1 315 ? -2.725 -20.891 -24.438 1 93.94 315 THR B N 1
ATOM 5733 C CA . THR B 1 315 ? -1.967 -19.844 -25.141 1 93.94 315 THR B CA 1
ATOM 5734 C C . THR B 1 315 ? -1.705 -20.25 -26.578 1 93.94 315 THR B C 1
ATOM 5736 O O . THR B 1 315 ? -1.098 -21.297 -26.844 1 93.94 315 THR B O 1
ATOM 5739 N N . HIS B 1 316 ? -2.117 -19.422 -27.484 1 92.38 316 HIS B N 1
ATOM 5740 C CA . HIS B 1 316 ? -2.008 -19.719 -28.906 1 92.38 316 HIS B CA 1
ATOM 5741 C C . HIS B 1 316 ? -0.614 -19.391 -29.438 1 92.38 316 HIS B C 1
ATOM 5743 O O . HIS B 1 316 ? -0.455 -18.5 -30.266 1 92.38 316 HIS B O 1
ATOM 5749 N N . ARG B 1 317 ? 0.33 -20.234 -29.109 1 88.38 317 ARG B N 1
ATOM 5750 C CA . ARG B 1 317 ? 1.724 -20 -29.469 1 88.38 317 ARG B CA 1
ATOM 5751 C C . ARG B 1 317 ? 2.006 -20.453 -30.891 1 88.38 317 ARG B C 1
ATOM 5753 O O . ARG B 1 317 ? 2.795 -19.844 -31.609 1 88.38 317 ARG B O 1
ATOM 5760 N N . GLN B 1 318 ? 1.452 -21.578 -31.234 1 89 318 GLN B N 1
ATOM 5761 C CA . GLN B 1 318 ? 1.666 -22.172 -32.562 1 89 318 GLN B CA 1
ATOM 5762 C C . GLN B 1 318 ? 0.344 -22.375 -33.281 1 89 318 GLN B C 1
ATOM 5764 O O . GLN B 1 318 ? -0.551 -23.062 -32.781 1 89 318 GLN B O 1
ATOM 5769 N N . ARG B 1 319 ? 0.35 -21.938 -34.5 1 89.5 319 ARG B N 1
ATOM 5770 C CA . ARG B 1 319 ? -0.865 -22.031 -35.281 1 89.5 319 ARG B CA 1
ATOM 5771 C C . ARG B 1 319 ? -1.207 -23.484 -35.625 1 89.5 319 ARG B C 1
ATOM 5773 O O . ARG B 1 319 ? -2.379 -23.859 -35.594 1 89.5 319 ARG B O 1
ATOM 5780 N N . GLU B 1 320 ? -0.257 -24.203 -35.812 1 92.5 320 GLU B N 1
ATOM 5781 C CA . GLU B 1 320 ? -0.452 -25.594 -36.219 1 92.5 320 GLU B CA 1
ATOM 5782 C C . GLU B 1 320 ? -1.179 -26.375 -35.125 1 92.5 320 GLU B C 1
ATOM 5784 O O . GLU B 1 320 ? -2.092 -27.156 -35.438 1 92.5 320 GLU B O 1
ATOM 5789 N N . THR B 1 321 ? -0.748 -26.25 -33.906 1 94.25 321 THR B N 1
ATOM 5790 C CA . THR B 1 321 ? -1.36 -27 -32.812 1 94.25 321 THR B CA 1
ATOM 5791 C C . THR B 1 321 ? -2.809 -26.562 -32.594 1 94.25 321 THR B C 1
ATOM 5793 O O . THR B 1 321 ? -3.678 -27.391 -32.312 1 94.25 321 THR B O 1
ATOM 5796 N N . ILE B 1 322 ? -3.059 -25.312 -32.812 1 94.81 322 ILE B N 1
ATOM 5797 C CA . ILE B 1 322 ? -4.406 -24.797 -32.594 1 94.81 322 ILE B CA 1
ATOM 5798 C C . ILE B 1 322 ? -5.328 -25.297 -33.719 1 94.81 322 ILE B C 1
ATOM 5800 O O . ILE B 1 322 ? -6.441 -25.75 -33.438 1 94.81 322 ILE B O 1
ATOM 5804 N N . GLN B 1 323 ? -4.809 -25.219 -34.906 1 95.25 323 GLN B N 1
ATOM 5805 C CA . GLN B 1 323 ? -5.57 -25.719 -36.031 1 95.25 323 GLN B CA 1
ATOM 5806 C C . GLN B 1 323 ? -5.922 -27.203 -35.844 1 95.25 323 GLN B C 1
ATOM 5808 O O . GLN B 1 323 ? -7.066 -27.609 -36.062 1 95.25 323 GLN B O 1
ATOM 5813 N N . ARG B 1 324 ? -4.941 -27.906 -35.5 1 96.06 324 ARG B N 1
ATOM 5814 C CA . ARG B 1 324 ? -5.145 -29.344 -35.312 1 96.06 324 ARG B CA 1
ATOM 5815 C C . ARG B 1 324 ? -6.133 -29.609 -34.188 1 96.06 324 ARG B C 1
ATOM 5817 O O . ARG B 1 324 ? -6.969 -30.516 -34.281 1 96.06 324 ARG B O 1
ATOM 5824 N N . LEU B 1 325 ? -6.023 -28.922 -33.094 1 97.38 325 LEU B N 1
ATOM 5825 C CA . LEU B 1 325 ? -6.938 -29.094 -31.984 1 97.38 325 LEU B CA 1
ATOM 5826 C C . LEU B 1 325 ? -8.383 -28.938 -32.438 1 97.38 325 LEU B C 1
ATOM 5828 O O . LEU B 1 325 ? -9.219 -29.812 -32.188 1 97.38 325 LEU B O 1
ATOM 5832 N N . PHE B 1 326 ? -8.688 -27.891 -33.094 1 96.56 326 PHE B N 1
ATOM 5833 C CA . PHE B 1 326 ? -10.07 -27.594 -33.469 1 96.56 326 PHE B CA 1
ATOM 5834 C C . PHE B 1 326 ? -10.578 -28.578 -34.5 1 96.56 326 PHE B C 1
ATOM 5836 O O . PHE B 1 326 ? -11.75 -28.938 -34.5 1 96.56 326 PHE B O 1
ATOM 5843 N N . ALA B 1 327 ? -9.703 -28.953 -35.375 1 95.94 327 ALA B N 1
ATOM 5844 C CA . ALA B 1 327 ? -10.07 -29.969 -36.344 1 95.94 327 ALA B CA 1
ATOM 5845 C C . ALA B 1 327 ? -10.453 -31.281 -35.656 1 95.94 327 ALA B C 1
ATOM 5847 O O . ALA B 1 327 ? -11.461 -31.906 -36 1 95.94 327 ALA B O 1
ATOM 5848 N N . VAL B 1 328 ? -9.625 -31.703 -34.719 1 97.06 328 VAL B N 1
ATOM 5849 C CA . VAL B 1 328 ? -9.844 -32.969 -34.062 1 97.06 328 VAL B CA 1
ATOM 5850 C C . VAL B 1 328 ? -11.094 -32.875 -33.188 1 97.06 328 VAL B C 1
ATOM 5852 O O . VAL B 1 328 ? -11.836 -33.844 -33.031 1 97.06 328 VAL B O 1
ATOM 5855 N N . LEU B 1 329 ? -11.328 -31.75 -32.531 1 96.75 329 LEU B N 1
ATOM 5856 C CA . LEU B 1 329 ? -12.539 -31.547 -31.75 1 96.75 329 LEU B CA 1
ATOM 5857 C C . LEU B 1 329 ? -13.789 -31.719 -32.625 1 96.75 329 LEU B C 1
ATOM 5859 O O . LEU B 1 329 ? -14.742 -32.375 -32.219 1 96.75 329 LEU B O 1
ATOM 5863 N N . GLU B 1 330 ? -13.766 -31.125 -33.75 1 94.56 330 GLU B N 1
ATOM 5864 C CA . GLU B 1 330 ? -14.883 -31.234 -34.688 1 94.56 330 GLU B CA 1
ATOM 5865 C C . GLU B 1 330 ? -15.102 -32.688 -35.125 1 94.56 330 GLU B C 1
ATOM 5867 O O . GLU B 1 330 ? -16.234 -33.156 -35.156 1 94.56 330 GLU B O 1
ATOM 5872 N N . GLU B 1 331 ? -14.07 -33.312 -35.375 1 95.81 331 GLU B N 1
ATOM 5873 C CA . GLU B 1 331 ? -14.125 -34.719 -35.781 1 95.81 331 GLU B CA 1
ATOM 5874 C C . GLU B 1 331 ? -14.703 -35.594 -34.688 1 95.81 331 GLU B C 1
ATOM 5876 O O . GLU B 1 331 ? -15.367 -36.594 -34.969 1 95.81 331 GLU B O 1
ATOM 5881 N N . ALA B 1 332 ? -14.43 -35.25 -33.469 1 95.5 332 ALA B N 1
ATOM 5882 C CA . ALA B 1 332 ? -14.867 -36.031 -32.344 1 95.5 332 ALA B CA 1
ATOM 5883 C C . ALA B 1 332 ? -16.297 -35.688 -31.938 1 95.5 332 ALA B C 1
ATOM 5885 O O . ALA B 1 332 ? -16.844 -36.25 -30.984 1 95.5 332 ALA B O 1
ATOM 5886 N N . GLY B 1 333 ? -16.953 -34.719 -32.625 1 93.12 333 GLY B N 1
ATOM 5887 C CA . GLY B 1 333 ? -18.328 -34.344 -32.344 1 93.12 333 GLY B CA 1
ATOM 5888 C C . GLY B 1 333 ? -18.469 -33.469 -31.125 1 93.12 333 GLY B C 1
ATOM 5889 O O . GLY B 1 333 ? -19.438 -33.562 -30.375 1 93.12 333 GLY B O 1
ATOM 5890 N N . LEU B 1 334 ? -17.5 -32.719 -30.859 1 95.31 334 LEU B N 1
ATOM 5891 C CA . LEU B 1 334 ? -17.516 -31.797 -29.734 1 95.31 334 LEU B CA 1
ATOM 5892 C C . LEU B 1 334 ? -17.797 -30.375 -30.203 1 95.31 334 LEU B C 1
ATOM 5894 O O . LEU B 1 334 ? -17.281 -29.953 -31.25 1 95.31 334 LEU B O 1
ATOM 5898 N N . SER B 1 335 ? -18.672 -29.672 -29.5 1 94.81 335 SER B N 1
ATOM 5899 C CA . SER B 1 335 ? -18.938 -28.266 -29.781 1 94.81 335 SER B CA 1
ATOM 5900 C C . SER B 1 335 ? -18.031 -27.359 -28.953 1 94.81 335 SER B C 1
ATOM 5902 O O . SER B 1 335 ? -17.688 -27.672 -27.812 1 94.81 335 SER B O 1
ATOM 5904 N N . VAL B 1 336 ? -17.641 -26.203 -29.578 1 96 336 VAL B N 1
ATOM 5905 C CA . VAL B 1 336 ? -16.703 -25.312 -28.891 1 96 336 VAL B CA 1
ATOM 5906 C C . VAL B 1 336 ? -17.219 -23.875 -28.922 1 96 336 VAL B C 1
ATOM 5908 O O . VAL B 1 336 ? -17.719 -23.406 -29.953 1 96 336 VAL B O 1
ATOM 5911 N N . CYS B 1 337 ? -17.266 -23.234 -27.766 1 95 337 CYS B N 1
ATOM 5912 C CA . CYS B 1 337 ? -17.438 -21.781 -27.609 1 95 337 CYS B CA 1
ATOM 5913 C C . CYS B 1 337 ? -16.156 -21.141 -27.094 1 95 337 CYS B C 1
ATOM 5915 O O . CYS B 1 337 ? -15.68 -21.5 -26.016 1 95 337 CYS B O 1
ATOM 5917 N N . SER B 1 338 ? -15.711 -20.141 -27.844 1 95.38 338 SER B N 1
ATOM 5918 C CA . SER B 1 338 ? -14.383 -19.625 -27.531 1 95.38 338 SER B CA 1
ATOM 5919 C C . SER B 1 338 ? -14.453 -18.188 -27.047 1 95.38 338 SER B C 1
ATOM 5921 O O . SER B 1 338 ? -15.336 -17.422 -27.453 1 95.38 338 SER B O 1
ATOM 5923 N N . TYR B 1 339 ? -13.555 -17.891 -26.141 1 93.5 339 TYR B N 1
ATOM 5924 C CA . TYR B 1 339 ? -13.32 -16.547 -25.625 1 93.5 339 TYR B CA 1
ATOM 5925 C C . TYR B 1 339 ? -11.852 -16.156 -25.734 1 93.5 339 TYR B C 1
ATOM 5927 O O . TYR B 1 339 ? -10.969 -17.016 -25.625 1 93.5 339 TYR B O 1
ATOM 5935 N N . ARG B 1 340 ? -11.578 -14.922 -25.953 1 91.88 340 ARG B N 1
ATOM 5936 C CA . ARG B 1 340 ? -10.219 -14.391 -26.031 1 91.88 340 ARG B CA 1
ATOM 5937 C C . ARG B 1 340 ? -9.922 -13.461 -24.859 1 91.88 340 ARG B C 1
ATOM 5939 O O . ARG B 1 340 ? -10.758 -12.648 -24.484 1 91.88 340 ARG B O 1
ATOM 5946 N N . LEU B 1 341 ? -8.742 -13.688 -24.312 1 89.38 341 LEU B N 1
ATOM 5947 C CA . LEU B 1 341 ? -8.297 -12.766 -23.281 1 89.38 341 LEU B CA 1
ATOM 5948 C C . LEU B 1 341 ? -7.82 -11.445 -23.875 1 89.38 341 LEU B C 1
ATOM 5950 O O . LEU B 1 341 ? -6.867 -11.43 -24.656 1 89.38 341 LEU B O 1
ATOM 5954 N N . ALA B 1 342 ? -8.484 -10.375 -23.531 1 81.56 342 ALA B N 1
ATOM 5955 C CA . ALA B 1 342 ? -8.133 -9.047 -24.031 1 81.56 342 ALA B CA 1
ATOM 5956 C C . ALA B 1 342 ? -7.586 -8.164 -22.906 1 81.56 342 ALA B C 1
ATOM 5958 O O . ALA B 1 342 ? -7.949 -8.336 -21.75 1 81.56 342 ALA B O 1
ATOM 5959 N N . CYS B 1 343 ? -6.434 -7.387 -23.297 1 72 343 CYS B N 1
ATOM 5960 C CA . CYS B 1 343 ? -5.875 -6.426 -22.359 1 72 343 CYS B CA 1
ATOM 5961 C C . CYS B 1 343 ? -6.34 -5.012 -22.672 1 72 343 CYS B C 1
ATOM 5963 O O . CYS B 1 343 ? -6.34 -4.605 -23.844 1 72 343 CYS B O 1
ATOM 5965 N N . GLY B 1 344 ? -6.941 -4.207 -21.844 1 61.44 344 GLY B N 1
ATOM 5966 C CA . GLY B 1 344 ? -7.238 -2.801 -22.047 1 61.44 344 GLY B CA 1
ATOM 5967 C C . GLY B 1 344 ? -8.625 -2.408 -21.578 1 61.44 344 GLY B C 1
ATOM 5968 O O . GLY B 1 344 ? -9.391 -3.256 -21.109 1 61.44 344 GLY B O 1
ATOM 5969 N N . VAL B 1 345 ? -8.867 -0.941 -21.344 1 53.22 345 VAL B N 1
ATOM 5970 C CA . VAL B 1 345 ? -10.141 -0.324 -20.953 1 53.22 345 VAL B CA 1
ATOM 5971 C C . VAL B 1 345 ? -11.211 -0.685 -21.984 1 53.22 345 VAL B C 1
ATOM 5973 O O . VAL B 1 345 ? -10.969 -0.644 -23.188 1 53.22 345 VAL B O 1
ATOM 5976 N N . PRO B 1 346 ? -12.258 -1.428 -21.422 1 48.31 346 PRO B N 1
ATOM 5977 C CA . PRO B 1 346 ? -13.32 -1.632 -22.406 1 48.31 346 PRO B CA 1
ATOM 5978 C C . PRO B 1 346 ? -13.617 -0.374 -23.219 1 48.31 346 PRO B C 1
ATOM 5980 O O . PRO B 1 346 ? -13.719 0.72 -22.656 1 48.31 346 PRO B O 1
ATOM 5983 N N . SER B 1 347 ? -13.039 -0.22 -24.234 1 42.72 347 SER B N 1
ATOM 5984 C CA . SER B 1 347 ? -13.5 0.932 -25 1 42.72 347 SER B CA 1
ATOM 5985 C C . SER B 1 347 ? -15.023 1.03 -25 1 42.72 347 SER B C 1
ATOM 5987 O O . SER B 1 347 ? -15.719 0.015 -24.906 1 42.72 347 SER B O 1
ATOM 5989 N N . ALA B 1 348 ? -15.594 2.211 -24.719 1 42.22 348 ALA B N 1
ATOM 5990 C CA . ALA B 1 348 ? -17.016 2.502 -24.734 1 42.22 348 ALA B CA 1
ATOM 5991 C C . ALA B 1 348 ? -17.734 1.617 -25.75 1 42.22 348 ALA B C 1
ATOM 5993 O O . ALA B 1 348 ? -18.891 1.211 -25.531 1 42.22 348 ALA B O 1
ATOM 5994 N N . GLY B 1 349 ? -17.406 1.569 -26.906 1 39.34 349 GLY B N 1
ATOM 5995 C CA . GLY B 1 349 ? -18.219 1.048 -27.984 1 39.34 349 GLY B CA 1
ATOM 5996 C C . GLY B 1 349 ? -18.25 -0.469 -28.031 1 39.34 349 GLY B C 1
ATOM 5997 O O . GLY B 1 349 ? -19.031 -1.057 -28.797 1 39.34 349 GLY B O 1
ATOM 5998 N N . ARG B 1 350 ? -17.328 -1.155 -27.625 1 45.25 350 ARG B N 1
ATOM 5999 C CA . ARG B 1 350 ? -17.312 -2.59 -27.891 1 45.25 350 ARG B CA 1
ATOM 6000 C C . ARG B 1 350 ? -17.609 -3.385 -26.625 1 45.25 350 ARG B C 1
ATOM 6002 O O . ARG B 1 350 ? -17.125 -4.504 -26.453 1 45.25 350 ARG B O 1
ATOM 6009 N N . SER B 1 351 ? -18.219 -2.754 -25.703 1 51.19 351 SER B N 1
ATOM 6010 C CA . SER B 1 351 ? -18.672 -3.314 -24.438 1 51.19 351 SER B CA 1
ATOM 6011 C C . SER B 1 351 ? -19.453 -4.609 -24.656 1 51.19 351 SER B C 1
ATOM 6013 O O . SER B 1 351 ? -19.438 -5.5 -23.797 1 51.19 351 SER B O 1
ATOM 6015 N N . HIS B 1 352 ? -20.125 -4.625 -25.781 1 48 352 HIS B N 1
ATOM 6016 C CA . HIS B 1 352 ? -21.062 -5.723 -25.969 1 48 352 HIS B CA 1
ATOM 6017 C C . HIS B 1 352 ? -20.344 -7.066 -26 1 48 352 HIS B C 1
ATOM 6019 O O . HIS B 1 352 ? -20.969 -8.117 -25.828 1 48 352 HIS B O 1
ATOM 6025 N N . ASP B 1 353 ? -18.953 -6.992 -26 1 61 353 ASP B N 1
ATOM 6026 C CA . ASP B 1 353 ? -18.359 -8.305 -26.234 1 61 353 ASP B CA 1
ATOM 6027 C C . ASP B 1 353 ? -17.562 -8.758 -25.016 1 61 353 ASP B C 1
ATOM 6029 O O . ASP B 1 353 ? -16.922 -9.812 -25.047 1 61 353 ASP B O 1
ATOM 6033 N N . ILE B 1 354 ? -17.703 -7.945 -23.906 1 59.25 354 ILE B N 1
ATOM 6034 C CA . ILE B 1 354 ? -16.984 -8.336 -22.703 1 59.25 354 ILE B CA 1
ATOM 6035 C C . ILE B 1 354 ? -17.859 -9.234 -21.828 1 59.25 354 ILE B C 1
ATOM 6037 O O . ILE B 1 354 ? -18.953 -8.836 -21.438 1 59.25 354 ILE B O 1
ATOM 6041 N N . THR B 1 355 ? -17.297 -10.375 -21.641 1 67.62 355 THR B N 1
ATOM 6042 C CA . THR B 1 355 ? -18.031 -11.359 -20.859 1 67.62 355 THR B CA 1
ATOM 6043 C C . THR B 1 355 ? -17.672 -11.266 -19.391 1 67.62 355 THR B C 1
ATOM 6045 O O . THR B 1 355 ? -18.531 -11.383 -18.516 1 67.62 355 THR B O 1
ATOM 6048 N N . LEU B 1 356 ? -16.328 -11 -19.156 1 71.44 356 LEU B N 1
ATOM 6049 C CA . LEU B 1 356 ? -15.883 -10.969 -17.781 1 71.44 356 LEU B CA 1
ATOM 6050 C C . LEU B 1 356 ? -14.609 -10.133 -17.641 1 71.44 356 LEU B C 1
ATOM 6052 O O . LEU B 1 356 ? -13.812 -10.047 -18.578 1 71.44 356 LEU B O 1
ATOM 6056 N N . THR B 1 357 ? -14.602 -9.414 -16.547 1 69.62 357 THR B N 1
ATOM 6057 C CA . THR B 1 357 ? -13.383 -8.672 -16.234 1 69.62 357 THR B CA 1
ATOM 6058 C C . THR B 1 357 ? -12.703 -9.25 -14.992 1 69.62 357 THR B C 1
ATOM 6060 O O . THR B 1 357 ? -13.367 -9.719 -14.07 1 69.62 357 THR B O 1
ATOM 6063 N N . PHE B 1 358 ? -11.461 -9.344 -15.125 1 69.88 358 PHE B N 1
ATOM 6064 C CA . PHE B 1 358 ? -10.695 -9.828 -13.984 1 69.88 358 PHE B CA 1
ATOM 6065 C C . PHE B 1 358 ? -10.266 -8.672 -13.094 1 69.88 358 PHE B C 1
ATOM 6067 O O . PHE B 1 358 ? -9.922 -7.59 -13.586 1 69.88 358 PHE B O 1
ATOM 6074 N N . PRO B 1 359 ? -10.461 -8.914 -11.703 1 60.59 359 PRO B N 1
ATOM 6075 C CA . PRO B 1 359 ? -10.008 -7.855 -10.797 1 60.59 359 PRO B CA 1
ATOM 6076 C C . PRO B 1 359 ? -8.492 -7.668 -10.82 1 60.59 359 PRO B C 1
ATOM 6078 O O . PRO B 1 359 ? -7.758 -8.586 -11.203 1 60.59 359 PRO B O 1
ATOM 6081 N N . ARG B 1 360 ? -8.133 -6.457 -10.586 1 57.38 360 ARG B N 1
ATOM 6082 C CA . ARG B 1 360 ? -6.715 -6.148 -10.469 1 57.38 360 ARG B CA 1
ATOM 6083 C C . ARG B 1 360 ? -6.281 -6.094 -9.008 1 57.38 360 ARG B C 1
ATOM 6085 O O . ARG B 1 360 ? -6.996 -5.555 -8.164 1 57.38 360 ARG B O 1
ATOM 6092 N N . SER B 1 361 ? -5.305 -6.914 -8.672 1 54.66 361 SER B N 1
ATOM 6093 C CA . SER B 1 361 ? -4.809 -6.812 -7.305 1 54.66 361 SER B CA 1
ATOM 6094 C C . SER B 1 361 ? -4.012 -5.531 -7.102 1 54.66 361 SER B C 1
ATOM 6096 O O . SER B 1 361 ? -3.98 -4.984 -5.996 1 54.66 361 SER B O 1
ATOM 6098 N N . VAL B 1 362 ? -3.166 -5.117 -8.117 1 53.34 362 VAL B N 1
ATOM 6099 C CA . VAL B 1 362 ? -2.305 -3.947 -7.996 1 53.34 362 VAL B CA 1
ATOM 6100 C C . VAL B 1 362 ? -2.598 -2.969 -9.133 1 53.34 362 VAL B C 1
ATOM 6102 O O . VAL B 1 362 ? -2.729 -3.375 -10.289 1 53.34 362 VAL B O 1
ATOM 6105 N N . SER B 1 363 ? -3.15 -1.849 -8.742 1 49.41 363 SER B N 1
ATOM 6106 C CA . SER B 1 363 ? -3.332 -0.857 -9.797 1 49.41 363 SER B CA 1
ATOM 6107 C C . SER B 1 363 ? -1.998 -0.254 -10.227 1 49.41 363 SER B C 1
ATOM 6109 O O . SER B 1 363 ? -1.346 0.439 -9.445 1 49.41 363 SER B O 1
ATOM 6111 N N . VAL B 1 364 ? -1.121 -1.022 -10.93 1 45.22 364 VAL B N 1
ATOM 6112 C CA . VAL B 1 364 ? 0.129 -0.421 -11.383 1 45.22 364 VAL B CA 1
ATOM 6113 C C . VAL B 1 364 ? -0.144 0.524 -12.555 1 45.22 364 VAL B C 1
ATOM 6115 O O . VAL B 1 364 ? -0.874 0.175 -13.484 1 45.22 364 VAL B O 1
ATOM 6118 N N . HIS B 1 365 ? -0.101 1.755 -12.266 1 40.53 365 HIS B N 1
ATOM 6119 C CA . HIS B 1 365 ? -0.193 2.674 -13.398 1 40.53 365 HIS B CA 1
ATOM 6120 C C . HIS B 1 365 ? 0.894 2.387 -14.43 1 40.53 365 HIS B C 1
ATOM 6122 O O . HIS B 1 365 ? 2.062 2.213 -14.07 1 40.53 365 HIS B O 1
ATOM 6128 N N . THR B 1 366 ? 0.619 1.701 -15.375 1 40.69 366 THR B N 1
ATOM 6129 C CA . THR B 1 366 ? 1.59 1.682 -16.469 1 40.69 366 THR B CA 1
ATOM 6130 C C . THR B 1 366 ? 2.051 3.096 -16.797 1 40.69 366 THR B C 1
ATOM 6132 O O . THR B 1 366 ? 1.419 4.074 -16.406 1 40.69 366 THR B O 1
ATOM 6135 N N . GLY B 1 367 ? 3.316 3.152 -17.234 1 37.31 367 GLY B N 1
ATOM 6136 C CA . GLY B 1 367 ? 3.863 4.418 -17.688 1 37.31 367 GLY B CA 1
ATOM 6137 C C . GLY B 1 367 ? 2.811 5.352 -18.266 1 37.31 367 GLY B C 1
ATOM 6138 O O . GLY B 1 367 ? 2.908 6.57 -18.125 1 37.31 367 GLY B O 1
ATOM 6139 N N . ASP B 1 368 ? 1.886 4.879 -19.031 1 36.78 368 ASP B N 1
ATOM 6140 C CA . ASP B 1 368 ? 0.95 5.766 -19.719 1 36.78 368 ASP B CA 1
ATOM 6141 C C . ASP B 1 368 ? -0.313 5.98 -18.891 1 36.78 368 ASP B C 1
ATOM 6143 O O . ASP B 1 368 ? -1.275 6.59 -19.359 1 36.78 368 ASP B O 1
ATOM 6147 N N . GLY B 1 369 ? -0.447 5.68 -17.688 1 42.56 369 GLY B N 1
ATOM 6148 C CA . GLY B 1 369 ? -1.594 5.961 -16.844 1 42.56 369 GLY B CA 1
ATOM 6149 C C . GLY B 1 369 ? -2.686 4.91 -16.953 1 42.56 369 GLY B C 1
ATOM 6150 O O . GLY B 1 369 ? -3.715 5.012 -16.281 1 42.56 369 GLY B O 1
ATOM 6151 N N . SER B 1 370 ? -2.648 4.07 -18.031 1 45.12 370 SER B N 1
ATOM 6152 C CA . SER B 1 370 ? -3.803 3.227 -18.312 1 45.12 370 SER B CA 1
ATOM 6153 C C . SER B 1 370 ? -3.805 1.977 -17.438 1 45.12 370 SER B C 1
ATOM 6155 O O . SER B 1 370 ? -2.744 1.483 -17.047 1 45.12 370 SER B O 1
ATOM 6157 N N . VAL B 1 371 ? -4.812 1.844 -16.609 1 50.19 371 VAL B N 1
ATOM 6158 C CA . VAL B 1 371 ? -5.047 0.652 -15.805 1 50.19 371 VAL B CA 1
ATOM 6159 C C . VAL B 1 371 ? -5.422 -0.521 -16.703 1 50.19 371 VAL B C 1
ATOM 6161 O O . VAL B 1 371 ? -6.422 -0.467 -17.422 1 50.19 371 VAL B O 1
ATOM 6164 N N . CYS B 1 372 ? -4.43 -1.396 -17.156 1 56.59 372 CYS B N 1
ATOM 6165 C CA . CYS B 1 372 ? -4.75 -2.537 -18 1 56.59 372 CYS B CA 1
ATOM 6166 C C . CYS B 1 372 ? -5.539 -3.588 -17.234 1 56.59 372 CYS B C 1
ATOM 6168 O O . CYS B 1 372 ? -5.125 -4.012 -16.156 1 56.59 372 CYS B O 1
ATOM 6170 N N . CYS B 1 373 ? -6.809 -3.641 -17.469 1 67.88 373 CYS B N 1
ATOM 6171 C CA . CYS B 1 373 ? -7.645 -4.715 -16.938 1 67.88 373 CYS B CA 1
ATOM 6172 C C . CYS B 1 373 ? -7.836 -5.816 -17.969 1 67.88 373 CYS B C 1
ATOM 6174 O O . CYS B 1 373 ? -7.859 -5.551 -19.172 1 67.88 373 CYS B O 1
ATOM 6176 N N . PHE B 1 374 ? -7.648 -7.086 -17.531 1 78.19 374 PHE B N 1
ATOM 6177 C CA . PHE B 1 374 ? -7.891 -8.219 -18.422 1 78.19 374 PHE B CA 1
ATOM 6178 C C . PHE B 1 374 ? -9.375 -8.578 -18.453 1 78.19 374 PHE B C 1
ATOM 6180 O O . PHE B 1 374 ? -10.047 -8.531 -17.422 1 78.19 374 PHE B O 1
ATOM 6187 N N . ALA B 1 375 ? -9.82 -8.828 -19.656 1 82.75 375 ALA B N 1
ATOM 6188 C CA . ALA B 1 375 ? -11.211 -9.211 -19.844 1 82.75 375 ALA B CA 1
ATOM 6189 C C . ALA B 1 375 ? -11.328 -10.352 -20.859 1 82.75 375 ALA B C 1
ATOM 6191 O O . ALA B 1 375 ? -10.445 -10.531 -21.703 1 82.75 375 ALA B O 1
ATOM 6192 N N . LEU B 1 376 ? -12.367 -11.117 -20.719 1 88.69 376 LEU B N 1
ATOM 6193 C CA . LEU B 1 376 ? -12.672 -12.164 -21.688 1 88.69 376 LEU B CA 1
ATOM 6194 C C . LEU B 1 376 ? -13.703 -11.68 -22.703 1 88.69 376 LEU B C 1
ATOM 6196 O O . LEU B 1 376 ? -14.75 -11.148 -22.312 1 88.69 376 LEU B O 1
ATOM 6200 N N . GLU B 1 377 ? -13.414 -11.875 -23.922 1 87.94 377 GLU B N 1
ATOM 6201 C CA . GLU B 1 377 ? -14.312 -11.523 -25.016 1 87.94 377 GLU B CA 1
ATOM 6202 C C . GLU B 1 377 ? -14.688 -12.75 -25.844 1 87.94 377 GLU B C 1
ATOM 6204 O O . GLU B 1 377 ? -13.82 -13.555 -26.188 1 87.94 377 GLU B O 1
ATOM 6209 N N . ARG B 1 378 ? -15.977 -12.805 -26.109 1 90.94 378 ARG B N 1
ATOM 6210 C CA . ARG B 1 378 ? -16.391 -13.891 -26.984 1 90.94 378 ARG B CA 1
ATOM 6211 C C . ARG B 1 378 ? -15.773 -13.719 -28.375 1 90.94 378 ARG B C 1
ATOM 6213 O O . ARG B 1 378 ? -15.711 -12.609 -28.906 1 90.94 378 ARG B O 1
ATOM 6220 N N . ASP B 1 379 ? -15.219 -14.766 -28.891 1 91.56 379 ASP B N 1
ATOM 6221 C CA . ASP B 1 379 ? -14.562 -14.742 -30.203 1 91.56 379 ASP B CA 1
ATOM 6222 C C . ASP B 1 379 ? -14.602 -16.125 -30.859 1 91.56 379 ASP B C 1
ATOM 6224 O O . ASP B 1 379 ? -15.055 -17.094 -30.25 1 91.56 379 ASP B O 1
ATOM 6228 N N . GLU B 1 380 ? -14.312 -16.125 -32.094 1 92 380 GLU B N 1
ATOM 6229 C CA . GLU B 1 380 ? -14.25 -17.375 -32.844 1 92 380 GLU B CA 1
ATOM 6230 C C . GLU B 1 380 ? -12.859 -17.594 -33.438 1 92 380 GLU B C 1
ATOM 6232 O O . GLU B 1 380 ? -12.195 -16.641 -33.875 1 92 380 GLU B O 1
ATOM 6237 N N . VAL B 1 381 ? -12.484 -18.844 -33.375 1 91.69 381 VAL B N 1
ATOM 6238 C CA . VAL B 1 381 ? -11.188 -19.172 -33.938 1 91.69 381 VAL B CA 1
ATOM 6239 C C . VAL B 1 381 ? -11.359 -19.562 -35.406 1 91.69 381 VAL B C 1
ATOM 6241 O O . VAL B 1 381 ? -12.148 -20.453 -35.75 1 91.69 381 VAL B O 1
ATOM 6244 N N . SER B 1 382 ? -10.625 -18.953 -36.281 1 89.94 382 SER B N 1
ATOM 6245 C CA . SER B 1 382 ? -10.688 -19.219 -37.719 1 89.94 382 SER B CA 1
ATOM 6246 C C . SER B 1 382 ? -10.008 -20.547 -38.062 1 89.94 382 SER B C 1
ATOM 6248 O O . SER B 1 382 ? -9.273 -21.109 -37.219 1 89.94 382 SER B O 1
ATOM 6250 N N . PRO B 1 383 ? -10.219 -21.016 -39.281 1 86.19 383 PRO B N 1
ATOM 6251 C CA . PRO B 1 383 ? -9.555 -22.25 -39.688 1 86.19 383 PRO B CA 1
ATOM 6252 C C . PRO B 1 383 ? -8.031 -22.125 -39.688 1 86.19 383 PRO B C 1
ATOM 6254 O O . PRO B 1 383 ? -7.328 -23.141 -39.625 1 86.19 383 PRO B O 1
ATOM 6257 N N . SER B 1 384 ? -7.523 -20.922 -39.719 1 86.56 384 SER B N 1
ATOM 6258 C CA . SER B 1 384 ? -6.082 -20.703 -39.688 1 86.56 384 SER B CA 1
ATOM 6259 C C . SER B 1 384 ? -5.539 -20.734 -38.25 1 86.56 384 SER B C 1
ATOM 6261 O O . SER B 1 384 ? -4.324 -20.688 -38.062 1 86.56 384 SER B O 1
ATOM 6263 N N . GLY B 1 385 ? -6.449 -20.859 -37.344 1 86.88 385 GLY B N 1
ATOM 6264 C CA . GLY B 1 385 ? -6.016 -20.984 -35.969 1 86.88 385 GLY B CA 1
ATOM 6265 C C . GLY B 1 385 ? -5.895 -19.656 -35.25 1 86.88 385 GLY B C 1
ATOM 6266 O O . GLY B 1 385 ? -5.355 -19.578 -34.156 1 86.88 385 GLY B O 1
ATOM 6267 N N . ILE B 1 386 ? -6.375 -18.609 -35.938 1 88.69 386 ILE B N 1
ATOM 6268 C CA . ILE B 1 386 ? -6.309 -17.266 -35.375 1 88.69 386 ILE B CA 1
ATOM 6269 C C . ILE B 1 386 ? -7.711 -16.797 -34.969 1 88.69 386 ILE B C 1
ATOM 6271 O O . ILE B 1 386 ? -8.688 -17.125 -35.625 1 88.69 386 ILE B O 1
ATOM 6275 N N . PHE B 1 387 ? -7.703 -16.078 -33.906 1 90.31 387 PHE B N 1
ATOM 6276 C CA . PHE B 1 387 ? -8.984 -15.5 -33.531 1 90.31 387 PHE B CA 1
ATOM 6277 C C . PHE B 1 387 ? -9.445 -14.492 -34.562 1 90.31 387 PHE B C 1
ATOM 6279 O O . PHE B 1 387 ? -8.656 -13.688 -35.062 1 90.31 387 PHE B O 1
ATOM 6286 N N . LYS B 1 388 ? -10.688 -14.484 -34.875 1 89.12 388 LYS B N 1
ATOM 6287 C CA . LYS B 1 388 ? -11.25 -13.594 -35.875 1 89.12 388 LYS B CA 1
ATOM 6288 C C . LYS B 1 388 ? -11.062 -12.133 -35.469 1 89.12 388 LYS B C 1
ATOM 6290 O O . LYS B 1 388 ? -10.781 -11.281 -36.312 1 89.12 388 LYS B O 1
ATOM 6295 N N . GLY B 1 389 ? -11.211 -11.867 -34.188 1 83.81 389 GLY B N 1
ATOM 6296 C CA . GLY B 1 389 ? -11.055 -10.508 -33.688 1 83.81 389 GLY B CA 1
ATOM 6297 C C . GLY B 1 389 ? -9.633 -9.992 -33.812 1 83.81 389 GLY B C 1
ATOM 6298 O O . GLY B 1 389 ? -9.383 -8.789 -33.656 1 83.81 389 GLY B O 1
ATOM 6299 N N . LEU B 1 390 ? -8.695 -10.867 -34.062 1 84.38 390 LEU B N 1
ATOM 6300 C CA . LEU B 1 390 ? -7.297 -10.477 -34.125 1 84.38 390 LEU B CA 1
ATOM 6301 C C . LEU B 1 390 ? -6.785 -10.586 -35.562 1 84.38 390 LEU B C 1
ATOM 6303 O O . LEU B 1 390 ? -5.586 -10.453 -35.812 1 84.38 390 LEU B O 1
ATOM 6307 N N . GLU B 1 391 ? -7.598 -10.867 -36.406 1 81.25 391 GLU B N 1
ATOM 6308 C CA . GLU B 1 391 ? -7.172 -10.938 -37.781 1 81.25 391 GLU B CA 1
ATOM 6309 C C . GLU B 1 391 ? -6.586 -9.609 -38.25 1 81.25 391 GLU B C 1
ATOM 6311 O O . GLU B 1 391 ? -7.223 -8.562 -38.125 1 81.25 391 GLU B O 1
ATOM 6316 N N . GLY B 1 392 ? -5.324 -9.617 -38.688 1 70.81 392 GLY B N 1
ATOM 6317 C CA . GLY B 1 392 ? -4.66 -8.414 -39.156 1 70.81 392 GLY B CA 1
ATOM 6318 C C . GLY B 1 392 ? -3.939 -7.652 -38.062 1 70.81 392 GLY B C 1
ATOM 6319 O O . GLY B 1 392 ? -3.359 -6.594 -38.312 1 70.81 392 GLY B O 1
ATOM 6320 N N . ILE B 1 393 ? -4.121 -8.164 -36.781 1 73.38 393 ILE B N 1
ATOM 6321 C CA . ILE B 1 393 ? -3.49 -7.465 -35.688 1 73.38 393 ILE B CA 1
ATOM 6322 C C . ILE B 1 393 ? -2.254 -8.234 -35.219 1 73.38 393 ILE B C 1
ATOM 6324 O O . ILE B 1 393 ? -2.301 -9.453 -35.062 1 73.38 393 ILE B O 1
ATOM 6328 N N . GLU B 1 394 ? -1.155 -7.594 -35.188 1 65.06 394 GLU B N 1
ATOM 6329 C CA . GLU B 1 394 ? 0.071 -8.211 -34.688 1 65.06 394 GLU B CA 1
ATOM 6330 C C . GLU B 1 394 ? 0.031 -8.391 -33.188 1 65.06 394 GLU B C 1
ATOM 6332 O O . GLU B 1 394 ? -0.441 -7.508 -32.469 1 65.06 394 GLU B O 1
ATOM 6337 N N . ASN B 1 395 ? 0.296 -9.617 -32.812 1 61.47 395 ASN B N 1
ATOM 6338 C CA . ASN B 1 395 ? 0.269 -9.953 -31.375 1 61.47 395 ASN B CA 1
ATOM 6339 C C . ASN B 1 395 ? 1.42 -9.297 -30.625 1 61.47 395 ASN B C 1
ATOM 6341 O O . ASN B 1 395 ? 2.578 -9.406 -31.031 1 61.47 395 ASN B O 1
ATOM 6345 N N . SER B 1 396 ? 1.165 -8.352 -29.734 1 65.12 396 SER B N 1
ATOM 6346 C CA . SER B 1 396 ? 2.201 -7.793 -28.875 1 65.12 396 SER B CA 1
ATOM 6347 C C . SER B 1 396 ? 2.205 -8.461 -27.516 1 65.12 396 SER B C 1
ATOM 6349 O O . SER B 1 396 ? 1.188 -9.008 -27.078 1 65.12 396 SER B O 1
ATOM 6351 N N . VAL B 1 397 ? 3.426 -8.68 -26.984 1 69 397 VAL B N 1
ATOM 6352 C CA . VAL B 1 397 ? 3.609 -9.18 -25.641 1 69 397 VAL B CA 1
ATOM 6353 C C . VAL B 1 397 ? 2.881 -8.266 -24.641 1 69 397 VAL B C 1
ATOM 6355 O O . VAL B 1 397 ? 3.027 -7.043 -24.688 1 69 397 VAL B O 1
ATOM 6358 N N . VAL B 1 398 ? 2.051 -8.93 -23.984 1 75.75 398 VAL B N 1
ATOM 6359 C CA . VAL B 1 398 ? 1.315 -8.172 -22.984 1 75.75 398 VAL B CA 1
ATOM 6360 C C . VAL B 1 398 ? 1.704 -8.656 -21.594 1 75.75 398 VAL B C 1
ATOM 6362 O O . VAL B 1 398 ? 1.807 -9.859 -21.344 1 75.75 398 VAL B O 1
ATOM 6365 N N . SER B 1 399 ? 2.262 -7.719 -20.766 1 79.75 399 SER B N 1
ATOM 6366 C CA . SER B 1 399 ? 2.568 -8.062 -19.391 1 79.75 399 SER B CA 1
ATOM 6367 C C . SER B 1 399 ? 1.648 -7.332 -18.422 1 79.75 399 SER B C 1
ATOM 6369 O O . SER B 1 399 ? 1.203 -6.215 -18.703 1 79.75 399 SER B O 1
ATOM 6371 N N . GLY B 1 400 ? 1.3 -7.973 -17.375 1 81.62 400 GLY B N 1
ATOM 6372 C CA . GLY B 1 400 ? 0.448 -7.359 -16.359 1 81.62 400 GLY B CA 1
ATOM 6373 C C . GLY B 1 400 ? -0.002 -8.328 -15.289 1 81.62 400 GLY B C 1
ATOM 6374 O O . GLY B 1 400 ? 0.613 -9.375 -15.094 1 81.62 400 GLY B O 1
ATOM 6375 N N . TRP B 1 401 ? -1.004 -7.848 -14.602 1 85.12 401 TRP B N 1
ATOM 6376 C CA . TRP B 1 401 ? -1.493 -8.633 -13.469 1 85.12 401 TRP B CA 1
ATOM 6377 C C . TRP B 1 401 ? -2.842 -9.266 -13.797 1 85.12 401 TRP B C 1
ATOM 6379 O O . TRP B 1 401 ? -3.74 -8.602 -14.312 1 85.12 401 TRP B O 1
ATOM 6389 N N . ILE B 1 402 ? -2.938 -10.508 -13.586 1 84.5 402 ILE B N 1
ATOM 6390 C CA . ILE B 1 402 ? -4.215 -11.211 -13.562 1 84.5 402 ILE B CA 1
ATOM 6391 C C . ILE B 1 402 ? -4.52 -11.68 -12.141 1 84.5 402 ILE B C 1
ATOM 6393 O O . ILE B 1 402 ? -4.047 -12.734 -11.711 1 84.5 402 ILE B O 1
ATOM 6397 N N . GLY B 1 403 ? -5.355 -10.844 -11.453 1 82.56 403 GLY B N 1
ATOM 6398 C CA . GLY B 1 403 ? -5.473 -11.086 -10.023 1 82.56 403 GLY B CA 1
ATOM 6399 C C . GLY B 1 403 ? -4.152 -10.961 -9.289 1 82.56 403 GLY B C 1
ATOM 6400 O O . GLY B 1 403 ? -3.443 -9.961 -9.438 1 82.56 403 GLY B O 1
ATOM 6401 N N . PRO B 1 404 ? -3.77 -12.047 -8.586 1 87.12 404 PRO B N 1
ATOM 6402 C CA . PRO B 1 404 ? -2.508 -12 -7.848 1 87.12 404 PRO B CA 1
ATOM 6403 C C . PRO B 1 404 ? -1.303 -12.367 -8.711 1 87.12 404 PRO B C 1
ATOM 6405 O O . PRO B 1 404 ? -0.161 -12.289 -8.25 1 87.12 404 PRO B O 1
ATOM 6408 N N . PHE B 1 405 ? -1.549 -12.711 -9.977 1 90.75 405 PHE B N 1
ATOM 6409 C CA . PHE B 1 405 ? -0.489 -13.266 -10.812 1 90.75 405 PHE B CA 1
ATOM 6410 C C . PHE B 1 405 ? 0.081 -12.203 -11.742 1 90.75 405 PHE B C 1
ATOM 6412 O O . PHE B 1 405 ? -0.655 -11.594 -12.523 1 90.75 405 PHE B O 1
ATOM 6419 N N . PHE B 1 406 ? 1.369 -12.031 -11.625 1 90.38 406 PHE B N 1
ATOM 6420 C CA . PHE B 1 406 ? 2.053 -11.266 -12.664 1 90.38 406 PHE B CA 1
ATOM 6421 C C . PHE B 1 406 ? 2.492 -12.172 -13.805 1 90.38 406 PHE B C 1
ATOM 6423 O O . PHE B 1 406 ? 3.049 -13.25 -13.57 1 90.38 406 PHE B O 1
ATOM 6430 N N . THR B 1 407 ? 2.166 -11.758 -15.016 1 86.69 407 THR B N 1
ATOM 6431 C CA . THR B 1 407 ? 2.525 -12.633 -16.125 1 86.69 407 THR B CA 1
ATOM 6432 C C . THR B 1 407 ? 2.885 -11.812 -17.375 1 86.69 407 THR B C 1
ATOM 6434 O O . THR B 1 407 ? 2.453 -10.664 -17.5 1 86.69 407 THR B O 1
ATOM 6437 N N . SER B 1 408 ? 3.83 -12.391 -18.078 1 82 408 SER B N 1
ATOM 6438 C CA . SER B 1 408 ? 4.156 -11.891 -19.406 1 82 408 SER B CA 1
ATOM 6439 C C . SER B 1 408 ? 3.723 -12.883 -20.484 1 82 408 SER B C 1
ATOM 6441 O O . SER B 1 408 ? 4.184 -14.023 -20.516 1 82 408 SER B O 1
ATOM 6443 N N . MET B 1 409 ? 2.779 -12.422 -21.281 1 81.12 409 MET B N 1
ATOM 6444 C CA . MET B 1 409 ? 2.244 -13.312 -22.312 1 81.12 409 MET B CA 1
ATOM 6445 C C . MET B 1 409 ? 2.812 -12.953 -23.672 1 81.12 409 MET B C 1
ATOM 6447 O O . MET B 1 409 ? 2.746 -11.797 -24.109 1 81.12 409 MET B O 1
ATOM 6451 N N . GLU B 1 410 ? 3.355 -13.93 -24.297 1 79.94 410 GLU B N 1
ATOM 6452 C CA . GLU B 1 410 ? 3.936 -13.727 -25.609 1 79.94 410 GLU B CA 1
ATOM 6453 C C . GLU B 1 410 ? 2.902 -13.977 -26.719 1 79.94 410 GLU B C 1
ATOM 6455 O O . GLU B 1 410 ? 3.152 -13.68 -27.891 1 79.94 410 GLU B O 1
ATOM 6460 N N . ALA B 1 411 ? 1.776 -14.547 -26.344 1 84.81 411 ALA B N 1
ATOM 6461 C CA . ALA B 1 411 ? 0.71 -14.852 -27.297 1 84.81 411 ALA B CA 1
ATOM 6462 C C . ALA B 1 411 ? -0.662 -14.719 -26.641 1 84.81 411 ALA B C 1
ATOM 6464 O O . ALA B 1 411 ? -0.763 -14.562 -25.422 1 84.81 411 ALA B O 1
ATOM 6465 N N . VAL B 1 412 ? -1.639 -14.781 -27.547 1 88.94 412 VAL B N 1
ATOM 6466 C CA . VAL B 1 412 ? -3.01 -14.602 -27.062 1 88.94 412 VAL B CA 1
ATOM 6467 C C . VAL B 1 412 ? -3.459 -15.852 -26.312 1 88.94 412 VAL B C 1
ATOM 6469 O O . VAL B 1 412 ? -3.143 -16.969 -26.719 1 88.94 412 VAL B O 1
ATOM 6472 N N . VAL B 1 413 ? -4.164 -15.594 -25.25 1 92.62 413 VAL B N 1
ATOM 6473 C CA . VAL B 1 413 ? -4.723 -16.703 -24.484 1 92.62 413 VAL B CA 1
ATOM 6474 C C . VAL B 1 413 ? -6.199 -16.875 -24.828 1 92.62 413 VAL B C 1
ATOM 6476 O O . VAL B 1 413 ? -6.957 -15.906 -24.844 1 92.62 413 VAL B O 1
ATOM 6479 N N . GLY B 1 414 ? -6.57 -18.094 -25.172 1 94 414 GLY B N 1
ATOM 6480 C CA . GLY B 1 414 ? -7.957 -18.438 -25.438 1 94 414 GLY B CA 1
ATOM 6481 C C . GLY B 1 414 ? -8.57 -19.328 -24.391 1 94 414 GLY B C 1
ATOM 6482 O O . GLY B 1 414 ? -7.898 -20.203 -23.828 1 94 414 GLY B O 1
ATOM 6483 N N . VAL B 1 415 ? -9.828 -19.047 -24.094 1 96.19 415 VAL B N 1
ATOM 6484 C CA . VAL B 1 415 ? -10.648 -19.922 -23.266 1 96.19 415 VAL B CA 1
ATOM 6485 C C . VAL B 1 415 ? -11.672 -20.641 -24.141 1 96.19 415 VAL B C 1
ATOM 6487 O O . VAL B 1 415 ? -12.508 -20 -24.781 1 96.19 415 VAL B O 1
ATOM 6490 N N . HIS B 1 416 ? -11.586 -21.922 -24.172 1 97.5 416 HIS B N 1
ATOM 6491 C CA . HIS B 1 416 ? -12.453 -22.734 -25.031 1 97.5 416 HIS B CA 1
ATOM 6492 C C . HIS B 1 416 ? -13.352 -23.641 -24.203 1 97.5 416 HIS B C 1
ATOM 6494 O O . HIS B 1 416 ? -12.875 -24.531 -23.516 1 97.5 416 HIS B O 1
ATOM 6500 N N . VAL B 1 417 ? -14.617 -23.344 -24.281 1 97.25 417 VAL B N 1
ATOM 6501 C CA . VAL B 1 417 ? -15.617 -24.141 -23.594 1 97.25 417 VAL B CA 1
ATOM 6502 C C . VAL B 1 417 ? -16.125 -25.25 -24.516 1 97.25 417 VAL B C 1
ATOM 6504 O O . VAL B 1 417 ? -16.594 -24.969 -25.625 1 97.25 417 VAL B O 1
ATOM 6507 N N . ILE B 1 418 ? -16 -26.469 -24.047 1 97 418 ILE B N 1
ATOM 6508 C CA . ILE B 1 418 ? -16.266 -27.625 -24.906 1 97 418 ILE B CA 1
ATOM 6509 C C . ILE B 1 418 ? -17.375 -28.469 -24.297 1 97 418 ILE B C 1
ATOM 6511 O O . ILE B 1 418 ? -17.406 -28.688 -23.078 1 97 418 ILE B O 1
ATOM 6515 N N . ARG B 1 419 ? -18.312 -28.984 -25.156 1 95.06 419 ARG B N 1
ATOM 6516 C CA . ARG B 1 419 ? -19.406 -29.844 -24.75 1 95.06 419 ARG B CA 1
ATOM 6517 C C . ARG B 1 419 ? -19.641 -30.953 -25.781 1 95.06 419 ARG B C 1
ATOM 6519 O O . ARG B 1 419 ? -19.203 -30.844 -26.922 1 95.06 419 ARG B O 1
ATOM 6526 N N . LEU B 1 420 ? -20.266 -32.031 -25.266 1 92.5 420 LEU B N 1
ATOM 6527 C CA . LEU B 1 420 ? -20.703 -33.031 -26.203 1 92.5 420 LEU B CA 1
ATOM 6528 C C . LEU B 1 420 ? -21.859 -32.531 -27.062 1 92.5 420 LEU B C 1
ATOM 6530 O O . LEU B 1 420 ? -22.75 -31.828 -26.562 1 92.5 420 LEU B O 1
ATOM 6534 N N . ARG B 1 421 ? -21.719 -32.656 -28.375 1 86.06 421 ARG B N 1
ATOM 6535 C CA . ARG B 1 421 ? -22.812 -32.281 -29.25 1 86.06 421 ARG B CA 1
ATOM 6536 C C . ARG B 1 421 ? -24.047 -33.125 -29 1 86.06 421 ARG B C 1
ATOM 6538 O O . ARG B 1 421 ? -23.953 -34.312 -28.75 1 86.06 421 ARG B O 1
ATOM 6545 N N . SER B 1 422 ? -25.219 -32.469 -28.578 1 64.56 422 SER B N 1
ATOM 6546 C CA . SER B 1 422 ? -26.469 -33.219 -28.422 1 64.56 422 SER B CA 1
ATOM 6547 C C . SER B 1 422 ? -26.812 -33.969 -29.703 1 64.56 422 SER B C 1
ATOM 6549 O O . SER B 1 422 ? -26.656 -33.438 -30.797 1 64.56 422 SER B O 1
ATOM 6551 N N . ILE B 1 423 ? -26.469 -35.281 -29.828 1 44.44 423 ILE B N 1
ATOM 6552 C CA . ILE B 1 423 ? -27.016 -36.094 -30.938 1 44.44 423 ILE B CA 1
ATOM 6553 C C . ILE B 1 423 ? -28.484 -35.75 -31.141 1 44.44 423 ILE B C 1
ATOM 6555 O O . ILE B 1 423 ? -29.297 -35.906 -30.219 1 44.44 423 ILE B O 1
ATOM 6559 N N . CYS B 1 424 ? -28.719 -34.75 -31.906 1 33.19 424 CYS B N 1
ATOM 6560 C CA . CYS B 1 424 ? -30.062 -34.844 -32.438 1 33.19 424 CYS B CA 1
ATOM 6561 C C . CYS B 1 424 ? -30.25 -36.125 -33.25 1 33.19 424 CYS B C 1
ATOM 6563 O O . CYS B 1 424 ? -29.328 -36.562 -33.938 1 33.19 424 CYS B O 1
#

InterPro domains:
  IPR019410 Lysine methyltransferase [PF10294] (147-327)
  IPR019410 Lysine methyltransferase [PTHR14614] (133-330)
  IPR029063 S-adenosyl-L-methionine-dependent methyltransferase superfamily [G3DSA:3.40.50.150] (131-343)
  IPR029063 S-adenosyl-L-methionine-dependent methyltransferase superfamily [SSF53335] (179-340)